Protein AF-0000000078251531 (afdb_homodimer)

Foldseek 3Di:
DVVVVVVVVVVVVVVVVVVVVVVVVVVVVVVVVVVVVVVVVVVVVVVVVVVVVVVVVVVVVVVVVVVVVVVVVVVVVVVVVVVCVVVPPDPDDDDLVPDDDPVVNVVVVVVVLVVQCVVVVHNDDLPSVVVVQVVCCVVVVDNQADDLVRVLLVCLVVVPDPVRLVVVQVVCVVVSHDRRYDDVVSSVVVLCVLDPPQQKDKDWDWDQPVPRDTDIKIKMFTQQLQVVVQVLVQLLVVQVFFADDPLQHQAWEKEWAWDDDDFKIWIWIFTLRGPCRQALLRTHTGMMMGDDDDPVVCCVRSVNSVVNVVVQQWHWYQDPNDIDTGGYDYPPPCPVCVVVPVVVVVVVVVVVVVVVVVVVVVVVVVVVCVVLVPPDPLNVQLQVLLVVLPFHCVPPPSHTDPVSLLSCLDLVNLCRSLVSDDDDLLSVLVSQLSVLVNVLVVLQDSDAADPVSLVSLLVSLVSNVVSCCVNPVPDDQDPVNCCSNPPVSVVCVNSRHDNSNPNSNVVVVSVVLVVLCVVCVPPPDPSVSSVSSSSSSSSSNSSSSND/DVVVVVVVVVVVVVVVVVVVVVVVVVVVVVVVVVVVVVVVVVVVVVVVVVVVVVVVVVVVVVVVVVVVVVLVVVVVVVVVVVVPPVPPDPPPDPDLVPDPDPSVNVVVVVVVLVVQCVVVVHNDDLPSVVVVQVVCCVVVVDNQADDLVRVLLVCLVVVPDPVRLVVVQVVCVVVSHDRRYDDVVSSVVVLCVLDPPQQKDKDWDWDQPVVRDTDIKIKMFTQQLQVVVLVLVQLLVVQVFFADDPLQHQAWEKEWAWDDDDFKIWIWIFTLRGPCRLALLRTHTGMMMGDDDDPVVCCVRSVNSVVNVVVQQWHWYQDPNDIDTHGYDYPPPCPVCVVVVVVVVVVVVVVVVVVVVCVVVVVVVVVVCVVVVPPDPLNVQLQVLLVVQPFHCVPPPSHTDPVSLLSCLDLVNLCRSLVSDDDDLLSVLVSQLSVLVNVLVVLQDSDAADPVSLVSLLVSLVSNVVSCCVNPVPDDQDPVNCCSNPPVSVVCVNSRHDNSNPNSNVVVVSVVLVVLCVVCVPPPDPSVSSVSSSSSSSSSNSSSSND

Structure (mmCIF, N/CA/C/O backbone):
data_AF-0000000078251531-model_v1
#
loop_
_entity.id
_entity.type
_entity.pdbx_description
1 polymer 'Uncharacterized protein'
#
loop_
_atom_site.group_PDB
_atom_site.id
_atom_site.type_symbol
_atom_site.label_atom_id
_atom_site.label_alt_id
_atom_site.label_comp_id
_atom_site.label_asym_id
_atom_site.label_entity_id
_atom_site.label_seq_id
_atom_site.pdbx_PDB_ins_code
_atom_site.Cartn_x
_atom_site.Cartn_y
_atom_site.Cartn_z
_atom_site.occupancy
_atom_site.B_iso_or_equiv
_atom_site.auth_seq_id
_atom_site.auth_comp_id
_atom_site.auth_asym_id
_atom_site.auth_atom_id
_atom_site.pdbx_PDB_model_num
ATOM 1 N N . MET A 1 1 ? -24.094 -38.75 69.125 1 28.8 1 MET A N 1
ATOM 2 C CA . MET A 1 1 ? -24.047 -37.406 68.562 1 28.8 1 MET A CA 1
ATOM 3 C C . MET A 1 1 ? -22.672 -36.781 68.812 1 28.8 1 MET A C 1
ATOM 5 O O . MET A 1 1 ? -22.188 -36.031 67.938 1 28.8 1 MET A O 1
ATOM 9 N N . GLU A 1 2 ? -22.031 -37.062 69.938 1 39.56 2 GLU A N 1
ATOM 10 C CA . GLU A 1 2 ? -20.75 -36.469 70.312 1 39.56 2 GLU A CA 1
ATOM 11 C C . GLU A 1 2 ? -19.594 -37.031 69.5 1 39.56 2 GLU A C 1
ATOM 13 O O . GLU A 1 2 ? -18.656 -36.281 69.188 1 39.56 2 GLU A O 1
ATOM 18 N N . TYR A 1 3 ? -19.453 -38.312 69.312 1 45.59 3 TYR A N 1
ATOM 19 C CA . TYR A 1 3 ? -18.359 -38.938 68.562 1 45.59 3 TYR A CA 1
ATOM 20 C C . TYR A 1 3 ? -18.172 -38.281 67.188 1 45.59 3 TYR A C 1
ATOM 22 O O . TYR A 1 3 ? -17.031 -38.094 66.75 1 45.59 3 TYR A O 1
ATOM 30 N N . SER A 1 4 ? -19.266 -37.844 66.688 1 54.22 4 SER A N 1
ATOM 31 C CA . SER A 1 4 ? -19.219 -37.312 65.312 1 54.22 4 SER A CA 1
ATOM 32 C C . SER A 1 4 ? -18.594 -35.906 65.25 1 54.22 4 SER A C 1
ATOM 34 O O . SER A 1 4 ? -17.875 -35.562 64.312 1 54.22 4 SER A O 1
ATOM 36 N N . ILE A 1 5 ? -18.484 -35.281 66.438 1 55.03 5 ILE A N 1
ATOM 37 C CA . ILE A 1 5 ? -17.938 -33.906 66.5 1 55.03 5 ILE A CA 1
ATOM 38 C C . ILE A 1 5 ? -16.422 -33.969 66.688 1 55.03 5 ILE A C 1
ATOM 40 O O . ILE A 1 5 ? -15.695 -33.219 66.062 1 55.03 5 ILE A O 1
ATOM 44 N N . GLY A 1 6 ? -15.914 -34.875 67.438 1 54.91 6 GLY A N 1
ATOM 45 C CA . GLY A 1 6 ? -14.492 -35.062 67.688 1 54.91 6 GLY A CA 1
ATOM 46 C C . GLY A 1 6 ? -13.703 -35.344 66.438 1 54.91 6 GLY A C 1
ATOM 47 O O . GLY A 1 6 ? -12.633 -34.75 66.25 1 54.91 6 GLY A O 1
ATOM 48 N N . GLU A 1 7 ? -14.203 -36.281 65.688 1 58.12 7 GLU A N 1
ATOM 49 C CA . GLU A 1 7 ? -13.562 -36.656 64.438 1 58.12 7 GLU A CA 1
ATOM 50 C C . GLU A 1 7 ? -13.484 -35.438 63.5 1 58.12 7 GLU A C 1
ATOM 52 O O . GLU A 1 7 ? -12.477 -35.25 62.812 1 58.12 7 GLU A O 1
ATOM 57 N N . THR A 1 8 ? -14.492 -34.625 63.656 1 60.41 8 THR A N 1
ATOM 58 C CA . THR A 1 8 ? -14.539 -33.438 62.812 1 60.41 8 THR A CA 1
ATOM 59 C C . THR A 1 8 ? -13.492 -32.438 63.219 1 60.41 8 THR A C 1
ATOM 61 O O . THR A 1 8 ? -12.812 -31.844 62.375 1 60.41 8 THR A O 1
ATOM 64 N N . ILE A 1 9 ? -13.305 -32.312 64.5 1 58.38 9 ILE A N 1
ATOM 65 C CA . ILE A 1 9 ? -12.32 -31.391 65 1 58.38 9 ILE A CA 1
ATOM 66 C C . ILE A 1 9 ? -10.914 -31.859 64.688 1 58.38 9 ILE A C 1
ATOM 68 O O . ILE A 1 9 ? -10.07 -31.078 64.25 1 58.38 9 ILE A O 1
ATOM 72 N N . GLN A 1 10 ? -10.734 -33.094 64.938 1 62.72 10 GLN A N 1
ATOM 73 C CA . GLN A 1 10 ? -9.422 -33.656 64.625 1 62.72 10 GLN A CA 1
ATOM 74 C C . GLN A 1 10 ? -9.078 -33.5 63.156 1 62.72 10 GLN A C 1
ATOM 76 O O . GLN A 1 10 ? -7.945 -33.188 62.781 1 62.72 10 GLN A O 1
ATOM 81 N N . ASN A 1 11 ? -10.062 -33.75 62.375 1 62.78 11 ASN A N 1
ATOM 82 C CA . ASN A 1 11 ? -9.859 -33.594 60.938 1 62.78 11 ASN A CA 1
ATOM 83 C C . ASN A 1 11 ? -9.516 -32.156 60.594 1 62.78 11 ASN A C 1
ATOM 85 O O . ASN A 1 11 ? -8.648 -31.922 59.75 1 62.78 11 ASN A O 1
ATOM 89 N N . LEU A 1 12 ? -10.086 -31.266 61.312 1 61.44 12 LEU A N 1
ATOM 90 C CA . LEU A 1 12 ? -9.82 -29.844 61.062 1 61.44 12 LEU A CA 1
ATOM 91 C C . LEU A 1 12 ? -8.422 -29.469 61.531 1 61.44 12 LEU A C 1
ATOM 93 O O . LEU A 1 12 ? -7.73 -28.688 60.875 1 61.44 12 LEU A O 1
ATOM 97 N N . ILE A 1 13 ? -8.023 -30.016 62.594 1 63.69 13 ILE A N 1
ATOM 98 C CA . ILE A 1 13 ? -6.676 -29.797 63.094 1 63.69 13 ILE A CA 1
ATOM 99 C C . ILE A 1 13 ? -5.648 -30.359 62.125 1 63.69 13 ILE A C 1
ATOM 101 O O . ILE A 1 13 ? -4.656 -29.688 61.812 1 63.69 13 ILE A O 1
ATOM 105 N N . ASN A 1 14 ? -5.918 -31.562 61.75 1 60.59 14 ASN A N 1
ATOM 106 C CA . ASN A 1 14 ? -5.023 -32.188 60.781 1 60.59 14 ASN A CA 1
ATOM 107 C C . ASN A 1 14 ? -4.918 -31.375 59.531 1 60.59 14 ASN A C 1
ATOM 109 O O . ASN A 1 14 ? -3.828 -31.219 58.969 1 60.59 14 ASN A O 1
ATOM 113 N N . GLU A 1 15 ? -6.07 -30.844 59.156 1 64.06 15 GLU A N 1
ATOM 114 C CA . GLU A 1 15 ? -6.082 -30.016 57.969 1 64.06 15 GLU A CA 1
ATOM 115 C C . GLU A 1 15 ? -5.316 -28.719 58.188 1 64.06 15 GLU A C 1
ATOM 117 O O . GLU A 1 15 ? -4.59 -28.266 57.281 1 64.06 15 GLU A O 1
ATOM 122 N N . ARG A 1 16 ? -5.398 -28.234 59.312 1 59.09 16 ARG A N 1
ATOM 123 C CA . ARG A 1 16 ? -4.652 -27.031 59.688 1 59.09 16 ARG A CA 1
ATOM 124 C C . ARG A 1 16 ? -3.152 -27.297 59.719 1 59.09 16 ARG A C 1
ATOM 126 O O . ARG A 1 16 ? -2.373 -26.531 59.156 1 59.09 16 ARG A O 1
ATOM 133 N N . ASP A 1 17 ? -2.865 -28.266 60.344 1 62.5 17 ASP A N 1
ATOM 134 C CA . ASP A 1 17 ? -1.444 -28.578 60.469 1 62.5 17 ASP A CA 1
ATOM 135 C C . ASP A 1 17 ? -0.826 -28.891 59.125 1 62.5 17 ASP A C 1
ATOM 137 O O . ASP A 1 17 ? 0.305 -28.5 58.844 1 62.5 17 ASP A O 1
ATOM 141 N N . GLU A 1 18 ? -1.577 -29.547 58.375 1 64.06 18 GLU A N 1
ATOM 142 C CA . GLU A 1 18 ? -1.133 -29.812 57 1 64.06 18 GLU A CA 1
ATOM 143 C C . GLU A 1 18 ? -0.988 -28.516 56.188 1 64.06 18 GLU A C 1
ATOM 145 O O . GLU A 1 18 ? -0.031 -28.359 55.438 1 64.06 18 GLU A O 1
ATOM 150 N N . ALA A 1 19 ? -1.85 -27.641 56.5 1 60.5 19 ALA A N 1
ATOM 151 C CA . ALA A 1 19 ? -1.78 -26.359 55.812 1 60.5 19 ALA A CA 1
ATOM 152 C C . ALA A 1 19 ? -0.553 -25.562 56.281 1 60.5 19 ALA A C 1
ATOM 154 O O . ALA A 1 19 ? 0.132 -24.953 55.438 1 60.5 19 ALA A O 1
ATOM 155 N N . ILE A 1 20 ? -0.218 -25.688 57.406 1 61.62 20 ILE A N 1
ATOM 156 C CA . ILE A 1 20 ? 0.941 -24.984 57.969 1 61.62 20 ILE A CA 1
ATOM 157 C C . ILE A 1 20 ? 2.223 -25.609 57.406 1 61.62 20 ILE A C 1
ATOM 159 O O . ILE A 1 20 ? 3.156 -24.891 57.031 1 61.62 20 ILE A O 1
ATOM 163 N N . ARG A 1 21 ? 2.203 -26.906 57.469 1 59.44 21 ARG A N 1
ATOM 164 C CA . ARG A 1 21 ? 3.361 -27.609 56.938 1 59.44 21 ARG A CA 1
ATOM 165 C C . ARG A 1 21 ? 3.586 -27.234 55.469 1 59.44 21 ARG A C 1
ATOM 167 O O . ARG A 1 21 ? 4.715 -26.953 55.062 1 59.44 21 ARG A O 1
ATOM 174 N N . ARG A 1 22 ? 2.469 -27.25 54.812 1 59.19 22 ARG A N 1
ATOM 175 C CA . ARG A 1 22 ? 2.578 -26.891 53.406 1 59.19 22 ARG A CA 1
ATOM 176 C C . ARG A 1 22 ? 3.057 -25.453 53.219 1 59.19 22 ARG A C 1
ATOM 178 O O . ARG A 1 22 ? 3.848 -25.172 52.312 1 59.19 22 ARG A O 1
ATOM 185 N N . LEU A 1 23 ? 2.715 -24.641 54.062 1 57.59 23 LEU A N 1
ATOM 186 C CA . LEU A 1 23 ? 3.148 -23.25 54.031 1 57.59 23 LEU A CA 1
ATOM 187 C C . LEU A 1 23 ? 4.641 -23.141 54.312 1 57.59 23 LEU A C 1
ATOM 189 O O . LEU A 1 23 ? 5.348 -22.359 53.688 1 57.59 23 LEU A O 1
ATOM 193 N N . SER A 1 24 ? 5.09 -23.812 55.219 1 62.66 24 SER A N 1
ATOM 194 C CA . SER A 1 24 ? 6.504 -23.797 55.562 1 62.66 24 SER A CA 1
ATOM 195 C C . SER A 1 24 ? 7.367 -24.312 54.438 1 62.66 24 SER A C 1
ATOM 197 O O . SER A 1 24 ? 8.414 -23.734 54.125 1 62.66 24 SER A O 1
ATOM 199 N N . GLU A 1 25 ? 6.891 -25.438 53.969 1 57.81 25 GLU A N 1
ATOM 200 C CA . GLU A 1 25 ? 7.613 -26 52.844 1 57.81 25 GLU A CA 1
ATOM 201 C C . GLU A 1 25 ? 7.633 -25.031 51.656 1 57.81 25 GLU A C 1
ATOM 203 O O . GLU A 1 25 ? 8.664 -24.859 51 1 57.81 25 GLU A O 1
ATOM 208 N N . ALA A 1 26 ? 6.484 -24.438 51.5 1 61.72 26 ALA A N 1
ATOM 209 C CA . ALA A 1 26 ? 6.398 -23.484 50.406 1 61.72 26 ALA A CA 1
ATOM 210 C C . ALA A 1 26 ? 7.344 -22.312 50.656 1 61.72 26 ALA A C 1
ATOM 212 O O . ALA A 1 26 ? 7.98 -21.828 49.719 1 61.72 26 ALA A O 1
ATOM 213 N N . ARG A 1 27 ? 7.578 -21.938 51.812 1 56.91 27 ARG A N 1
ATOM 214 C CA . ARG A 1 27 ? 8.477 -20.844 52.156 1 56.91 27 ARG A CA 1
ATOM 215 C C . ARG A 1 27 ? 9.93 -21.203 51.875 1 56.91 27 ARG A C 1
ATOM 217 O O . ARG A 1 27 ? 10.688 -20.391 51.344 1 56.91 27 ARG A O 1
ATOM 224 N N . ILE A 1 28 ? 10.164 -22.391 52.25 1 58.97 28 ILE A N 1
ATOM 225 C CA . ILE A 1 28 ? 11.531 -22.844 52.031 1 58.97 28 ILE A CA 1
ATOM 226 C C . ILE A 1 28 ? 11.836 -22.906 50.531 1 58.97 28 ILE A C 1
ATOM 228 O O . ILE A 1 28 ? 12.898 -22.453 50.094 1 58.97 28 ILE A O 1
ATOM 232 N N . ILE A 1 29 ? 10.875 -23.5 49.906 1 57.53 29 ILE A N 1
ATOM 233 C CA . ILE A 1 29 ? 11.039 -23.609 48.469 1 57.53 29 ILE A CA 1
ATOM 234 C C . ILE A 1 29 ? 11.172 -22.219 47.844 1 57.53 29 ILE A C 1
ATOM 236 O O . ILE A 1 29 ? 12.023 -22 46.969 1 57.53 29 ILE A O 1
ATOM 240 N N . PHE A 1 30 ? 10.539 -21.375 48.438 1 55.97 30 PHE A N 1
ATOM 241 C CA . PHE A 1 30 ? 10.555 -20 47.938 1 55.97 30 PHE A CA 1
ATOM 242 C C . PHE A 1 30 ? 11.898 -19.344 48.219 1 55.97 30 PHE A C 1
ATOM 244 O O . PHE A 1 30 ? 12.477 -18.688 47.375 1 55.97 30 PHE A O 1
ATOM 251 N N . GLN A 1 31 ? 12.297 -19.469 49.281 1 58.16 31 GLN A N 1
ATOM 252 C CA . GLN A 1 31 ? 13.562 -18.859 49.688 1 58.16 31 GLN A CA 1
ATOM 253 C C . GLN A 1 31 ? 14.711 -19.391 48.844 1 58.16 31 GLN A C 1
ATOM 255 O O . GLN A 1 31 ? 15.586 -18.641 48.406 1 58.16 31 GLN A O 1
ATOM 260 N N . ASN A 1 32 ? 14.68 -20.656 48.688 1 57.12 32 ASN A N 1
ATOM 261 C CA . ASN A 1 32 ? 15.711 -21.266 47.875 1 57.12 32 ASN A CA 1
ATOM 262 C C . ASN A 1 32 ? 15.656 -20.766 46.438 1 57.12 32 ASN A C 1
ATOM 264 O O . ASN A 1 32 ? 16.688 -20.484 45.844 1 57.12 32 ASN A O 1
ATOM 268 N N . ASN A 1 33 ? 14.383 -20.703 46.031 1 57.81 33 ASN A N 1
ATOM 269 C CA . ASN A 1 33 ? 14.227 -20.219 44.656 1 57.81 33 ASN A CA 1
ATOM 270 C C . ASN A 1 33 ? 14.648 -18.766 44.5 1 57.81 33 ASN A C 1
ATOM 272 O O . ASN A 1 33 ? 15.266 -18.391 43.5 1 57.81 33 ASN A O 1
ATOM 276 N N . MET A 1 34 ? 14.484 -18.016 45.469 1 58.69 34 MET A N 1
ATOM 277 C CA . MET A 1 34 ? 14.898 -16.609 45.5 1 58.69 34 MET A CA 1
ATOM 278 C C . MET A 1 34 ? 16.422 -16.5 45.5 1 58.69 34 MET A C 1
ATOM 280 O O . MET A 1 34 ? 16.984 -15.672 44.781 1 58.69 34 MET A O 1
ATOM 284 N N . ARG A 1 35 ? 16.953 -17.297 46.312 1 60.19 35 ARG A N 1
ATOM 285 C CA . ARG A 1 35 ? 18.422 -17.297 46.375 1 60.19 35 ARG A CA 1
ATOM 286 C C . ARG A 1 35 ? 19.031 -17.656 45.031 1 60.19 35 ARG A C 1
ATOM 288 O O . ARG A 1 35 ? 20.031 -17.062 44.625 1 60.19 35 ARG A O 1
ATOM 295 N N . LEU A 1 36 ? 18.453 -18.641 44.5 1 61 36 LEU A N 1
ATOM 296 C CA . LEU A 1 36 ? 18.938 -19.078 43.188 1 61 36 LEU A CA 1
ATOM 297 C C . LEU A 1 36 ? 18.781 -17.953 42.188 1 61 36 LEU A C 1
ATOM 299 O O . LEU A 1 36 ? 19.703 -17.703 41.406 1 61 36 LEU A O 1
ATOM 303 N N . LYS A 1 37 ? 17.672 -17.297 42.281 1 62.97 37 LYS A N 1
ATOM 304 C CA . LYS A 1 37 ? 17.438 -16.25 41.312 1 62.97 37 LYS A CA 1
ATOM 305 C C . LYS A 1 37 ? 18.297 -15.023 41.594 1 62.97 37 LYS A C 1
ATOM 307 O O . LYS A 1 37 ? 18.781 -14.375 40.656 1 62.97 37 LYS A O 1
ATOM 312 N N . CYS A 1 38 ? 18.547 -14.789 42.75 1 64 38 CYS A N 1
ATOM 313 C CA . CYS A 1 38 ? 19.469 -13.727 43.094 1 64 38 CYS A CA 1
ATOM 314 C C . CYS A 1 38 ? 20.891 -14.055 42.656 1 64 38 CYS A C 1
ATOM 316 O O . CYS A 1 38 ? 21.609 -13.18 42.156 1 64 38 CYS A O 1
ATOM 318 N N . GLY A 1 39 ? 21.172 -15.273 42.906 1 65.94 39 GLY A N 1
ATOM 319 C CA . GLY A 1 39 ? 22.453 -15.727 42.406 1 65.94 39 GLY A CA 1
ATOM 320 C C . GLY A 1 39 ? 22.609 -15.555 40.906 1 65.94 39 GLY A C 1
ATOM 321 O O . GLY A 1 39 ? 23.656 -15.109 40.406 1 65.94 39 GLY A O 1
ATOM 322 N N . GLU A 1 40 ? 21.656 -15.93 40.25 1 66.12 40 GLU A N 1
ATOM 323 C CA . GLU A 1 40 ? 21.656 -15.75 38.812 1 66.12 40 GLU A CA 1
ATOM 324 C C . GLU A 1 40 ? 21.781 -14.281 38.438 1 66.12 40 GLU A C 1
ATOM 326 O O . GLU A 1 40 ? 22.5 -13.938 37.5 1 66.12 40 GLU A O 1
ATOM 331 N N . ARG A 1 41 ? 21.172 -13.508 39.156 1 61.25 41 ARG A N 1
ATOM 332 C CA . ARG A 1 41 ? 21.25 -12.07 38.938 1 61.25 41 ARG A CA 1
ATOM 333 C C . ARG A 1 41 ? 22.672 -11.562 39.156 1 61.25 41 ARG A C 1
ATOM 335 O O . ARG A 1 41 ? 23.188 -10.789 38.344 1 61.25 41 ARG A O 1
ATOM 342 N N . ASP A 1 42 ? 23.203 -11.914 40.156 1 67.31 42 ASP A N 1
ATOM 343 C CA . ASP A 1 42 ? 24.547 -11.461 40.5 1 67.31 42 ASP A CA 1
ATOM 344 C C . ASP A 1 42 ? 25.562 -11.922 39.438 1 67.31 42 ASP A C 1
ATOM 346 O O . ASP A 1 42 ? 26.469 -11.172 39.062 1 67.31 42 ASP A O 1
ATOM 350 N N . GLU A 1 43 ? 25.359 -13.125 39.094 1 68.69 43 GLU A N 1
ATOM 351 C CA . GLU A 1 43 ? 26.203 -13.617 38.031 1 68.69 43 GLU A CA 1
ATOM 352 C C . GLU A 1 43 ? 26.016 -12.781 36.75 1 68.69 43 GLU A C 1
ATOM 354 O O . GLU A 1 43 ? 27 -12.445 36.062 1 68.69 43 GLU A O 1
ATOM 359 N N . MET A 1 44 ? 24.938 -12.344 36.531 1 68.94 44 MET A N 1
ATOM 360 C CA . MET A 1 44 ? 24.672 -11.555 35.312 1 68.94 44 MET A CA 1
ATOM 361 C C . MET A 1 44 ? 25.219 -10.141 35.469 1 68.94 44 MET A C 1
ATOM 363 O O . MET A 1 44 ? 25.719 -9.555 34.5 1 68.94 44 MET A O 1
ATOM 367 N N . GLU A 1 45 ? 25.141 -9.711 36.594 1 67.5 45 GLU A N 1
ATOM 368 C CA . GLU A 1 45 ? 25.719 -8.398 36.844 1 67.5 45 GLU A CA 1
ATOM 369 C C . GLU A 1 45 ? 27.219 -8.406 36.656 1 67.5 45 GLU A C 1
ATOM 371 O O . GLU A 1 45 ? 27.781 -7.48 36.062 1 67.5 45 GLU A O 1
ATOM 376 N N . LYS A 1 46 ? 27.781 -9.414 37.125 1 72.94 46 LYS A N 1
ATOM 377 C CA . LYS A 1 46 ? 29.219 -9.555 36.906 1 72.94 46 LYS A CA 1
ATOM 378 C C . LYS A 1 46 ? 29.531 -9.609 35.406 1 72.94 46 LYS A C 1
ATOM 380 O O . LYS A 1 46 ? 30.469 -8.953 34.938 1 72.94 46 LYS A O 1
ATOM 385 N N . LYS A 1 47 ? 28.797 -10.336 34.812 1 70 47 LYS A N 1
ATOM 386 C CA . LYS A 1 47 ? 29 -10.438 33.375 1 70 47 LYS A CA 1
ATOM 387 C C . LYS A 1 47 ? 28.797 -9.086 32.719 1 70 47 LYS A C 1
ATOM 389 O O . LYS A 1 47 ? 29.531 -8.719 31.797 1 70 47 LYS A O 1
ATOM 394 N N . TYR A 1 48 ? 27.922 -8.383 33.125 1 65.56 48 TYR A N 1
ATOM 395 C CA . TYR A 1 48 ? 27.656 -7.051 32.594 1 65.56 48 TYR A CA 1
ATOM 396 C C . TYR A 1 48 ? 28.828 -6.113 32.875 1 65.56 48 TYR A C 1
ATOM 398 O O . TYR A 1 48 ? 29.266 -5.387 31.969 1 65.56 48 TYR A O 1
ATOM 406 N N . LEU A 1 49 ? 29.234 -6.168 33.969 1 71.94 49 LEU A N 1
ATOM 407 C CA . LEU A 1 49 ? 30.328 -5.27 34.344 1 71.94 49 LEU A CA 1
ATOM 408 C C . LEU A 1 49 ? 31.578 -5.566 33.5 1 71.94 49 LEU A C 1
ATOM 410 O O . LEU A 1 49 ? 32.25 -4.645 33.062 1 71.94 49 LEU A O 1
ATOM 414 N N . VAL A 1 50 ? 31.797 -6.809 33.344 1 71.31 50 VAL A N 1
ATOM 415 C CA . VAL A 1 50 ? 32.906 -7.211 32.469 1 71.31 50 VAL A CA 1
ATOM 416 C C . VAL A 1 50 ? 32.656 -6.703 31.047 1 71.31 50 VAL A C 1
ATOM 418 O O . VAL A 1 50 ? 33.594 -6.199 30.406 1 71.31 50 VAL A O 1
ATOM 421 N N . SER A 1 51 ? 31.516 -6.75 30.672 1 67.62 51 SER A N 1
ATOM 422 C CA . SER A 1 51 ? 31.188 -6.289 29.328 1 67.62 51 SER A CA 1
ATOM 423 C C . SER A 1 51 ? 31.375 -4.781 29.203 1 67.62 51 SER A C 1
ATOM 425 O O . SER A 1 51 ? 31.859 -4.293 28.172 1 67.62 51 SER A O 1
ATOM 427 N N . GLN A 1 52 ? 31.094 -4.168 30.219 1 68.44 52 GLN A N 1
ATOM 428 C CA . GLN A 1 52 ? 31.281 -2.719 30.203 1 68.44 52 GLN A CA 1
ATOM 429 C C . GLN A 1 52 ? 32.75 -2.348 30.125 1 68.44 52 GLN A C 1
ATOM 431 O O . GLN A 1 52 ? 33.125 -1.396 29.422 1 68.44 52 GLN A O 1
ATOM 436 N N . GLU A 1 53 ? 33.469 -3.092 30.766 1 72.19 53 GLU A N 1
ATOM 437 C CA . GLU A 1 53 ? 34.906 -2.855 30.688 1 72.19 53 GLU A CA 1
ATOM 438 C C . GLU A 1 53 ? 35.438 -3.131 29.281 1 72.19 53 GLU A C 1
ATOM 440 O O . GLU A 1 53 ? 36.281 -2.395 28.766 1 72.19 53 GLU A O 1
ATOM 445 N N . GLU A 1 54 ? 34.969 -4.098 28.734 1 69.69 54 GLU A N 1
ATOM 446 C CA . GLU A 1 54 ? 35.344 -4.41 27.359 1 69.69 54 GLU A CA 1
ATOM 447 C C . GLU A 1 54 ? 34.875 -3.316 26.406 1 69.69 54 GLU A C 1
ATOM 449 O O . GLU A 1 54 ? 35.625 -2.949 25.469 1 69.69 54 GLU A O 1
ATOM 454 N N . ILE A 1 55 ? 33.844 -2.795 26.641 1 67.19 55 ILE A N 1
ATOM 455 C CA . ILE A 1 55 ? 33.344 -1.695 25.828 1 67.19 55 ILE A CA 1
ATOM 456 C C . ILE A 1 55 ? 34.25 -0.479 25.984 1 67.19 55 ILE A C 1
ATOM 458 O O . ILE A 1 55 ? 34.625 0.176 25 1 67.19 55 ILE A O 1
ATOM 462 N N . LYS A 1 56 ? 34.562 -0.227 27.109 1 69.25 56 LYS A N 1
ATOM 463 C CA . LYS A 1 56 ? 35.469 0.901 27.359 1 69.25 56 LYS A CA 1
ATOM 464 C C . LYS A 1 56 ? 36.781 0.725 26.641 1 69.25 56 LYS A C 1
ATOM 466 O O . LYS A 1 56 ? 37.312 1.669 26.031 1 69.25 56 LYS A O 1
ATOM 471 N N . LYS A 1 57 ? 37.25 -0.422 26.672 1 73.75 57 LYS A N 1
ATOM 472 C CA . LYS A 1 57 ? 38.5 -0.725 25.953 1 73.75 57 LYS A CA 1
ATOM 473 C C . LYS A 1 57 ? 38.312 -0.603 24.438 1 73.75 57 LYS A C 1
ATOM 475 O O . LYS A 1 57 ? 39.156 -0.063 23.75 1 73.75 57 LYS A O 1
ATOM 480 N N . SER A 1 58 ? 37.219 -1.078 24.094 1 67.31 58 SER A N 1
ATOM 481 C CA . SER A 1 58 ? 36.938 -0.996 22.656 1 67.31 58 SER A CA 1
ATOM 482 C C . SER A 1 58 ? 36.781 0.453 22.219 1 67.31 58 SER A C 1
ATOM 484 O O . SER A 1 58 ? 37.281 0.844 21.156 1 67.31 58 SER A O 1
ATOM 486 N N . ASN A 1 59 ? 36.188 1.146 23.031 1 67.44 59 ASN A N 1
ATOM 487 C CA . ASN A 1 59 ? 36.031 2.562 22.719 1 67.44 59 ASN A CA 1
ATOM 488 C C . ASN A 1 59 ? 37.375 3.291 22.672 1 67.44 59 ASN A C 1
ATOM 490 O O . ASN A 1 59 ? 37.594 4.152 21.828 1 67.44 59 ASN A O 1
ATOM 494 N N . GLN A 1 60 ? 38.156 2.975 23.516 1 71.56 60 GLN A N 1
ATOM 495 C CA . GLN A 1 60 ? 39.5 3.566 23.5 1 71.56 60 GLN A CA 1
ATOM 496 C C . GLN A 1 60 ? 40.25 3.178 22.219 1 71.56 60 GLN A C 1
ATOM 498 O O . GLN A 1 60 ? 40.875 4.02 21.594 1 71.56 60 GLN A O 1
ATOM 503 N N . LYS A 1 61 ? 40.156 1.974 21.875 1 67.94 61 LYS A N 1
ATOM 504 C CA . LYS A 1 61 ? 40.75 1.521 20.625 1 67.94 61 LYS A CA 1
ATOM 505 C C . LYS A 1 61 ? 40.125 2.238 19.438 1 67.94 61 LYS A C 1
ATOM 507 O O . LYS A 1 61 ? 40.844 2.613 18.5 1 67.94 61 LYS A O 1
ATOM 512 N N . ILE A 1 62 ? 39 2.475 19.562 1 66.75 62 ILE A N 1
ATOM 513 C CA . ILE A 1 62 ? 38.312 3.215 18.5 1 66.75 62 ILE A CA 1
ATOM 514 C C . ILE A 1 62 ? 38.844 4.645 18.453 1 66.75 62 ILE A C 1
ATOM 516 O O . ILE A 1 62 ? 39.156 5.16 17.375 1 66.75 62 ILE A O 1
ATOM 520 N N . ASN A 1 63 ? 38.938 5.152 19.531 1 67.06 63 ASN A N 1
ATOM 521 C CA . ASN A 1 63 ? 39.469 6.512 19.609 1 67.06 63 ASN A CA 1
ATOM 522 C C . ASN A 1 63 ? 40.875 6.59 19.078 1 67.06 63 ASN A C 1
ATOM 524 O O . ASN A 1 63 ? 41.219 7.523 18.344 1 67.06 63 ASN A O 1
ATOM 528 N N . ASP A 1 64 ? 41.688 5.645 19.328 1 71.62 64 ASP A N 1
ATOM 529 C CA . ASP A 1 64 ? 43.062 5.605 18.859 1 71.62 64 ASP A CA 1
ATOM 530 C C . ASP A 1 64 ? 43.094 5.383 17.344 1 71.62 64 ASP A C 1
ATOM 532 O O . ASP A 1 64 ? 43.906 6.023 16.641 1 71.62 64 ASP A O 1
ATOM 536 N N . LEU A 1 65 ? 42.281 4.582 16.922 1 65.81 65 LEU A N 1
ATOM 537 C CA . LEU A 1 65 ? 42.25 4.328 15.484 1 65.81 65 LEU A CA 1
ATOM 538 C C . LEU A 1 65 ? 41.719 5.543 14.727 1 65.81 65 LEU A C 1
ATOM 540 O O . LEU A 1 65 ? 42.219 5.871 13.648 1 65.81 65 LEU A O 1
ATOM 544 N N . GLN A 1 66 ? 40.969 6.227 15.336 1 64.88 66 GLN A N 1
ATOM 545 C CA . GLN A 1 66 ? 40.469 7.461 14.742 1 64.88 66 GLN A CA 1
ATOM 546 C C . GLN A 1 66 ? 41.562 8.523 14.68 1 64.88 66 GLN A C 1
ATOM 548 O O . GLN A 1 66 ? 41.656 9.25 13.688 1 64.88 66 GLN A O 1
ATOM 553 N N . LYS A 1 67 ? 42.25 8.617 15.617 1 64.56 67 LYS A N 1
ATOM 554 C CA . LYS A 1 67 ? 43.375 9.547 15.617 1 64.56 67 LYS A CA 1
ATOM 555 C C . LYS A 1 67 ? 44.406 9.172 14.547 1 64.56 67 LYS A C 1
ATOM 557 O O . LYS A 1 67 ? 44.938 10.047 13.852 1 64.56 67 LYS A O 1
ATOM 562 N N . LEU A 1 68 ? 44.688 7.922 14.5 1 63.22 68 LEU A N 1
ATOM 563 C CA . LEU A 1 68 ? 45.625 7.441 13.469 1 63.22 68 LEU A CA 1
ATOM 564 C C . LEU A 1 68 ? 45.031 7.672 12.078 1 63.22 68 LEU A C 1
ATOM 566 O O . LEU A 1 68 ? 45.75 8.062 11.156 1 63.22 68 LEU A O 1
ATOM 570 N N . ALA A 1 69 ? 43.812 7.578 11.953 1 59.72 69 ALA A N 1
ATOM 571 C CA . ALA A 1 69 ? 43.125 7.832 10.68 1 59.72 69 ALA A CA 1
ATOM 572 C C . ALA A 1 69 ? 43.188 9.312 10.312 1 59.72 69 ALA A C 1
ATOM 574 O O . ALA A 1 69 ? 43.406 9.664 9.148 1 59.72 69 ALA A O 1
ATOM 575 N N . LYS A 1 70 ? 43.188 10.109 11.188 1 61.34 70 LYS A N 1
ATOM 576 C CA . LYS A 1 70 ? 43.344 11.539 10.961 1 61.34 70 LYS A CA 1
ATOM 577 C C . LYS A 1 70 ? 44.75 11.867 10.508 1 61.34 70 LYS A C 1
ATOM 579 O O . LYS A 1 70 ? 44.969 12.703 9.625 1 61.34 70 LYS A O 1
ATOM 584 N N . LEU A 1 71 ? 45.719 11.234 11.086 1 62.53 71 LEU A N 1
ATOM 585 C CA . LEU A 1 71 ? 47.094 11.453 10.711 1 62.53 71 LEU A CA 1
ATOM 586 C C . LEU A 1 71 ? 47.375 10.906 9.312 1 62.53 71 LEU A C 1
ATOM 588 O O . LEU A 1 71 ? 48.094 11.539 8.523 1 62.53 71 LEU A O 1
ATOM 592 N N . ASP A 1 72 ? 46.844 9.828 9.016 1 56.25 72 ASP A N 1
ATOM 593 C CA . ASP A 1 72 ? 47 9.266 7.676 1 56.25 72 ASP A CA 1
ATOM 594 C C . ASP A 1 72 ? 46.281 10.125 6.637 1 56.25 72 ASP A C 1
ATOM 596 O O . ASP A 1 72 ? 46.812 10.352 5.543 1 56.25 72 ASP A O 1
ATOM 600 N N . LYS A 1 73 ? 45.312 10.781 6.969 1 57.38 73 LYS A N 1
ATOM 601 C CA . LYS A 1 73 ? 44.625 11.727 6.09 1 57.38 73 LYS A CA 1
ATOM 602 C C . LYS A 1 73 ? 45.469 12.977 5.875 1 57.38 73 LYS A C 1
ATOM 604 O O . LYS A 1 73 ? 45.562 13.492 4.754 1 57.38 73 LYS A O 1
ATOM 609 N N . LYS A 1 74 ? 46.062 13.43 6.824 1 61.06 74 LYS A N 1
ATOM 610 C CA . LYS A 1 74 ? 46.969 14.57 6.668 1 61.06 74 LYS A CA 1
ATOM 611 C C . LYS A 1 74 ? 48.156 14.219 5.77 1 61.06 74 LYS A C 1
ATOM 613 O O . LYS A 1 74 ? 48.562 15.039 4.949 1 61.06 74 LYS A O 1
ATOM 618 N N . GLU A 1 75 ? 48.594 12.977 5.914 1 60.81 75 GLU A N 1
ATOM 619 C CA . GLU A 1 75 ? 49.688 12.531 5.07 1 60.81 75 GLU A CA 1
ATOM 620 C C . GLU A 1 75 ? 49.219 12.258 3.643 1 60.81 75 GLU A C 1
ATOM 622 O O . GLU A 1 75 ? 49.906 12.594 2.68 1 60.81 75 GLU A O 1
ATOM 627 N N . ILE A 1 76 ? 48.094 11.797 3.459 1 55.03 76 ILE A N 1
ATOM 628 C CA . ILE A 1 76 ? 47.531 11.625 2.129 1 55.03 76 ILE A CA 1
ATOM 629 C C . ILE A 1 76 ? 47.219 13 1.523 1 55.03 76 ILE A C 1
ATOM 631 O O . ILE A 1 76 ? 47.531 13.25 0.357 1 55.03 76 ILE A O 1
ATOM 635 N N . GLU A 1 77 ? 46.75 13.984 2.223 1 58 77 GLU A N 1
ATOM 636 C CA . GLU A 1 77 ? 46.594 15.375 1.812 1 58 77 GLU A CA 1
ATOM 637 C C . GLU A 1 77 ? 47.938 15.984 1.396 1 58 77 GLU A C 1
ATOM 639 O O . GLU A 1 77 ? 48.031 16.688 0.384 1 58 77 GLU A O 1
ATOM 644 N N . ARG A 1 78 ? 48.969 15.656 2.096 1 58.5 78 ARG A N 1
ATOM 645 C CA . ARG A 1 78 ? 50.281 16.156 1.755 1 58.5 78 ARG A CA 1
ATOM 646 C C . ARG A 1 78 ? 50.812 15.492 0.483 1 58.5 78 ARG A C 1
ATOM 648 O O . ARG A 1 78 ? 51.344 16.172 -0.402 1 58.5 78 ARG A O 1
ATOM 655 N N . LEU A 1 79 ? 50.531 14.242 0.347 1 54.41 79 LEU A N 1
ATOM 656 C CA . LEU A 1 79 ? 51 13.555 -0.853 1 54.41 79 LEU A CA 1
ATOM 657 C C . LEU A 1 79 ? 50.125 13.906 -2.051 1 54.41 79 LEU A C 1
ATOM 659 O O . LEU A 1 79 ? 50.625 14.078 -3.164 1 54.41 79 LEU A O 1
ATOM 663 N N . GLN A 1 80 ? 48.875 14.141 -1.866 1 50.53 80 GLN A N 1
ATOM 664 C CA . GLN A 1 80 ? 47.969 14.594 -2.916 1 50.53 80 GLN A CA 1
ATOM 665 C C . GLN A 1 80 ? 48.219 16.047 -3.273 1 50.53 80 GLN A C 1
ATOM 667 O O . GLN A 1 80 ? 48.219 16.422 -4.449 1 50.53 80 GLN A O 1
ATOM 672 N N . LYS A 1 81 ? 48.469 16.953 -2.461 1 50.97 81 LYS A N 1
ATOM 673 C CA . LYS A 1 81 ? 48.906 18.328 -2.73 1 50.97 81 LYS A CA 1
ATOM 674 C C . LYS A 1 81 ? 50.219 18.344 -3.527 1 50.97 81 LYS A C 1
ATOM 676 O O . LYS A 1 81 ? 50.375 19.141 -4.453 1 50.97 81 LYS A O 1
ATOM 681 N N . ASP A 1 82 ? 51.031 17.406 -3.281 1 49.69 82 ASP A N 1
ATOM 682 C CA . ASP A 1 82 ? 52.281 17.266 -4.043 1 49.69 82 ASP A CA 1
ATOM 683 C C . ASP A 1 82 ? 52 16.672 -5.426 1 49.69 82 ASP A C 1
ATOM 685 O O . ASP A 1 82 ? 52.594 17.094 -6.418 1 49.69 82 ASP A O 1
ATOM 689 N N . ARG A 1 83 ? 51.094 15.727 -5.562 1 42.75 83 ARG A N 1
ATOM 690 C CA . ARG A 1 83 ? 50.656 15.188 -6.848 1 42.75 83 ARG A CA 1
ATOM 691 C C . ARG A 1 83 ? 49.781 16.203 -7.602 1 42.75 83 ARG A C 1
ATOM 693 O O . ARG A 1 83 ? 49.969 16.406 -8.805 1 42.75 83 ARG A O 1
ATOM 700 N N . ASP A 1 84 ? 48.719 16.812 -7.148 1 42.16 84 ASP A N 1
ATOM 701 C CA . ASP A 1 84 ? 47.906 17.875 -7.754 1 42.16 84 ASP A CA 1
ATOM 702 C C . ASP A 1 84 ? 48.781 19.094 -8.078 1 42.16 84 ASP A C 1
ATOM 704 O O . ASP A 1 84 ? 48.562 19.734 -9.109 1 42.16 84 ASP A O 1
ATOM 708 N N . GLU A 1 85 ? 49.688 19.609 -7.48 1 42.22 85 GLU A N 1
ATOM 709 C CA . GLU A 1 85 ? 50.5 20.719 -7.945 1 42.22 85 GLU A CA 1
ATOM 710 C C . GLU A 1 85 ? 51.188 20.391 -9.273 1 42.22 85 GLU A C 1
ATOM 712 O O . GLU A 1 85 ? 51.281 21.266 -10.148 1 42.22 85 GLU A O 1
ATOM 717 N N . LYS A 1 86 ? 51.688 19.172 -9.633 1 41.41 86 LYS A N 1
ATOM 718 C CA . LYS A 1 86 ? 52.219 18.812 -10.945 1 41.41 86 LYS A CA 1
ATOM 719 C C . LYS A 1 86 ? 51.094 18.484 -11.93 1 41.41 86 LYS A C 1
ATOM 721 O O . LYS A 1 86 ? 51.219 18.797 -13.125 1 41.41 86 LYS A O 1
ATOM 726 N N . ARG A 1 87 ? 50.094 17.719 -11.797 1 39.97 87 ARG A N 1
ATOM 727 C CA . ARG A 1 87 ? 48.938 17.5 -12.656 1 39.97 87 ARG A CA 1
ATOM 728 C C . ARG A 1 87 ? 48 18.703 -12.641 1 39.97 87 ARG A C 1
ATOM 730 O O . ARG A 1 87 ? 47 18.734 -13.398 1 39.97 87 ARG A O 1
ATOM 737 N N . ASN A 1 88 ? 47.688 19.625 -11.836 1 36.06 88 ASN A N 1
ATOM 738 C CA . ASN A 1 88 ? 46.938 20.812 -11.414 1 36.06 88 ASN A CA 1
ATOM 739 C C . ASN A 1 88 ? 47.062 21.953 -12.414 1 36.06 88 ASN A C 1
ATOM 741 O O . ASN A 1 88 ? 46.375 22.969 -12.297 1 36.06 88 ASN A O 1
ATOM 745 N N . ASN A 1 89 ? 48.156 22.484 -12.953 1 33.19 89 ASN A N 1
ATOM 746 C CA . ASN A 1 89 ? 48 23.844 -13.5 1 33.19 89 ASN A CA 1
ATOM 747 C C . ASN A 1 89 ? 47.5 23.812 -14.945 1 33.19 89 ASN A C 1
ATOM 749 O O . ASN A 1 89 ? 48.219 24.281 -15.844 1 33.19 89 ASN A O 1
ATOM 753 N N . PRO A 1 90 ? 46.719 22.688 -15.336 1 38.47 90 PRO A N 1
ATOM 754 C CA . PRO A 1 90 ? 46.156 22.984 -16.656 1 38.47 90 PRO A CA 1
ATOM 755 C C . PRO A 1 90 ? 45.281 24.234 -16.672 1 38.47 90 PRO A C 1
ATOM 757 O O . PRO A 1 90 ? 44.844 24.672 -15.609 1 38.47 90 PRO A O 1
ATOM 760 N N . SER A 1 91 ? 44.875 24.953 -17.656 1 39.5 91 SER A N 1
ATOM 761 C CA . SER A 1 91 ? 44.031 26.125 -17.688 1 39.5 91 SER A CA 1
ATOM 762 C C . SER A 1 91 ? 42.719 25.891 -16.938 1 39.5 91 SER A C 1
ATOM 764 O O . SER A 1 91 ? 42.094 24.859 -17.094 1 39.5 91 SER A O 1
ATOM 766 N N . PRO A 1 92 ? 42.312 26.328 -15.664 1 50.19 92 PRO A N 1
ATOM 767 C CA . PRO A 1 92 ? 41.219 26.203 -14.711 1 50.19 92 PRO A CA 1
ATOM 768 C C . PRO A 1 92 ? 39.844 26.078 -15.391 1 50.19 92 PRO A C 1
ATOM 770 O O . PRO A 1 92 ? 39.469 26.922 -16.203 1 50.19 92 PRO A O 1
ATOM 773 N N . LEU A 1 93 ? 39.312 24.844 -15.695 1 65.31 93 LEU A N 1
ATOM 774 C CA . LEU A 1 93 ? 38 24.75 -16.344 1 65.31 93 LEU A CA 1
ATOM 775 C C . LEU A 1 93 ? 36.938 25.438 -15.516 1 65.31 93 LEU A C 1
ATOM 777 O O . LEU A 1 93 ? 37.031 25.5 -14.289 1 65.31 93 LEU A O 1
ATOM 781 N N . LYS A 1 94 ? 36.156 26.141 -16.078 1 77.25 94 LYS A N 1
ATOM 782 C CA . LYS A 1 94 ? 34.969 26.75 -15.477 1 77.25 94 LYS A CA 1
ATOM 783 C C . LYS A 1 94 ? 34.094 25.688 -14.812 1 77.25 94 LYS A C 1
ATOM 785 O O . LYS A 1 94 ? 33.938 24.578 -15.328 1 77.25 94 LYS A O 1
ATOM 790 N N . ASP A 1 95 ? 33.656 26.016 -13.516 1 87.94 95 ASP A N 1
ATOM 791 C CA . ASP A 1 95 ? 32.781 25.125 -12.773 1 87.94 95 ASP A CA 1
ATOM 792 C C . ASP A 1 95 ? 31.625 24.641 -13.656 1 87.94 95 ASP A C 1
ATOM 794 O O . ASP A 1 95 ? 31.062 25.422 -14.414 1 87.94 95 ASP A O 1
ATOM 798 N N . TYR A 1 96 ? 31.406 23.359 -13.578 1 91.5 96 TYR A N 1
ATOM 799 C CA . TYR A 1 96 ? 30.375 22.75 -14.414 1 91.5 96 TYR A CA 1
ATOM 800 C C . TYR A 1 96 ? 29.016 23.406 -14.188 1 91.5 96 TYR A C 1
ATOM 802 O O . TYR A 1 96 ? 28.266 23.641 -15.141 1 91.5 96 TYR A O 1
ATOM 810 N N . ASP A 1 97 ? 28.625 23.703 -12.914 1 89.25 97 ASP A N 1
ATOM 811 C CA . ASP A 1 97 ? 27.297 24.172 -12.547 1 89.25 97 ASP A CA 1
ATOM 812 C C . ASP A 1 97 ? 27.047 25.562 -13.102 1 89.25 97 ASP A C 1
ATOM 814 O O . ASP A 1 97 ? 25.891 26 -13.18 1 89.25 97 ASP A O 1
ATOM 818 N N . VAL A 1 98 ? 28.141 26.219 -13.523 1 87.81 98 VAL A N 1
ATOM 819 C CA . VAL A 1 98 ? 28.016 27.578 -14.031 1 87.81 98 VAL A CA 1
ATOM 820 C C . VAL A 1 98 ? 27.891 27.547 -15.555 1 87.81 98 VAL A C 1
ATOM 822 O O . VAL A 1 98 ? 27.484 28.531 -16.172 1 87.81 98 VAL A O 1
ATOM 825 N N . LEU A 1 99 ? 28.234 26.422 -16.125 1 88.31 99 LEU A N 1
ATOM 826 C CA . LEU A 1 99 ? 28.188 26.297 -17.578 1 88.31 99 LEU A CA 1
ATOM 827 C C . LEU A 1 99 ? 26.75 26.484 -18.094 1 88.31 99 LEU A C 1
ATOM 829 O O . LEU A 1 99 ? 25.797 26.047 -17.453 1 88.31 99 LEU A O 1
ATOM 833 N N . ARG A 1 100 ? 26.594 27.203 -19.172 1 85.44 100 ARG A N 1
ATOM 834 C CA . ARG A 1 100 ? 25.281 27.469 -19.734 1 85.44 100 ARG A CA 1
ATOM 835 C C . ARG A 1 100 ? 25.141 26.859 -21.125 1 85.44 100 ARG A C 1
ATOM 837 O O . ARG A 1 100 ? 24.031 26.672 -21.641 1 85.44 100 ARG A O 1
ATOM 844 N N . ASN A 1 101 ? 26.359 26.547 -21.75 1 85.12 101 ASN A N 1
ATOM 845 C CA . ASN A 1 101 ? 26.344 25.953 -23.078 1 85.12 101 ASN A CA 1
ATOM 846 C C . ASN A 1 101 ? 26.172 24.438 -23.016 1 85.12 101 ASN A C 1
ATOM 848 O O . ASN A 1 101 ? 27.031 23.719 -22.516 1 85.12 101 ASN A O 1
ATOM 852 N N . ALA A 1 102 ? 25.078 23.922 -23.625 1 87.94 102 ALA A N 1
ATOM 853 C CA . ALA A 1 102 ? 24.703 22.5 -23.562 1 87.94 102 ALA A CA 1
ATOM 854 C C . ALA A 1 102 ? 25.766 21.625 -24.234 1 87.94 102 ALA A C 1
ATOM 856 O O . ALA A 1 102 ? 26.031 20.516 -23.781 1 87.94 102 ALA A O 1
ATOM 857 N N . LYS A 1 103 ? 26.312 22.109 -25.328 1 86.31 103 LYS A N 1
ATOM 858 C CA . LYS A 1 103 ? 27.312 21.328 -26.047 1 86.31 103 LYS A CA 1
ATOM 859 C C . LYS A 1 103 ? 28.547 21.094 -25.203 1 86.31 103 LYS A C 1
ATOM 861 O O . LYS A 1 103 ? 29.078 19.984 -25.156 1 86.31 103 LYS A O 1
ATOM 866 N N . VAL A 1 104 ? 28.969 22.141 -24.547 1 88.5 104 VAL A N 1
ATOM 867 C CA . VAL A 1 104 ? 30.156 22.047 -23.688 1 88.5 104 VAL A CA 1
ATOM 868 C C . VAL A 1 104 ? 29.875 21.094 -22.531 1 88.5 104 VAL A C 1
ATOM 870 O O . VAL A 1 104 ? 30.734 20.312 -22.125 1 88.5 104 VAL A O 1
ATOM 873 N N . MET A 1 105 ? 28.672 21.188 -21.984 1 91.25 105 MET A N 1
ATOM 874 C CA . MET A 1 105 ? 28.297 20.297 -20.891 1 91.25 105 MET A CA 1
ATOM 875 C C . MET A 1 105 ? 28.328 18.844 -21.328 1 91.25 105 MET A C 1
ATOM 877 O O . MET A 1 105 ? 28.859 17.984 -20.609 1 91.25 105 MET A O 1
ATOM 881 N N . THR A 1 106 ? 27.812 18.578 -22.516 1 91.31 106 THR A N 1
ATOM 882 C CA . THR A 1 106 ? 27.781 17.219 -23.031 1 91.31 106 THR A CA 1
ATOM 883 C C . THR A 1 106 ? 29.188 16.688 -23.266 1 91.31 106 THR A C 1
ATOM 885 O O . THR A 1 106 ? 29.484 15.523 -22.984 1 91.31 106 THR A O 1
ATOM 888 N N . GLU A 1 107 ? 29.969 17.516 -23.781 1 89.94 107 GLU A N 1
ATOM 889 C CA . GLU A 1 107 ? 31.359 17.125 -24.047 1 89.94 107 GLU A CA 1
ATOM 890 C C . GLU A 1 107 ? 32.062 16.766 -22.75 1 89.94 107 GLU A C 1
ATOM 892 O O . GLU A 1 107 ? 32.844 15.812 -22.703 1 89.94 107 GLU A O 1
ATOM 897 N N . ARG A 1 108 ? 31.812 17.562 -21.75 1 91.75 108 ARG A N 1
ATOM 898 C CA . ARG A 1 108 ? 32.438 17.312 -20.453 1 91.75 108 ARG A CA 1
ATOM 899 C C . ARG A 1 108 ? 31.953 15.984 -19.875 1 91.75 108 ARG A C 1
ATOM 901 O O . ARG A 1 108 ? 32.719 15.234 -19.297 1 91.75 108 ARG A O 1
ATOM 908 N N . VAL A 1 109 ? 30.656 15.789 -19.953 1 93.81 109 VAL A N 1
ATOM 909 C CA . VAL A 1 109 ? 30.094 14.539 -19.453 1 93.81 109 VAL A CA 1
ATOM 910 C C . VAL A 1 109 ? 30.688 13.359 -20.219 1 93.81 109 VAL A C 1
ATOM 912 O O . VAL A 1 109 ? 31.062 12.352 -19.609 1 93.81 109 VAL A O 1
ATOM 915 N N . ASP A 1 110 ? 30.844 13.477 -21.516 1 92.38 110 ASP A N 1
ATOM 916 C CA . ASP A 1 110 ? 31.406 12.406 -22.328 1 92.38 110 ASP A CA 1
ATOM 917 C C . ASP A 1 110 ? 32.875 12.141 -21.953 1 92.38 110 ASP A C 1
ATOM 919 O O . ASP A 1 110 ? 33.312 10.992 -21.969 1 92.38 110 ASP A O 1
ATOM 923 N N . LYS A 1 111 ? 33.531 13.203 -21.672 1 90.88 111 LYS A N 1
ATOM 924 C CA . LYS A 1 111 ? 34.906 13.047 -21.188 1 90.88 111 LYS A CA 1
ATOM 925 C C . LYS A 1 111 ? 34.938 12.266 -19.875 1 90.88 111 LYS A C 1
ATOM 927 O O . LYS A 1 111 ? 35.844 11.445 -19.672 1 90.88 111 LYS A O 1
ATOM 932 N N . GLY A 1 112 ? 34 12.625 -19.031 1 91 112 GLY A N 1
ATOM 933 C CA . GLY A 1 112 ? 33.875 11.883 -17.781 1 91 112 GLY A CA 1
ATOM 934 C C . GLY A 1 112 ? 33.656 10.398 -17.984 1 91 112 GLY A C 1
ATOM 935 O O . GLY A 1 112 ? 34.312 9.57 -17.359 1 91 112 GLY A O 1
ATOM 936 N N . ILE A 1 113 ? 32.75 10.047 -18.875 1 91.94 113 ILE A N 1
ATOM 937 C CA . ILE A 1 113 ? 32.406 8.664 -19.156 1 91.94 113 ILE A CA 1
ATOM 938 C C . ILE A 1 113 ? 33.594 7.941 -19.766 1 91.94 113 ILE A C 1
ATOM 940 O O . ILE A 1 113 ? 33.906 6.801 -19.406 1 91.94 113 ILE A O 1
ATOM 944 N N . THR A 1 114 ? 34.312 8.656 -20.688 1 88.94 114 THR A N 1
ATOM 945 C CA . THR A 1 114 ? 35.5 8.086 -21.312 1 88.94 114 THR A CA 1
ATOM 946 C C . THR A 1 114 ? 36.562 7.789 -20.266 1 88.94 114 THR A C 1
ATOM 948 O O . THR A 1 114 ? 37.219 6.738 -20.297 1 88.94 114 THR A O 1
ATOM 951 N N . ALA A 1 115 ? 36.75 8.742 -19.375 1 89.31 115 ALA A N 1
ATOM 952 C CA . ALA A 1 115 ? 37.688 8.555 -18.297 1 89.31 115 ALA A CA 1
ATOM 953 C C . ALA A 1 115 ? 37.312 7.344 -17.438 1 89.31 115 ALA A C 1
ATOM 955 O O . ALA A 1 115 ? 38.188 6.535 -17.094 1 89.31 115 ALA A O 1
ATOM 956 N N . MET A 1 116 ? 36.062 7.215 -17.125 1 91.12 116 MET A N 1
ATOM 957 C CA . MET A 1 116 ? 35.594 6.109 -16.297 1 91.12 116 MET A CA 1
ATOM 958 C C . MET A 1 116 ? 35.781 4.777 -17.016 1 91.12 116 MET A C 1
ATOM 960 O O . MET A 1 116 ? 36.188 3.785 -16.406 1 91.12 116 MET A O 1
ATOM 964 N N . ARG A 1 117 ? 35.469 4.758 -18.266 1 89.38 117 ARG A N 1
ATOM 965 C CA . ARG A 1 117 ? 35.656 3.543 -19.062 1 89.38 117 ARG A CA 1
ATOM 966 C C . ARG A 1 117 ? 37.094 3.1 -19.062 1 89.38 117 ARG A C 1
ATOM 968 O O . ARG A 1 117 ? 37.406 1.908 -18.953 1 89.38 117 ARG A O 1
ATOM 975 N N . SER A 1 118 ? 38 4.078 -19.2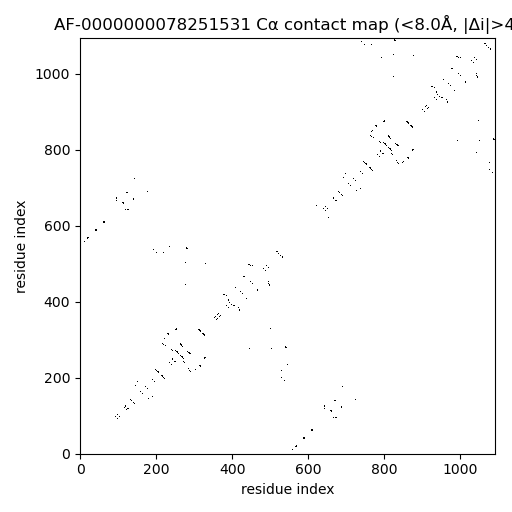34 1 86.56 118 SER A N 1
ATOM 976 C CA . SER A 1 118 ? 39.406 3.799 -19.25 1 86.56 118 SER A CA 1
ATOM 977 C C . SER A 1 118 ? 39.875 3.236 -17.906 1 86.56 118 SER A C 1
ATOM 979 O O . SER A 1 118 ? 40.719 2.324 -17.859 1 86.56 118 SER A O 1
ATOM 981 N N . ILE A 1 119 ? 39.312 3.785 -16.891 1 90.19 119 ILE A N 1
ATOM 982 C CA . ILE A 1 119 ? 39.719 3.381 -15.539 1 90.19 119 ILE A CA 1
ATOM 983 C C . ILE A 1 119 ? 39.156 1.996 -15.234 1 90.19 119 ILE A C 1
ATOM 985 O O . ILE A 1 119 ? 39.812 1.181 -14.578 1 90.19 119 ILE A O 1
ATOM 989 N N . ALA A 1 120 ? 37.938 1.71 -15.672 1 91.06 120 ALA A N 1
ATOM 990 C CA . ALA A 1 120 ? 37.312 0.404 -15.484 1 91.06 120 ALA A CA 1
ATOM 991 C C . ALA A 1 120 ? 38.031 -0.674 -16.281 1 91.06 120 ALA A C 1
ATOM 993 O O . ALA A 1 120 ? 38.031 -1.849 -15.906 1 91.06 120 ALA A O 1
ATOM 994 N N . GLY A 1 121 ? 38.656 -0.302 -17.391 1 85.75 121 GLY A N 1
ATOM 995 C CA . GLY A 1 121 ? 39.375 -1.231 -18.266 1 85.75 121 GLY A CA 1
ATOM 996 C C . GLY A 1 121 ? 38.438 -2.014 -19.188 1 85.75 121 GLY A C 1
ATOM 997 O O . GLY A 1 121 ? 38.844 -3.031 -19.75 1 85.75 121 GLY A O 1
ATOM 998 N N . GLN A 1 122 ? 37.188 -1.664 -19.156 1 83.81 122 GLN A N 1
ATOM 999 C CA . GLN A 1 122 ? 36.156 -2.299 -19.984 1 83.81 122 GLN A CA 1
ATOM 1000 C C . GLN A 1 122 ? 35.031 -1.327 -20.297 1 83.81 122 GLN A C 1
ATOM 1002 O O . GLN A 1 122 ? 34.812 -0.366 -19.562 1 83.81 122 GLN A O 1
ATOM 1007 N N . THR A 1 123 ? 34.406 -1.559 -21.391 1 77.62 123 THR A N 1
ATOM 1008 C CA . THR A 1 123 ? 33.344 -0.671 -21.844 1 77.62 123 THR A CA 1
ATOM 1009 C C . THR A 1 123 ? 32.094 -0.858 -20.984 1 77.62 123 THR A C 1
ATOM 1011 O O . THR A 1 123 ? 31.422 0.117 -20.609 1 77.62 123 THR A O 1
ATOM 1014 N N . HIS A 1 124 ? 31.766 -2.098 -20.781 1 82.12 124 HIS A N 1
ATOM 1015 C CA . HIS A 1 124 ? 30.594 -2.424 -19.969 1 82.12 124 HIS A CA 1
ATOM 1016 C C . HIS A 1 124 ? 30.984 -3.164 -18.703 1 82.12 124 HIS A C 1
ATOM 1018 O O . HIS A 1 124 ? 31.672 -4.184 -18.766 1 82.12 124 HIS A O 1
ATOM 1024 N N . SER A 1 125 ? 30.828 -2.408 -17.656 1 85.31 125 SER A N 1
ATOM 1025 C CA . SER A 1 125 ? 31.109 -3.051 -16.375 1 85.31 125 SER A CA 1
ATOM 1026 C C . SER A 1 125 ? 29.828 -3.273 -15.578 1 85.31 125 SER A C 1
ATOM 1028 O O . SER A 1 125 ? 28.953 -2.404 -15.539 1 85.31 125 SER A O 1
ATOM 1030 N N . LYS A 1 126 ? 29.672 -4.438 -14.984 1 79.75 126 LYS A N 1
ATOM 1031 C CA . LYS A 1 126 ? 28.516 -4.797 -14.164 1 79.75 126 LYS A CA 1
ATOM 1032 C C . LYS A 1 126 ? 28.594 -4.129 -12.797 1 79.75 126 LYS A C 1
ATOM 1034 O O . LYS A 1 126 ? 27.562 -3.824 -12.195 1 79.75 126 LYS A O 1
ATOM 1039 N N . PHE A 1 127 ? 29.844 -3.748 -12.422 1 87.06 127 PHE A N 1
ATOM 1040 C CA . PHE A 1 127 ? 29.969 -3.369 -11.023 1 87.06 127 PHE A CA 1
ATOM 1041 C C . PHE A 1 127 ? 30.562 -1.974 -10.891 1 87.06 127 PHE A C 1
ATOM 1043 O O . PHE A 1 127 ? 30.312 -1.276 -9.906 1 87.06 127 PHE A O 1
ATOM 1050 N N . PHE A 1 128 ? 31.391 -1.58 -11.836 1 91.88 128 PHE A N 1
ATOM 1051 C CA . PHE A 1 128 ? 32.219 -0.4 -11.656 1 91.88 128 PHE A CA 1
ATOM 1052 C C . PHE A 1 128 ? 31.375 0.838 -11.406 1 91.88 128 PHE A C 1
ATOM 1054 O O . PHE A 1 128 ? 31.594 1.563 -10.438 1 91.88 128 PHE A O 1
ATOM 1061 N N . TYR A 1 129 ? 30.375 1.028 -12.242 1 90.94 129 TYR A N 1
ATOM 1062 C CA . TYR A 1 129 ? 29.578 2.24 -12.156 1 90.94 129 TYR A CA 1
ATOM 1063 C C . TYR A 1 129 ? 28.75 2.26 -10.867 1 90.94 129 TYR A C 1
ATOM 1065 O O . TYR A 1 129 ? 28.594 3.312 -10.242 1 90.94 129 TYR A O 1
ATOM 1073 N N . ARG A 1 130 ? 28.281 1.161 -10.477 1 89.12 130 ARG A N 1
ATOM 1074 C CA . ARG A 1 130 ? 27.547 1.058 -9.219 1 89.12 130 ARG A CA 1
ATOM 1075 C C . ARG A 1 130 ? 28.438 1.414 -8.039 1 89.12 130 ARG A C 1
ATOM 1077 O O . ARG A 1 130 ? 28.016 2.117 -7.117 1 89.12 130 ARG A O 1
ATOM 1084 N N . HIS A 1 131 ? 29.625 0.929 -8.094 1 91.44 131 HIS A N 1
ATOM 1085 C CA . HIS A 1 131 ? 30.562 1.203 -7.008 1 91.44 131 HIS A CA 1
ATOM 1086 C C . HIS A 1 131 ? 30.938 2.682 -6.965 1 91.44 131 HIS A C 1
ATOM 1088 O O . HIS A 1 131 ? 31.141 3.242 -5.883 1 91.44 131 HIS A O 1
ATOM 1094 N N . VAL A 1 132 ? 31.016 3.189 -8.125 1 92.75 132 VAL A N 1
ATOM 1095 C CA . VAL A 1 132 ? 31.281 4.621 -8.195 1 92.75 132 VAL A CA 1
ATOM 1096 C C . VAL A 1 132 ? 30.141 5.391 -7.535 1 92.75 132 VAL A C 1
ATOM 1098 O O . VAL A 1 132 ? 30.375 6.285 -6.719 1 92.75 132 VAL A O 1
ATOM 1101 N N . CYS A 1 133 ? 28.906 5.035 -7.824 1 91.5 133 CYS A N 1
ATOM 1102 C CA . CYS A 1 133 ? 27.734 5.699 -7.246 1 91.5 133 CYS A CA 1
ATOM 1103 C C . CYS A 1 133 ? 27.703 5.527 -5.734 1 91.5 133 CYS A C 1
ATOM 1105 O O . CYS A 1 133 ? 27.422 6.477 -5.004 1 91.5 133 CYS A O 1
ATOM 1107 N N . GLU A 1 134 ? 28 4.391 -5.328 1 91 134 GLU A N 1
ATOM 1108 C CA . GLU A 1 134 ? 28.031 4.125 -3.893 1 91 134 GLU A CA 1
ATOM 1109 C C . GLU A 1 134 ? 29.062 4.992 -3.189 1 91 134 GLU A C 1
ATOM 1111 O O . GLU A 1 134 ? 28.812 5.512 -2.1 1 91 134 GLU A O 1
ATOM 1116 N N . ARG A 1 135 ? 30.172 5.086 -3.82 1 91.75 135 ARG A N 1
ATOM 1117 C CA . ARG A 1 135 ? 31.266 5.875 -3.246 1 91.75 135 ARG A CA 1
ATOM 1118 C C . ARG A 1 135 ? 30.906 7.359 -3.24 1 91.75 135 ARG A C 1
ATOM 1120 O O . ARG A 1 135 ? 31.25 8.078 -2.293 1 91.75 135 ARG A O 1
ATOM 1127 N N . LEU A 1 136 ? 30.328 7.801 -4.285 1 91.69 136 LEU A N 1
ATOM 1128 C CA . LEU A 1 136 ? 29.859 9.18 -4.348 1 91.69 136 LEU A CA 1
ATOM 1129 C C . LEU A 1 136 ? 28.859 9.469 -3.227 1 91.69 136 LEU A C 1
ATOM 1131 O O . LEU A 1 136 ? 28.906 10.539 -2.615 1 91.69 136 LEU A O 1
ATOM 1135 N N . ASP A 1 137 ? 27.969 8.555 -2.971 1 91.81 137 ASP A N 1
ATOM 1136 C CA . ASP A 1 137 ? 26.969 8.68 -1.911 1 91.81 137 ASP A CA 1
ATOM 1137 C C . ASP A 1 137 ? 27.625 8.727 -0.536 1 91.81 137 ASP A C 1
ATOM 1139 O O . ASP A 1 137 ? 27.312 9.586 0.285 1 91.81 137 ASP A O 1
ATOM 1143 N N . ASN A 1 138 ? 28.578 7.848 -0.379 1 88.69 138 ASN A N 1
ATOM 1144 C CA . ASN A 1 138 ? 29.281 7.746 0.897 1 88.69 138 ASN A CA 1
ATOM 1145 C C . ASN A 1 138 ? 30.062 9.016 1.208 1 88.69 138 ASN A C 1
ATOM 1147 O O . ASN A 1 138 ? 30.172 9.414 2.369 1 88.69 138 ASN A O 1
ATOM 1151 N N . GLN A 1 139 ? 30.578 9.578 0.13 1 88.31 139 GLN A N 1
ATOM 1152 C CA . GLN A 1 139 ? 31.359 10.797 0.294 1 88.31 139 GLN A CA 1
ATOM 1153 C C . GLN A 1 139 ? 30.469 12.031 0.289 1 88.31 139 GLN A C 1
ATOM 1155 O O . GLN A 1 139 ? 30.953 13.164 0.302 1 88.31 139 GLN A O 1
ATOM 1160 N N . GLN A 1 140 ? 29.109 11.82 0.123 1 86.75 140 GLN A N 1
ATOM 1161 C CA . GLN A 1 140 ? 28.094 12.875 0.175 1 86.75 140 GLN A CA 1
ATOM 1162 C C . GLN A 1 140 ? 28.266 13.859 -0.977 1 86.75 140 GLN A C 1
ATOM 1164 O O . GLN A 1 140 ? 28.047 15.062 -0.81 1 86.75 140 GLN A O 1
ATOM 1169 N N . LEU A 1 141 ? 28.859 13.375 -2.059 1 86.69 141 LEU A N 1
ATOM 1170 C CA . LEU A 1 141 ? 29.016 14.203 -3.248 1 86.69 141 LEU A CA 1
ATOM 1171 C C . LEU A 1 141 ? 27.734 14.211 -4.078 1 86.69 141 LEU A C 1
ATOM 1173 O O . LEU A 1 141 ? 27.391 15.227 -4.684 1 86.69 141 LEU A O 1
ATOM 1177 N N . GLN A 1 142 ? 27.125 13.062 -4.102 1 88.44 142 GLN A N 1
ATOM 1178 C CA . GLN A 1 142 ? 25.828 12.867 -4.746 1 88.44 142 GLN A CA 1
ATOM 1179 C C . GLN A 1 142 ? 25.016 11.805 -4.027 1 88.44 142 GLN A C 1
ATOM 1181 O O . GLN A 1 142 ? 25.5 10.703 -3.771 1 88.44 142 GLN A O 1
ATOM 1186 N N . LYS A 1 143 ? 23.828 12.219 -3.744 1 90.94 143 LYS A N 1
ATOM 1187 C CA . LYS A 1 143 ? 22.984 11.297 -2.996 1 90.94 143 LYS A CA 1
ATOM 1188 C C . LYS A 1 143 ? 22.344 10.266 -3.92 1 90.94 143 LYS A C 1
ATOM 1190 O O . LYS A 1 143 ? 21.75 10.625 -4.938 1 90.94 143 LYS A O 1
ATOM 1195 N N . PHE A 1 144 ? 22.531 8.961 -3.527 1 92.56 144 PHE A N 1
ATOM 1196 C CA . PHE A 1 144 ? 21.953 7.887 -4.328 1 92.56 144 PHE A CA 1
ATOM 1197 C C . PHE A 1 144 ? 21.094 6.973 -3.463 1 92.56 144 PHE A C 1
ATOM 1199 O O . PHE A 1 144 ? 20.297 6.188 -3.98 1 92.56 144 PHE A O 1
ATOM 1206 N N . LYS A 1 145 ? 21.25 7.086 -2.213 1 92.94 145 LYS A N 1
ATOM 1207 C CA . LYS A 1 145 ? 20.531 6.191 -1.31 1 92.94 145 LYS A CA 1
ATOM 1208 C C . LYS A 1 145 ? 19.828 6.977 -0.199 1 92.94 145 LYS A C 1
ATOM 1210 O O . LYS A 1 145 ? 20.391 7.934 0.336 1 92.94 145 LYS A O 1
ATOM 1215 N N . PHE A 1 146 ? 18.672 6.555 0.062 1 93.88 146 PHE A N 1
ATOM 1216 C CA . PHE A 1 146 ? 17.984 7.078 1.242 1 93.88 146 PHE A CA 1
ATOM 1217 C C . PHE A 1 146 ? 18.609 6.52 2.516 1 93.88 146 PHE A C 1
ATOM 1219 O O . PHE A 1 146 ? 19.016 5.355 2.555 1 93.88 146 PHE A O 1
ATOM 1226 N N . THR A 1 147 ? 18.688 7.379 3.469 1 91.31 147 THR A N 1
ATOM 1227 C CA . THR A 1 147 ? 19.062 6.867 4.785 1 91.31 147 THR A CA 1
ATOM 1228 C C . THR A 1 147 ? 17.953 5.996 5.359 1 91.31 147 THR A C 1
ATOM 1230 O O . THR A 1 147 ? 16.828 5.973 4.832 1 91.31 147 THR A O 1
ATOM 1233 N N . ALA A 1 148 ? 18.266 5.238 6.375 1 91.88 148 ALA A N 1
ATOM 1234 C CA . ALA A 1 148 ? 17.25 4.414 7.023 1 91.88 148 ALA A CA 1
ATOM 1235 C C . ALA A 1 148 ? 16.094 5.266 7.535 1 91.88 148 ALA A C 1
ATOM 1237 O O . ALA A 1 148 ? 14.93 4.891 7.398 1 91.88 148 ALA A O 1
ATOM 1238 N N . TYR A 1 149 ? 16.422 6.371 8.086 1 90.94 149 TYR A N 1
ATOM 1239 C CA . TYR A 1 149 ? 15.406 7.254 8.641 1 90.94 149 TYR A CA 1
ATOM 1240 C C . TYR A 1 149 ? 14.555 7.871 7.543 1 90.94 149 TYR A C 1
ATOM 1242 O O . TYR A 1 149 ? 13.336 7.957 7.668 1 90.94 149 TYR A O 1
ATOM 1250 N N . GLU A 1 150 ? 15.273 8.32 6.52 1 90.75 150 GLU A N 1
ATOM 1251 C CA . GLU A 1 150 ? 14.531 8.859 5.383 1 90.75 150 GLU A CA 1
ATOM 1252 C C . GLU A 1 150 ? 13.586 7.816 4.797 1 90.75 150 GLU A C 1
ATOM 1254 O O . GLU A 1 150 ? 12.453 8.133 4.426 1 90.75 150 GLU A O 1
ATOM 1259 N N . SER A 1 151 ? 14.039 6.621 4.699 1 93.25 151 SER A N 1
ATOM 1260 C CA . SER A 1 151 ? 13.227 5.539 4.16 1 93.25 151 SER A CA 1
ATOM 1261 C C . SER A 1 151 ? 12.039 5.234 5.074 1 93.25 151 SER A C 1
ATOM 1263 O O . SER A 1 151 ? 10.953 4.891 4.602 1 93.25 151 SER A O 1
ATOM 1265 N N . PHE A 1 152 ? 12.273 5.301 6.316 1 91 152 PHE A N 1
ATOM 1266 C CA . PHE A 1 152 ? 11.188 5.16 7.281 1 91 152 PHE A CA 1
ATOM 1267 C C . PHE A 1 152 ? 10.109 6.211 7.035 1 91 152 PHE A C 1
ATOM 1269 O O . PHE A 1 152 ? 8.922 5.883 6.977 1 91 152 PHE A O 1
ATOM 1276 N N . GLN A 1 153 ? 10.578 7.43 6.898 1 89.31 153 GLN A N 1
ATOM 1277 C CA . GLN A 1 153 ? 9.641 8.516 6.641 1 89.31 153 GLN A CA 1
ATOM 1278 C C . GLN A 1 153 ? 8.867 8.281 5.348 1 89.31 153 GLN A C 1
ATOM 1280 O O . GLN A 1 153 ? 7.641 8.438 5.312 1 89.31 153 GLN A O 1
ATOM 1285 N N . LEU A 1 154 ? 9.602 7.922 4.332 1 91.88 154 LEU A N 1
ATOM 1286 C CA . LEU A 1 154 ? 9 7.656 3.027 1 91.88 154 LEU A CA 1
ATOM 1287 C C . LEU A 1 154 ? 7.969 6.539 3.121 1 91.88 154 LEU A C 1
ATOM 1289 O O . LEU A 1 154 ? 6.855 6.668 2.602 1 91.88 154 LEU A O 1
ATOM 1293 N N . TYR A 1 155 ? 8.32 5.484 3.779 1 91 155 TYR A N 1
ATOM 1294 C CA . TYR A 1 155 ? 7.492 4.293 3.938 1 91 155 TYR A CA 1
ATOM 1295 C C . TYR A 1 155 ? 6.137 4.648 4.535 1 91 155 TYR A C 1
ATOM 1297 O O . TYR A 1 155 ? 5.102 4.191 4.051 1 91 155 TYR A O 1
ATOM 1305 N N . HIS A 1 156 ? 6.133 5.449 5.469 1 86 156 HIS A N 1
ATOM 1306 C CA . HIS A 1 156 ? 4.902 5.746 6.191 1 86 156 HIS A CA 1
ATOM 1307 C C . HIS A 1 156 ? 4.188 6.949 5.59 1 86 156 HIS A C 1
ATOM 1309 O O . HIS A 1 156 ? 2.957 7.035 5.633 1 86 156 HIS A O 1
ATOM 1315 N N . ASP A 1 157 ? 4.926 7.91 5.039 1 85.12 157 ASP A N 1
ATOM 1316 C CA . ASP A 1 157 ? 4.324 9.039 4.34 1 85.12 157 ASP A CA 1
ATOM 1317 C C . ASP A 1 157 ? 3.463 8.57 3.17 1 85.12 157 ASP A C 1
ATOM 1319 O O . ASP A 1 157 ? 2.357 9.078 2.963 1 85.12 157 ASP A O 1
ATOM 1323 N N . LEU A 1 158 ? 4.031 7.582 2.52 1 87.88 158 LEU A N 1
ATOM 1324 C CA . LEU A 1 158 ? 3.352 7.121 1.313 1 87.88 158 LEU A CA 1
ATOM 1325 C C . LEU A 1 158 ? 2.484 5.902 1.611 1 87.88 158 LEU A C 1
ATOM 1327 O O . LEU A 1 158 ? 1.859 5.344 0.707 1 87.88 158 LEU A O 1
ATOM 1331 N N . ASN A 1 159 ? 2.473 5.488 2.832 1 84.12 159 ASN A N 1
ATOM 1332 C CA . ASN A 1 159 ? 1.66 4.359 3.273 1 84.12 159 ASN A CA 1
ATOM 1333 C C . ASN A 1 159 ? 1.969 3.1 2.473 1 84.12 159 ASN A C 1
ATOM 1335 O O . ASN A 1 159 ? 1.057 2.439 1.972 1 84.12 159 ASN A O 1
ATOM 1339 N N . PHE A 1 160 ? 3.236 2.762 2.312 1 88.62 160 PHE A N 1
ATOM 1340 C CA . PHE A 1 160 ? 3.666 1.548 1.629 1 88.62 160 PHE A CA 1
ATOM 1341 C C . PHE A 1 160 ? 3.449 0.324 2.51 1 88.62 160 PHE A C 1
ATOM 1343 O O . PHE A 1 160 ? 3.596 0.397 3.732 1 88.62 160 PHE A O 1
ATOM 1350 N N . THR A 1 161 ? 3.057 -0.713 1.836 1 84.56 161 THR A N 1
ATOM 1351 C CA . THR A 1 161 ? 3.084 -1.99 2.541 1 84.56 161 THR A CA 1
ATOM 1352 C C . THR A 1 161 ? 4.473 -2.615 2.473 1 84.56 161 THR A C 1
ATOM 1354 O O . THR A 1 161 ? 5.309 -2.201 1.664 1 84.56 161 THR A O 1
ATOM 1357 N N . ARG A 1 162 ? 4.715 -3.557 3.332 1 84.19 162 ARG A N 1
ATOM 1358 C CA . ARG A 1 162 ? 5.992 -4.266 3.312 1 84.19 162 ARG A CA 1
ATOM 1359 C C . ARG A 1 162 ? 6.199 -4.98 1.982 1 84.19 162 ARG A C 1
ATOM 1361 O O . ARG A 1 162 ? 7.32 -5.027 1.465 1 84.19 162 ARG A O 1
ATOM 1368 N N . SER A 1 163 ? 5.125 -5.504 1.453 1 85 163 SER A N 1
ATOM 1369 C CA . SER A 1 163 ? 5.195 -6.203 0.174 1 85 163 SER A CA 1
ATOM 1370 C C . SER A 1 163 ? 5.531 -5.242 -0.962 1 85 163 SER A C 1
ATOM 1372 O O . SER A 1 163 ? 6.305 -5.582 -1.861 1 85 163 SER A O 1
ATOM 1374 N N . GLN A 1 164 ? 5 -4.094 -0.893 1 89.12 164 GLN A N 1
ATOM 1375 C CA . GLN A 1 164 ? 5.273 -3.096 -1.922 1 89.12 164 GLN A CA 1
ATOM 1376 C C . GLN A 1 164 ? 6.734 -2.646 -1.876 1 89.12 164 GLN A C 1
ATOM 1378 O O . GLN A 1 164 ? 7.395 -2.559 -2.914 1 89.12 164 GLN A O 1
ATOM 1383 N N . MET A 1 165 ? 7.223 -2.414 -0.677 1 92.38 165 MET A N 1
ATOM 1384 C CA . MET A 1 165 ? 8.609 -1.985 -0.534 1 92.38 165 MET A CA 1
ATOM 1385 C C . MET A 1 165 ? 9.57 -3.1 -0.937 1 92.38 165 MET A C 1
ATOM 1387 O O . MET A 1 165 ? 10.578 -2.848 -1.605 1 92.38 165 MET A O 1
ATOM 1391 N N . GLY A 1 166 ? 9.258 -4.262 -0.445 1 92.69 166 GLY A N 1
ATOM 1392 C CA . GLY A 1 166 ? 10.062 -5.398 -0.861 1 92.69 166 GLY A CA 1
ATOM 1393 C C . GLY A 1 166 ? 10.047 -5.625 -2.361 1 92.69 166 GLY A C 1
ATOM 1394 O O . GLY A 1 166 ? 11.086 -5.926 -2.959 1 92.69 166 GLY A O 1
ATOM 1395 N N . GLY A 1 167 ? 8.852 -5.523 -2.936 1 92.12 167 GLY A N 1
ATOM 1396 C CA . GLY A 1 167 ? 8.727 -5.645 -4.379 1 92.12 167 GLY A CA 1
ATOM 1397 C C . GLY A 1 167 ? 9.508 -4.586 -5.137 1 92.12 167 GLY A C 1
ATOM 1398 O O . GLY A 1 167 ? 10.141 -4.883 -6.152 1 92.12 167 GLY A O 1
ATOM 1399 N N . LEU A 1 168 ? 9.461 -3.365 -4.621 1 94.44 168 LEU A N 1
ATOM 1400 C CA . LEU A 1 168 ? 10.195 -2.271 -5.25 1 94.44 168 LEU A CA 1
ATOM 1401 C C . LEU A 1 168 ? 11.688 -2.549 -5.25 1 94.44 168 LEU A C 1
ATOM 1403 O O . LEU A 1 168 ? 12.359 -2.369 -6.27 1 94.44 168 LEU A O 1
ATOM 1407 N N . LYS A 1 169 ? 12.219 -3.002 -4.176 1 94.44 169 LYS A N 1
ATOM 1408 C CA . LYS A 1 169 ? 13.633 -3.357 -4.074 1 94.44 169 LYS A CA 1
ATOM 1409 C C . LYS A 1 169 ? 13.984 -4.477 -5.047 1 94.44 169 LYS A C 1
ATOM 1411 O O . LYS A 1 169 ? 15.031 -4.43 -5.703 1 94.44 169 LYS A O 1
ATOM 1416 N N . LYS A 1 170 ? 13.141 -5.438 -5.125 1 93.56 170 LYS A N 1
ATOM 1417 C CA . LYS A 1 170 ? 13.359 -6.547 -6.043 1 93.56 170 LYS A CA 1
ATOM 1418 C C . LYS A 1 170 ? 13.398 -6.066 -7.492 1 93.56 170 LYS A C 1
ATOM 1420 O O . LYS A 1 170 ? 14.195 -6.551 -8.289 1 93.56 170 LYS A O 1
ATOM 1425 N N . TRP A 1 171 ? 12.477 -5.16 -7.801 1 93.75 171 TRP A N 1
ATOM 1426 C CA . TRP A 1 171 ? 12.445 -4.625 -9.156 1 93.75 171 TRP A CA 1
ATOM 1427 C C . TRP A 1 171 ? 13.766 -3.943 -9.5 1 93.75 171 TRP A C 1
ATOM 1429 O O . TRP A 1 171 ? 14.297 -4.129 -10.602 1 93.75 171 TRP A O 1
ATOM 1439 N N . PHE A 1 172 ? 14.336 -3.191 -8.562 1 93.12 172 PHE A N 1
ATOM 1440 C CA . PHE A 1 172 ? 15.625 -2.553 -8.797 1 93.12 172 PHE A CA 1
ATOM 1441 C C . PHE A 1 172 ? 16.719 -3.596 -9.023 1 93.12 172 PHE A C 1
ATOM 1443 O O . PHE A 1 172 ? 17.5 -3.48 -9.961 1 93.12 172 PHE A O 1
ATOM 1450 N N . SER A 1 173 ? 16.625 -4.637 -8.242 1 89.44 173 SER A N 1
ATOM 1451 C CA . SER A 1 173 ? 17.641 -5.688 -8.328 1 89.44 173 SER A CA 1
ATOM 1452 C C . SER A 1 173 ? 17.5 -6.48 -9.625 1 89.44 173 SER A C 1
ATOM 1454 O O . SER A 1 173 ? 18.5 -6.754 -10.297 1 89.44 173 SER A O 1
ATOM 1456 N N . THR A 1 174 ? 16.281 -6.82 -9.945 1 88.44 174 THR A N 1
ATOM 1457 C CA . THR A 1 174 ? 16.016 -7.629 -11.125 1 88.44 174 THR A CA 1
ATOM 1458 C C . THR A 1 174 ? 16.406 -6.875 -12.398 1 88.44 174 THR A C 1
ATOM 1460 O O . THR A 1 174 ? 16.812 -7.484 -13.391 1 88.44 174 THR A O 1
ATOM 1463 N N . HIS A 1 175 ? 16.422 -5.594 -12.375 1 89.19 175 HIS A N 1
ATOM 1464 C CA . HIS A 1 175 ? 16.734 -4.801 -13.555 1 89.19 175 HIS A CA 1
ATOM 1465 C C . HIS A 1 175 ? 18.156 -4.242 -13.477 1 89.19 175 HIS A C 1
ATOM 1467 O O . HIS A 1 175 ? 18.484 -3.279 -14.172 1 89.19 175 HIS A O 1
ATOM 1473 N N . ASN A 1 176 ? 18.969 -4.73 -12.508 1 85.5 176 ASN A N 1
ATOM 1474 C CA . ASN A 1 176 ? 20.375 -4.383 -12.336 1 85.5 176 ASN A CA 1
ATOM 1475 C C . ASN A 1 176 ? 20.547 -2.895 -12.047 1 85.5 176 ASN A C 1
ATOM 1477 O O . ASN A 1 176 ? 21.469 -2.258 -12.57 1 85.5 176 ASN A O 1
ATOM 1481 N N . MET A 1 177 ? 19.672 -2.312 -11.406 1 90.38 177 MET A N 1
ATOM 1482 C CA . MET A 1 177 ? 19.734 -0.92 -10.977 1 90.38 177 MET A CA 1
ATOM 1483 C C . MET A 1 177 ? 20.156 -0.826 -9.508 1 90.38 177 MET A C 1
ATOM 1485 O O . MET A 1 177 ? 19.984 -1.782 -8.75 1 90.38 177 MET A O 1
ATOM 1489 N N . MET A 1 178 ? 20.656 0.243 -9.234 1 89.19 178 MET A N 1
ATOM 1490 C CA . MET A 1 178 ? 21.047 0.464 -7.84 1 89.19 178 MET A CA 1
ATOM 1491 C C . MET A 1 178 ? 19.812 0.648 -6.961 1 89.19 178 MET A C 1
ATOM 1493 O O . MET A 1 178 ? 18.938 1.468 -7.27 1 89.19 178 MET A O 1
ATOM 1497 N N . ASP A 1 179 ? 19.75 -0.138 -5.918 1 91.56 179 ASP A N 1
ATOM 1498 C CA . ASP A 1 179 ? 18.672 -0.036 -4.934 1 91.56 179 ASP A CA 1
ATOM 1499 C C . ASP A 1 179 ? 18.859 1.18 -4.031 1 91.56 179 ASP A C 1
ATOM 1501 O O . ASP A 1 179 ? 19.797 1.222 -3.232 1 91.56 179 ASP A O 1
ATOM 1505 N N . PRO A 1 180 ? 18.016 2.199 -4.141 1 94.31 180 PRO A N 1
ATOM 1506 C CA . PRO A 1 180 ? 18.203 3.416 -3.346 1 94.31 180 PRO A CA 1
ATOM 1507 C C . PRO A 1 180 ? 17.703 3.26 -1.909 1 94.31 180 PRO A C 1
ATOM 1509 O O . PRO A 1 180 ? 17.828 4.188 -1.106 1 94.31 180 PRO A O 1
ATOM 1512 N N . PHE A 1 181 ? 17.172 2.123 -1.568 1 94.38 181 PHE A N 1
ATOM 1513 C CA . PHE A 1 181 ? 16.547 1.951 -0.26 1 94.38 181 PHE A CA 1
ATOM 1514 C C . PHE A 1 181 ? 17.422 1.082 0.641 1 94.38 181 PHE A C 1
ATOM 1516 O O . PHE A 1 181 ? 18.047 0.13 0.175 1 94.38 181 PHE A O 1
ATOM 1523 N N . PRO A 1 182 ? 17.438 1.434 1.928 1 92.94 182 PRO A N 1
ATOM 1524 C CA . PRO A 1 182 ? 18.141 0.576 2.877 1 92.94 182 PRO A CA 1
ATOM 1525 C C . PRO A 1 182 ? 17.422 -0.743 3.141 1 92.94 182 PRO A C 1
ATOM 1527 O O . PRO A 1 182 ? 16.344 -0.973 2.604 1 92.94 182 PRO A O 1
ATOM 1530 N N . SER A 1 183 ? 18.047 -1.603 3.867 1 91.75 183 SER A N 1
ATOM 1531 C CA . SER A 1 183 ? 17.438 -2.873 4.23 1 91.75 183 SER A CA 1
ATOM 1532 C C . SER A 1 183 ? 16.172 -2.656 5.043 1 91.75 183 SER A C 1
ATOM 1534 O O . SER A 1 183 ? 16.078 -1.719 5.84 1 91.75 183 SER A O 1
ATOM 1536 N N . LEU A 1 184 ? 15.211 -3.514 4.898 1 91.38 184 LEU A N 1
ATOM 1537 C CA . LEU A 1 184 ? 13.938 -3.416 5.613 1 91.38 184 LEU A CA 1
ATOM 1538 C C . LEU A 1 184 ? 14.148 -3.596 7.113 1 91.38 184 LEU A C 1
ATOM 1540 O O . LEU A 1 184 ? 13.383 -3.059 7.918 1 91.38 184 LEU A O 1
ATOM 1544 N N . HIS A 1 185 ? 15.172 -4.27 7.453 1 91.75 185 HIS A N 1
ATOM 1545 C CA . HIS A 1 185 ? 15.477 -4.488 8.859 1 91.75 185 HIS A CA 1
ATOM 1546 C C . HIS A 1 185 ? 15.812 -3.178 9.562 1 91.75 185 HIS A C 1
ATOM 1548 O O . HIS A 1 185 ? 15.391 -2.953 10.703 1 91.75 185 HIS A O 1
ATOM 1554 N N . LYS A 1 186 ? 16.484 -2.35 8.906 1 91.5 186 LYS A N 1
ATOM 1555 C CA . LYS A 1 186 ? 16.859 -1.06 9.484 1 91.5 186 LYS A CA 1
ATOM 1556 C C . LYS A 1 186 ? 15.633 -0.18 9.695 1 91.5 186 LYS A C 1
ATOM 1558 O O . LYS A 1 186 ? 15.555 0.556 10.68 1 91.5 186 LYS A O 1
ATOM 1563 N N . ILE A 1 187 ? 14.734 -0.274 8.812 1 91.12 187 ILE A N 1
ATOM 1564 C CA . ILE A 1 187 ? 13.492 0.486 8.945 1 91.12 187 ILE A CA 1
ATOM 1565 C C . ILE A 1 187 ? 12.695 -0.03 10.141 1 91.12 187 ILE A C 1
ATOM 1567 O O . ILE A 1 187 ? 12.148 0.758 10.914 1 91.12 187 ILE A O 1
ATOM 1571 N N . ARG A 1 188 ? 12.719 -1.321 10.352 1 91.25 188 ARG A N 1
ATOM 1572 C CA . ARG A 1 188 ? 12 -1.933 11.461 1 91.25 188 ARG A CA 1
ATOM 1573 C C . ARG A 1 188 ? 12.602 -1.515 12.797 1 91.25 188 ARG A C 1
ATOM 1575 O O . ARG A 1 188 ? 11.883 -1.352 13.789 1 91.25 188 ARG A O 1
ATOM 1582 N N . GLU A 1 189 ? 13.852 -1.373 12.734 1 91.12 189 GLU A N 1
ATOM 1583 C CA . GLU A 1 189 ? 14.531 -0.92 13.945 1 91.12 189 GLU A CA 1
ATOM 1584 C C . GLU A 1 189 ? 14.078 0.483 14.344 1 91.12 189 GLU A C 1
ATOM 1586 O O . GLU A 1 189 ? 13.812 0.751 15.516 1 91.12 189 GLU A O 1
ATOM 1591 N N . ILE A 1 190 ? 13.953 1.321 13.406 1 91.62 190 ILE A N 1
ATOM 1592 C CA . ILE A 1 190 ? 13.5 2.684 13.664 1 91.62 190 ILE A CA 1
ATOM 1593 C C . ILE A 1 190 ? 12.039 2.664 14.117 1 91.62 190 ILE A C 1
ATOM 1595 O O . ILE A 1 190 ? 11.656 3.393 15.039 1 91.62 190 ILE A O 1
ATOM 1599 N N . GLU A 1 191 ? 11.234 1.826 13.469 1 91.44 191 GLU A N 1
ATOM 1600 C CA . GLU A 1 191 ? 9.836 1.673 13.859 1 91.44 191 GLU A CA 1
ATOM 1601 C C . GLU A 1 191 ? 9.719 1.245 15.32 1 91.44 191 GLU A C 1
ATOM 1603 O O . GLU A 1 191 ? 8.859 1.744 16.047 1 91.44 191 GLU A O 1
ATOM 1608 N N . GLY A 1 192 ? 10.586 0.373 15.695 1 90.38 192 GLY A N 1
ATOM 1609 C CA . GLY A 1 192 ? 10.594 -0.085 17.078 1 90.38 192 GLY A CA 1
ATOM 1610 C C . GLY A 1 192 ? 10.961 1.005 18.062 1 90.38 192 GLY A C 1
ATOM 1611 O O . GLY A 1 192 ? 10.43 1.049 19.172 1 90.38 192 GLY A O 1
ATOM 1612 N N . ALA A 1 193 ? 11.781 1.887 17.625 1 86.88 193 ALA A N 1
ATOM 1613 C CA . ALA A 1 193 ? 12.234 2.977 18.5 1 86.88 193 ALA A CA 1
ATOM 1614 C C . ALA A 1 193 ? 11.172 4.07 18.594 1 86.88 193 ALA A C 1
ATOM 1616 O O . ALA A 1 193 ? 10.984 4.668 19.656 1 86.88 193 ALA A O 1
ATOM 1617 N N . VAL A 1 194 ? 10.523 4.355 17.516 1 87.25 194 VAL A N 1
ATOM 1618 C CA . VAL A 1 194 ? 9.547 5.438 17.453 1 87.25 194 VAL A CA 1
ATOM 1619 C C . VAL A 1 194 ? 8.273 5.031 18.188 1 87.25 194 VAL A C 1
ATOM 1621 O O . VAL A 1 194 ? 7.629 5.863 18.844 1 87.25 194 VAL A O 1
ATOM 1624 N N . ALA A 1 195 ? 7.867 3.785 18 1 89 195 ALA A N 1
ATOM 1625 C CA . ALA A 1 195 ? 6.664 3.285 18.672 1 89 195 ALA A CA 1
ATOM 1626 C C . ALA A 1 195 ? 6.941 1.964 19.375 1 89 195 ALA A C 1
ATOM 1628 O O . ALA A 1 195 ? 6.5 0.904 18.922 1 89 195 ALA A O 1
ATOM 1629 N N . SER A 1 196 ? 7.566 2.094 20.484 1 86.88 196 SER A N 1
ATOM 1630 C CA . SER A 1 196 ? 7.859 0.917 21.297 1 86.88 196 SER A CA 1
ATOM 1631 C C . SER A 1 196 ? 6.598 0.382 21.969 1 86.88 196 SER A C 1
ATOM 1633 O O . SER A 1 196 ? 5.625 1.117 22.141 1 86.88 196 SER A O 1
ATOM 1635 N N . LYS A 1 197 ? 6.609 -0.851 22.344 1 84.12 197 LYS A N 1
ATOM 1636 C CA . LYS A 1 197 ? 5.457 -1.511 22.938 1 84.12 197 LYS A CA 1
ATOM 1637 C C . LYS A 1 197 ? 5.098 -0.878 24.281 1 84.12 197 LYS A C 1
ATOM 1639 O O . LYS A 1 197 ? 3.943 -0.934 24.719 1 84.12 197 LYS A O 1
ATOM 1644 N N . GLU A 1 198 ? 6.055 -0.248 24.828 1 87.31 198 GLU A N 1
ATOM 1645 C CA . GLU A 1 198 ? 5.84 0.348 26.141 1 87.31 198 GLU A CA 1
ATOM 1646 C C . GLU A 1 198 ? 5.152 1.704 26.031 1 87.31 198 GLU A C 1
ATOM 1648 O O . GLU A 1 198 ? 4.594 2.209 27.016 1 87.31 198 GLU A O 1
ATOM 1653 N N . MET A 1 199 ? 5.062 2.244 24.906 1 91.5 199 MET A N 1
ATOM 1654 C CA . MET A 1 199 ? 4.57 3.605 24.703 1 91.5 199 MET A CA 1
ATOM 1655 C C . MET A 1 199 ? 3.047 3.641 24.719 1 91.5 199 MET A C 1
ATOM 1657 O O . MET A 1 199 ? 2.447 4.699 24.922 1 91.5 199 MET A O 1
ATOM 1661 N N . TYR A 1 200 ? 2.445 2.562 24.453 1 93.5 200 TYR A N 1
ATOM 1662 C CA . TYR A 1 200 ? 0.99 2.529 24.375 1 93.5 200 TYR A CA 1
ATOM 1663 C C . TYR A 1 200 ? 0.445 1.206 24.906 1 93.5 200 TYR A C 1
ATOM 1665 O O . TYR A 1 200 ? 1.185 0.227 25.016 1 93.5 200 TYR A O 1
ATOM 1673 N N . THR A 1 201 ? -0.783 1.188 25.266 1 94.5 201 THR A N 1
ATOM 1674 C CA . THR A 1 201 ? -1.506 0.007 25.734 1 94.5 201 THR A CA 1
ATOM 1675 C C . THR A 1 201 ? -2.758 -0.223 24.891 1 94.5 201 THR A C 1
ATOM 1677 O O . THR A 1 201 ? -3.457 0.729 24.531 1 94.5 201 THR A O 1
ATOM 1680 N N . VAL A 1 202 ? -2.967 -1.423 24.484 1 94.19 202 VAL A N 1
ATOM 1681 C CA . VAL A 1 202 ? -4.184 -1.817 23.781 1 94.19 202 VAL A CA 1
ATOM 1682 C C . VAL A 1 202 ? -4.938 -2.859 24.609 1 94.19 202 VAL A C 1
ATOM 1684 O O . VAL A 1 202 ? -4.371 -3.883 25 1 94.19 202 VAL A O 1
ATOM 1687 N N . THR A 1 203 ? -6.141 -2.586 24.875 1 92.94 203 THR A N 1
ATOM 1688 C CA . THR A 1 203 ? -6.949 -3.479 25.688 1 92.94 203 THR A CA 1
ATOM 1689 C C . THR A 1 203 ? -8.305 -3.73 25.047 1 92.94 203 THR A C 1
ATOM 1691 O O . THR A 1 203 ? -8.711 -3.004 24.125 1 92.94 203 THR A O 1
ATOM 1694 N N . GLN A 1 204 ? -8.914 -4.832 25.391 1 92.19 204 GLN A N 1
ATOM 1695 C CA . GLN A 1 204 ? -10.258 -5.195 24.938 1 92.19 204 GLN A CA 1
ATOM 1696 C C . GLN A 1 204 ? -11.156 -5.551 26.125 1 92.19 204 GLN A C 1
ATOM 1698 O O . GLN A 1 204 ? -10.742 -6.273 27.031 1 92.19 204 GLN A O 1
ATOM 1703 N N . LYS A 1 205 ? -12.328 -4.918 26.172 1 89.5 205 LYS A N 1
ATOM 1704 C CA . LYS A 1 205 ? -13.273 -5.18 27.25 1 89.5 205 LYS A CA 1
ATOM 1705 C C . LYS A 1 205 ? -14.688 -5.363 26.703 1 89.5 205 LYS A C 1
ATOM 1707 O O . LYS A 1 205 ? -15.031 -4.816 25.656 1 89.5 205 LYS A O 1
ATOM 1712 N N . GLN A 1 206 ? -15.469 -6.195 27.391 1 89.88 206 GLN A N 1
ATOM 1713 C CA . GLN A 1 206 ? -16.891 -6.34 27.078 1 89.88 206 GLN A CA 1
ATOM 1714 C C . GLN A 1 206 ? -17.734 -5.332 27.844 1 89.88 206 GLN A C 1
ATOM 1716 O O . GLN A 1 206 ? -17.578 -5.184 29.062 1 89.88 206 GLN A O 1
ATOM 1721 N N . VAL A 1 207 ? -18.453 -4.555 27.078 1 86.06 207 VAL A N 1
ATOM 1722 C CA . VAL A 1 207 ? -19.297 -3.545 27.703 1 86.06 207 VAL A CA 1
ATOM 1723 C C . VAL A 1 207 ? -20.75 -3.758 27.281 1 86.06 207 VAL A C 1
ATOM 1725 O O . VAL A 1 207 ? -21.016 -4.328 26.219 1 86.06 207 VAL A O 1
ATOM 1728 N N . PRO A 1 208 ? -21.703 -3.42 28.062 1 82 208 PRO A N 1
ATOM 1729 C CA . PRO A 1 208 ? -23.125 -3.531 27.703 1 82 208 PRO A CA 1
ATOM 1730 C C . PRO A 1 208 ? -23.5 -2.656 26.516 1 82 208 PRO A C 1
ATOM 1732 O O . PRO A 1 208 ? -22.984 -1.539 26.375 1 82 208 PRO A O 1
ATOM 1735 N N . ASP A 1 209 ? -24.234 -3.092 25.422 1 76.94 209 ASP A N 1
ATOM 1736 C CA . ASP A 1 209 ? -24.547 -2.359 24.203 1 76.94 209 ASP A CA 1
ATOM 1737 C C . ASP A 1 209 ? -25.844 -1.557 24.359 1 76.94 209 ASP A C 1
ATOM 1739 O O . ASP A 1 209 ? -26.234 -0.824 23.453 1 76.94 209 ASP A O 1
ATOM 1743 N N . GLY A 1 210 ? -26.359 -1.29 25.453 1 66.31 210 GLY A N 1
ATOM 1744 C CA . GLY A 1 210 ? -27.594 -0.556 25.688 1 66.31 210 GLY A CA 1
ATOM 1745 C C . GLY A 1 210 ? -28.844 -1.389 25.438 1 66.31 210 GLY A C 1
ATOM 1746 O O . GLY A 1 210 ? -29.906 -1.093 25.984 1 66.31 210 GLY A O 1
ATOM 1747 N N . ASN A 1 211 ? -28.797 -2.354 24.469 1 70.38 211 ASN A N 1
ATOM 1748 C CA . ASN A 1 211 ? -29.969 -3.17 24.141 1 70.38 211 ASN A CA 1
ATOM 1749 C C . ASN A 1 211 ? -29.938 -4.508 24.875 1 70.38 211 ASN A C 1
ATOM 1751 O O . ASN A 1 211 ? -30.547 -5.48 24.422 1 70.38 211 ASN A O 1
ATOM 1755 N N . GLY A 1 212 ? -29.25 -4.551 25.969 1 71.94 212 GLY A N 1
ATOM 1756 C CA . GLY A 1 212 ? -29.219 -5.777 26.75 1 71.94 212 GLY A CA 1
ATOM 1757 C C . GLY A 1 212 ? -28.109 -6.727 26.328 1 71.94 212 GLY A C 1
ATOM 1758 O O . GLY A 1 212 ? -27.875 -7.746 26.984 1 71.94 212 GLY A O 1
ATOM 1759 N N . GLY A 1 213 ? -27.453 -6.434 25.219 1 79.38 213 GLY A N 1
ATOM 1760 C CA . GLY A 1 213 ? -26.359 -7.285 24.781 1 79.38 213 GLY A CA 1
ATOM 1761 C C . GLY A 1 213 ? -24.984 -6.762 25.188 1 79.38 213 GLY A C 1
ATOM 1762 O O . GLY A 1 213 ? -24.891 -5.887 26.047 1 79.38 213 GLY A O 1
ATOM 1763 N N . LYS A 1 214 ? -23.922 -7.617 24.891 1 83.75 214 LYS A N 1
ATOM 1764 C CA . LYS A 1 214 ? -22.547 -7.211 25.172 1 83.75 214 LYS A CA 1
ATOM 1765 C C . LYS A 1 214 ? -21.797 -6.879 23.891 1 83.75 214 LYS A C 1
ATOM 1767 O O . LYS A 1 214 ? -21.984 -7.535 22.859 1 83.75 214 LYS A O 1
ATOM 1772 N N . LYS A 1 215 ? -21.156 -5.676 23.969 1 85.5 215 LYS A N 1
ATOM 1773 C CA . LYS A 1 215 ? -20.281 -5.305 22.844 1 85.5 215 LYS A CA 1
ATOM 1774 C C . LYS A 1 215 ? -18.828 -5.277 23.281 1 85.5 215 LYS A C 1
ATOM 1776 O O . LYS A 1 215 ? -18.516 -4.996 24.438 1 85.5 215 LYS A O 1
ATOM 1781 N N . THR A 1 216 ? -17.953 -5.703 22.359 1 89.19 216 THR A N 1
ATOM 1782 C CA . THR A 1 216 ? -16.531 -5.684 22.609 1 89.19 216 THR A CA 1
ATOM 1783 C C . THR A 1 216 ? -15.922 -4.332 22.234 1 89.19 216 THR A C 1
ATOM 1785 O O . THR A 1 216 ? -16.094 -3.875 21.094 1 89.19 216 THR A O 1
ATOM 1788 N N . VAL A 1 217 ? -15.359 -3.672 23.266 1 92.25 217 VAL A N 1
ATOM 1789 C CA . VAL A 1 217 ? -14.711 -2.389 23.016 1 92.25 217 VAL A CA 1
ATOM 1790 C C . VAL A 1 217 ? -13.195 -2.555 23.078 1 92.25 217 VAL A C 1
ATOM 1792 O O . VAL A 1 217 ? -12.656 -3.047 24.078 1 92.25 217 VAL A O 1
ATOM 1795 N N . THR A 1 218 ? -12.57 -2.248 22 1 93.94 218 THR A N 1
ATOM 1796 C CA . THR A 1 218 ? -11.117 -2.238 21.938 1 93.94 218 THR A CA 1
ATOM 1797 C C . THR A 1 218 ? -10.578 -0.819 22.078 1 93.94 218 THR A C 1
ATOM 1799 O O . THR A 1 218 ? -11.031 0.099 21.406 1 93.94 218 THR A O 1
ATOM 1802 N N . THR A 1 219 ? -9.625 -0.646 23.047 1 94.38 219 THR A N 1
ATOM 1803 C CA . THR A 1 219 ? -9.086 0.672 23.359 1 94.38 219 THR A CA 1
ATOM 1804 C C . THR A 1 219 ? -7.566 0.678 23.234 1 94.38 219 THR A C 1
ATOM 1806 O O . THR A 1 219 ? -6.898 -0.276 23.641 1 94.38 219 THR A O 1
ATOM 1809 N N . ALA A 1 220 ? -7.078 1.623 22.547 1 95.56 220 ALA A N 1
ATOM 1810 C CA . ALA A 1 220 ? -5.645 1.901 22.516 1 95.56 220 ALA A CA 1
ATOM 1811 C C . ALA A 1 220 ? -5.348 3.312 23.031 1 95.56 220 ALA A C 1
ATOM 1813 O O . ALA A 1 220 ? -6.066 4.258 22.688 1 95.56 220 ALA A O 1
ATOM 1814 N N . PHE A 1 221 ? -4.422 3.512 23.875 1 94.75 221 PHE A N 1
ATOM 1815 C CA . PHE A 1 221 ? -4.094 4.852 24.359 1 94.75 221 PHE A CA 1
ATOM 1816 C C . PHE A 1 221 ? -2.621 4.945 24.734 1 94.75 221 PHE A C 1
ATOM 1818 O O . PHE A 1 221 ? -1.965 3.93 24.953 1 94.75 221 PHE A O 1
ATOM 1825 N N . LEU A 1 222 ? -2.086 6.086 24.797 1 94.5 222 LEU A N 1
ATOM 1826 C CA . LEU A 1 222 ? -0.708 6.371 25.172 1 94.5 222 LEU A CA 1
ATOM 1827 C C . LEU A 1 222 ? -0.497 6.133 26.672 1 94.5 222 LEU A C 1
ATOM 1829 O O . LEU A 1 222 ? -1.342 6.504 27.484 1 94.5 222 LEU A O 1
ATOM 1833 N N . ASN A 1 223 ? 0.652 5.586 27 1 93.25 223 ASN A N 1
ATOM 1834 C CA . ASN A 1 223 ? 0.93 5.258 28.391 1 93.25 223 ASN A CA 1
ATOM 1835 C C . ASN A 1 223 ? 1.521 6.445 29.141 1 93.25 223 ASN A C 1
ATOM 1837 O O . ASN A 1 223 ? 1.191 6.68 30.312 1 93.25 223 ASN A O 1
ATOM 1841 N N . ASN A 1 224 ? 2.445 7.121 28.5 1 92.31 224 ASN A N 1
ATOM 1842 C CA . ASN A 1 224 ? 3.139 8.25 29.125 1 92.31 224 ASN A CA 1
ATOM 1843 C C . ASN A 1 224 ? 2.998 9.516 28.297 1 92.31 224 ASN A C 1
ATOM 1845 O O . ASN A 1 224 ? 3.887 9.852 27.516 1 92.31 224 ASN A O 1
ATOM 1849 N N . VAL A 1 225 ? 1.992 10.289 28.609 1 91.69 225 VAL A N 1
ATOM 1850 C CA . VAL A 1 225 ? 1.645 11.469 27.828 1 91.69 225 VAL A CA 1
ATOM 1851 C C . VAL A 1 225 ? 2.713 12.547 28.016 1 91.69 225 VAL A C 1
ATOM 1853 O O . VAL A 1 225 ? 3.117 13.203 27.062 1 91.69 225 VAL A O 1
ATOM 1856 N N . GLN A 1 226 ? 3.195 12.68 29.203 1 90.06 226 GLN A N 1
ATOM 1857 C CA . GLN A 1 226 ? 4.215 13.672 29.516 1 90.06 226 GLN A CA 1
ATOM 1858 C C . GLN A 1 226 ? 5.473 13.453 28.688 1 90.06 226 GLN A C 1
ATOM 1860 O O . GLN A 1 226 ? 5.961 14.383 28.031 1 90.06 226 GLN A O 1
ATOM 1865 N N . GLN A 1 227 ? 5.906 12.25 28.766 1 89.12 227 GLN A N 1
ATOM 1866 C CA . GLN A 1 227 ? 7.133 11.938 28.047 1 89.12 227 GLN A CA 1
ATOM 1867 C C . GLN A 1 227 ? 6.938 12.117 26.531 1 89.12 227 GLN A C 1
ATOM 1869 O O . GLN A 1 227 ? 7.824 12.625 25.844 1 89.12 227 GLN A O 1
ATOM 1874 N N . PHE A 1 228 ? 5.859 11.672 26.078 1 90.69 228 PHE A N 1
ATOM 1875 C CA . PHE A 1 228 ? 5.594 11.797 24.656 1 90.69 228 PHE A CA 1
ATOM 1876 C C . PHE A 1 228 ? 5.566 13.266 24.234 1 90.69 228 PHE A C 1
ATOM 1878 O O . PHE A 1 228 ? 6.121 13.633 23.203 1 90.69 228 PHE A O 1
ATOM 1885 N N . MET A 1 229 ? 4.965 14.07 25.016 1 89.25 229 MET A N 1
ATOM 1886 C CA . MET A 1 229 ? 4.875 15.492 24.734 1 89.25 229 MET A CA 1
ATOM 1887 C C . MET A 1 229 ? 6.254 16.156 24.781 1 89.25 229 MET A C 1
ATOM 1889 O O . MET A 1 229 ? 6.574 17 23.953 1 89.25 229 MET A O 1
ATOM 1893 N N . ASN A 1 230 ? 7.027 15.758 25.75 1 89.06 230 ASN A N 1
ATOM 1894 C CA . ASN A 1 230 ? 8.398 16.25 25.812 1 89.06 230 ASN A CA 1
ATOM 1895 C C . ASN A 1 230 ? 9.164 15.969 24.531 1 89.06 230 ASN A C 1
ATOM 1897 O O . ASN A 1 230 ? 9.789 16.859 23.953 1 89.06 230 ASN A O 1
ATOM 1901 N N . ASP A 1 231 ? 9.008 14.711 24.141 1 86.12 231 ASP A N 1
ATOM 1902 C CA . ASP A 1 231 ? 9.727 14.273 22.953 1 86.12 231 ASP A CA 1
ATOM 1903 C C . ASP A 1 231 ? 9.227 15 21.703 1 86.12 231 ASP A C 1
ATOM 1905 O O . ASP A 1 231 ? 10.023 15.383 20.844 1 86.12 231 ASP A O 1
ATOM 1909 N N . ARG A 1 232 ? 7.949 15.148 21.641 1 87.88 232 ARG A N 1
ATOM 1910 C CA . ARG A 1 232 ? 7.344 15.773 20.469 1 87.88 232 ARG A CA 1
ATOM 1911 C C . ARG A 1 232 ? 7.738 17.234 20.359 1 87.88 232 ARG A C 1
ATOM 1913 O O . ARG A 1 232 ? 8.094 17.719 19.281 1 87.88 232 ARG A O 1
ATOM 1920 N N . VAL A 1 233 ? 7.652 17.891 21.422 1 85.94 233 VAL A N 1
ATOM 1921 C CA . VAL A 1 233 ? 7.992 19.312 21.422 1 85.94 233 VAL A CA 1
ATOM 1922 C C . VAL A 1 233 ? 9.484 19.484 21.141 1 85.94 233 VAL A C 1
ATOM 1924 O O . VAL A 1 233 ? 9.883 20.391 20.406 1 85.94 233 VAL A O 1
ATOM 1927 N N . GLN A 1 234 ? 10.289 18.625 21.688 1 86.44 234 GLN A N 1
ATOM 1928 C CA . GLN A 1 234 ? 11.719 18.641 21.391 1 86.44 234 GLN A CA 1
ATOM 1929 C C . GLN A 1 234 ? 11.969 18.484 19.891 1 86.44 234 GLN A C 1
ATOM 1931 O O . GLN A 1 234 ? 12.797 19.188 19.328 1 86.44 234 GLN A O 1
ATOM 1936 N N . GLN A 1 235 ? 11.258 17.531 19.375 1 84.19 235 GLN A N 1
ATOM 1937 C CA . GLN A 1 235 ? 11.391 17.281 17.953 1 84.19 235 GLN A CA 1
ATOM 1938 C C . GLN A 1 235 ? 11.016 18.516 17.141 1 84.19 235 GLN A C 1
ATOM 1940 O O . GLN A 1 235 ? 11.68 18.828 16.156 1 84.19 235 GLN A O 1
ATOM 1945 N N . LEU A 1 236 ? 9.961 19.141 17.484 1 83.56 236 LEU A N 1
ATOM 1946 C CA . LEU A 1 236 ? 9.5 20.344 16.781 1 83.56 236 LEU A CA 1
ATOM 1947 C C . LEU A 1 236 ? 10.523 21.469 16.906 1 83.56 236 LEU A C 1
ATOM 1949 O O . LEU A 1 236 ? 10.734 22.219 15.945 1 83.56 236 LEU A O 1
ATOM 1953 N N . ILE A 1 237 ? 11.156 21.547 18.031 1 82.56 237 ILE A N 1
ATOM 1954 C CA . ILE A 1 237 ? 12.188 22.562 18.25 1 82.56 237 ILE A CA 1
ATOM 1955 C C . ILE A 1 237 ? 13.414 22.25 17.391 1 82.56 237 ILE A C 1
ATOM 1957 O O . ILE A 1 237 ? 13.945 23.125 16.703 1 82.56 237 ILE A O 1
ATOM 1961 N N . ASP A 1 238 ? 13.766 20.984 17.438 1 81.12 238 ASP A N 1
ATOM 1962 C CA . ASP A 1 238 ? 14.945 20.562 16.703 1 81.12 238 ASP A CA 1
ATOM 1963 C C . ASP A 1 238 ? 14.773 20.812 15.203 1 81.12 238 ASP A C 1
ATOM 1965 O O . ASP A 1 238 ? 15.742 21.109 14.508 1 81.12 238 ASP A O 1
ATOM 1969 N N . CYS A 1 239 ? 13.602 20.703 14.758 1 80.06 239 CYS A N 1
ATOM 1970 C CA . CYS A 1 239 ? 13.336 20.859 13.328 1 80.06 239 CYS A CA 1
ATOM 1971 C C . CYS A 1 239 ? 12.883 22.281 13.008 1 80.06 239 CYS A C 1
ATOM 1973 O O . CYS A 1 239 ? 12.453 22.562 11.891 1 80.06 239 CYS A O 1
ATOM 1975 N N . GLU A 1 240 ? 12.82 23.156 13.992 1 79.31 240 GLU A N 1
ATOM 1976 C CA . GLU A 1 240 ? 12.469 24.562 13.844 1 79.31 240 GLU A CA 1
ATOM 1977 C C . GLU A 1 240 ? 11.031 24.719 13.359 1 79.31 240 GLU A C 1
ATOM 1979 O O . GLU A 1 240 ? 10.758 25.531 12.469 1 79.31 240 GLU A O 1
ATOM 1984 N N . LYS A 1 241 ? 10.195 23.922 13.898 1 80.44 241 LYS A N 1
ATOM 1985 C CA . LYS A 1 241 ? 8.797 23.969 13.492 1 80.44 241 LYS A CA 1
ATOM 1986 C C . LYS A 1 241 ? 7.922 24.578 14.578 1 80.44 241 LYS A C 1
ATOM 1988 O O . LYS A 1 241 ? 6.746 24.875 14.352 1 80.44 241 LYS A O 1
ATOM 1993 N N . LEU A 1 242 ? 8.539 24.75 15.703 1 80.94 242 LEU A N 1
ATOM 1994 C CA . LEU A 1 242 ? 7.789 25.344 16.812 1 80.94 242 LEU A CA 1
ATOM 1995 C C . LEU A 1 242 ? 7.824 26.859 16.734 1 80.94 242 LEU A C 1
ATOM 1997 O O . LEU A 1 242 ? 8.898 27.453 16.594 1 80.94 242 LEU A O 1
ATOM 2001 N N . GLY A 1 243 ? 6.664 27.422 16.562 1 75 243 GLY A N 1
ATOM 2002 C CA . GLY A 1 243 ? 6.574 28.875 16.531 1 75 243 GLY A CA 1
ATOM 2003 C C . GLY A 1 243 ? 5.719 29.438 17.656 1 75 243 GLY A C 1
ATOM 2004 O O . GLY A 1 243 ? 4.59 28.984 17.859 1 75 243 GLY A O 1
ATOM 2005 N N . LEU A 1 244 ? 6.328 30.25 18.484 1 69.31 244 LEU A N 1
ATOM 2006 C CA . LEU A 1 244 ? 5.59 30.953 19.531 1 69.31 244 LEU A CA 1
ATOM 2007 C C . LEU A 1 244 ? 5.137 32.312 19.047 1 69.31 244 LEU A C 1
ATOM 2009 O O . LEU A 1 244 ? 5.891 33.031 18.375 1 69.31 244 LEU A O 1
ATOM 2013 N N . ASP A 1 245 ? 3.84 32.5 18.922 1 65.94 245 ASP A N 1
ATOM 2014 C CA . ASP A 1 245 ? 3.303 33.781 18.469 1 65.94 245 ASP A CA 1
ATOM 2015 C C . ASP A 1 245 ? 2.535 34.469 19.578 1 65.94 245 ASP A C 1
ATOM 2017 O O . ASP A 1 245 ? 2.619 34.094 20.75 1 65.94 245 ASP A O 1
ATOM 2021 N N . GLY A 1 246 ? 1.993 35.625 19.234 1 62.84 246 GLY A N 1
ATOM 2022 C CA . GLY A 1 246 ? 1.261 36.438 20.203 1 62.84 246 GLY A CA 1
ATOM 2023 C C . GLY A 1 246 ? 0.082 35.688 20.812 1 62.84 246 GLY A C 1
ATOM 2024 O O . GLY A 1 246 ? -0.318 36 21.938 1 62.84 246 GLY A O 1
ATOM 2025 N N . CYS A 1 247 ? -0.411 34.781 20.094 1 66.5 247 CYS A N 1
ATOM 2026 C CA . CYS A 1 247 ? -1.545 34 20.609 1 66.5 247 CYS A CA 1
ATOM 2027 C C . CYS A 1 247 ? -1.103 33.031 21.688 1 66.5 247 CYS A C 1
ATOM 2029 O O . CYS A 1 247 ? -1.783 32.875 22.703 1 66.5 247 CYS A O 1
ATOM 2031 N N . THR A 1 248 ? 0.056 32.469 21.453 1 65.56 248 THR A N 1
ATOM 2032 C CA . THR A 1 248 ? 0.507 31.391 22.344 1 65.56 248 THR A CA 1
ATOM 2033 C C . THR A 1 248 ? 1.456 31.938 23.406 1 65.56 248 THR A C 1
ATOM 2035 O O . THR A 1 248 ? 1.671 31.312 24.453 1 65.56 248 THR A O 1
ATOM 2038 N N . LYS A 1 249 ? 1.799 33.25 23.156 1 64.62 249 LYS A N 1
ATOM 2039 C CA . LYS A 1 249 ? 2.713 33.906 24.062 1 64.62 249 LYS A CA 1
ATOM 2040 C C . LYS A 1 249 ? 3.92 33.031 24.391 1 64.62 249 LYS A C 1
ATOM 2042 O O . LYS A 1 249 ? 4.578 32.531 23.484 1 64.62 249 LYS A O 1
ATOM 2047 N N . ASP A 1 250 ? 4.051 32.75 25.688 1 67.94 250 ASP A N 1
ATOM 2048 C CA . ASP A 1 250 ? 5.266 32.062 26.125 1 67.94 250 ASP A CA 1
ATOM 2049 C C . ASP A 1 250 ? 4.992 30.578 26.391 1 67.94 250 ASP A C 1
ATOM 2051 O O . ASP A 1 250 ? 5.859 29.875 26.906 1 67.94 250 ASP A O 1
ATOM 2055 N N . GLY A 1 251 ? 3.869 30.141 25.922 1 78.75 251 GLY A N 1
ATOM 2056 C CA . GLY A 1 251 ? 3.578 28.75 26.266 1 78.75 251 GLY A CA 1
ATOM 2057 C C . GLY A 1 251 ? 3.127 27.922 25.078 1 78.75 251 GLY A C 1
ATOM 2058 O O . GLY A 1 251 ? 2.939 28.453 23.984 1 78.75 251 GLY A O 1
ATOM 2059 N N . ILE A 1 252 ? 3.117 26.578 25.328 1 83.25 252 ILE A N 1
ATOM 2060 C CA . ILE A 1 252 ? 2.607 25.641 24.344 1 83.25 252 ILE A CA 1
ATOM 2061 C C . ILE A 1 252 ? 1.09 25.531 24.484 1 83.25 252 ILE A C 1
ATOM 2063 O O . ILE A 1 252 ? 0.572 25.297 25.578 1 83.25 252 ILE A O 1
ATOM 2067 N N . TRP A 1 253 ? 0.458 25.766 23.391 1 82.94 253 TRP A N 1
ATOM 2068 C CA . TRP A 1 253 ? -0.995 25.625 23.375 1 82.94 253 TRP A CA 1
ATOM 2069 C C . TRP A 1 253 ? -1.41 24.25 22.859 1 82.94 253 TRP A C 1
ATOM 2071 O O . TRP A 1 253 ? -0.984 23.828 21.781 1 82.94 253 TRP A O 1
ATOM 2081 N N . LEU A 1 254 ? -2.188 23.609 23.688 1 82.44 254 LEU A N 1
ATOM 2082 C CA . LEU A 1 254 ? -2.686 22.297 23.312 1 82.44 254 LEU A CA 1
ATOM 2083 C C . LEU A 1 254 ? -4.203 22.312 23.141 1 82.44 254 LEU A C 1
ATOM 2085 O O . LEU A 1 254 ? -4.906 22.969 23.906 1 82.44 254 LEU A O 1
ATOM 2089 N N . ALA A 1 255 ? -4.629 21.734 22.094 1 80.06 255 ALA A N 1
ATOM 2090 C CA . ALA A 1 255 ? -6.055 21.5 21.906 1 80.06 255 ALA A CA 1
ATOM 2091 C C . ALA A 1 255 ? -6.371 20.016 21.922 1 80.06 255 ALA A C 1
ATOM 2093 O O . ALA A 1 255 ? -5.66 19.219 21.297 1 80.06 255 ALA A O 1
ATOM 2094 N N . ILE A 1 256 ? -7.301 19.656 22.75 1 81.25 256 ILE A N 1
ATOM 2095 C CA . ILE A 1 256 ? -7.77 18.281 22.766 1 81.25 256 ILE A CA 1
ATOM 2096 C C . ILE A 1 256 ? -8.922 18.125 21.766 1 81.25 256 ILE A C 1
ATOM 2098 O O . ILE A 1 256 ? -9.93 18.812 21.859 1 81.25 256 ILE A O 1
ATOM 2102 N N . LEU A 1 257 ? -8.703 17.25 20.859 1 82.94 257 LEU A N 1
ATOM 2103 C CA . LEU A 1 257 ? -9.695 17.047 19.797 1 82.94 257 LEU A CA 1
ATOM 2104 C C . LEU A 1 257 ? -10.172 15.594 19.781 1 82.94 257 LEU A C 1
ATOM 2106 O O . LEU A 1 257 ? -9.383 14.672 20 1 82.94 257 LEU A O 1
ATOM 2110 N N . GLY A 1 258 ? -11.461 15.414 19.656 1 81.81 258 GLY A N 1
ATOM 2111 C CA . GLY A 1 258 ? -12.062 14.094 19.547 1 81.81 258 GLY A CA 1
ATOM 2112 C C . GLY A 1 258 ? -13.102 14.008 18.438 1 81.81 258 GLY A C 1
ATOM 2113 O O . GLY A 1 258 ? -13.859 14.961 18.219 1 81.81 258 GLY A O 1
ATOM 2114 N N . ASP A 1 259 ? -13 12.969 17.719 1 81.56 259 ASP A N 1
ATOM 2115 C CA . ASP A 1 259 ? -13.992 12.797 16.656 1 81.56 259 ASP A CA 1
ATOM 2116 C C . ASP A 1 259 ? -14.281 11.32 16.422 1 81.56 259 ASP A C 1
ATOM 2118 O O . ASP A 1 259 ? -13.367 10.492 16.438 1 81.56 259 ASP A O 1
ATOM 2122 N N . LYS A 1 260 ? -15.555 11.102 16.328 1 81.81 260 LYS A N 1
ATOM 2123 C CA . LYS A 1 260 ? -15.969 9.734 16.031 1 81.81 260 LYS A CA 1
ATOM 2124 C C . LYS A 1 260 ? -16.156 9.539 14.523 1 81.81 260 LYS A C 1
ATOM 2126 O O . LYS A 1 260 ? -16.875 10.312 13.883 1 81.81 260 LYS A O 1
ATOM 2131 N N . GLY A 1 261 ? -15.367 8.742 14.016 1 72.81 261 GLY A N 1
ATOM 2132 C CA . GLY A 1 261 ? -15.547 8.344 12.625 1 72.81 261 GLY A CA 1
ATOM 2133 C C . GLY A 1 261 ? -15.984 6.898 12.477 1 72.81 261 GLY A C 1
ATOM 2134 O O . GLY A 1 261 ? -15.242 5.977 12.82 1 72.81 261 GLY A O 1
ATOM 2135 N N . ALA A 1 262 ? -17.172 6.621 11.898 1 68.56 262 ALA A N 1
ATOM 2136 C CA . ALA A 1 262 ? -17.781 5.305 11.711 1 68.56 262 ALA A CA 1
ATOM 2137 C C . ALA A 1 262 ? -17.906 4.566 13.047 1 68.56 262 ALA A C 1
ATOM 2139 O O . ALA A 1 262 ? -18.75 4.898 13.867 1 68.56 262 ALA A O 1
ATOM 2140 N N . ASP A 1 263 ? -16.875 3.744 13.336 1 76.31 263 ASP A N 1
ATOM 2141 C CA . ASP A 1 263 ? -17.078 2.916 14.523 1 76.31 263 ASP A CA 1
ATOM 2142 C C . ASP A 1 263 ? -16.062 3.275 15.609 1 76.31 263 ASP A C 1
ATOM 2144 O O . ASP A 1 263 ? -16.156 2.779 16.734 1 76.31 263 ASP A O 1
ATOM 2148 N N . GLU A 1 264 ? -15.195 4.23 15.312 1 87.06 264 GLU A N 1
ATOM 2149 C CA . GLU A 1 264 ? -14.125 4.473 16.266 1 87.06 264 GLU A CA 1
ATOM 2150 C C . GLU A 1 264 ? -14.023 5.953 16.625 1 87.06 264 GLU A C 1
ATOM 2152 O O . GLU A 1 264 ? -14.211 6.816 15.766 1 87.06 264 GLU A O 1
ATOM 2157 N N . ILE A 1 265 ? -13.805 6.246 17.875 1 88.88 265 ILE A N 1
ATOM 2158 C CA . ILE A 1 265 ? -13.5 7.59 18.344 1 88.88 265 ILE A CA 1
ATOM 2159 C C . ILE A 1 265 ? -11.984 7.77 18.453 1 88.88 265 ILE A C 1
ATOM 2161 O O . ILE A 1 265 ? -11.289 6.895 18.984 1 88.88 265 ILE A O 1
ATOM 2165 N N . LYS A 1 266 ? -11.516 8.797 17.906 1 89.38 266 LYS A N 1
ATOM 2166 C CA . LYS A 1 266 ? -10.117 9.188 18.016 1 89.38 266 LYS A CA 1
ATOM 2167 C C . LYS A 1 266 ? -9.961 10.453 18.859 1 89.38 266 LYS A C 1
ATOM 2169 O O . LYS A 1 266 ? -10.664 11.445 18.625 1 89.38 266 LYS A O 1
ATOM 2174 N N . VAL A 1 267 ? -9.203 10.367 19.812 1 89.5 267 VAL A N 1
ATOM 2175 C CA . VAL A 1 267 ? -8.867 11.531 20.625 1 89.5 267 VAL A CA 1
ATOM 2176 C C . VAL A 1 267 ? -7.402 11.898 20.422 1 89.5 267 VAL A C 1
ATOM 2178 O O . VAL A 1 267 ? -6.52 11.047 20.562 1 89.5 267 VAL A O 1
ATOM 2181 N N . CYS A 1 268 ? -7.195 13.102 20 1 89.88 268 CYS A N 1
ATOM 2182 C CA . CYS A 1 268 ? -5.84 13.555 19.703 1 89.88 268 CYS A CA 1
ATOM 2183 C C . CYS A 1 268 ? -5.543 14.883 20.391 1 89.88 268 CYS A C 1
ATOM 2185 O O . CYS A 1 268 ? -6.453 15.555 20.859 1 89.88 268 CYS A O 1
ATOM 2187 N N . ILE A 1 269 ? -4.281 15.109 20.516 1 87.44 269 ILE A N 1
ATOM 2188 C CA . ILE A 1 269 ? -3.777 16.391 20.969 1 87.44 269 ILE A CA 1
ATOM 2189 C C . ILE A 1 269 ? -3.166 17.156 19.797 1 87.44 269 ILE A C 1
ATOM 2191 O O . ILE A 1 269 ? -2.461 16.562 18.969 1 87.44 269 ILE A O 1
ATOM 2195 N N . ALA A 1 270 ? -3.568 18.375 19.688 1 84.75 270 ALA A N 1
ATOM 2196 C CA . ALA A 1 270 ? -2.963 19.219 18.656 1 84.75 270 ALA A CA 1
ATOM 2197 C C . ALA A 1 270 ? -2.078 20.297 19.281 1 84.75 270 ALA A C 1
ATOM 2199 O O . ALA A 1 270 ? -2.512 21.016 20.188 1 84.75 270 ALA A O 1
ATOM 2200 N N . VAL A 1 271 ? -0.875 20.297 18.828 1 81.06 271 VAL A N 1
ATOM 2201 C CA . VAL A 1 271 ? -0 21.406 19.203 1 81.06 271 VAL A CA 1
ATOM 2202 C C . VAL A 1 271 ? -0.239 22.594 18.266 1 81.06 271 VAL A C 1
ATOM 2204 O O . VAL A 1 271 ? -0.088 22.469 17.047 1 81.06 271 VAL A O 1
ATOM 2207 N N . ARG A 1 272 ? -0.509 23.656 18.812 1 79 272 ARG A N 1
ATOM 2208 C CA . ARG A 1 272 ? -0.968 24.766 17.984 1 79 272 ARG A CA 1
ATOM 2209 C C . ARG A 1 272 ? 0.176 25.719 17.656 1 79 272 ARG A C 1
ATOM 2211 O O . ARG A 1 272 ? 0.074 26.531 16.734 1 79 272 ARG A O 1
ATOM 2218 N N . ASN A 1 273 ? 1.317 25.578 18.375 1 79.94 273 ASN A N 1
ATOM 2219 C CA . ASN A 1 273 ? 2.484 26.422 18.172 1 79.94 273 ASN A CA 1
ATOM 2220 C C . ASN A 1 273 ? 3.266 26.016 16.922 1 79.94 273 ASN A C 1
ATOM 2222 O O . ASN A 1 273 ? 4.492 25.906 16.969 1 79.94 273 ASN A O 1
ATOM 2226 N N . VAL A 1 274 ? 2.578 25.688 15.859 1 80.88 274 VAL A N 1
ATOM 2227 C CA . VAL A 1 274 ? 3.262 25.25 14.648 1 80.88 274 VAL A CA 1
ATOM 2228 C C . VAL A 1 274 ? 2.738 26.031 13.445 1 80.88 274 VAL A C 1
ATOM 2230 O O . VAL A 1 274 ? 1.715 26.719 13.539 1 80.88 274 VAL A O 1
ATOM 2233 N N . THR A 1 275 ? 3.451 25.984 12.312 1 72.62 275 THR A N 1
ATOM 2234 C CA . THR A 1 275 ? 3.119 26.766 11.133 1 72.62 275 THR A CA 1
ATOM 2235 C C . THR A 1 275 ? 1.781 26.328 10.547 1 72.62 275 THR A C 1
ATOM 2237 O O . THR A 1 275 ? 0.986 27.156 10.102 1 72.62 275 THR A O 1
ATOM 2240 N N . SER A 1 276 ? 1.448 25.047 10.562 1 76.31 276 SER A N 1
ATOM 2241 C CA . SER A 1 276 ? 0.179 24.516 10.07 1 76.31 276 SER A CA 1
ATOM 2242 C C . SER A 1 276 ? -0.576 23.766 11.156 1 76.31 276 SER A C 1
ATOM 2244 O O . SER A 1 276 ? -0.758 22.562 11.07 1 76.31 276 SER A O 1
ATOM 2246 N N . PRO A 1 277 ? -1.123 24.562 11.961 1 75.5 277 PRO A N 1
ATOM 2247 C CA . PRO A 1 277 ? -1.688 23.938 13.156 1 75.5 277 PRO A CA 1
ATOM 2248 C C . PRO A 1 277 ? -2.887 23.047 12.852 1 75.5 277 PRO A C 1
ATOM 2250 O O . PRO A 1 277 ? -3.197 22.141 13.625 1 75.5 277 PRO A O 1
ATOM 2253 N N . ASN A 1 278 ? -3.539 23.266 11.719 1 76.12 278 ASN A N 1
ATOM 2254 C CA . ASN A 1 278 ? -4.742 22.5 11.422 1 76.12 278 ASN A CA 1
ATOM 2255 C C . ASN A 1 278 ? -4.434 21.297 10.531 1 76.12 278 ASN A C 1
ATOM 2257 O O . ASN A 1 278 ? -5.348 20.641 10.023 1 76.12 278 ASN A O 1
ATOM 2261 N N . SER A 1 279 ? -3.24 21.047 10.43 1 78.44 279 SER A N 1
ATOM 2262 C CA . SER A 1 279 ? -2.842 19.859 9.68 1 78.44 279 SER A CA 1
ATOM 2263 C C . SER A 1 279 ? -2.943 18.609 10.531 1 78.44 279 SER A C 1
ATOM 2265 O O . SER A 1 279 ? -2.621 18.625 11.727 1 78.44 279 SER A O 1
ATOM 2267 N N . SER A 1 280 ? -3.395 17.594 9.867 1 78.12 280 SER A N 1
ATOM 2268 C CA . SER A 1 280 ? -3.461 16.328 10.578 1 78.12 280 SER A CA 1
ATOM 2269 C C . SER A 1 280 ? -2.066 15.82 10.938 1 78.12 280 SER A C 1
ATOM 2271 O O . SER A 1 280 ? -1.923 14.945 11.789 1 78.12 280 SER A O 1
ATOM 2273 N N . HIS A 1 281 ? -1.143 16.453 10.43 1 75.19 281 HIS A N 1
ATOM 2274 C CA . HIS A 1 281 ? 0.236 16.031 10.648 1 75.19 281 HIS A CA 1
ATOM 2275 C C . HIS A 1 281 ? 0.732 16.469 12.023 1 75.19 281 HIS A C 1
ATOM 2277 O O . HIS A 1 281 ? 1.749 15.961 12.508 1 75.19 281 HIS A O 1
ATOM 2283 N N . ASN A 1 282 ? 0.024 17.344 12.641 1 78.44 282 ASN A N 1
ATOM 2284 C CA . ASN A 1 282 ? 0.454 17.844 13.945 1 78.44 282 ASN A CA 1
ATOM 2285 C C . ASN A 1 282 ? -0.383 17.25 15.078 1 78.44 282 ASN A C 1
ATOM 2287 O O . ASN A 1 282 ? -0.355 17.75 16.203 1 78.44 282 ASN A O 1
ATOM 2291 N N . LEU A 1 283 ? -1.038 16.281 14.711 1 86.12 283 LEU A N 1
ATOM 2292 C CA . LEU A 1 283 ? -1.867 15.617 15.719 1 86.12 283 LEU A CA 1
ATOM 2293 C C . LEU A 1 283 ? -1.087 14.523 16.438 1 86.12 283 LEU A C 1
ATOM 2295 O O . LEU A 1 283 ? -0.299 13.805 15.805 1 86.12 283 LEU A O 1
ATOM 2299 N N . ILE A 1 284 ? -1.287 14.492 17.688 1 87.81 284 ILE A N 1
ATOM 2300 C CA . ILE A 1 284 ? -0.756 13.43 18.531 1 87.81 284 ILE A CA 1
ATOM 2301 C C . ILE A 1 284 ? -1.893 12.516 19 1 87.81 284 ILE A C 1
ATOM 2303 O O . ILE A 1 284 ? -2.801 12.961 19.703 1 87.81 284 ILE A O 1
ATOM 2307 N N . PRO A 1 285 ? -1.803 11.297 18.562 1 91.12 285 PRO A N 1
ATOM 2308 C CA . PRO A 1 285 ? -2.883 10.414 19.016 1 91.12 285 PRO A CA 1
ATOM 2309 C C . PRO A 1 285 ? -2.805 10.086 20.5 1 91.12 285 PRO A C 1
ATOM 2311 O O . PRO A 1 285 ? -1.809 9.523 20.969 1 91.12 285 PRO A O 1
ATOM 2314 N N . LEU A 1 286 ? -3.826 10.469 21.219 1 92.56 286 LEU A N 1
ATOM 2315 C CA . LEU A 1 286 ? -3.93 10.156 22.641 1 92.56 286 LEU A CA 1
ATOM 2316 C C . LEU A 1 286 ? -4.523 8.773 22.859 1 92.56 286 LEU A C 1
ATOM 2318 O O . LEU A 1 286 ? -4.086 8.031 23.734 1 92.56 286 LEU A O 1
ATOM 2322 N N . GLY A 1 287 ? -5.539 8.531 22.062 1 93.56 287 GLY A N 1
ATOM 2323 C CA . GLY A 1 287 ? -6.168 7.227 22.156 1 93.56 287 GLY A CA 1
ATOM 2324 C C . GLY A 1 287 ? -7.289 7.031 21.156 1 93.56 287 GLY A C 1
ATOM 2325 O O . GLY A 1 287 ? -7.746 7.992 20.531 1 93.56 287 GLY A O 1
ATOM 2326 N N . VAL A 1 288 ? -7.648 5.746 20.953 1 93.56 288 VAL A N 1
ATOM 2327 C CA . VAL A 1 288 ? -8.75 5.363 20.078 1 93.56 288 VAL A CA 1
ATOM 2328 C C . VAL A 1 288 ? -9.57 4.258 20.734 1 93.56 288 VAL A C 1
ATOM 2330 O O . VAL A 1 288 ? -9.031 3.414 21.453 1 93.56 288 VAL A O 1
ATOM 2333 N N . PHE A 1 289 ? -10.852 4.316 20.562 1 92.12 289 PHE A N 1
ATOM 2334 C CA . PHE A 1 289 ? -11.711 3.238 21.016 1 92.12 289 PHE A CA 1
ATOM 2335 C C . PHE A 1 289 ? -12.984 3.158 20.172 1 92.12 289 PHE A C 1
ATOM 2337 O O . PHE A 1 289 ? -13.32 4.105 19.469 1 92.12 289 PHE A O 1
ATOM 2344 N N . ASN A 1 290 ? -13.672 1.965 20.172 1 90 290 ASN A N 1
ATOM 2345 C CA . ASN A 1 290 ? -14.852 1.759 19.328 1 90 290 ASN A CA 1
ATOM 2346 C C . ASN A 1 290 ? -16.125 1.73 20.172 1 90 290 ASN A C 1
ATOM 2348 O O . ASN A 1 290 ? -16.828 0.72 20.203 1 90 290 ASN A O 1
ATOM 2352 N N . ASP A 1 291 ? -16.484 2.846 20.781 1 87.62 291 ASP A N 1
ATOM 2353 C CA . ASP A 1 291 ? -17.688 3.045 21.562 1 87.62 291 ASP A CA 1
ATOM 2354 C C . ASP A 1 291 ? -18.297 4.422 21.297 1 87.62 291 ASP A C 1
ATOM 2356 O O . ASP A 1 291 ? -17.891 5.117 20.359 1 87.62 291 ASP A O 1
ATOM 2360 N N . ASP A 1 292 ? -19.297 4.758 22.062 1 81.62 292 ASP A N 1
ATOM 2361 C CA . ASP A 1 292 ? -19.984 6.031 21.875 1 81.62 292 ASP A CA 1
ATOM 2362 C C . ASP A 1 292 ? -19.078 7.207 22.25 1 81.62 292 ASP A C 1
ATOM 2364 O O . ASP A 1 292 ? -18.141 7.047 23.047 1 81.62 292 ASP A O 1
ATOM 2368 N N . GLU A 1 293 ? -19.406 8.359 21.688 1 78.06 293 GLU A N 1
ATOM 2369 C CA . GLU A 1 293 ? -18.547 9.531 21.828 1 78.06 293 GLU A CA 1
ATOM 2370 C C . GLU A 1 293 ? -18.984 10.391 23.016 1 78.06 293 GLU A C 1
ATOM 2372 O O . GLU A 1 293 ? -18.969 11.625 22.938 1 78.06 293 GLU A O 1
ATOM 2377 N N . SER A 1 294 ? -19.188 9.938 24.125 1 78.88 294 SER A N 1
ATOM 2378 C CA . SER A 1 294 ? -19.531 10.758 25.281 1 78.88 294 SER A CA 1
ATOM 2379 C C . SER A 1 294 ? -18.328 10.992 26.172 1 78.88 294 SER A C 1
ATOM 2381 O O . SER A 1 294 ? -17.359 10.219 26.141 1 78.88 294 SER A O 1
ATOM 2383 N N . ALA A 1 295 ? -18.391 12.141 26.875 1 79.12 295 ALA A N 1
ATOM 2384 C CA . ALA A 1 295 ? -17.328 12.445 27.812 1 79.12 295 ALA A CA 1
ATOM 2385 C C . ALA A 1 295 ? -17.125 11.32 28.812 1 79.12 295 ALA A C 1
ATOM 2387 O O . ALA A 1 295 ? -16 11.023 29.219 1 79.12 295 ALA A O 1
ATOM 2388 N N . GLU A 1 296 ? -18.219 10.758 29.156 1 81.31 296 GLU A N 1
ATOM 2389 C CA . GLU A 1 296 ? -18.172 9.648 30.109 1 81.31 296 GLU A CA 1
ATOM 2390 C C . GLU A 1 296 ? -17.422 8.453 29.531 1 81.31 296 GLU A C 1
ATOM 2392 O O . GLU A 1 296 ? -16.609 7.836 30.219 1 81.31 296 GLU A O 1
ATOM 2397 N N . LYS A 1 297 ? -17.656 8.195 28.312 1 86.94 297 LYS A N 1
ATOM 2398 C CA . LYS A 1 297 ? -17.016 7.051 27.688 1 86.94 297 LYS A CA 1
ATOM 2399 C C . LYS A 1 297 ? -15.531 7.316 27.422 1 86.94 297 LYS A C 1
ATOM 2401 O O . LYS A 1 297 ? -14.703 6.402 27.5 1 86.94 297 LYS A O 1
ATOM 2406 N N . VAL A 1 298 ? -15.234 8.539 27.125 1 88.62 298 VAL A N 1
ATOM 2407 C CA . VAL A 1 298 ? -13.828 8.898 26.953 1 88.62 298 VAL A CA 1
ATOM 2408 C C . VAL A 1 298 ? -13.07 8.664 28.25 1 88.62 298 VAL A C 1
ATOM 2410 O O . VAL A 1 298 ? -11.977 8.094 28.25 1 88.62 298 VAL A O 1
ATOM 2413 N N . MET A 1 299 ? -13.727 9.086 29.312 1 88.38 299 MET A N 1
ATOM 2414 C CA . MET A 1 299 ? -13.07 8.906 30.609 1 88.38 299 MET A CA 1
ATOM 2415 C C . MET A 1 299 ? -12.992 7.434 30.984 1 88.38 299 MET A C 1
ATOM 2417 O O . MET A 1 299 ? -12.016 6.992 31.578 1 88.38 299 MET A O 1
ATOM 2421 N N . GLU A 1 300 ? -13.93 6.758 30.594 1 88.88 300 GLU A N 1
ATOM 2422 C CA . GLU A 1 300 ? -13.969 5.332 30.891 1 88.88 300 GLU A CA 1
ATOM 2423 C C . GLU A 1 300 ? -12.867 4.578 30.141 1 88.88 300 GLU A C 1
ATOM 2425 O O . GLU A 1 300 ? -12.195 3.721 30.719 1 88.88 300 GLU A O 1
ATOM 2430 N N . HIS A 1 301 ? -12.695 4.926 28.938 1 90.94 301 HIS A N 1
ATOM 2431 C CA . HIS A 1 301 ? -11.82 4.125 28.094 1 90.94 301 HIS A CA 1
ATOM 2432 C C . HIS A 1 301 ? -10.414 4.711 28.031 1 90.94 301 HIS A C 1
ATOM 2434 O O . HIS A 1 301 ? -9.438 3.979 27.891 1 90.94 301 HIS A O 1
ATOM 2440 N N . LEU A 1 302 ? -10.32 6.023 28.094 1 92.25 302 LEU A N 1
ATOM 2441 C CA . LEU A 1 302 ? -9.031 6.691 27.969 1 92.25 302 LEU A CA 1
ATOM 2442 C C . LEU A 1 302 ? -8.641 7.379 29.281 1 92.25 302 LEU A C 1
ATOM 2444 O O . LEU A 1 302 ? -7.805 8.281 29.281 1 92.25 302 LEU A O 1
ATOM 2448 N N . GLY A 1 303 ? -9.195 6.996 30.328 1 87.69 303 GLY A N 1
ATOM 2449 C CA . GLY A 1 303 ? -9.031 7.613 31.641 1 87.69 303 GLY A CA 1
ATOM 2450 C C . GLY A 1 303 ? -7.578 7.879 31.984 1 87.69 303 GLY A C 1
ATOM 2451 O O . GLY A 1 303 ? -7.195 9.023 32.25 1 87.69 303 GLY A O 1
ATOM 2452 N N . PRO A 1 304 ? -6.762 6.859 31.891 1 88.88 304 PRO A N 1
ATOM 2453 C CA . PRO A 1 304 ? -5.359 7.043 32.281 1 88.88 304 PRO A CA 1
ATOM 2454 C C . PRO A 1 304 ? -4.656 8.117 31.453 1 88.88 304 PRO A C 1
ATOM 2456 O O . PRO A 1 304 ? -3.893 8.922 32 1 88.88 304 PRO A O 1
ATOM 2459 N N . ALA A 1 305 ? -4.91 8.172 30.234 1 90.12 305 ALA A N 1
ATOM 2460 C CA . ALA A 1 305 ? -4.258 9.141 29.359 1 90.12 305 ALA A CA 1
ATOM 2461 C C . ALA A 1 305 ? -4.828 10.539 29.578 1 90.12 305 ALA A C 1
ATOM 2463 O O . ALA A 1 305 ? -4.086 11.523 29.594 1 90.12 305 ALA A O 1
ATOM 2464 N N . VAL A 1 306 ? -6.113 10.609 29.781 1 88.25 306 VAL A N 1
ATOM 2465 C CA . VAL A 1 306 ? -6.785 11.891 29.953 1 88.25 306 VAL A CA 1
ATOM 2466 C C . VAL A 1 306 ? -6.367 12.5 31.297 1 88.25 306 VAL A C 1
ATOM 2468 O O . VAL A 1 306 ? -6.164 13.711 31.391 1 88.25 306 VAL A O 1
ATOM 2471 N N . GLU A 1 307 ? -6.258 11.719 32.281 1 87.25 307 GLU A N 1
ATOM 2472 C CA . GLU A 1 307 ? -5.812 12.203 33.562 1 87.25 307 GLU A CA 1
ATOM 2473 C C . GLU A 1 307 ? -4.406 12.789 33.5 1 87.25 307 GLU A C 1
ATOM 2475 O O . GLU A 1 307 ? -4.129 13.836 34.094 1 87.25 307 GLU A O 1
ATOM 2480 N N . GLN A 1 308 ? -3.584 12.156 32.812 1 90.31 308 GLN A N 1
ATOM 2481 C CA . GLN A 1 308 ? -2.227 12.656 32.594 1 90.31 308 GLN A CA 1
ATOM 2482 C C . GLN A 1 308 ? -2.232 13.977 31.844 1 90.31 308 GLN A C 1
ATOM 2484 O O . GLN A 1 308 ? -1.458 14.883 32.156 1 90.31 308 GLN A O 1
ATOM 2489 N N . LEU A 1 309 ? -3.049 14.023 30.906 1 88.31 309 LEU A N 1
ATOM 2490 C CA . LEU A 1 309 ? -3.148 15.234 30.109 1 88.31 309 LEU A CA 1
ATOM 2491 C C . LEU A 1 309 ? -3.602 16.406 30.953 1 88.31 309 LEU A C 1
ATOM 2493 O O . LEU A 1 309 ? -3.088 17.531 30.812 1 88.31 309 LEU A O 1
ATOM 2497 N N . ASN A 1 310 ? -4.516 16.109 31.797 1 84.56 310 ASN A N 1
ATOM 2498 C CA . ASN A 1 310 ? -5.035 17.156 32.688 1 84.56 310 ASN A CA 1
ATOM 2499 C C . ASN A 1 310 ? -3.975 17.641 33.656 1 84.56 310 ASN A C 1
ATOM 2501 O O . ASN A 1 310 ? -4.027 18.781 34.125 1 84.56 310 ASN A O 1
ATOM 2505 N N . GLN A 1 311 ? -3.021 16.875 33.875 1 85.06 311 GLN A N 1
ATOM 2506 C CA . GLN A 1 311 ? -1.97 17.219 34.844 1 85.06 311 GLN A CA 1
ATOM 2507 C C . GLN A 1 311 ? -0.775 17.859 34.125 1 85.06 311 GLN A C 1
ATOM 2509 O O . GLN A 1 311 ? 0.161 18.312 34.781 1 85.06 311 GLN A O 1
ATOM 2514 N N . LEU A 1 312 ? -0.898 17.891 32.875 1 88.38 312 LEU A N 1
ATOM 2515 C CA . LEU A 1 312 ? 0.219 18.422 32.094 1 88.38 312 LEU A CA 1
ATOM 2516 C C . LEU A 1 312 ? 0.278 19.953 32.219 1 88.38 312 LEU A C 1
ATOM 2518 O O . LEU A 1 312 ? -0.586 20.656 31.688 1 88.38 312 LEU A O 1
ATOM 2522 N N . ILE A 1 313 ? 1.272 20.531 32.875 1 86.19 313 ILE A N 1
ATOM 2523 C CA . ILE A 1 313 ? 1.347 21.969 33.094 1 86.19 313 ILE A CA 1
ATOM 2524 C C . ILE A 1 313 ? 2.553 22.547 32.375 1 86.19 313 ILE A C 1
ATOM 2526 O O . ILE A 1 313 ? 2.619 23.766 32.125 1 86.19 313 ILE A O 1
ATOM 2530 N N . ASP A 1 314 ? 3.465 21.688 32.094 1 87.88 314 ASP A N 1
ATOM 2531 C CA . ASP A 1 314 ? 4.652 22.125 31.359 1 87.88 314 ASP A CA 1
ATOM 2532 C C . ASP A 1 314 ? 5.277 20.969 30.578 1 87.88 314 ASP A C 1
ATOM 2534 O O . ASP A 1 314 ? 4.887 19.812 30.75 1 87.88 314 ASP A O 1
ATOM 2538 N N . VAL A 1 315 ? 6.035 21.281 29.641 1 88 315 VAL A N 1
ATOM 2539 C CA . VAL A 1 315 ? 6.855 20.328 28.906 1 88 315 VAL A CA 1
ATOM 2540 C C . VAL A 1 315 ? 8.336 20.656 29.094 1 88 315 VAL A C 1
ATOM 2542 O O . VAL A 1 315 ? 8.711 21.828 29.172 1 88 315 VAL A O 1
ATOM 2545 N N . GLU A 1 316 ? 9.133 19.641 29.234 1 88.94 316 GLU A N 1
ATOM 2546 C CA . GLU A 1 316 ? 10.57 19.797 29.438 1 88.94 316 GLU A CA 1
ATOM 2547 C C . GLU A 1 316 ? 11.336 19.516 28.141 1 88.94 316 GLU A C 1
ATOM 2549 O O . GLU A 1 316 ? 11.195 18.438 27.562 1 88.94 316 GLU A O 1
ATOM 2554 N N . VAL A 1 317 ? 12.016 20.484 27.688 1 86.19 317 VAL A N 1
ATOM 2555 C CA . VAL A 1 317 ? 12.789 20.328 26.469 1 86.19 317 VAL A CA 1
ATOM 2556 C C . VAL A 1 317 ? 14.234 20.766 26.703 1 86.19 317 VAL A C 1
ATOM 2558 O O . VAL A 1 317 ? 14.523 21.438 27.688 1 86.19 317 VAL A O 1
ATOM 2561 N N . ASP A 1 318 ? 15.086 20.25 25.844 1 83.56 318 ASP A N 1
ATOM 2562 C CA . ASP A 1 318 ? 16.484 20.641 25.859 1 83.56 318 ASP A CA 1
ATOM 2563 C C . ASP A 1 318 ? 16.781 21.703 24.812 1 83.56 318 ASP A C 1
ATOM 2565 O O . ASP A 1 318 ? 16.656 21.453 23.609 1 83.56 318 ASP A O 1
ATOM 2569 N N . ILE A 1 319 ? 17 22.891 25.266 1 74.56 319 ILE A N 1
ATOM 2570 C CA . ILE A 1 319 ? 17.406 23.969 24.359 1 74.56 319 ILE A CA 1
ATOM 2571 C C . ILE A 1 319 ? 18.844 24.391 24.656 1 74.56 319 ILE A C 1
ATOM 2573 O O . ILE A 1 319 ? 19.141 24.828 25.766 1 74.56 319 ILE A O 1
ATOM 2577 N N . CYS A 1 320 ? 19.688 24.328 23.703 1 71.25 320 CYS A N 1
ATOM 2578 C CA . CYS A 1 320 ? 21.078 24.703 23.844 1 71.25 320 CYS A CA 1
ATOM 2579 C C . CYS A 1 320 ? 21.703 24.078 25.094 1 71.25 320 CYS A C 1
ATOM 2581 O O . CYS A 1 320 ? 22.312 24.781 25.906 1 71.25 320 CYS A O 1
ATOM 2583 N N . ASN A 1 321 ? 21.438 22.781 25.375 1 72.44 321 ASN A N 1
ATOM 2584 C CA . ASN A 1 321 ? 22.016 21.969 26.453 1 72.44 321 ASN A CA 1
ATOM 2585 C C . ASN A 1 321 ? 21.5 22.391 27.812 1 72.44 321 ASN A C 1
ATOM 2587 O O . ASN A 1 321 ? 22.203 22.234 28.828 1 72.44 321 ASN A O 1
ATOM 2591 N N . GLU A 1 322 ? 20.469 23.172 27.766 1 74.12 322 GLU A N 1
ATOM 2592 C CA . GLU A 1 322 ? 19.812 23.531 29 1 74.12 322 GLU A CA 1
ATOM 2593 C C . GLU A 1 322 ? 18.375 23.016 29.031 1 74.12 322 GLU A C 1
ATOM 2595 O O . GLU A 1 322 ? 17.641 23.125 28.047 1 74.12 322 GLU A O 1
ATOM 2600 N N . ARG A 1 323 ? 18.219 22.5 30.141 1 84.06 323 ARG A N 1
ATOM 2601 C CA . ARG A 1 323 ? 16.859 22 30.328 1 84.06 323 ARG A CA 1
ATOM 2602 C C . ARG A 1 323 ? 15.906 23.125 30.688 1 84.06 323 ARG A C 1
ATOM 2604 O O . ARG A 1 323 ? 16.094 23.797 31.719 1 84.06 323 ARG A O 1
ATOM 2611 N N . VAL A 1 324 ? 14.875 23.297 29.781 1 81.44 324 VAL A N 1
ATOM 2612 C CA . VAL A 1 324 ? 13.922 24.391 29.969 1 81.44 324 VAL A CA 1
ATOM 2613 C C . VAL A 1 324 ? 12.508 23.828 30.062 1 81.44 324 VAL A C 1
ATOM 2615 O O . VAL A 1 324 ? 12.18 22.844 29.406 1 81.44 324 VAL A O 1
ATOM 2618 N N . LYS A 1 325 ? 11.781 24.5 30.953 1 85.69 325 LYS A N 1
ATOM 2619 C CA . LYS A 1 325 ? 10.367 24.156 31.062 1 85.69 325 LYS A CA 1
ATOM 2620 C C . LYS A 1 325 ? 9.492 25.172 30.344 1 85.69 325 LYS A C 1
ATOM 2622 O O . LYS A 1 325 ? 9.641 26.375 30.531 1 85.69 325 LYS A O 1
ATOM 2627 N N . ILE A 1 326 ? 8.695 24.641 29.453 1 81.94 326 ILE A N 1
ATOM 2628 C CA . ILE A 1 326 ? 7.758 25.5 28.734 1 81.94 326 ILE A CA 1
ATOM 2629 C C . ILE A 1 326 ? 6.336 25.25 29.219 1 81.94 326 ILE A C 1
ATOM 2631 O O . ILE A 1 326 ? 5.863 24.109 29.219 1 81.94 326 ILE A O 1
ATOM 2635 N N . PRO A 1 327 ? 5.703 26.25 29.625 1 81.69 327 PRO A N 1
ATOM 2636 C CA . PRO A 1 327 ? 4.344 26.062 30.141 1 81.69 327 PRO A CA 1
ATOM 2637 C C . PRO A 1 327 ? 3.369 25.594 29.062 1 81.69 327 PRO A C 1
ATOM 2639 O O . PRO A 1 327 ? 3.51 25.984 27.891 1 81.69 327 PRO A O 1
ATOM 2642 N N . VAL A 1 328 ? 2.424 24.75 29.516 1 82.44 328 VAL A N 1
ATOM 2643 C CA . VAL A 1 328 ? 1.376 24.266 28.625 1 82.44 328 VAL A CA 1
ATOM 2644 C C . VAL A 1 328 ? 0.032 24.875 29.016 1 82.44 328 VAL A C 1
ATOM 2646 O O . VAL A 1 328 ? -0.296 24.953 30.203 1 82.44 328 VAL A O 1
ATOM 2649 N N . ARG A 1 329 ? -0.664 25.406 28.016 1 75.88 329 ARG A N 1
ATOM 2650 C CA . ARG A 1 329 ? -2.006 25.953 28.234 1 75.88 329 ARG A CA 1
ATOM 2651 C C . ARG A 1 329 ? -3.043 25.156 27.453 1 75.88 329 ARG A C 1
ATOM 2653 O O . ARG A 1 329 ? -2.883 24.922 26.25 1 75.88 329 ARG A O 1
ATOM 2660 N N . HIS A 1 330 ? -3.98 24.562 28.203 1 66.44 330 HIS A N 1
ATOM 2661 C CA . HIS A 1 330 ? -5.051 23.797 27.562 1 66.44 330 HIS A CA 1
ATOM 2662 C C . HIS A 1 330 ? -6.156 24.719 27.062 1 66.44 330 HIS A C 1
ATOM 2664 O O . HIS A 1 330 ? -6.57 25.641 27.766 1 66.44 330 HIS A O 1
ATOM 2670 N N . CYS A 1 331 ? -6.324 24.766 25.891 1 54.81 331 CYS A N 1
ATOM 2671 C CA . CYS A 1 331 ? -7.426 25.578 25.375 1 54.81 331 CYS A CA 1
ATOM 2672 C C . CYS A 1 331 ? -8.773 24.953 25.703 1 54.81 331 CYS A C 1
ATOM 2674 O O . CYS A 1 331 ? -9.258 24.094 24.969 1 54.81 331 CYS A O 1
ATOM 2676 N N . ASN A 1 332 ? -8.992 24.609 27 1 46.91 332 ASN A N 1
ATOM 2677 C CA . ASN A 1 332 ? -10.273 24.031 27.391 1 46.91 332 ASN A CA 1
ATOM 2678 C C . ASN A 1 332 ? -11.414 25.031 27.188 1 46.91 332 ASN A C 1
ATOM 2680 O O . ASN A 1 332 ? -11.414 26.109 27.766 1 46.91 332 ASN A O 1
ATOM 2684 N N . ALA A 1 333 ? -12.023 24.844 26.172 1 40.31 333 ALA A N 1
ATOM 2685 C CA . ALA A 1 333 ? -13.242 25.641 26.047 1 40.31 333 ALA A CA 1
ATOM 2686 C C . ALA A 1 333 ? -14.133 25.484 27.281 1 40.31 333 ALA A C 1
ATOM 2688 O O . ALA A 1 333 ? -15.094 26.234 27.453 1 40.31 333 ALA A O 1
ATOM 2689 N N . SER A 1 334 ? -13.953 24.359 28.047 1 36.03 334 SER A N 1
ATOM 2690 C CA . SER A 1 334 ? -14.969 24.047 29.062 1 36.03 334 SER A CA 1
ATOM 2691 C C . SER A 1 334 ? -14.891 25.016 30.234 1 36.03 334 SER A C 1
ATOM 2693 O O . SER A 1 334 ? -15.828 25.109 31.031 1 36.03 334 SER A O 1
ATOM 2695 N N . LYS A 1 335 ? -13.805 25.391 30.688 1 34.47 335 LYS A N 1
ATOM 2696 C CA . LYS A 1 335 ? -13.867 26.062 31.984 1 34.47 335 LYS A CA 1
ATOM 2697 C C . LYS A 1 335 ? -14.875 27.203 31.953 1 34.47 335 LYS A C 1
ATOM 2699 O O . LYS A 1 335 ? -15.562 27.469 32.938 1 34.47 335 LYS A O 1
ATOM 2704 N N . ARG A 1 336 ? -14.711 28.156 31.031 1 33.66 336 ARG A N 1
ATOM 2705 C CA . ARG A 1 336 ? -15.664 29.25 31.156 1 33.66 336 ARG A CA 1
ATOM 2706 C C . ARG A 1 336 ? -17.078 28.781 30.844 1 33.66 336 ARG A C 1
ATOM 2708 O O . ARG A 1 336 ? -18.031 29.562 30.906 1 33.66 336 ARG A O 1
ATOM 2715 N N . LEU A 1 337 ? -17.094 27.516 30.453 1 33.12 337 LEU A N 1
ATOM 2716 C CA . LEU A 1 337 ? -18.438 26.969 30.328 1 33.12 337 LEU A CA 1
ATOM 2717 C C . LEU A 1 337 ? -19.016 26.594 31.688 1 33.12 337 LEU A C 1
ATOM 2719 O O . LEU A 1 337 ? -20.156 26.141 31.781 1 33.12 337 LEU A O 1
ATOM 2723 N N . GLU A 1 338 ? -18.328 26.422 32.75 1 31.73 338 GLU A N 1
ATOM 2724 C CA . GLU A 1 338 ? -18.953 26.266 34.031 1 31.73 338 GLU A CA 1
ATOM 2725 C C . GLU A 1 338 ? -20 27.344 34.312 1 31.73 338 GLU A C 1
ATOM 2727 O O . GLU A 1 338 ? -21.031 27.078 34.906 1 31.73 338 GLU A O 1
ATOM 2732 N N . SER A 1 339 ? -19.641 28.625 34.156 1 30.78 339 SER A N 1
ATOM 2733 C CA . SER A 1 339 ? -20.734 29.578 34.344 1 30.78 339 SER A CA 1
ATOM 2734 C C . SER A 1 339 ? -21.891 29.297 33.406 1 30.78 339 SER A C 1
ATOM 2736 O O . SER A 1 339 ? -23.031 29.688 33.688 1 30.78 339 SER A O 1
ATOM 2738 N N . SER A 1 340 ? -21.625 28.75 32.25 1 29.7 340 SER A N 1
ATOM 2739 C CA . SER A 1 340 ? -22.688 28.391 31.312 1 29.7 340 SER A CA 1
ATOM 2740 C C . SER A 1 340 ? -23.203 26.984 31.594 1 29.7 340 SER A C 1
ATOM 2742 O O . SER A 1 340 ? -23.969 26.438 30.797 1 29.7 340 SER A O 1
ATOM 2744 N N . LYS A 1 341 ? -22.859 26.156 32.469 1 32.16 341 LYS A N 1
ATOM 2745 C CA . LYS A 1 341 ? -23.469 24.938 33 1 32.16 341 LYS A CA 1
ATOM 2746 C C . LYS A 1 341 ? -24.953 25.141 33.281 1 32.16 341 LYS A C 1
ATOM 2748 O O . LYS A 1 341 ? -25.766 24.234 33.062 1 32.16 341 LYS A O 1
ATOM 2753 N N . LYS A 1 342 ? -25.266 26.219 33.969 1 31.38 342 LYS A N 1
ATOM 2754 C CA . LYS A 1 342 ? -26.672 26.547 34.219 1 31.38 342 LYS A CA 1
ATOM 2755 C C . LYS A 1 342 ? -27.453 26.578 32.906 1 31.38 342 LYS A C 1
ATOM 2757 O O . LYS A 1 342 ? -28.609 26.125 32.844 1 31.38 342 LYS A O 1
ATOM 2762 N N . LEU A 1 343 ? -26.828 27.172 31.875 1 30.19 343 LEU A N 1
ATOM 2763 C CA . LEU A 1 343 ? -27.547 27.266 30.609 1 30.19 343 LEU A CA 1
ATOM 2764 C C . LEU A 1 343 ? -27.531 25.938 29.875 1 30.19 343 LEU A C 1
ATOM 2766 O O . LEU A 1 343 ? -28.516 25.547 29.25 1 30.19 343 LEU A O 1
ATOM 2770 N N . PHE A 1 344 ? -26.609 25.062 30.062 1 31.97 344 PHE A N 1
ATOM 2771 C CA . PHE A 1 344 ? -26.562 23.75 29.438 1 31.97 344 PHE A CA 1
ATOM 2772 C C . PHE A 1 344 ? -27.609 22.828 30.062 1 31.97 344 PHE A C 1
ATOM 2774 O O . PHE A 1 344 ? -28.219 22.016 29.359 1 31.97 344 PHE A O 1
ATOM 2781 N N . GLU A 1 345 ? -27.797 22.75 31.328 1 36.78 345 GLU A N 1
ATOM 2782 C CA . GLU A 1 345 ? -28.891 22.016 31.953 1 36.78 345 GLU A CA 1
ATOM 2783 C C . GLU A 1 345 ? -30.25 22.453 31.391 1 36.78 345 GLU A C 1
ATOM 2785 O O . GLU A 1 345 ? -31.125 21.625 31.172 1 36.78 345 GLU A O 1
ATOM 2790 N N . SER A 1 346 ? -30.453 23.797 31.188 1 36 346 SER A N 1
ATOM 2791 C CA . SER A 1 346 ? -31.656 24.25 30.516 1 36 346 SER A CA 1
ATOM 2792 C C . SER A 1 346 ? -31.688 23.797 29.062 1 36 346 SER A C 1
ATOM 2794 O O . SER A 1 346 ? -32.75 23.516 28.5 1 36 346 SER A O 1
ATOM 2796 N N . LEU A 1 347 ? -30.5 23.672 28.422 1 34.59 347 LEU A N 1
ATOM 2797 C CA . LEU A 1 347 ? -30.422 23.25 27.016 1 34.59 347 LEU A CA 1
ATOM 2798 C C . LEU A 1 347 ? -30.531 21.734 26.891 1 34.59 347 LEU A C 1
ATOM 2800 O O . LEU A 1 347 ? -31.047 21.234 25.891 1 34.59 347 LEU A O 1
ATOM 2804 N N . GLN A 1 348 ? -30.141 20.969 27.766 1 38.72 348 GLN A N 1
ATOM 2805 C CA . GLN A 1 348 ? -30.391 19.531 27.719 1 38.72 348 GLN A CA 1
ATOM 2806 C C . GLN A 1 348 ? -31.875 19.219 27.781 1 38.72 348 GLN A C 1
ATOM 2808 O O . GLN A 1 348 ? -32.344 18.328 27.094 1 38.72 348 GLN A O 1
ATOM 2813 N N . SER A 1 349 ? -32.594 19.891 28.703 1 40.34 349 SER A N 1
ATOM 2814 C CA . SER A 1 349 ? -34.062 19.766 28.672 1 40.34 349 SER A CA 1
ATOM 2815 C C . SER A 1 349 ? -34.625 20.203 27.328 1 40.34 349 SER A C 1
ATOM 2817 O O . SER A 1 349 ? -35.562 19.578 26.812 1 40.34 349 SER A O 1
ATOM 2819 N N . GLU A 1 350 ? -34.062 21.344 26.719 1 38.62 350 GLU A N 1
ATOM 2820 C CA . GLU A 1 350 ? -34.469 21.812 25.391 1 38.62 350 GLU A CA 1
ATOM 2821 C C . GLU A 1 350 ? -33.875 20.953 24.297 1 38.62 350 GLU A C 1
ATOM 2823 O O . GLU A 1 350 ? -34.5 20.688 23.266 1 38.62 350 GLU A O 1
ATOM 2828 N N . ARG A 1 351 ? -32.781 20.344 24.469 1 38.56 351 ARG A N 1
ATOM 2829 C CA . ARG A 1 351 ? -32.188 19.359 23.547 1 38.56 351 ARG A CA 1
ATOM 2830 C C . ARG A 1 351 ? -33.125 18.156 23.391 1 38.56 351 ARG A C 1
ATOM 2832 O O . ARG A 1 351 ? -33.344 17.672 22.281 1 38.56 351 ARG A O 1
ATOM 2839 N N . ILE A 1 352 ? -33.594 17.609 24.453 1 43.16 352 ILE A N 1
ATOM 2840 C CA . ILE A 1 352 ? -34.562 16.531 24.344 1 43.16 352 ILE A CA 1
ATOM 2841 C C . ILE A 1 352 ? -35.781 17.031 23.594 1 43.16 352 ILE A C 1
ATOM 2843 O O . ILE A 1 352 ? -36.344 16.312 22.75 1 43.16 352 ILE A O 1
ATOM 2847 N N . LYS A 1 353 ? -36.281 18.281 23.828 1 42.16 353 LYS A N 1
ATOM 2848 C CA . LYS A 1 353 ? -37.375 18.859 23.047 1 42.16 353 LYS A CA 1
ATOM 2849 C C . LYS A 1 353 ? -36.938 19.141 21.609 1 42.16 353 LYS A C 1
ATOM 2851 O O . LYS A 1 353 ? -37.688 18.922 20.672 1 42.16 353 LYS A O 1
ATOM 2856 N N . LEU A 1 354 ? -35.688 19.531 21.406 1 39.59 354 LEU A N 1
ATOM 2857 C CA . LEU A 1 354 ? -35.125 19.891 20.094 1 39.59 354 LEU A CA 1
ATOM 2858 C C . LEU A 1 354 ? -34.719 18.641 19.312 1 39.59 354 LEU A C 1
ATOM 2860 O O . LEU A 1 354 ? -34.906 18.578 18.094 1 39.59 354 LEU A O 1
ATOM 2864 N N . VAL A 1 355 ? -34.25 17.641 19.844 1 44.16 355 VAL A N 1
ATOM 2865 C CA . VAL A 1 355 ? -34.094 16.359 19.156 1 44.16 355 VAL A CA 1
ATOM 2866 C C . VAL A 1 355 ? -35.438 15.867 18.641 1 44.16 355 VAL A C 1
ATOM 2868 O O . VAL A 1 355 ? -35.531 15.391 17.516 1 44.16 355 VAL A O 1
ATOM 2871 N N . LYS A 1 356 ? -36.438 15.977 19.453 1 44.53 356 LYS A N 1
ATOM 2872 C CA . LYS A 1 356 ? -37.781 15.68 18.953 1 44.53 356 LYS A CA 1
ATOM 2873 C C . LYS A 1 356 ? -38.156 16.641 17.828 1 44.53 356 LYS A C 1
ATOM 2875 O O . LYS A 1 356 ? -38.75 16.234 16.828 1 44.53 356 LYS A O 1
ATOM 2880 N N . LYS A 1 357 ? -37.875 17.984 17.984 1 43.22 357 LYS A N 1
ATOM 2881 C CA . LYS A 1 357 ? -38.156 18.953 16.938 1 43.22 357 LYS A CA 1
ATOM 2882 C C . LYS A 1 357 ? -37.188 18.812 15.773 1 43.22 357 LYS A C 1
ATOM 2884 O O . LYS A 1 357 ? -37.562 18.953 14.609 1 43.22 357 LYS A O 1
ATOM 2889 N N . ARG A 1 358 ? -35.938 18.531 15.977 1 40.41 358 ARG A N 1
ATOM 2890 C CA . ARG A 1 358 ? -34.969 18.219 14.922 1 40.41 358 ARG A CA 1
ATOM 2891 C C . ARG A 1 358 ? -35.406 16.969 14.141 1 40.41 358 ARG A C 1
ATOM 2893 O O . ARG A 1 358 ? -35.375 16.953 12.914 1 40.41 358 ARG A O 1
ATOM 2900 N N . ASP A 1 359 ? -35.781 15.961 14.828 1 46.41 359 ASP A N 1
ATOM 2901 C CA . ASP A 1 359 ? -36.344 14.828 14.102 1 46.41 359 ASP A CA 1
ATOM 2902 C C . ASP A 1 359 ? -37.625 15.242 13.367 1 46.41 359 ASP A C 1
ATOM 2904 O O . ASP A 1 359 ? -37.844 14.805 12.234 1 46.41 359 ASP A O 1
ATOM 2908 N N . ASP A 1 360 ? -38.406 16.172 13.984 1 46.28 360 ASP A N 1
ATOM 2909 C CA . ASP A 1 360 ? -39.531 16.766 13.273 1 46.28 360 ASP A CA 1
ATOM 2910 C C . ASP A 1 360 ? -39.062 17.688 12.148 1 46.28 360 ASP A C 1
ATOM 2912 O O . ASP A 1 360 ? -39.594 17.656 11.039 1 46.28 360 ASP A O 1
ATOM 2916 N N . ILE A 1 361 ? -38.062 18.547 12.367 1 43.75 361 ILE A N 1
ATOM 2917 C CA . ILE A 1 361 ? -37.5 19.391 11.32 1 43.75 361 ILE A CA 1
ATOM 2918 C C . ILE A 1 361 ? -36.75 18.531 10.32 1 43.75 361 ILE A C 1
ATOM 2920 O O . ILE A 1 361 ? -36.844 18.734 9.109 1 43.75 361 ILE A O 1
ATOM 2924 N N . LYS A 1 362 ? -36 17.641 10.758 1 44.62 362 LYS A N 1
ATOM 2925 C CA . LYS A 1 362 ? -35.406 16.672 9.836 1 44.62 362 LYS A CA 1
ATOM 2926 C C . LYS A 1 362 ? -36.5 15.93 9.055 1 44.62 362 LYS A C 1
ATOM 2928 O O . LYS A 1 362 ? -36.375 15.742 7.844 1 44.62 362 LYS A O 1
ATOM 2933 N N . GLN A 1 363 ? -37.5 15.555 9.711 1 49.09 363 GLN A N 1
ATOM 2934 C CA . GLN A 1 363 ? -38.625 14.992 8.984 1 49.09 363 GLN A CA 1
ATOM 2935 C C . GLN A 1 363 ? -39.281 16.047 8.094 1 49.09 363 GLN A C 1
ATOM 2937 O O . GLN A 1 363 ? -39.625 15.766 6.945 1 49.09 363 GLN A O 1
ATOM 2942 N N . LYS A 1 364 ? -39.5 17.281 8.609 1 46.09 364 LYS A N 1
ATOM 2943 C CA . LYS A 1 364 ? -40.031 18.344 7.754 1 46.09 364 LYS A CA 1
ATOM 2944 C C . LYS A 1 364 ? -39 18.766 6.711 1 46.09 364 LYS A C 1
ATOM 2946 O O . LYS A 1 364 ? -39.344 19.031 5.559 1 46.09 364 LYS A O 1
ATOM 2951 N N . TYR A 1 365 ? -37.75 18.859 7.082 1 41.78 365 TYR A N 1
ATOM 2952 C CA . TYR A 1 365 ? -36.688 19.078 6.117 1 41.78 365 TYR A CA 1
ATOM 2953 C C . TYR A 1 365 ? -36.562 17.906 5.156 1 41.78 365 TYR A C 1
ATOM 2955 O O . TYR A 1 365 ? -36.438 18.094 3.941 1 41.78 365 TYR A O 1
ATOM 2963 N N . GLU A 1 366 ? -36.531 16.766 5.625 1 46.75 366 GLU A N 1
ATOM 2964 C CA . GLU A 1 366 ? -36.594 15.617 4.73 1 46.75 366 GLU A CA 1
ATOM 2965 C C . GLU A 1 366 ? -37.875 15.602 3.926 1 46.75 366 GLU A C 1
ATOM 2967 O O . GLU A 1 366 ? -37.875 15.32 2.727 1 46.75 366 GLU A O 1
ATOM 2972 N N . LYS A 1 367 ? -38.969 15.961 4.578 1 46.44 367 LYS A N 1
ATOM 2973 C CA . LYS A 1 367 ? -40.219 16.172 3.816 1 46.44 367 LYS A CA 1
ATOM 2974 C C . LYS A 1 367 ? -40.062 17.359 2.879 1 46.44 367 LYS A C 1
ATOM 2976 O O . LYS A 1 367 ? -40.531 17.312 1.734 1 46.44 367 LYS A O 1
ATOM 2981 N N . ARG A 1 368 ? -39.5 18.469 3.373 1 43.19 368 ARG A N 1
ATOM 2982 C CA . ARG A 1 368 ? -39.219 19.578 2.467 1 43.19 368 ARG A CA 1
ATOM 2983 C C . ARG A 1 368 ? -38.094 19.25 1.506 1 43.19 368 ARG A C 1
ATOM 2985 O O . ARG A 1 368 ? -38.156 19.609 0.327 1 43.19 368 ARG A O 1
ATOM 2992 N N . LEU A 1 369 ? -37.062 18.641 1.986 1 44.53 369 LEU A N 1
ATOM 2993 C CA . LEU A 1 369 ? -36.062 18.094 1.059 1 44.53 369 LEU A CA 1
ATOM 2994 C C . LEU A 1 369 ? -36.719 17.078 0.117 1 44.53 369 LEU A C 1
ATOM 2996 O O . LEU A 1 369 ? -36.375 17.031 -1.065 1 44.53 369 LEU A O 1
ATOM 3000 N N . GLU A 1 370 ? -37.406 16.172 0.649 1 44.16 370 GLU A N 1
ATOM 3001 C CA . GLU A 1 370 ? -38.219 15.375 -0.24 1 44.16 370 GLU A CA 1
ATOM 3002 C C . GLU A 1 370 ? -39.094 16.266 -1.146 1 44.16 370 GLU A C 1
ATOM 3004 O O . GLU A 1 370 ? -39.281 15.953 -2.32 1 44.16 370 GLU A O 1
ATOM 3009 N N . ILE A 1 371 ? -39.719 17.234 -0.558 1 39.97 371 ILE A N 1
ATOM 3010 C CA . ILE A 1 371 ? -40.375 18.234 -1.395 1 39.97 371 ILE A CA 1
ATOM 3011 C C . ILE A 1 371 ? -39.344 18.938 -2.268 1 39.97 371 ILE A C 1
ATOM 3013 O O . ILE A 1 371 ? -39.594 19.203 -3.445 1 39.97 371 ILE A O 1
ATOM 3017 N N . TRP A 1 372 ? -38.25 19.375 -1.646 1 38.22 372 TRP A N 1
ATOM 3018 C CA . TRP A 1 372 ? -37.156 19.969 -2.4 1 38.22 372 TRP A CA 1
ATOM 3019 C C . TRP A 1 372 ? -36.344 18.891 -3.113 1 38.22 372 TRP A C 1
ATOM 3021 O O . TRP A 1 372 ? -35.531 19.188 -3.971 1 38.22 372 TRP A O 1
ATOM 3031 N N . SER A 1 373 ? -36.125 17.828 -2.572 1 43.22 373 SER A N 1
ATOM 3032 C CA . SER A 1 373 ? -35.531 16.75 -3.373 1 43.22 373 SER A CA 1
ATOM 3033 C C . SER A 1 373 ? -36.344 16.531 -4.648 1 43.22 373 SER A C 1
ATOM 3035 O O . SER A 1 373 ? -36.031 15.641 -5.441 1 43.22 373 SER A O 1
ATOM 3037 N N . GLY A 1 374 ? -37.594 16.781 -4.566 1 42.59 374 GLY A N 1
ATOM 3038 C CA . GLY A 1 374 ? -38.344 16.703 -5.82 1 42.59 374 GLY A CA 1
ATOM 3039 C C . GLY A 1 374 ? -37.688 17.484 -6.949 1 42.59 374 GLY A C 1
ATOM 3040 O O . GLY A 1 374 ? -36.875 18.375 -6.703 1 42.59 374 GLY A O 1
ATOM 3041 N N . ASN A 1 375 ? -37.531 16.844 -8.055 1 50.34 375 ASN A N 1
ATOM 3042 C CA . ASN A 1 375 ? -37.156 17.219 -9.414 1 50.34 375 ASN A CA 1
ATOM 3043 C C . ASN A 1 375 ? -37.812 18.531 -9.836 1 50.34 375 ASN A C 1
ATOM 3045 O O . ASN A 1 375 ? -38.25 18.672 -10.984 1 50.34 375 ASN A O 1
ATOM 3049 N N . GLY A 1 376 ? -38.188 19.312 -8.844 1 61.06 376 GLY A N 1
ATOM 3050 C CA . GLY A 1 376 ? -38.812 20.516 -9.359 1 61.06 376 GLY A CA 1
ATOM 3051 C C . GLY A 1 376 ? -37.844 21.453 -10.047 1 61.06 376 GLY A C 1
ATOM 3052 O O . GLY A 1 376 ? -36.625 21.203 -10.031 1 61.06 376 GLY A O 1
ATOM 3053 N N . GLU A 1 377 ? -38.375 22.391 -10.789 1 70.81 377 GLU A N 1
ATOM 3054 C CA . GLU A 1 377 ? -37.625 23.328 -11.625 1 70.81 377 GLU A CA 1
ATOM 3055 C C . GLU A 1 377 ? -36.688 24.188 -10.781 1 70.81 377 GLU A C 1
ATOM 3057 O O . GLU A 1 377 ? -35.531 24.438 -11.172 1 70.81 377 GLU A O 1
ATOM 3062 N N . THR A 1 378 ? -37.062 24.516 -9.453 1 78.62 378 THR A N 1
ATOM 3063 C CA . THR A 1 378 ? -36.25 25.375 -8.594 1 78.62 378 THR A CA 1
ATOM 3064 C C . THR A 1 378 ? -35 24.625 -8.133 1 78.62 378 THR A C 1
ATOM 3066 O O . THR A 1 378 ? -33.906 25.172 -8.117 1 78.62 378 THR A O 1
ATOM 3069 N N . ARG A 1 379 ? -35.125 23.391 -7.77 1 78.5 379 ARG A N 1
ATOM 3070 C CA . ARG A 1 379 ? -34 22.578 -7.328 1 78.5 379 ARG A CA 1
ATOM 3071 C C . ARG A 1 379 ? -32.969 22.391 -8.453 1 78.5 379 ARG A C 1
ATOM 3073 O O . ARG A 1 379 ? -31.766 22.469 -8.227 1 78.5 379 ARG A O 1
ATOM 3080 N N . LYS A 1 380 ? -33.5 22.156 -9.602 1 77.62 380 LYS A N 1
ATOM 3081 C CA . LYS A 1 380 ? -32.625 22 -10.758 1 77.62 380 LYS A CA 1
ATOM 3082 C C . LYS A 1 380 ? -31.812 23.281 -11.008 1 77.62 380 LYS A C 1
ATOM 3084 O O . LYS A 1 380 ? -30.625 23.219 -11.344 1 77.62 380 LYS A O 1
ATOM 3089 N N . GLN A 1 381 ? -32.531 24.406 -10.805 1 83.81 381 GLN A N 1
ATOM 3090 C CA . GLN A 1 381 ? -31.844 25.672 -10.984 1 83.81 381 GLN A CA 1
ATOM 3091 C C . GLN A 1 381 ? -30.766 25.891 -9.914 1 83.81 381 GLN A C 1
ATOM 3093 O O . GLN A 1 381 ? -29.672 26.359 -10.211 1 83.81 381 GLN A O 1
ATOM 3098 N N . LEU A 1 382 ? -31.094 25.5 -8.711 1 86.44 382 LEU A N 1
ATOM 3099 C CA . LEU A 1 382 ? -30.141 25.641 -7.617 1 86.44 382 LEU A CA 1
ATOM 3100 C C . LEU A 1 382 ? -28.922 24.75 -7.832 1 86.44 382 LEU A C 1
ATOM 3102 O O . LEU A 1 382 ? -27.797 25.203 -7.66 1 86.44 382 LEU A O 1
ATOM 3106 N N . GLU A 1 383 ? -29.156 23.594 -8.234 1 83.56 383 GLU A N 1
ATOM 3107 C CA . GLU A 1 383 ? -28.062 22.656 -8.461 1 83.56 383 GLU A CA 1
ATOM 3108 C C . GLU A 1 383 ? -27.156 23.125 -9.594 1 83.56 383 GLU A C 1
ATOM 3110 O O . GLU A 1 383 ? -25.938 22.953 -9.531 1 83.56 383 GLU A O 1
ATOM 3115 N N . SER A 1 384 ? -27.812 23.672 -10.562 1 85.06 384 SER A N 1
ATOM 3116 C CA . SER A 1 384 ? -27.031 24.219 -11.664 1 85.06 384 SER A CA 1
ATOM 3117 C C . SER A 1 384 ? -26.141 25.375 -11.203 1 85.06 384 SER A C 1
ATOM 3119 O O . SER A 1 384 ? -24.984 25.469 -11.609 1 85.06 384 SER A O 1
ATOM 3121 N N . ILE A 1 385 ? -26.672 26.219 -10.312 1 89.19 385 ILE A N 1
ATOM 3122 C CA . ILE A 1 385 ? -25.922 27.359 -9.805 1 89.19 385 ILE A CA 1
ATOM 3123 C C . ILE A 1 385 ? -24.797 26.859 -8.898 1 89.19 385 ILE A C 1
ATOM 3125 O O . ILE A 1 385 ? -23.656 27.328 -9.008 1 89.19 385 ILE A O 1
ATOM 3129 N N . TRP A 1 386 ? -25.094 25.906 -8.016 1 88.88 386 TRP A N 1
ATOM 3130 C CA . TRP A 1 386 ? -24.078 25.375 -7.117 1 88.88 386 TRP A CA 1
ATOM 3131 C C . TRP A 1 386 ? -22.906 24.781 -7.906 1 88.88 386 TRP A C 1
ATOM 3133 O O . TRP A 1 386 ? -21.75 25.031 -7.602 1 88.88 386 TRP A O 1
ATOM 3143 N N . LYS A 1 387 ? -23.234 24.062 -8.922 1 87.75 387 LYS A N 1
ATOM 3144 C CA . LYS A 1 387 ? -22.234 23.422 -9.758 1 87.75 387 LYS A CA 1
ATOM 3145 C C . LYS A 1 387 ? -21.359 24.469 -10.461 1 87.75 387 LYS A C 1
ATOM 3147 O O . LYS A 1 387 ? -20.156 24.266 -10.633 1 87.75 387 LYS A O 1
ATOM 3152 N N . SER A 1 388 ? -22 25.5 -10.852 1 90.81 388 SER A N 1
ATOM 3153 C CA . SER A 1 388 ? -21.25 26.547 -11.539 1 90.81 388 SER A CA 1
ATOM 3154 C C . SER A 1 388 ? -20.203 27.188 -10.617 1 90.81 388 SER A C 1
ATOM 3156 O O . SER A 1 388 ? -19.203 27.719 -11.086 1 90.81 388 SER A O 1
ATOM 3158 N N . PHE A 1 389 ? -20.453 27.094 -9.312 1 92.44 389 PHE A N 1
ATOM 3159 C CA . PHE A 1 389 ? -19.516 27.656 -8.352 1 92.44 389 PHE A CA 1
ATOM 3160 C C . PHE A 1 389 ? -18.625 26.578 -7.773 1 92.44 389 PHE A C 1
ATOM 3162 O O . PHE A 1 389 ? -17.891 26.812 -6.809 1 92.44 389 PHE A O 1
ATOM 3169 N N . GLY A 1 390 ? -18.734 25.406 -8.289 1 86.75 390 GLY A N 1
ATOM 3170 C CA . GLY A 1 390 ? -17.844 24.312 -7.93 1 86.75 390 GLY A CA 1
ATOM 3171 C C . GLY A 1 390 ? -18.344 23.484 -6.766 1 86.75 390 GLY A C 1
ATOM 3172 O O . GLY A 1 390 ? -17.562 22.781 -6.121 1 86.75 390 GLY A O 1
ATOM 3173 N N . ALA A 1 391 ? -19.562 23.578 -6.301 1 85.38 391 ALA A N 1
ATOM 3174 C CA . ALA A 1 391 ? -20.141 22.781 -5.234 1 85.38 391 ALA A CA 1
ATOM 3175 C C . ALA A 1 391 ? -21.062 21.703 -5.801 1 85.38 391 ALA A C 1
ATOM 3177 O O . ALA A 1 391 ? -21.969 21.984 -6.582 1 85.38 391 ALA A O 1
ATOM 3178 N N . ASP A 1 392 ? -20.656 20.438 -5.547 1 75.38 392 ASP A N 1
ATOM 3179 C CA . ASP A 1 392 ? -21.406 19.312 -6.047 1 75.38 392 ASP A CA 1
ATOM 3180 C C . ASP A 1 392 ? -22.016 18.5 -4.902 1 75.38 392 ASP A C 1
ATOM 3182 O O . ASP A 1 392 ? -21.297 17.906 -4.105 1 75.38 392 ASP A O 1
ATOM 3186 N N . ILE A 1 393 ? -23.281 18.562 -4.812 1 68.19 393 ILE A N 1
ATOM 3187 C CA . ILE A 1 393 ? -23.984 17.891 -3.719 1 68.19 393 ILE A CA 1
ATOM 3188 C C . ILE A 1 393 ? -23.781 16.375 -3.822 1 68.19 393 ILE A C 1
ATOM 3190 O O . ILE A 1 393 ? -23.922 15.664 -2.828 1 68.19 393 ILE A O 1
ATOM 3194 N N . SER A 1 394 ? -23.5 15.914 -5.055 1 59.12 394 SER A N 1
ATOM 3195 C CA . SER A 1 394 ? -23.344 14.469 -5.238 1 59.12 394 SER A CA 1
ATOM 3196 C C . SER A 1 394 ? -22.016 13.977 -4.688 1 59.12 394 SER A C 1
ATOM 3198 O O . SER A 1 394 ? -21.781 12.773 -4.598 1 59.12 394 SER A O 1
ATOM 3200 N N . ALA A 1 395 ? -21.094 14.922 -4.277 1 51.16 395 ALA A N 1
ATOM 3201 C CA . ALA A 1 395 ? -19.75 14.547 -3.879 1 51.16 395 ALA A CA 1
ATOM 3202 C C . ALA A 1 395 ? -19.75 13.773 -2.562 1 51.16 395 ALA A C 1
ATOM 3204 O O . ALA A 1 395 ? -18.906 12.898 -2.348 1 51.16 395 ALA A O 1
ATOM 3205 N N . PHE A 1 396 ? -20.625 14.102 -1.604 1 46.94 396 PHE A N 1
ATOM 3206 C CA . PHE A 1 396 ? -20.625 13.477 -0.284 1 46.94 396 PHE A CA 1
ATOM 3207 C C . PHE A 1 396 ? -22.047 13.109 0.125 1 46.94 396 PHE A C 1
ATOM 3209 O O . PHE A 1 396 ? -22.75 13.906 0.766 1 46.94 396 PHE A O 1
ATOM 3216 N N . LYS A 1 397 ? -22.438 12.023 0.232 1 49.53 397 LYS A N 1
ATOM 3217 C CA . LYS A 1 397 ? -23.719 11.477 0.678 1 49.53 397 LYS A CA 1
ATOM 3218 C C . LYS A 1 397 ? -24.859 12.453 0.412 1 49.53 397 LYS A C 1
ATOM 3220 O O . LYS A 1 397 ? -25.672 12.711 1.293 1 49.53 397 LYS A O 1
ATOM 3225 N N . GLN A 1 398 ? -24.781 13.094 -0.684 1 54.5 398 GLN A N 1
ATOM 3226 C CA . GLN A 1 398 ? -25.812 14.047 -1.084 1 54.5 398 GLN A CA 1
ATOM 3227 C C . GLN A 1 398 ? -25.766 15.297 -0.211 1 54.5 398 GLN A C 1
ATOM 3229 O O . GLN A 1 398 ? -26.812 15.812 0.188 1 54.5 398 GLN A O 1
ATOM 3234 N N . ASP A 1 399 ? -24.578 15.453 0.491 1 65.06 399 ASP A N 1
ATOM 3235 C CA . ASP A 1 399 ? -24.359 16.672 1.26 1 65.06 399 ASP A CA 1
ATOM 3236 C C . ASP A 1 399 ? -23.109 17.406 0.79 1 65.06 399 ASP A C 1
ATOM 3238 O O . ASP A 1 399 ? -22.344 16.875 -0.025 1 65.06 399 ASP A O 1
ATOM 3242 N N . PHE A 1 400 ? -23.031 18.781 1.183 1 76.44 400 PHE A N 1
ATOM 3243 C CA . PHE A 1 400 ? -21.875 19.609 0.834 1 76.44 400 PHE A CA 1
ATOM 3244 C C . PHE A 1 400 ? -20.719 19.375 1.797 1 76.44 400 PHE A C 1
ATOM 3246 O O . PHE A 1 400 ? -20.938 19.141 2.988 1 76.44 400 PHE A O 1
ATOM 3253 N N . CYS A 1 401 ? -19.547 19.266 1.227 1 75.25 401 CYS A N 1
ATOM 3254 C CA . CYS A 1 401 ? -18.359 19.219 2.078 1 75.25 401 CYS A CA 1
ATOM 3255 C C . CYS A 1 401 ? -17.984 20.625 2.561 1 75.25 401 CYS A C 1
ATOM 3257 O O . CYS A 1 401 ? -18.562 21.609 2.129 1 75.25 401 CYS A O 1
ATOM 3259 N N . GLY A 1 402 ? -17.047 20.688 3.479 1 75.12 402 GLY A N 1
ATOM 3260 C CA . GLY A 1 402 ? -16.594 21.969 4.008 1 75.12 402 GLY A CA 1
ATOM 3261 C C . GLY A 1 402 ? -16.109 22.922 2.932 1 75.12 402 GLY A C 1
ATOM 3262 O O . GLY A 1 402 ? -16.438 24.109 2.961 1 75.12 402 GLY A O 1
ATOM 3263 N N . ASN A 1 403 ? -15.477 22.422 1.969 1 79.12 403 ASN A N 1
ATOM 3264 C CA . ASN A 1 403 ? -14.977 23.25 0.881 1 79.12 403 ASN A CA 1
ATOM 3265 C C . ASN A 1 403 ? -16.125 23.797 0.026 1 79.12 403 ASN A C 1
ATOM 3267 O O . ASN A 1 403 ? -16.047 24.922 -0.469 1 79.12 403 ASN A O 1
ATOM 3271 N N . HIS A 1 404 ? -17.125 22.984 -0.164 1 84.69 404 HIS A N 1
ATOM 3272 C CA . HIS A 1 404 ? -18.297 23.422 -0.921 1 84.69 404 HIS A CA 1
ATOM 3273 C C . HIS A 1 404 ? -19 24.578 -0.225 1 84.69 404 HIS A C 1
ATOM 3275 O O . HIS A 1 404 ? -19.391 25.562 -0.87 1 84.69 404 HIS A O 1
ATOM 3281 N N . VAL A 1 405 ? -19 24.375 1.058 1 86.12 405 VAL A N 1
ATOM 3282 C CA . VAL A 1 405 ? -19.688 25.391 1.836 1 86.12 405 VAL A CA 1
ATOM 3283 C C . VAL A 1 405 ? -18.938 26.719 1.728 1 86.12 405 VAL A C 1
ATOM 3285 O O . VAL A 1 405 ? -19.562 27.781 1.604 1 86.12 405 VAL A O 1
ATOM 3288 N N . GLN A 1 406 ? -17.703 26.656 1.729 1 88.12 406 GLN A N 1
ATOM 3289 C CA . GLN A 1 406 ? -16.906 27.875 1.598 1 88.12 406 GLN A CA 1
ATOM 3290 C C . GLN A 1 406 ? -17.156 28.562 0.264 1 88.12 406 GLN A C 1
ATOM 3292 O O . GLN A 1 406 ? -17.281 29.781 0.209 1 88.12 406 GLN A O 1
ATOM 3297 N N . LYS A 1 407 ? -17.344 27.812 -0.737 1 91.44 407 LYS A N 1
ATOM 3298 C CA . LYS A 1 407 ? -17.594 28.359 -2.066 1 91.44 407 LYS A CA 1
ATOM 3299 C C . LYS A 1 407 ? -19 28.938 -2.158 1 91.44 407 LYS A C 1
ATOM 3301 O O . LYS A 1 407 ? -19.219 29.984 -2.791 1 91.44 407 LYS A O 1
ATOM 3306 N N . LEU A 1 408 ? -19.828 28.297 -1.465 1 92.31 408 LEU A N 1
ATOM 3307 C CA . LEU A 1 408 ? -21.234 28.688 -1.538 1 92.31 408 LEU A CA 1
ATOM 3308 C C . LEU A 1 408 ? -21.484 29.922 -0.676 1 92.31 408 LEU A C 1
ATOM 3310 O O . LEU A 1 408 ? -22.516 30.594 -0.832 1 92.31 408 LEU A O 1
ATOM 3314 N N . LEU A 1 409 ? -20.516 30.203 0.162 1 94 409 LEU A N 1
ATOM 3315 C CA . LEU A 1 409 ? -20.672 31.375 1.032 1 94 409 LEU A CA 1
ATOM 3316 C C . LEU A 1 409 ? -19.969 32.594 0.438 1 94 409 LEU A C 1
ATOM 3318 O O . LEU A 1 409 ? -19.953 33.656 1.06 1 94 409 LEU A O 1
ATOM 3322 N N . ASP A 1 410 ? -19.547 32.375 -0.745 1 94 410 ASP A N 1
ATOM 3323 C CA . ASP A 1 410 ? -19.078 33.531 -1.487 1 94 410 ASP A CA 1
ATOM 3324 C C . ASP A 1 410 ? -20.234 34.469 -1.879 1 94 410 ASP A C 1
ATOM 3326 O O . ASP A 1 410 ? -21.297 34 -2.26 1 94 410 ASP A O 1
ATOM 3330 N N . GLU A 1 411 ? -19.938 35.781 -1.818 1 94 411 GLU A N 1
ATOM 3331 C CA . GLU A 1 411 ? -21 36.75 -2.033 1 94 411 GLU A CA 1
ATOM 3332 C C . GLU A 1 411 ? -21.656 36.594 -3.4 1 94 411 GLU A C 1
ATOM 3334 O O . GLU A 1 411 ? -22.875 36.656 -3.523 1 94 411 GLU A O 1
ATOM 3339 N N . ASP A 1 412 ? -20.812 36.281 -4.398 1 94.25 412 ASP A N 1
ATOM 3340 C CA . ASP A 1 412 ? -21.344 36.094 -5.75 1 94.25 412 ASP A CA 1
ATOM 3341 C C . ASP A 1 412 ? -22.234 34.875 -5.828 1 94.25 412 ASP A C 1
ATOM 3343 O O . ASP A 1 412 ? -23.266 34.875 -6.504 1 94.25 412 ASP A O 1
ATOM 3347 N N . ALA A 1 413 ? -21.828 33.875 -5.164 1 95 413 ALA A N 1
ATOM 3348 C CA . ALA A 1 413 ? -22.609 32.656 -5.16 1 95 413 ALA A CA 1
ATOM 3349 C C . ALA A 1 413 ? -23.953 32.844 -4.441 1 95 413 ALA A C 1
ATOM 3351 O O . ALA A 1 413 ? -25 32.406 -4.922 1 95 413 ALA A O 1
ATOM 3352 N N . ILE A 1 414 ? -23.875 33.531 -3.305 1 94.31 414 ILE A N 1
ATOM 3353 C CA . ILE A 1 414 ? -25.062 33.781 -2.5 1 94.31 414 ILE A CA 1
ATOM 3354 C C . ILE A 1 414 ? -26.078 34.594 -3.316 1 94.31 414 ILE A C 1
ATOM 3356 O O . ILE A 1 414 ? -27.266 34.25 -3.357 1 94.31 414 ILE A O 1
ATOM 3360 N N . LYS A 1 415 ? -25.641 35.562 -4.02 1 93.38 415 LYS A N 1
ATOM 3361 C CA . LYS A 1 415 ? -26.516 36.406 -4.828 1 93.38 415 LYS A CA 1
ATOM 3362 C C . LYS A 1 415 ? -27.141 35.625 -5.973 1 93.38 415 LYS A C 1
ATOM 3364 O O . LYS A 1 415 ? -28.312 35.781 -6.293 1 93.38 415 LYS A O 1
ATOM 3369 N N . ALA A 1 416 ? -26.344 34.719 -6.492 1 92.81 416 ALA A N 1
ATOM 3370 C CA . ALA A 1 416 ? -26.812 33.938 -7.621 1 92.81 416 ALA A CA 1
ATOM 3371 C C . ALA A 1 416 ? -27.938 33 -7.207 1 92.81 416 ALA A C 1
ATOM 3373 O O . ALA A 1 416 ? -28.984 32.938 -7.863 1 92.81 416 ALA A O 1
ATOM 3374 N N . TYR A 1 417 ? -27.734 32.312 -6.098 1 89.88 417 TYR A N 1
ATOM 3375 C CA . TYR A 1 417 ? -28.781 31.344 -5.797 1 89.88 417 TYR A CA 1
ATOM 3376 C C . TYR A 1 417 ? -29.938 31.984 -5.043 1 89.88 417 TYR A C 1
ATOM 3378 O O . TYR A 1 417 ? -31.062 31.5 -5.078 1 89.88 417 TYR A O 1
ATOM 3386 N N . CYS A 1 418 ? -29.75 33.156 -4.422 1 90.88 418 CYS A N 1
ATOM 3387 C CA . CYS A 1 418 ? -30.859 33.844 -3.789 1 90.88 418 CYS A CA 1
ATOM 3388 C C . CYS A 1 418 ? -31.734 34.562 -4.828 1 90.88 418 CYS A C 1
ATOM 3390 O O . CYS A 1 418 ? -32.906 34.781 -4.598 1 90.88 418 CYS A O 1
ATOM 3392 N N . SER A 1 419 ? -31.156 34.812 -5.984 1 89.06 419 SER A N 1
ATOM 3393 C CA . SER A 1 419 ? -31.859 35.531 -7.035 1 89.06 419 SER A CA 1
ATOM 3394 C C . SER A 1 419 ? -32.969 34.688 -7.645 1 89.06 419 SER A C 1
ATOM 3396 O O . SER A 1 419 ? -33.875 35.188 -8.273 1 89.06 419 SER A O 1
ATOM 3398 N N . ILE A 1 420 ? -32.875 33.375 -7.402 1 86.5 420 ILE A N 1
ATOM 3399 C CA . ILE A 1 420 ? -33.906 32.5 -7.984 1 86.5 420 ILE A CA 1
ATOM 3400 C C . ILE A 1 420 ? -35.219 32.656 -7.234 1 86.5 420 ILE A C 1
ATOM 3402 O O . ILE A 1 420 ? -36.281 32.281 -7.75 1 86.5 420 ILE A O 1
ATOM 3406 N N . PHE A 1 421 ? -35.156 33.219 -6.07 1 86.12 421 PHE A N 1
ATOM 3407 C CA . PHE A 1 421 ? -36.344 33.344 -5.242 1 86.12 421 PHE A CA 1
ATOM 3408 C C . PHE A 1 421 ? -36.938 34.75 -5.41 1 86.12 421 PHE A C 1
ATOM 3410 O O . PHE A 1 421 ? -36.25 35.688 -5.75 1 86.12 421 PHE A O 1
ATOM 3417 N N . ALA A 1 422 ? -38.25 34.781 -5.266 1 84.56 422 ALA A N 1
ATOM 3418 C CA . ALA A 1 422 ? -38.938 36.062 -5.328 1 84.56 422 ALA A CA 1
ATOM 3419 C C . ALA A 1 422 ? -38.438 37 -4.234 1 84.56 422 ALA A C 1
ATOM 3421 O O . ALA A 1 422 ? -38.156 36.594 -3.111 1 84.56 422 ALA A O 1
ATOM 3422 N N . HIS A 1 423 ? -38.312 38.281 -4.602 1 86.31 423 HIS A N 1
ATOM 3423 C CA . HIS A 1 423 ? -37.812 39.312 -3.676 1 86.31 423 HIS A CA 1
ATOM 3424 C C . HIS A 1 423 ? -38.75 39.5 -2.508 1 86.31 423 HIS A C 1
ATOM 3426 O O . HIS A 1 423 ? -39.938 39.812 -2.713 1 86.31 423 HIS A O 1
ATOM 3432 N N . SER A 1 424 ? -38.375 39.125 -1.357 1 88.75 424 SER A N 1
ATOM 3433 C CA . SER A 1 424 ? -39.094 39.312 -0.103 1 88.75 424 SER A CA 1
ATOM 3434 C C . SER A 1 424 ? -38.125 39.75 1.014 1 88.75 424 SER A C 1
ATOM 3436 O O . SER A 1 424 ? -36.938 39.531 0.928 1 88.75 424 SER A O 1
ATOM 3438 N N . PRO A 1 425 ? -38.688 40.438 1.962 1 89.69 425 PRO A N 1
ATOM 3439 C CA . PRO A 1 425 ? -37.844 40.812 3.09 1 89.69 425 PRO A CA 1
ATOM 3440 C C . PRO A 1 425 ? -37.125 39.625 3.725 1 89.69 425 PRO A C 1
ATOM 3442 O O . PRO A 1 425 ? -35.969 39.75 4.152 1 89.69 425 PRO A O 1
ATOM 3445 N N . GLU A 1 426 ? -37.781 38.594 3.713 1 87.56 426 GLU A N 1
ATOM 3446 C CA . GLU A 1 426 ? -37.188 37.406 4.297 1 87.56 426 GLU A CA 1
ATOM 3447 C C . GLU A 1 426 ? -35.969 36.938 3.51 1 87.56 426 GLU A C 1
ATOM 3449 O O . GLU A 1 426 ? -34.938 36.625 4.098 1 87.56 426 GLU A O 1
ATOM 3454 N N . ILE A 1 427 ? -36.094 37 2.193 1 90.31 427 ILE A N 1
ATOM 3455 C CA . ILE A 1 427 ? -35 36.562 1.332 1 90.31 427 ILE A CA 1
ATOM 3456 C C . ILE A 1 427 ? -33.844 37.531 1.427 1 90.31 427 ILE A C 1
ATOM 3458 O O . ILE A 1 427 ? -32.656 37.125 1.388 1 90.31 427 ILE A O 1
ATOM 3462 N N . ILE A 1 428 ? -34.125 38.781 1.626 1 92.5 428 ILE A N 1
ATOM 3463 C CA . ILE A 1 428 ? -33.094 39.781 1.756 1 92.5 428 ILE A CA 1
ATOM 3464 C C . ILE A 1 428 ? -32.281 39.531 3.029 1 92.5 428 ILE A C 1
ATOM 3466 O O . ILE A 1 428 ? -31.047 39.594 3.012 1 92.5 428 ILE A O 1
ATOM 3470 N N . HIS A 1 429 ? -33.031 39.219 4.082 1 92.69 429 HIS A N 1
ATOM 3471 C CA . HIS A 1 429 ? -32.344 39 5.348 1 92.69 429 HIS A CA 1
ATOM 3472 C C . HIS A 1 429 ? -31.562 37.688 5.32 1 92.69 429 HIS A C 1
ATOM 3474 O O . HIS A 1 429 ? -30.5 37.594 5.926 1 92.69 429 HIS A O 1
ATOM 3480 N N . ILE A 1 430 ? -32.062 36.75 4.602 1 93.12 430 ILE A N 1
ATOM 3481 C CA . ILE A 1 430 ? -31.328 35.5 4.445 1 93.12 430 ILE A CA 1
ATOM 3482 C C . ILE A 1 430 ? -30.047 35.719 3.643 1 93.12 430 ILE A C 1
ATOM 3484 O O . ILE A 1 430 ? -29 35.188 3.992 1 93.12 430 ILE A O 1
ATOM 3488 N N . GLU A 1 431 ? -30.188 36.438 2.598 1 94.62 431 GLU A N 1
ATOM 3489 C CA . GLU A 1 431 ? -29.047 36.781 1.765 1 94.62 431 GLU A CA 1
ATOM 3490 C C . GLU A 1 431 ? -27.953 37.469 2.58 1 94.62 431 GLU A C 1
ATOM 3492 O O . GLU A 1 431 ? -26.797 37.094 2.525 1 94.62 431 GLU A O 1
ATOM 3497 N N . GLN A 1 432 ? -28.406 38.438 3.342 1 95.19 432 GLN A N 1
ATOM 3498 C CA . GLN A 1 432 ? -27.453 39.188 4.152 1 95.19 432 GLN A CA 1
ATOM 3499 C C . GLN A 1 432 ? -26.859 38.344 5.25 1 95.19 432 GLN A C 1
ATOM 3501 O O . GLN A 1 432 ? -25.672 38.438 5.555 1 95.19 432 GLN A O 1
ATOM 3506 N N . PHE A 1 433 ? -27.641 37.5 5.816 1 95 433 PHE A N 1
ATOM 3507 C CA . PHE A 1 433 ? -27.156 36.531 6.816 1 95 433 PHE A CA 1
ATOM 3508 C C . PHE A 1 433 ? -26.031 35.688 6.246 1 95 433 PHE A C 1
ATOM 3510 O O . PHE A 1 433 ? -24.969 35.531 6.859 1 95 433 PHE A O 1
ATOM 3517 N N . LEU A 1 434 ? -26.25 35.188 5.078 1 95.81 434 LEU A N 1
ATOM 3518 C CA . LEU A 1 434 ? -25.297 34.312 4.441 1 95.81 434 LEU A CA 1
ATOM 3519 C C . LEU A 1 434 ? -24.031 35.062 4.043 1 95.81 434 LEU A C 1
ATOM 3521 O O . LEU A 1 434 ? -22.922 34.531 4.156 1 95.81 434 LEU A O 1
ATOM 3525 N N . ILE A 1 435 ? -24.156 36.25 3.586 1 96.38 435 ILE A N 1
ATOM 3526 C CA . ILE A 1 435 ? -23.016 37.062 3.207 1 96.38 435 ILE A CA 1
ATOM 3527 C C . ILE A 1 435 ? -22.141 37.312 4.43 1 96.38 435 ILE A C 1
ATOM 3529 O O . ILE A 1 435 ? -20.906 37.188 4.355 1 96.38 435 ILE A O 1
ATOM 3533 N N . HIS A 1 436 ? -22.797 37.594 5.543 1 95.69 436 HIS A N 1
ATOM 3534 C CA . HIS A 1 436 ? -22.047 37.875 6.754 1 95.69 436 HIS A CA 1
ATOM 3535 C C . HIS A 1 436 ? -21.438 36.594 7.32 1 95.69 436 HIS A C 1
ATOM 3537 O O . HIS A 1 436 ? -20.344 36.625 7.906 1 95.69 436 HIS A O 1
ATOM 3543 N N . LEU A 1 437 ? -22.109 35.531 7.109 1 95.38 437 LEU A N 1
ATOM 3544 C CA . LEU A 1 437 ? -21.516 34.25 7.484 1 95.38 437 LEU A CA 1
ATOM 3545 C C . LEU A 1 437 ? -20.25 33.969 6.672 1 95.38 437 LEU A C 1
ATOM 3547 O O . LEU A 1 437 ? -19.266 33.438 7.199 1 95.38 437 LEU A O 1
ATOM 3551 N N . GLY A 1 438 ? -20.328 34.25 5.422 1 95.19 438 GLY A N 1
ATOM 3552 C CA . GLY A 1 438 ? -19.156 34.125 4.57 1 95.19 438 GLY A CA 1
ATOM 3553 C C . GLY A 1 438 ? -18 35 5.016 1 95.19 438 GLY A C 1
ATOM 3554 O O . GLY A 1 438 ? -16.844 34.594 5 1 95.19 438 GLY A O 1
ATOM 3555 N N . LYS A 1 439 ? -18.297 36.25 5.391 1 94.75 439 LYS A N 1
ATOM 3556 C CA . LYS A 1 439 ? -17.297 37.156 5.895 1 94.75 439 LYS A CA 1
ATOM 3557 C C . LYS A 1 439 ? -16.656 36.625 7.176 1 94.75 439 LYS A C 1
ATOM 3559 O O . LYS A 1 439 ? -15.438 36.719 7.359 1 94.75 439 LYS A O 1
ATOM 3564 N N . PHE A 1 440 ? -17.531 36.094 8.008 1 94.56 440 PHE A N 1
ATOM 3565 C CA . PHE A 1 440 ? -17.047 35.5 9.25 1 94.56 440 PHE A CA 1
ATOM 3566 C C . PHE A 1 440 ? -16.109 34.344 8.969 1 94.56 440 PHE A C 1
ATOM 3568 O O . PHE A 1 440 ? -15.039 34.25 9.578 1 94.56 440 PHE A O 1
ATOM 3575 N N . GLN A 1 441 ? -16.469 33.531 8.078 1 92.38 441 GLN A N 1
ATOM 3576 C CA . GLN A 1 441 ? -15.664 32.375 7.723 1 92.38 441 GLN A CA 1
ATOM 3577 C C . GLN A 1 441 ? -14.281 32.781 7.227 1 92.38 441 GLN A C 1
ATOM 3579 O O . GLN A 1 441 ? -13.289 32.125 7.516 1 92.38 441 GLN A O 1
ATOM 3584 N N . LYS A 1 442 ? -14.227 33.844 6.5 1 91.25 442 LYS A N 1
ATOM 3585 C CA . LYS A 1 442 ? -12.961 34.312 5.957 1 91.25 442 LYS A CA 1
ATOM 3586 C C . LYS A 1 442 ? -12.039 34.812 7.07 1 91.25 442 LYS A C 1
ATOM 3588 O O . LYS A 1 442 ? -10.82 34.875 6.902 1 91.25 442 LYS A O 1
ATOM 3593 N N . LEU A 1 443 ? -12.672 35.156 8.188 1 91.94 443 LEU A N 1
ATOM 3594 C CA . LEU A 1 443 ? -11.898 35.656 9.328 1 91.94 443 LEU A CA 1
ATOM 3595 C C . LEU A 1 443 ? -11.406 34.5 10.188 1 91.94 443 LEU A C 1
ATOM 3597 O O . LEU A 1 443 ? -10.602 34.688 11.102 1 91.94 443 LEU A O 1
ATOM 3601 N N . CYS A 1 444 ? -11.859 33.312 9.891 1 89.12 444 CYS A N 1
ATOM 3602 C CA . CYS A 1 444 ? -11.422 32.125 10.625 1 89.12 444 CYS A CA 1
ATOM 3603 C C . CYS A 1 444 ? -10.133 31.578 10.039 1 89.12 444 CYS A C 1
ATOM 3605 O O . CYS A 1 444 ? -10.133 30.516 9.422 1 89.12 444 CYS A O 1
ATOM 3607 N N . VAL A 1 445 ? -9.023 32.25 10.328 1 85.81 445 VAL A N 1
ATOM 3608 C CA . VAL A 1 445 ? -7.703 31.891 9.828 1 85.81 445 VAL A CA 1
ATOM 3609 C C . VAL A 1 445 ? -6.848 31.344 10.977 1 85.81 445 VAL A C 1
ATOM 3611 O O . VAL A 1 445 ? -6.945 31.828 12.109 1 85.81 445 VAL A O 1
ATOM 3614 N N . ALA A 1 446 ? -6.016 30.406 10.672 1 81.44 446 ALA A N 1
ATOM 3615 C CA . ALA A 1 446 ? -5.219 29.734 11.695 1 81.44 446 ALA A CA 1
ATOM 3616 C C . ALA A 1 446 ? -3.965 30.531 12.031 1 81.44 446 ALA A C 1
ATOM 3618 O O . ALA A 1 446 ? -2.846 30.031 11.914 1 81.44 446 ALA A O 1
ATOM 3619 N N . ARG A 1 447 ? -4.145 31.656 12.375 1 82.44 447 ARG A N 1
ATOM 3620 C CA . ARG A 1 447 ? -3.1 32.562 12.805 1 82.44 447 ARG A CA 1
ATOM 3621 C C . ARG A 1 447 ? -3.652 33.625 13.773 1 82.44 447 ARG A C 1
ATOM 3623 O O . ARG A 1 447 ? -4.852 33.625 14.055 1 82.44 447 ARG A O 1
ATOM 3630 N N . GLU A 1 448 ? -2.742 34.438 14.273 1 84.62 448 GLU A N 1
ATOM 3631 C CA . GLU A 1 448 ? -3.156 35.531 15.148 1 84.62 448 GLU A CA 1
ATOM 3632 C C . GLU A 1 448 ? -3.92 36.594 14.375 1 84.62 448 GLU A C 1
ATOM 3634 O O . GLU A 1 448 ? -3.48 37.031 13.305 1 84.62 448 GLU A O 1
ATOM 3639 N N . LEU A 1 449 ? -5.055 37 14.93 1 90.31 449 LEU A N 1
ATOM 3640 C CA . LEU A 1 449 ? -5.879 38.031 14.305 1 90.31 449 LEU A CA 1
ATOM 3641 C C . LEU A 1 449 ? -5.414 39.406 14.719 1 90.31 449 LEU A C 1
ATOM 3643 O O . LEU A 1 449 ? -5.012 39.625 15.867 1 90.31 449 LEU A O 1
ATOM 3647 N N . THR A 1 450 ? -5.449 40.312 13.781 1 91.56 450 THR A N 1
ATOM 3648 C CA . THR A 1 450 ? -5.16 41.719 14.078 1 91.56 450 THR A CA 1
ATOM 3649 C C . THR A 1 450 ? -6.336 42.344 14.805 1 91.56 450 THR A C 1
ATOM 3651 O O . THR A 1 450 ? -7.449 41.812 14.789 1 91.56 450 THR A O 1
ATOM 3654 N N . ASP A 1 451 ? -6.035 43.438 15.438 1 91.12 451 ASP A N 1
ATOM 3655 C CA . ASP A 1 451 ? -7.094 44.188 16.125 1 91.12 451 ASP A CA 1
ATOM 3656 C C . ASP A 1 451 ? -8.211 44.562 15.148 1 91.12 451 ASP A C 1
ATOM 3658 O O . ASP A 1 451 ? -9.391 44.531 15.516 1 91.12 451 ASP A O 1
ATOM 3662 N N . PHE A 1 452 ? -7.789 44.844 14.008 1 94.25 452 PHE A N 1
ATOM 3663 C CA . PHE A 1 452 ? -8.766 45.188 12.984 1 94.25 452 PHE A CA 1
ATOM 3664 C C . PHE A 1 452 ? -9.656 44 12.648 1 94.25 452 PHE A C 1
ATOM 3666 O O . PHE A 1 452 ? -10.867 44.156 12.523 1 94.25 452 PHE A O 1
ATOM 3673 N N . GLU A 1 453 ? -9.078 42.875 12.539 1 95.5 453 GLU A N 1
ATOM 3674 C CA . GLU A 1 453 ? -9.828 41.688 12.195 1 95.5 453 GLU A CA 1
ATOM 3675 C C . GLU A 1 453 ? -10.781 41.281 13.32 1 95.5 453 GLU A C 1
ATOM 3677 O O . GLU A 1 453 ? -11.898 40.844 13.07 1 95.5 453 GLU A O 1
ATOM 3682 N N . ILE A 1 454 ? -10.367 41.5 14.508 1 94.81 454 ILE A N 1
ATOM 3683 C CA . ILE A 1 454 ? -11.195 41.188 15.664 1 94.81 454 ILE A CA 1
ATOM 3684 C C . ILE A 1 454 ? -12.406 42.094 15.711 1 94.81 454 ILE A C 1
ATOM 3686 O O . ILE A 1 454 ? -13.531 41.656 15.961 1 94.81 454 ILE A O 1
ATOM 3690 N N . SER A 1 455 ? -12.141 43.344 15.445 1 94.94 455 SER A N 1
ATOM 3691 C CA . SER A 1 455 ? -13.234 44.312 15.406 1 94.94 455 SER A CA 1
ATOM 3692 C C . SER A 1 455 ? -14.219 44 14.289 1 94.94 455 SER A C 1
ATOM 3694 O O . SER A 1 455 ? -15.43 44.094 14.477 1 94.94 455 SER A O 1
ATOM 3696 N N . THR A 1 456 ? -13.648 43.656 13.227 1 95.94 456 THR A N 1
ATOM 3697 C CA . THR A 1 456 ? -14.477 43.281 12.094 1 95.94 456 THR A CA 1
ATOM 3698 C C . THR A 1 456 ? -15.312 42.031 12.406 1 95.94 456 THR A C 1
ATOM 3700 O O . THR A 1 456 ? -16.484 41.938 12.008 1 95.94 456 THR A O 1
ATOM 3703 N N . MET A 1 457 ? -14.75 41.125 13.086 1 96 457 MET A N 1
ATOM 3704 C CA . MET A 1 457 ? -15.461 39.906 13.477 1 96 457 MET A CA 1
ATOM 3705 C C . MET A 1 457 ? -16.641 40.219 14.391 1 96 457 MET A C 1
ATOM 3707 O O . MET A 1 457 ? -17.734 39.656 14.227 1 96 457 MET A O 1
ATOM 3711 N N . LYS A 1 458 ? -16.391 41.125 15.266 1 94.88 458 LYS A N 1
ATOM 3712 C CA . LYS A 1 458 ? -17.453 41.531 16.172 1 94.88 458 LYS A CA 1
ATOM 3713 C C . LYS A 1 458 ? -18.625 42.156 15.406 1 94.88 458 LYS A C 1
ATOM 3715 O O . LYS A 1 458 ? -19.781 41.781 15.641 1 94.88 458 LYS A O 1
ATOM 3720 N N . LEU A 1 459 ? -18.297 43 14.516 1 96.12 459 LEU A N 1
ATOM 3721 C CA . LEU A 1 459 ? -19.328 43.656 13.711 1 96.12 459 LEU A CA 1
ATOM 3722 C C . LEU A 1 459 ? -20.078 42.625 12.859 1 96.12 459 LEU A C 1
ATOM 3724 O O . LEU A 1 459 ? -21.297 42.719 12.727 1 96.12 459 LEU A O 1
ATOM 3728 N N . THR A 1 460 ? -19.328 41.75 12.344 1 96.88 460 THR A N 1
ATOM 3729 C CA . THR A 1 460 ? -19.922 40.75 11.492 1 96.88 460 THR A CA 1
ATOM 3730 C C . THR A 1 460 ? -20.875 39.844 12.281 1 96.88 460 THR A C 1
ATOM 3732 O O . THR A 1 460 ? -21.969 39.531 11.805 1 96.88 460 THR A O 1
ATOM 3735 N N . ILE A 1 461 ? -20.5 39.438 13.453 1 95.75 461 ILE A N 1
ATOM 3736 C CA . ILE A 1 461 ? -21.344 38.594 14.297 1 95.75 461 ILE A CA 1
ATOM 3737 C C . ILE A 1 461 ? -22.609 39.375 14.68 1 95.75 461 ILE A C 1
ATOM 3739 O O . ILE A 1 461 ? -23.703 38.781 14.711 1 95.75 461 ILE A O 1
ATOM 3743 N N . ASP A 1 462 ? -22.5 40.656 14.922 1 94.12 462 ASP A N 1
ATOM 3744 C CA . ASP A 1 462 ? -23.656 41.469 15.211 1 94.12 462 ASP A CA 1
ATOM 3745 C C . ASP A 1 462 ? -24.625 41.5 14.023 1 94.12 462 ASP A C 1
ATOM 3747 O O . ASP A 1 462 ? -25.844 41.438 14.211 1 94.12 462 ASP A O 1
ATOM 3751 N N . ASP A 1 463 ? -24.031 41.594 12.898 1 95.5 463 ASP A N 1
ATOM 3752 C CA . ASP A 1 463 ? -24.859 41.594 11.688 1 95.5 463 ASP A CA 1
ATOM 3753 C C . ASP A 1 463 ? -25.547 40.25 11.5 1 95.5 463 ASP A C 1
ATOM 3755 O O . ASP A 1 463 ? -26.719 40.188 11.094 1 95.5 463 ASP A O 1
ATOM 3759 N N . ILE A 1 464 ? -24.828 39.188 11.75 1 94.69 464 ILE A N 1
ATOM 3760 C CA . ILE A 1 464 ? -25.406 37.844 11.664 1 94.69 464 ILE A CA 1
ATOM 3761 C C . ILE A 1 464 ? -26.594 37.75 12.609 1 94.69 464 ILE A C 1
ATOM 3763 O O . ILE A 1 464 ? -27.672 37.281 12.219 1 94.69 464 ILE A O 1
ATOM 3767 N N . TRP A 1 465 ? -26.344 38.281 13.781 1 91.38 465 TRP A N 1
ATOM 3768 C CA . TRP A 1 465 ? -27.391 38.25 14.789 1 91.38 465 TRP A CA 1
ATOM 3769 C C . TRP A 1 465 ? -28.609 39.062 14.305 1 91.38 465 TRP A C 1
ATOM 3771 O O . TRP A 1 465 ? -29.75 38.594 14.445 1 91.38 465 TRP A O 1
ATOM 3781 N N . PHE A 1 466 ? -28.422 40.156 13.758 1 91.94 466 PHE A N 1
ATOM 3782 C CA . PHE A 1 466 ? -29.469 41.062 13.312 1 91.94 466 PHE A CA 1
ATOM 3783 C C . PHE A 1 466 ? -30.328 40.406 12.227 1 91.94 466 PHE A C 1
ATOM 3785 O O . PHE A 1 466 ? -31.547 40.375 12.336 1 91.94 466 PHE A O 1
ATOM 3792 N N . HIS A 1 467 ? -29.703 39.875 11.336 1 93.44 467 HIS A N 1
ATOM 3793 C CA . HIS A 1 467 ? -30.438 39.312 10.203 1 93.44 467 HIS A CA 1
ATOM 3794 C C . HIS A 1 467 ? -31.109 38 10.578 1 93.44 467 HIS A C 1
ATOM 3796 O O . HIS A 1 467 ? -32.219 37.719 10.109 1 93.44 467 HIS A O 1
ATOM 3802 N N . LEU A 1 468 ? -30.422 37.219 11.375 1 91.5 468 LEU A N 1
ATOM 3803 C CA . LEU A 1 468 ? -31.016 35.969 11.836 1 91.5 468 LEU A CA 1
ATOM 3804 C C . LEU A 1 468 ? -32.312 36.219 12.57 1 91.5 468 LEU A C 1
ATOM 3806 O O . LEU A 1 468 ? -33.312 35.5 12.367 1 91.5 468 LEU A O 1
ATOM 3810 N N . ARG A 1 469 ? -32.375 37.25 13.359 1 86.81 469 ARG A N 1
ATOM 3811 C CA . ARG A 1 469 ? -33.562 37.594 14.133 1 86.81 469 ARG A CA 1
ATOM 3812 C C . ARG A 1 469 ? -34.688 38.062 13.227 1 86.81 469 ARG A C 1
ATOM 3814 O O . ARG A 1 469 ? -35.875 37.875 13.547 1 86.81 469 ARG A O 1
ATOM 3821 N N . LYS A 1 470 ? -34.344 38.562 12.102 1 88.69 470 LYS A N 1
ATOM 3822 C CA . LYS A 1 470 ? -35.344 39.125 11.203 1 88.69 470 LYS A CA 1
ATOM 3823 C C . LYS A 1 470 ? -36.062 38.031 10.406 1 88.69 470 LYS A C 1
ATOM 3825 O O . LYS A 1 470 ? -37.281 38.094 10.172 1 88.69 470 LYS A O 1
ATOM 3830 N N . PHE A 1 471 ? -35.312 37.031 9.984 1 85.81 471 PHE A N 1
ATOM 3831 C CA . PHE A 1 471 ? -35.969 36.031 9.156 1 85.81 471 PHE A CA 1
ATOM 3832 C C . PHE A 1 471 ? -36.281 34.781 9.969 1 85.81 471 PHE A C 1
ATOM 3834 O O . PHE A 1 471 ? -37.125 33.969 9.562 1 85.81 471 PHE A O 1
ATOM 3841 N N . ALA A 1 472 ? -35.562 34.5 11.031 1 81.56 472 ALA A N 1
ATOM 3842 C CA . ALA A 1 472 ? -35.781 33.281 11.812 1 81.56 472 ALA A CA 1
ATOM 3843 C C . ALA A 1 472 ? -35.906 33.594 13.305 1 81.56 472 ALA A C 1
ATOM 3845 O O . ALA A 1 472 ? -35.188 33 14.125 1 81.56 472 ALA A O 1
ATOM 3846 N N . SER A 1 473 ? -36.781 34.469 13.586 1 74.62 473 SER A N 1
ATOM 3847 C CA . SER A 1 473 ? -36.969 34.938 14.961 1 74.62 473 SER A CA 1
ATOM 3848 C C . SER A 1 473 ? -37.375 33.781 15.875 1 74.62 473 SER A C 1
ATOM 3850 O O . SER A 1 473 ? -37.094 33.812 17.078 1 74.62 473 SER A O 1
ATOM 3852 N N . HIS A 1 474 ? -37.875 32.75 15.219 1 70.62 474 HIS A N 1
ATOM 3853 C CA . HIS A 1 474 ? -38.406 31.641 16.016 1 70.62 474 HIS A CA 1
ATOM 3854 C C . HIS A 1 474 ? -37.438 30.469 16.062 1 70.62 474 HIS A C 1
ATOM 3856 O O . HIS A 1 474 ? -37.688 29.469 16.75 1 70.62 474 HIS A O 1
ATOM 3862 N N . LEU A 1 475 ? -36.344 30.625 15.391 1 67.88 475 LEU A N 1
ATOM 3863 C CA . LEU A 1 475 ? -35.406 29.5 15.273 1 67.88 475 LEU A CA 1
ATOM 3864 C C . LEU A 1 475 ? -34.688 29.266 16.594 1 67.88 475 LEU A C 1
ATOM 3866 O O . LEU A 1 475 ? -34.219 30.219 17.234 1 67.88 475 LEU A O 1
ATOM 3870 N N . ASN A 1 476 ? -34.719 28.078 17.016 1 65.81 476 ASN A N 1
ATOM 3871 C CA . ASN A 1 476 ? -33.875 27.672 18.141 1 65.81 476 ASN A CA 1
ATOM 3872 C C . ASN A 1 476 ? -32.375 27.641 17.75 1 65.81 476 ASN A C 1
ATOM 3874 O O . ASN A 1 476 ? -32.031 26.969 16.766 1 65.81 476 ASN A O 1
ATOM 3878 N N . VAL A 1 477 ? -31.656 28.453 18.438 1 69.69 477 VAL A N 1
ATOM 3879 C CA . VAL A 1 477 ? -30.234 28.547 18.156 1 69.69 477 VAL A CA 1
ATOM 3880 C C . VAL A 1 477 ? -29.531 27.266 18.594 1 69.69 477 VAL A C 1
ATOM 3882 O O . VAL A 1 477 ? -29.625 26.875 19.766 1 69.69 477 VAL A O 1
ATOM 3885 N N . THR A 1 478 ? -28.938 26.594 17.688 1 73.31 478 THR A N 1
ATOM 3886 C CA . THR A 1 478 ? -28.172 25.391 18 1 73.31 478 THR A CA 1
ATOM 3887 C C . THR A 1 478 ? -26.938 25.734 18.828 1 73.31 478 THR A C 1
ATOM 3889 O O . THR A 1 478 ? -26.484 26.891 18.844 1 73.31 478 THR A O 1
ATOM 3892 N N . PRO A 1 479 ? -26.422 24.781 19.531 1 68.94 479 PRO A N 1
ATOM 3893 C CA . PRO A 1 479 ? -25.25 25.031 20.359 1 68.94 479 PRO A CA 1
ATOM 3894 C C . PRO A 1 479 ? -24.094 25.641 19.562 1 68.94 479 PRO A C 1
ATOM 3896 O O . PRO A 1 479 ? -23.438 26.578 20.031 1 68.94 479 PRO A O 1
ATOM 3899 N N . LYS A 1 480 ? -23.906 25.188 18.391 1 76.06 480 LYS A N 1
ATOM 3900 C CA . LYS A 1 480 ? -22.812 25.703 17.594 1 76.06 480 LYS A CA 1
ATOM 3901 C C . LYS A 1 480 ? -23.078 27.156 17.172 1 76.06 480 LYS A C 1
ATOM 3903 O O . LYS A 1 480 ? -22.172 27.969 17.141 1 76.06 480 LYS A O 1
ATOM 3908 N N . LEU A 1 481 ? -24.312 27.359 16.906 1 82.12 481 LEU A N 1
ATOM 3909 C CA . LEU A 1 481 ? -24.688 28.719 16.547 1 82.12 481 LEU A CA 1
ATOM 3910 C C . LEU A 1 481 ? -24.609 29.641 17.75 1 82.12 481 LEU A C 1
ATOM 3912 O O . LEU A 1 481 ? -24.234 30.812 17.625 1 82.12 481 LEU A O 1
ATOM 3916 N N . HIS A 1 482 ? -24.969 29.125 18.844 1 80.25 482 HIS A N 1
ATOM 3917 C CA . HIS A 1 482 ? -24.875 29.891 20.078 1 80.25 482 HIS A CA 1
ATOM 3918 C C . HIS A 1 482 ? -23.438 30.281 20.375 1 80.25 482 HIS A C 1
ATOM 3920 O O . HIS A 1 482 ? -23.156 31.422 20.734 1 80.25 482 HIS A O 1
ATOM 3926 N N . VAL A 1 483 ? -22.594 29.344 20.219 1 82.5 483 VAL A N 1
ATOM 3927 C CA . VAL A 1 483 ? -21.172 29.609 20.438 1 82.5 483 VAL A CA 1
ATOM 3928 C C . VAL A 1 483 ? -20.703 30.703 19.484 1 82.5 483 VAL A C 1
ATOM 3930 O O . VAL A 1 483 ? -20 31.625 19.906 1 82.5 483 VAL A O 1
ATOM 3933 N N . LEU A 1 484 ? -21.109 30.594 18.297 1 86.81 484 LEU A N 1
ATOM 3934 C CA . LEU A 1 484 ? -20.719 31.562 17.297 1 86.81 484 LEU A CA 1
ATOM 3935 C C . LEU A 1 484 ? -21.203 32.969 17.672 1 86.81 484 LEU A C 1
ATOM 3937 O O . LEU A 1 484 ? -20.438 33.938 17.625 1 86.81 484 LEU A O 1
ATOM 3941 N N . LEU A 1 485 ? -22.438 33.031 18.172 1 87.5 485 LEU A N 1
ATOM 3942 C CA . LEU A 1 485 ? -23.109 34.312 18.344 1 87.5 485 LEU A CA 1
ATOM 3943 C C . LEU A 1 485 ? -22.75 34.938 19.688 1 87.5 485 LEU A C 1
ATOM 3945 O O . LEU A 1 485 ? -22.594 36.156 19.781 1 87.5 485 LEU A O 1
ATOM 3949 N N . GLU A 1 486 ? -22.5 34.062 20.672 1 84.94 486 GLU A N 1
ATOM 3950 C CA . GLU A 1 486 ? -22.438 34.625 22.016 1 84.94 486 GLU A CA 1
ATOM 3951 C C . GLU A 1 486 ? -21.016 34.5 22.578 1 84.94 486 GLU A C 1
ATOM 3953 O O . GLU A 1 486 ? -20.625 35.312 23.453 1 84.94 486 GLU A O 1
ATOM 3958 N N . HIS A 1 487 ? -20.281 33.625 22.094 1 85.62 487 HIS A N 1
ATOM 3959 C CA . HIS A 1 487 ? -19.047 33.344 22.812 1 85.62 487 HIS A CA 1
ATOM 3960 C C . HIS A 1 487 ? -17.812 33.594 21.953 1 85.62 487 HIS A C 1
ATOM 3962 O O . HIS A 1 487 ? -16.703 33.75 22.469 1 85.62 487 HIS A O 1
ATOM 3968 N N . THR A 1 488 ? -17.953 33.625 20.734 1 89.06 488 THR A N 1
ATOM 3969 C CA . THR A 1 488 ? -16.828 33.719 19.812 1 89.06 488 THR A CA 1
ATOM 3970 C C . THR A 1 488 ? -16.047 35 20.031 1 89.06 488 THR A C 1
ATOM 3972 O O . THR A 1 488 ? -14.812 34.969 20.094 1 89.06 488 THR A O 1
ATOM 3975 N N . VAL A 1 489 ? -16.734 36.094 20.203 1 88.88 489 VAL A N 1
ATOM 3976 C CA . VAL A 1 489 ? -16.047 37.375 20.312 1 88.88 489 VAL A CA 1
ATOM 3977 C C . VAL A 1 489 ? -15.203 37.406 21.578 1 88.88 489 VAL A C 1
ATOM 3979 O O . VAL A 1 489 ? -14.055 37.844 21.562 1 88.88 489 VAL A O 1
ATOM 3982 N N . GLN A 1 490 ? -15.789 36.969 22.672 1 85.62 490 GLN A N 1
ATOM 3983 C CA . GLN A 1 490 ? -15.055 36.938 23.922 1 85.62 490 GLN A CA 1
ATOM 3984 C C . GLN A 1 490 ? -13.812 36.062 23.812 1 85.62 490 GLN A C 1
ATOM 3986 O O . GLN A 1 490 ? -12.742 36.406 24.297 1 85.62 490 GLN A O 1
ATOM 3991 N N . PHE A 1 491 ? -13.961 35.031 23.172 1 86.12 491 PHE A N 1
ATOM 3992 C CA . PHE A 1 491 ? -12.859 34.094 23 1 86.12 491 PHE A CA 1
ATOM 3993 C C . PHE A 1 491 ? -11.758 34.688 22.156 1 86.12 491 PHE A C 1
ATOM 3995 O O . PHE A 1 491 ? -10.578 34.594 22.5 1 86.12 491 PHE A O 1
ATOM 4002 N N . VAL A 1 492 ? -12.141 35.312 21.125 1 89.06 492 VAL A N 1
ATOM 4003 C CA . VAL A 1 492 ? -11.18 35.875 20.172 1 89.06 492 VAL A CA 1
ATOM 4004 C C . VAL A 1 492 ? -10.477 37.062 20.781 1 89.06 492 VAL A C 1
ATOM 4006 O O . VAL A 1 492 ? -9.289 37.312 20.531 1 89.06 492 VAL A O 1
ATOM 4009 N N . GLU A 1 493 ? -11.188 37.781 21.562 1 87.44 493 GLU A N 1
ATOM 4010 C CA . GLU A 1 493 ? -10.57 38.906 22.234 1 87.44 493 GLU A CA 1
ATOM 4011 C C . GLU A 1 493 ? -9.492 38.469 23.219 1 87.44 493 GLU A C 1
ATOM 4013 O O . GLU A 1 493 ? -8.461 39.125 23.359 1 87.44 493 GLU A O 1
ATOM 4018 N N . LEU A 1 494 ? -9.758 37.312 23.766 1 81.75 494 LEU A N 1
ATOM 4019 C CA . LEU A 1 494 ? -8.828 36.781 24.766 1 81.75 494 LEU A CA 1
ATOM 4020 C C . LEU A 1 494 ? -7.656 36.062 24.094 1 81.75 494 LEU A C 1
ATOM 4022 O O . LEU A 1 494 ? -6.516 36.188 24.547 1 81.75 494 LEU A O 1
ATOM 4026 N N . HIS A 1 495 ? -7.922 35.406 23.047 1 80.81 495 HIS A N 1
ATOM 4027 C CA . HIS A 1 495 ? -6.91 34.5 22.531 1 80.81 495 HIS A CA 1
ATOM 4028 C C . HIS A 1 495 ? -6.402 34.938 21.172 1 80.81 495 HIS A C 1
ATOM 4030 O O . HIS A 1 495 ? -5.41 34.406 20.672 1 80.81 495 HIS A O 1
ATOM 4036 N N . ARG A 1 496 ? -7.137 35.812 20.547 1 85 496 ARG A N 1
ATOM 4037 C CA . ARG A 1 496 ? -6.758 36.438 19.281 1 85 496 ARG A CA 1
ATOM 4038 C C . ARG A 1 496 ? -6.797 35.438 18.141 1 85 496 ARG A C 1
ATOM 4040 O O . ARG A 1 496 ? -6.059 35.594 17.156 1 85 496 ARG A O 1
ATOM 4047 N N . THR A 1 497 ? -7.449 34.375 18.359 1 85.06 497 THR A N 1
ATOM 4048 C CA . THR A 1 497 ? -7.648 33.406 17.297 1 85.06 497 THR A CA 1
ATOM 4049 C C . THR A 1 497 ? -8.898 32.562 17.547 1 85.06 497 THR A C 1
ATOM 4051 O O . THR A 1 497 ? -9.359 32.469 18.688 1 85.06 497 THR A O 1
ATOM 4054 N N . LEU A 1 498 ? -9.484 32.094 16.516 1 83.06 498 LEU A N 1
ATOM 4055 C CA . LEU A 1 498 ? -10.57 31.109 16.609 1 83.06 498 LEU A CA 1
ATOM 4056 C C . LEU A 1 498 ? -10.195 29.797 15.922 1 83.06 498 LEU A C 1
ATOM 4058 O O . LEU A 1 498 ? -10.469 28.719 16.438 1 83.06 498 LEU A O 1
ATOM 4062 N N . ALA A 1 499 ? -9.523 29.891 14.844 1 79.94 499 ALA A N 1
ATOM 4063 C CA . ALA A 1 499 ? -9.312 28.766 13.922 1 79.94 499 ALA A CA 1
ATOM 4064 C C . ALA A 1 499 ? -8.18 27.875 14.406 1 79.94 499 ALA A C 1
ATOM 4066 O O . ALA A 1 499 ? -8.062 26.719 13.969 1 79.94 499 ALA A O 1
ATOM 4067 N N . LEU A 1 500 ? -7.348 28.359 15.289 1 76.19 500 LEU A N 1
ATOM 4068 C CA . LEU A 1 500 ? -6.293 27.516 15.828 1 76.19 500 LEU A CA 1
ATOM 4069 C C . LEU A 1 500 ? -6.879 26.359 16.625 1 76.19 500 LEU A C 1
ATOM 4071 O O . LEU A 1 500 ? -6.227 25.328 16.797 1 76.19 500 LEU A O 1
ATOM 4075 N N . THR A 1 501 ? -8.117 26.531 17.016 1 70.81 501 THR A N 1
ATOM 4076 C CA . THR A 1 501 ? -8.773 25.516 17.828 1 70.81 501 THR A CA 1
ATOM 4077 C C . THR A 1 501 ? -9.766 24.719 16.969 1 70.81 501 THR A C 1
ATOM 4079 O O . THR A 1 501 ? -10.602 23.984 17.516 1 70.81 501 THR A O 1
ATOM 4082 N N . SER A 1 502 ? -9.602 24.906 15.711 1 76.56 502 SER A N 1
ATOM 4083 C CA . SER A 1 502 ? -10.586 24.297 14.82 1 76.56 502 SER A CA 1
ATOM 4084 C C . SER A 1 502 ? -10.43 22.781 14.789 1 76.56 502 SER A C 1
ATOM 4086 O O . SER A 1 502 ? -9.352 22.25 15.078 1 76.56 502 SER A O 1
ATOM 4088 N N . GLU A 1 503 ? -11.531 22.109 14.469 1 76.12 503 GLU A N 1
ATOM 4089 C CA . GLU A 1 503 ? -11.578 20.641 14.398 1 76.12 503 GLU A CA 1
ATOM 4090 C C . GLU A 1 503 ? -11.109 20.141 13.047 1 76.12 503 GLU A C 1
ATOM 4092 O O . GLU A 1 503 ? -11.211 18.938 12.75 1 76.12 503 GLU A O 1
ATOM 4097 N N . GLN A 1 504 ? -10.508 20.953 12.281 1 76.75 504 GLN A N 1
ATOM 4098 C CA . GLN A 1 504 ? -10.148 20.594 10.914 1 76.75 504 GLN A CA 1
ATOM 4099 C C . GLN A 1 504 ? -9.117 19.453 10.906 1 76.75 504 GLN A C 1
ATOM 4101 O O . GLN A 1 504 ? -9.195 18.547 10.078 1 76.75 504 GLN A O 1
ATOM 4106 N N . SER A 1 505 ? -8.211 19.531 11.836 1 80.94 505 SER A N 1
ATOM 4107 C CA . SER A 1 505 ? -7.152 18.531 11.852 1 80.94 505 SER A CA 1
ATOM 4108 C C . SER A 1 505 ? -7.703 17.156 12.195 1 80.94 505 SER A C 1
ATOM 4110 O O . SER A 1 505 ? -7.305 16.156 11.586 1 80.94 505 SER A O 1
ATOM 4112 N N . ILE A 1 506 ? -8.594 17.141 13.078 1 84.12 506 ILE A N 1
ATOM 4113 C CA . ILE A 1 506 ? -9.102 15.844 13.531 1 84.12 506 ILE A CA 1
ATOM 4114 C C . ILE A 1 506 ? -10.031 15.25 12.477 1 84.12 506 ILE A C 1
ATOM 4116 O O . ILE A 1 506 ? -10.117 14.031 12.328 1 84.12 506 ILE A O 1
ATOM 4120 N N . GLU A 1 507 ? -10.719 16.094 11.742 1 80.25 507 GLU A N 1
ATOM 4121 C CA . GLU A 1 507 ? -11.547 15.602 10.641 1 80.25 507 GLU A CA 1
ATOM 4122 C C . GLU A 1 507 ? -10.688 14.93 9.57 1 80.25 507 GLU A C 1
ATOM 4124 O O . GLU A 1 507 ? -11.102 13.93 8.977 1 80.25 507 GLU A O 1
ATOM 4129 N N . SER A 1 508 ? -9.562 15.445 9.422 1 80.94 508 SER A N 1
ATOM 4130 C CA . SER A 1 508 ? -8.656 14.922 8.406 1 80.94 508 SER A CA 1
ATOM 4131 C C . SER A 1 508 ? -8.078 13.57 8.828 1 80.94 508 SER A C 1
ATOM 4133 O O . SER A 1 508 ? -7.652 12.781 7.98 1 80.94 508 SER A O 1
ATOM 4135 N N . ILE A 1 509 ? -8.039 13.375 10.078 1 85.88 509 ILE A N 1
ATOM 4136 C CA . ILE A 1 509 ? -7.453 12.133 10.57 1 85.88 509 ILE A CA 1
ATOM 4137 C C . ILE A 1 509 ? -8.336 10.953 10.18 1 85.88 509 ILE A C 1
ATOM 4139 O O . ILE A 1 509 ? -7.867 9.82 10.086 1 85.88 509 ILE A O 1
ATOM 4143 N N . HIS A 1 510 ? -9.578 11.234 9.953 1 82.88 510 HIS A N 1
ATOM 4144 C CA . HIS A 1 510 ? -10.492 10.18 9.523 1 82.88 510 HIS A CA 1
ATOM 4145 C C . HIS A 1 510 ? -9.984 9.492 8.258 1 82.88 510 HIS A C 1
ATOM 4147 O O . HIS A 1 510 ? -10.016 8.266 8.156 1 82.88 510 HIS A O 1
ATOM 4153 N N . ALA A 1 511 ? -9.539 10.367 7.41 1 80.88 511 ALA A N 1
ATOM 4154 C CA . ALA A 1 511 ? -9.039 9.812 6.152 1 80.88 511 ALA A CA 1
ATOM 4155 C C . ALA A 1 511 ? -7.828 8.922 6.383 1 80.88 511 ALA A C 1
ATOM 4157 O O . ALA A 1 511 ? -7.691 7.871 5.746 1 80.88 511 ALA A O 1
ATOM 4158 N N . ILE A 1 512 ? -6.988 9.266 7.266 1 85.75 512 ILE A N 1
ATOM 4159 C CA . ILE A 1 512 ? -5.781 8.508 7.57 1 85.75 512 ILE A CA 1
ATOM 4160 C C . ILE A 1 512 ? -6.16 7.18 8.227 1 85.75 512 ILE A C 1
ATOM 4162 O O . ILE A 1 512 ? -5.664 6.121 7.836 1 85.75 512 ILE A O 1
ATOM 4166 N N . VAL A 1 513 ? -7.051 7.266 9.141 1 87.69 513 VAL A N 1
ATOM 4167 C CA . VAL A 1 513 ? -7.457 6.07 9.875 1 87.69 513 VAL A CA 1
ATOM 4168 C C . VAL A 1 513 ? -8.18 5.109 8.93 1 87.69 513 VAL A C 1
ATOM 4170 O O . VAL A 1 513 ? -7.973 3.895 8.992 1 87.69 513 VAL A O 1
ATOM 4173 N N . ASN A 1 514 ? -8.953 5.66 8.094 1 83.44 514 ASN A N 1
ATOM 4174 C CA . ASN A 1 514 ? -9.648 4.828 7.121 1 83.44 514 ASN A CA 1
ATOM 4175 C C . ASN A 1 514 ? -8.672 4.098 6.207 1 83.44 514 ASN A C 1
ATOM 4177 O O . ASN A 1 514 ? -8.875 2.924 5.883 1 83.44 514 ASN A O 1
ATOM 4181 N N . ARG A 1 515 ? -7.719 4.773 5.812 1 82.62 515 ARG A N 1
ATOM 4182 C CA . ARG A 1 515 ? -6.691 4.152 4.984 1 82.62 515 ARG A CA 1
ATOM 4183 C C . ARG A 1 515 ? -5.977 3.037 5.746 1 82.62 515 ARG A C 1
ATOM 4185 O O . ARG A 1 515 ? -5.66 1.992 5.172 1 82.62 515 ARG A O 1
ATOM 4192 N N . LEU A 1 516 ? -5.703 3.32 6.961 1 87.12 516 LEU A N 1
ATOM 4193 C CA . LEU A 1 516 ? -5.02 2.33 7.785 1 87.12 516 LEU A CA 1
ATOM 4194 C C . LEU A 1 516 ? -5.91 1.122 8.039 1 87.12 516 LEU A C 1
ATOM 4196 O O . LEU A 1 516 ? -5.434 -0.015 8.062 1 87.12 516 LEU A O 1
ATOM 4200 N N . LYS A 1 517 ? -7.16 1.382 8.188 1 85.25 517 LYS A N 1
ATOM 4201 C CA . LYS A 1 517 ? -8.109 0.287 8.375 1 85.25 517 LYS A CA 1
ATOM 4202 C C . LYS A 1 517 ? -8.148 -0.626 7.152 1 85.25 517 LYS A C 1
ATOM 4204 O O . LYS A 1 517 ? -8.242 -1.848 7.289 1 85.25 517 LYS A O 1
ATOM 4209 N N . MET A 1 518 ? -8.039 0.039 6.094 1 80.12 518 MET A N 1
ATOM 4210 C CA . MET A 1 518 ? -8.023 -0.736 4.859 1 80.12 518 MET A CA 1
ATOM 4211 C C . MET A 1 518 ? -6.727 -1.535 4.738 1 80.12 518 MET A C 1
ATOM 4213 O O . MET A 1 518 ? -6.742 -2.686 4.297 1 80.12 518 MET A O 1
ATOM 4217 N N . ARG A 1 519 ? -5.746 -0.955 5.098 1 80.94 519 ARG A N 1
ATOM 4218 C CA . ARG A 1 519 ? -4.438 -1.594 5.027 1 80.94 519 ARG A CA 1
ATOM 4219 C C . ARG A 1 519 ? -4.391 -2.846 5.898 1 80.94 519 ARG A C 1
ATOM 4221 O O . ARG A 1 519 ? -3.801 -3.855 5.508 1 80.94 519 ARG A O 1
ATOM 4228 N N . TYR A 1 520 ? -5.027 -2.721 6.996 1 86.25 520 TYR A N 1
ATOM 4229 C CA . TYR A 1 520 ? -4.906 -3.814 7.953 1 86.25 520 TYR A CA 1
ATOM 4230 C C . TYR A 1 520 ? -6.195 -4.633 8.016 1 86.25 520 TYR A C 1
ATOM 4232 O O . TYR A 1 520 ? -6.465 -5.301 9.008 1 86.25 520 TYR A O 1
ATOM 4240 N N . ARG A 1 521 ? -6.93 -4.562 7.012 1 78.94 521 ARG A N 1
ATOM 4241 C CA . ARG A 1 521 ? -8.242 -5.191 6.98 1 78.94 521 ARG A CA 1
ATOM 4242 C C . ARG A 1 521 ? -8.125 -6.711 7.074 1 78.94 521 ARG A C 1
ATOM 4244 O O . ARG A 1 521 ? -9.039 -7.379 7.57 1 78.94 521 ARG A O 1
ATOM 4251 N N . THR A 1 522 ? -7.008 -7.223 6.562 1 71.25 522 THR A N 1
ATOM 4252 C CA . THR A 1 522 ? -6.844 -8.672 6.508 1 71.25 522 THR A CA 1
ATOM 4253 C C . THR A 1 522 ? -6.527 -9.234 7.887 1 71.25 522 THR A C 1
ATOM 4255 O O . THR A 1 522 ? -6.621 -10.445 8.109 1 71.25 522 THR A O 1
ATOM 4258 N N . GLU A 1 523 ? -6.184 -8.258 8.773 1 79.69 523 GLU A N 1
ATOM 4259 C CA . GLU A 1 523 ? -5.957 -8.688 10.148 1 79.69 523 GLU A CA 1
ATOM 4260 C C . GLU A 1 523 ? -7.277 -9 10.859 1 79.69 523 GLU A C 1
ATOM 4262 O O . GLU A 1 523 ? -8.078 -8.094 11.109 1 79.69 523 GLU A O 1
ATOM 4267 N N . ARG A 1 524 ? -7.488 -10.242 11.18 1 72.94 524 ARG A N 1
ATOM 4268 C CA . ARG A 1 524 ? -8.766 -10.695 11.719 1 72.94 524 ARG A CA 1
ATOM 4269 C C . ARG A 1 524 ? -8.891 -10.344 13.195 1 72.94 524 ARG A C 1
ATOM 4271 O O . ARG A 1 524 ? -9.992 -10.07 13.688 1 72.94 524 ARG A O 1
ATOM 4278 N N . ASP A 1 525 ? -7.672 -10.438 13.812 1 81.56 525 ASP A N 1
ATOM 4279 C CA . ASP A 1 525 ? -7.66 -10.102 15.234 1 81.56 525 ASP A CA 1
ATOM 4280 C C . ASP A 1 525 ? -7.805 -8.594 15.438 1 81.56 525 ASP A C 1
ATOM 4282 O O . ASP A 1 525 ? -6.938 -7.82 15.023 1 81.56 525 ASP A O 1
ATOM 4286 N N . GLU A 1 526 ? -8.914 -8.258 16.078 1 85.69 526 GLU A N 1
ATOM 4287 C CA . GLU A 1 526 ? -9.219 -6.848 16.266 1 85.69 526 GLU A CA 1
ATOM 4288 C C . GLU A 1 526 ? -8.164 -6.164 17.125 1 85.69 526 GLU A C 1
ATOM 4290 O O . GLU A 1 526 ? -7.801 -5.012 16.875 1 85.69 526 GLU A O 1
ATOM 4295 N N . LEU A 1 527 ? -7.797 -6.891 18.172 1 90.31 527 LEU A N 1
ATOM 4296 C CA . LEU A 1 527 ? -6.773 -6.332 19.047 1 90.31 527 LEU A CA 1
ATOM 4297 C C . LEU A 1 527 ? -5.504 -6.016 18.266 1 90.31 527 LEU A C 1
ATOM 4299 O O . LEU A 1 527 ? -4.914 -4.945 18.438 1 90.31 527 LEU A O 1
ATOM 4303 N N . ARG A 1 528 ? -5.133 -6.906 17.453 1 90.12 528 ARG A N 1
ATOM 4304 C CA . ARG A 1 528 ? -3.932 -6.695 16.641 1 90.12 528 ARG A CA 1
ATOM 4305 C C . ARG A 1 528 ? -4.156 -5.598 15.609 1 90.12 528 ARG A C 1
ATOM 4307 O O . ARG A 1 528 ? -3.254 -4.801 15.336 1 90.12 528 ARG A O 1
ATOM 4314 N N . ARG A 1 529 ? -5.316 -5.559 15.109 1 91.19 529 ARG A N 1
ATOM 4315 C CA . ARG A 1 529 ? -5.645 -4.547 14.109 1 91.19 529 ARG A CA 1
ATOM 4316 C C . ARG A 1 529 ? -5.543 -3.143 14.688 1 91.19 529 ARG A C 1
ATOM 4318 O O . ARG A 1 529 ? -4.941 -2.254 14.086 1 91.19 529 ARG A O 1
ATOM 4325 N N . VAL A 1 530 ? -6.109 -2.967 15.844 1 92.19 530 VAL A N 1
ATOM 4326 C CA . VAL A 1 530 ? -6.09 -1.66 16.5 1 92.19 530 VAL A CA 1
ATOM 4327 C C . VAL A 1 530 ? -4.66 -1.301 16.891 1 92.19 530 VAL A C 1
ATOM 4329 O O . VAL A 1 530 ? -4.27 -0.132 16.844 1 92.19 530 VAL A O 1
ATOM 4332 N N . THR A 1 531 ? -3.914 -2.309 17.234 1 93.06 531 THR A N 1
ATOM 4333 C CA . THR A 1 531 ? -2.512 -2.088 17.578 1 93.06 531 THR A CA 1
ATOM 4334 C C . THR A 1 531 ? -1.751 -1.533 16.375 1 93.06 531 THR A C 1
ATOM 4336 O O . THR A 1 531 ? -1.005 -0.561 16.5 1 93.06 531 THR A O 1
ATOM 4339 N N . PHE A 1 532 ? -2.004 -2.121 15.273 1 92.12 532 PHE A N 1
ATOM 4340 C CA . PHE A 1 532 ? -1.309 -1.689 14.07 1 92.12 532 PHE A CA 1
ATOM 4341 C C . PHE A 1 532 ? -1.729 -0.278 13.68 1 92.12 532 PHE A C 1
ATOM 4343 O O . PHE A 1 532 ? -0.895 0.536 13.273 1 92.12 532 PHE A O 1
ATOM 4350 N N . ILE A 1 533 ? -2.953 -0.023 13.805 1 91.94 533 ILE A N 1
ATOM 4351 C CA . ILE A 1 533 ? -3.48 1.284 13.43 1 91.94 533 ILE A CA 1
ATOM 4352 C C . ILE A 1 533 ? -2.891 2.359 14.344 1 91.94 533 ILE A C 1
ATOM 4354 O O . ILE A 1 533 ? -2.375 3.371 13.867 1 91.94 533 ILE A O 1
ATOM 4358 N N . PHE A 1 534 ? -2.906 2.113 15.602 1 93.75 534 PHE A N 1
ATOM 4359 C CA . PHE A 1 534 ? -2.408 3.098 16.562 1 93.75 534 PHE A CA 1
ATOM 4360 C C . PHE A 1 534 ? -0.908 3.305 16.391 1 93.75 534 PHE A C 1
ATOM 4362 O O . PHE A 1 534 ? -0.424 4.438 16.438 1 93.75 534 PHE A O 1
ATOM 4369 N N . ARG A 1 535 ? -0.251 2.221 16.172 1 92.56 535 ARG A N 1
ATOM 4370 C CA . ARG A 1 535 ? 1.183 2.309 15.93 1 92.56 535 ARG A CA 1
ATOM 4371 C C . ARG A 1 535 ? 1.471 3.145 14.68 1 92.56 535 ARG A C 1
ATOM 4373 O O . ARG A 1 535 ? 2.393 3.963 14.68 1 92.56 535 ARG A O 1
ATOM 4380 N N . SER A 1 536 ? 0.753 2.891 13.719 1 91 536 SER A N 1
ATOM 4381 C CA . SER A 1 536 ? 0.931 3.637 12.477 1 91 536 SER A CA 1
ATOM 4382 C C . SER A 1 536 ? 0.656 5.121 12.68 1 91 536 SER A C 1
ATOM 4384 O O . SER A 1 536 ? 1.293 5.969 12.055 1 91 536 SER A O 1
ATOM 4386 N N . LEU A 1 537 ? -0.288 5.414 13.5 1 90.56 537 LEU A N 1
ATOM 4387 C CA . LEU A 1 537 ? -0.567 6.812 13.812 1 90.56 537 LEU A CA 1
ATOM 4388 C C . LEU A 1 537 ? 0.626 7.469 14.5 1 90.56 537 LEU A C 1
ATOM 4390 O O . LEU A 1 537 ? 0.947 8.625 14.227 1 90.56 537 LEU A O 1
ATOM 4394 N N . LEU A 1 538 ? 1.242 6.742 15.32 1 90.44 538 LEU A N 1
ATOM 4395 C CA . LEU A 1 538 ? 2.441 7.246 15.984 1 90.44 538 LEU A CA 1
ATOM 4396 C C . LEU A 1 538 ? 3.564 7.465 14.977 1 90.44 538 LEU A C 1
ATOM 4398 O O . LEU A 1 538 ? 4.312 8.445 15.078 1 90.44 538 LEU A O 1
ATOM 4402 N N . PHE A 1 539 ? 3.635 6.559 14.062 1 90 539 PHE A N 1
ATOM 4403 C CA . PHE A 1 539 ? 4.613 6.738 13 1 90 539 PHE A CA 1
ATOM 4404 C C . PHE A 1 539 ? 4.348 8.031 12.234 1 90 539 PHE A C 1
ATOM 4406 O O . PHE A 1 539 ? 5.27 8.805 11.977 1 90 539 PHE A O 1
ATOM 4413 N N . ASN A 1 540 ? 3.145 8.234 11.883 1 86.12 540 ASN A N 1
ATOM 4414 C CA . ASN A 1 540 ? 2.762 9.422 11.125 1 86.12 540 ASN A CA 1
ATOM 4415 C C . ASN A 1 540 ? 3.08 10.703 11.883 1 86.12 540 ASN A C 1
ATOM 4417 O O . ASN A 1 540 ? 3.527 11.688 11.297 1 86.12 540 ASN A O 1
ATOM 4421 N N . THR A 1 541 ? 2.799 10.648 13.133 1 85 541 THR A N 1
ATOM 4422 C CA . THR A 1 541 ? 3.086 11.805 13.977 1 85 541 THR A CA 1
ATOM 4423 C C . THR A 1 541 ? 4.582 12.109 13.984 1 85 541 THR A C 1
ATOM 4425 O O . THR A 1 541 ? 4.984 13.266 13.891 1 85 541 THR A O 1
ATOM 4428 N N . HIS A 1 542 ? 5.324 11.109 14.086 1 84.44 542 HIS A N 1
ATOM 4429 C CA . HIS A 1 542 ? 6.773 11.273 14.102 1 84.44 542 HIS A CA 1
ATOM 4430 C C . HIS A 1 542 ? 7.281 11.828 12.773 1 84.44 542 HIS A C 1
ATOM 4432 O O . HIS A 1 542 ? 8.109 12.75 12.75 1 84.44 542 HIS A O 1
ATOM 4438 N N . VAL A 1 543 ? 6.809 11.281 11.789 1 80.62 543 VAL A N 1
ATOM 4439 C CA . VAL A 1 543 ? 7.246 11.664 10.445 1 80.62 543 VAL A CA 1
ATOM 4440 C C . VAL A 1 543 ? 6.859 13.117 10.172 1 80.62 543 VAL A C 1
ATOM 4442 O O . VAL A 1 543 ? 7.66 13.891 9.648 1 80.62 543 VAL A O 1
ATOM 4445 N N . ASN A 1 544 ? 5.727 13.469 10.508 1 73.88 544 ASN A N 1
ATOM 4446 C CA . ASN A 1 544 ? 5.223 14.812 10.227 1 73.88 544 ASN A CA 1
ATOM 4447 C C . ASN A 1 544 ? 5.91 15.859 11.102 1 73.88 544 ASN A C 1
ATOM 4449 O O . ASN A 1 544 ? 5.957 17.031 10.742 1 73.88 544 ASN A O 1
ATOM 4453 N N . GLY A 1 545 ? 6.367 15.453 12.234 1 66.62 545 GLY A N 1
ATOM 4454 C CA . GLY A 1 545 ? 7.102 16.359 13.102 1 66.62 545 GLY A CA 1
ATOM 4455 C C . GLY A 1 545 ? 8.516 16.625 12.625 1 66.62 545 GLY A C 1
ATOM 4456 O O . GLY A 1 545 ? 9.125 17.625 13 1 66.62 545 GLY A O 1
ATOM 4457 N N . THR A 1 546 ? 8.961 15.742 11.727 1 63.41 546 THR A N 1
ATOM 4458 C CA . THR A 1 546 ? 10.367 15.859 11.344 1 63.41 546 THR A CA 1
ATOM 4459 C C . THR A 1 546 ? 10.492 16.391 9.922 1 63.41 546 THR A C 1
ATOM 4461 O O . THR A 1 546 ? 11.578 16.812 9.508 1 63.41 546 THR A O 1
ATOM 4464 N N . CYS A 1 547 ? 9.484 16.219 9.094 1 59.28 547 CYS A N 1
ATOM 4465 C CA . CYS A 1 547 ? 9.57 16.672 7.715 1 59.28 547 CYS A CA 1
ATOM 4466 C C . CYS A 1 547 ? 9.016 18.078 7.57 1 59.28 547 CYS A C 1
ATOM 4468 O O . CYS A 1 547 ? 8.07 18.453 8.266 1 59.28 547 CYS A O 1
ATOM 4470 N N . MET B 1 1 ? -22.578 -27.625 77.062 1 28.5 1 MET B N 1
ATOM 4471 C CA . MET B 1 1 ? -21.391 -28.266 76.438 1 28.5 1 MET B CA 1
ATOM 4472 C C . MET B 1 1 ? -21.438 -28.188 74.938 1 28.5 1 MET B C 1
ATOM 4474 O O . MET B 1 1 ? -20.391 -28.078 74.312 1 28.5 1 MET B O 1
ATOM 4478 N N . GLU B 1 2 ? -22.594 -28.406 74.375 1 41.41 2 GLU B N 1
ATOM 4479 C CA . GLU B 1 2 ? -22.75 -28.453 72.938 1 41.41 2 GLU B CA 1
ATOM 4480 C C . GLU B 1 2 ? -22.469 -27.094 72.312 1 41.41 2 GLU B C 1
ATOM 4482 O O . GLU B 1 2 ? -21.922 -27.016 71.188 1 41.41 2 GLU B O 1
ATOM 4487 N N . TYR B 1 3 ? -22.688 -25.984 73.062 1 46.59 3 TYR B N 1
ATOM 4488 C CA . TYR B 1 3 ? -22.438 -24.641 72.562 1 46.59 3 TYR B CA 1
ATOM 4489 C C . TYR B 1 3 ? -20.938 -24.406 72.375 1 46.59 3 TYR B C 1
ATOM 4491 O O . TYR B 1 3 ? -20.516 -23.766 71.375 1 46.59 3 TYR B O 1
ATOM 4499 N N . SER B 1 4 ? -20.094 -25.016 73.375 1 53.81 4 SER B N 1
ATOM 4500 C CA . SER B 1 4 ? -18.656 -24.766 73.375 1 53.81 4 SER B CA 1
ATOM 4501 C C . SER B 1 4 ? -17.938 -25.453 72.25 1 53.81 4 SER B C 1
ATOM 4503 O O . SER B 1 4 ? -17.016 -24.906 71.688 1 53.81 4 SER B O 1
ATOM 4505 N N . ILE B 1 5 ? -18.297 -26.578 71.875 1 51.16 5 ILE B N 1
ATOM 4506 C CA . ILE B 1 5 ? -17.656 -27.344 70.812 1 51.16 5 ILE B CA 1
ATOM 4507 C C . ILE B 1 5 ? -17.859 -26.641 69.5 1 51.16 5 ILE B C 1
ATOM 4509 O O . ILE B 1 5 ? -16.938 -26.562 68.688 1 51.16 5 ILE B O 1
ATOM 4513 N N . GLY B 1 6 ? -19 -26.078 69.438 1 55.44 6 GLY B N 1
ATOM 4514 C CA . GLY B 1 6 ? -19.297 -25.344 68.25 1 55.44 6 GLY B CA 1
ATOM 4515 C C . GLY B 1 6 ? -18.359 -24.156 68 1 55.44 6 GLY B C 1
ATOM 4516 O O . GLY B 1 6 ? -17.875 -23.938 66.875 1 55.44 6 GLY B O 1
ATOM 4517 N N . GLU B 1 7 ? -18.047 -23.531 69.125 1 58.56 7 GLU B N 1
ATOM 4518 C CA . GLU B 1 7 ? -17.156 -22.359 69.062 1 58.56 7 GLU B CA 1
ATOM 4519 C C . GLU B 1 7 ? -15.727 -22.781 68.75 1 58.56 7 GLU B C 1
ATOM 4521 O O . GLU B 1 7 ? -15.031 -22.125 68 1 58.56 7 GLU B O 1
ATOM 4526 N N . THR B 1 8 ? -15.383 -23.859 69.312 1 57.69 8 THR B N 1
ATOM 4527 C CA . THR B 1 8 ? -14.031 -24.359 69.125 1 57.69 8 THR B CA 1
ATOM 4528 C C . THR B 1 8 ? -13.844 -24.781 67.625 1 57.69 8 THR B C 1
ATOM 4530 O O . THR B 1 8 ? -12.812 -24.484 67.062 1 57.69 8 THR B O 1
ATOM 4533 N N . ILE B 1 9 ? -14.836 -25.5 67.25 1 55.03 9 ILE B N 1
ATOM 4534 C CA . ILE B 1 9 ? -14.805 -25.922 65.875 1 55.03 9 ILE B CA 1
ATOM 4535 C C . ILE B 1 9 ? -14.758 -24.688 64.938 1 55.03 9 ILE B C 1
ATOM 4537 O O . ILE B 1 9 ? -13.977 -24.656 64 1 55.03 9 ILE B O 1
ATOM 4541 N N . GLN B 1 10 ? -15.523 -23.797 65.375 1 65.75 10 GLN B N 1
ATOM 4542 C CA . GLN B 1 10 ? -15.562 -22.578 64.562 1 65.75 10 GLN B CA 1
ATOM 4543 C C . GLN B 1 10 ? -14.227 -21.844 64.625 1 65.75 10 GLN B C 1
ATOM 4545 O O . GLN B 1 10 ? -13.758 -21.328 63.625 1 65.75 10 GLN B O 1
ATOM 4550 N N . ASN B 1 11 ? -13.633 -21.844 65.75 1 64.19 11 ASN B N 1
ATOM 4551 C CA . ASN B 1 11 ? -12.336 -21.203 65.875 1 64.19 11 ASN B CA 1
ATOM 4552 C C . ASN B 1 11 ? -11.266 -21.938 65.062 1 64.19 11 ASN B C 1
ATOM 4554 O O . ASN B 1 11 ? -10.43 -21.297 64.438 1 64.19 11 ASN B O 1
ATOM 4558 N N . LEU B 1 12 ? -11.336 -23.203 65.125 1 56.69 12 LEU B N 1
ATOM 4559 C CA . LEU B 1 12 ? -10.391 -24 64.375 1 56.69 12 LEU B CA 1
ATOM 4560 C C . LEU B 1 12 ? -10.586 -23.781 62.875 1 56.69 12 LEU B C 1
ATOM 4562 O O . LEU B 1 12 ? -9.609 -23.703 62.125 1 56.69 12 LEU B O 1
ATOM 4566 N N . ILE B 1 13 ? -11.914 -23.766 62.562 1 62.47 13 ILE B N 1
ATOM 4567 C CA . ILE B 1 13 ? -12.234 -23.469 61.188 1 62.47 13 ILE B CA 1
ATOM 4568 C C . ILE B 1 13 ? -11.688 -22.078 60.812 1 62.47 13 ILE B C 1
ATOM 4570 O O . ILE B 1 13 ? -11.086 -21.906 59.75 1 62.47 13 ILE B O 1
ATOM 4574 N N . ASN B 1 14 ? -11.797 -21.203 61.75 1 63.66 14 ASN B N 1
ATOM 4575 C CA . ASN B 1 14 ? -11.305 -19.859 61.5 1 63.66 14 ASN B CA 1
ATOM 4576 C C . ASN B 1 14 ? -9.781 -19.828 61.406 1 63.66 14 ASN B C 1
ATOM 4578 O O . ASN B 1 14 ? -9.227 -19.125 60.562 1 63.66 14 ASN B O 1
ATOM 4582 N N . GLU B 1 15 ? -9.211 -20.578 62.219 1 62.94 15 GLU B N 1
ATOM 4583 C CA . GLU B 1 15 ? -7.754 -20.641 62.188 1 62.94 15 GLU B CA 1
ATOM 4584 C C . GLU B 1 15 ? -7.258 -21.297 60.906 1 62.94 15 GLU B C 1
ATOM 4586 O O . GLU B 1 15 ? -6.27 -20.859 60.312 1 62.94 15 GLU B O 1
ATOM 4591 N N . ARG B 1 16 ? -7.934 -22.406 60.75 1 52.97 16 ARG B N 1
ATOM 4592 C CA . ARG B 1 16 ? -7.641 -23.062 59.469 1 52.97 16 ARG B CA 1
ATOM 4593 C C . ARG B 1 16 ? -7.793 -22.078 58.312 1 52.97 16 ARG B C 1
ATOM 4595 O O . ARG B 1 16 ? -6.918 -22 57.438 1 52.97 16 ARG B O 1
ATOM 4602 N N . ASP B 1 17 ? -8.93 -21.5 58.344 1 63.97 17 ASP B N 1
ATOM 4603 C CA . ASP B 1 17 ? -9.219 -20.594 57.25 1 63.97 17 ASP B CA 1
ATOM 4604 C C . ASP B 1 17 ? -8.219 -19.438 57.219 1 63.97 17 ASP B C 1
ATOM 4606 O O . ASP B 1 17 ? -7.793 -19 56.156 1 63.97 17 ASP B O 1
ATOM 4610 N N . GLU B 1 18 ? -7.73 -19.078 58.281 1 66.5 18 GLU B N 1
ATOM 4611 C CA . GLU B 1 18 ? -6.715 -18.031 58.375 1 66.5 18 GLU B CA 1
ATOM 4612 C C . GLU B 1 18 ? -5.359 -18.547 57.906 1 66.5 18 GLU B C 1
ATOM 4614 O O . GLU B 1 18 ? -4.645 -17.828 57.188 1 66.5 18 GLU B O 1
ATOM 4619 N N . ALA B 1 19 ? -5.145 -19.703 58.312 1 57.81 19 ALA B N 1
ATOM 4620 C CA . ALA B 1 19 ? -3.889 -20.297 57.875 1 57.81 19 ALA B CA 1
ATOM 4621 C C . ALA B 1 19 ? -3.877 -20.453 56.344 1 57.81 19 ALA B C 1
ATOM 4623 O O . ALA B 1 19 ? -2.871 -20.156 55.688 1 57.81 19 ALA B O 1
ATOM 4624 N N . ILE B 1 20 ? -4.992 -20.938 55.969 1 56.19 20 ILE B N 1
ATOM 4625 C CA . ILE B 1 20 ? -5.125 -21.078 54.531 1 56.19 20 ILE B CA 1
ATOM 4626 C C . ILE B 1 20 ? -5.012 -19.719 53.844 1 56.19 20 ILE B C 1
ATOM 4628 O O . ILE B 1 20 ? -4.352 -19.578 52.812 1 56.19 20 ILE B O 1
ATOM 4632 N N . ARG B 1 21 ? -5.555 -18.797 54.5 1 62.22 21 ARG B N 1
ATOM 4633 C CA . ARG B 1 21 ? -5.492 -17.438 53.969 1 62.22 21 ARG B CA 1
ATOM 4634 C C . ARG B 1 21 ? -4.059 -16.906 53.938 1 62.22 21 ARG B C 1
ATOM 4636 O O . ARG B 1 21 ? -3.604 -16.344 52.969 1 62.22 21 ARG B O 1
ATOM 4643 N N . ARG B 1 22 ? -3.469 -17.156 54.969 1 59.81 22 ARG B N 1
ATOM 4644 C CA . ARG B 1 22 ? -2.086 -16.703 55.094 1 59.81 22 ARG B CA 1
ATOM 4645 C C . ARG B 1 22 ? -1.198 -17.422 54.062 1 59.81 22 ARG B C 1
ATOM 4647 O O . ARG B 1 22 ? -0.304 -16.828 53.469 1 59.81 22 ARG B O 1
ATOM 4654 N N . LEU B 1 23 ? -1.482 -18.641 54.031 1 50 23 LEU B N 1
ATOM 4655 C CA . LEU B 1 23 ? -0.751 -19.406 53.031 1 50 23 LEU B CA 1
ATOM 4656 C C . LEU B 1 23 ? -0.988 -18.859 51.625 1 50 23 LEU B C 1
ATOM 4658 O O . LEU B 1 23 ? -0.054 -18.75 50.812 1 50 23 LEU B O 1
ATOM 4662 N N . SER B 1 24 ? -2.26 -18.641 51.438 1 60.47 24 SER B N 1
ATOM 4663 C CA . SER B 1 24 ? -2.607 -18.078 50.125 1 60.47 24 SER B CA 1
ATOM 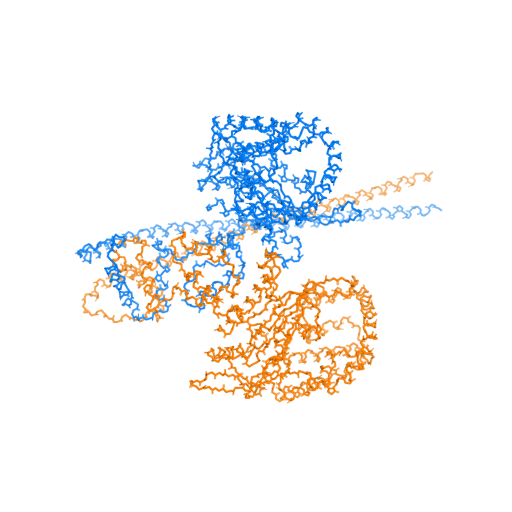4664 C C . SER B 1 24 ? -1.927 -16.734 49.906 1 60.47 24 SER B C 1
ATOM 4666 O O . SER B 1 24 ? -1.422 -16.469 48.812 1 60.47 24 SER B O 1
ATOM 4668 N N . GLU B 1 25 ? -1.852 -15.992 50.938 1 61.47 25 GLU B N 1
ATOM 4669 C CA . GLU B 1 25 ? -1.211 -14.688 50.875 1 61.47 25 GLU B CA 1
ATOM 4670 C C . GLU B 1 25 ? 0.297 -14.82 50.688 1 61.47 25 GLU B C 1
ATOM 4672 O O . GLU B 1 25 ? 0.893 -14.102 49.875 1 61.47 25 GLU B O 1
ATOM 4677 N N . ALA B 1 26 ? 0.764 -15.688 51.406 1 58.81 26 ALA B N 1
ATOM 4678 C CA . ALA B 1 26 ? 2.201 -15.914 51.312 1 58.81 26 ALA B CA 1
ATOM 4679 C C . ALA B 1 26 ? 2.572 -16.391 49.906 1 58.81 26 ALA B C 1
ATOM 4681 O O . ALA B 1 26 ? 3.582 -15.961 49.344 1 58.81 26 ALA B O 1
ATOM 4682 N N . ARG B 1 27 ? 1.78 -17.328 49.531 1 52.31 27 ARG B N 1
ATOM 4683 C CA . ARG B 1 27 ? 1.982 -17.797 48.156 1 52.31 27 ARG B CA 1
ATOM 4684 C C . ARG B 1 27 ? 1.968 -16.625 47.188 1 52.31 27 ARG B C 1
ATOM 4686 O O . ARG B 1 27 ? 2.791 -16.578 46.25 1 52.31 27 ARG B O 1
ATOM 4693 N N . ILE B 1 28 ? 1.07 -15.781 47.5 1 59.69 28 ILE B N 1
ATOM 4694 C CA . ILE B 1 28 ? 0.929 -14.633 46.594 1 59.69 28 ILE B CA 1
ATOM 4695 C C . ILE B 1 28 ? 2.164 -13.742 46.688 1 59.69 28 ILE B C 1
ATOM 4697 O O . ILE B 1 28 ? 2.705 -13.297 45.688 1 59.69 28 ILE B O 1
ATOM 4701 N N . ILE B 1 29 ? 2.572 -13.555 47.812 1 57.69 29 ILE B N 1
ATOM 4702 C CA . ILE B 1 29 ? 3.73 -12.695 48.062 1 57.69 29 ILE B CA 1
ATOM 4703 C C . ILE B 1 29 ? 4.977 -13.328 47.438 1 57.69 29 ILE B C 1
ATOM 4705 O O . ILE B 1 29 ? 5.773 -12.641 46.812 1 57.69 29 ILE B O 1
ATOM 4709 N N . PHE B 1 30 ? 4.988 -14.555 47.688 1 52.59 30 PHE B N 1
ATOM 4710 C CA . PHE B 1 30 ? 6.113 -15.289 47.125 1 52.59 30 PHE B CA 1
ATOM 4711 C C . PHE B 1 30 ? 6.125 -15.195 45.594 1 52.59 30 PHE B C 1
ATOM 4713 O O . PHE B 1 30 ? 7.172 -14.953 45 1 52.59 30 PHE B O 1
ATOM 4720 N N . GLN B 1 31 ? 5.012 -15.531 45.156 1 56.09 31 GLN B N 1
ATOM 4721 C CA . GLN B 1 31 ? 4.914 -15.484 43.719 1 56.09 31 GLN B CA 1
ATOM 4722 C C . GLN B 1 31 ? 5.266 -14.102 43.188 1 56.09 31 GLN B C 1
ATOM 4724 O O . GLN B 1 31 ? 5.961 -13.977 42.156 1 56.09 31 GLN B O 1
ATOM 4729 N N . ASN B 1 32 ? 4.988 -13.141 43.906 1 59 32 ASN B N 1
ATOM 4730 C CA . ASN B 1 32 ? 5.285 -11.766 43.531 1 59 32 ASN B CA 1
ATOM 4731 C C . ASN B 1 32 ? 6.777 -11.469 43.625 1 59 32 ASN B C 1
ATOM 4733 O O . ASN B 1 32 ? 7.348 -10.828 42.719 1 59 32 ASN B O 1
ATOM 4737 N N . ASN B 1 33 ? 7.305 -11.961 44.656 1 57.25 33 ASN B N 1
ATOM 4738 C CA . ASN B 1 33 ? 8.734 -11.711 44.844 1 57.25 33 ASN B CA 1
ATOM 4739 C C . ASN B 1 33 ? 9.578 -12.461 43.844 1 57.25 33 ASN B C 1
ATOM 4741 O O . ASN B 1 33 ? 10.562 -11.93 43.312 1 57.25 33 ASN B O 1
ATOM 4745 N N . MET B 1 34 ? 9.211 -13.648 43.656 1 54.59 34 MET B N 1
ATOM 4746 C CA . MET B 1 34 ? 9.883 -14.422 42.625 1 54.59 34 MET B CA 1
ATOM 4747 C C . MET B 1 34 ? 9.773 -13.719 41.281 1 54.59 34 MET B C 1
ATOM 4749 O O . MET B 1 34 ? 10.742 -13.656 40.5 1 54.59 34 MET B O 1
ATOM 4753 N N . ARG B 1 35 ? 8.609 -13.281 41.094 1 59.75 35 ARG B N 1
ATOM 4754 C CA . ARG B 1 35 ? 8.391 -12.562 39.844 1 59.75 35 ARG B CA 1
ATOM 4755 C C . ARG B 1 35 ? 9.289 -11.328 39.781 1 59.75 35 ARG B C 1
ATOM 4757 O O . ARG B 1 35 ? 9.836 -11.031 38.719 1 59.75 35 ARG B O 1
ATOM 4764 N N . LEU B 1 36 ? 9.547 -10.758 40.844 1 62.12 36 LEU B N 1
ATOM 4765 C CA . LEU B 1 36 ? 10.359 -9.555 40.875 1 62.12 36 LEU B CA 1
ATOM 4766 C C . LEU B 1 36 ? 11.828 -9.875 40.625 1 62.12 36 LEU B C 1
ATOM 4768 O O . LEU B 1 36 ? 12.5 -9.188 39.875 1 62.12 36 LEU B O 1
ATOM 4772 N N . LYS B 1 37 ? 12.195 -10.906 41.281 1 61.53 37 LYS B N 1
ATOM 4773 C CA . LYS B 1 37 ? 13.602 -11.258 41.156 1 61.53 37 LYS B CA 1
ATOM 4774 C C . LYS B 1 37 ? 13.898 -11.805 39.75 1 61.53 37 LYS B C 1
ATOM 4776 O O . LYS B 1 37 ? 14.961 -11.539 39.188 1 61.53 37 LYS B O 1
ATOM 4781 N N . CYS B 1 38 ? 12.953 -12.57 39.344 1 60.84 38 CYS B N 1
ATOM 4782 C CA . CYS B 1 38 ? 13.078 -13 37.969 1 60.84 38 CYS B CA 1
ATOM 4783 C C . CYS B 1 38 ? 13.094 -11.805 37.031 1 60.84 38 CYS B C 1
ATOM 4785 O O . CYS B 1 38 ? 13.867 -11.781 36.062 1 60.84 38 CYS B O 1
ATOM 4787 N N . GLY B 1 39 ? 12.352 -10.898 37.406 1 65.44 39 GLY B N 1
ATOM 4788 C CA . GLY B 1 39 ? 12.359 -9.664 36.625 1 65.44 39 GLY B CA 1
ATOM 4789 C C . GLY B 1 39 ? 13.703 -8.953 36.656 1 65.44 39 GLY B C 1
ATOM 4790 O O . GLY B 1 39 ? 14.172 -8.477 35.625 1 65.44 39 GLY B O 1
ATOM 4791 N N . GLU B 1 40 ? 14.25 -8.883 37.719 1 66.19 40 GLU B N 1
ATOM 4792 C CA . GLU B 1 40 ? 15.562 -8.25 37.875 1 66.19 40 GLU B CA 1
ATOM 4793 C C . GLU B 1 40 ? 16.625 -9 37.062 1 66.19 40 GLU B C 1
ATOM 4795 O O . GLU B 1 40 ? 17.484 -8.383 36.438 1 66.19 40 GLU B O 1
ATOM 4800 N N . ARG B 1 41 ? 16.578 -10.281 37.344 1 60.38 41 ARG B N 1
ATOM 4801 C CA . ARG B 1 41 ? 17.469 -11.117 36.562 1 60.38 41 ARG B CA 1
ATOM 4802 C C . ARG B 1 41 ? 17.281 -10.852 35.062 1 60.38 41 ARG B C 1
ATOM 4804 O O . ARG B 1 41 ? 18.25 -10.703 34.312 1 60.38 41 ARG B O 1
ATOM 4811 N N . ASP B 1 42 ? 16.141 -10.883 34.719 1 65.31 42 ASP B N 1
ATOM 4812 C CA . ASP B 1 42 ? 15.859 -10.68 33.312 1 65.31 42 ASP B CA 1
ATOM 4813 C C . ASP B 1 42 ? 16.328 -9.305 32.844 1 65.31 42 ASP B C 1
ATOM 4815 O O . ASP B 1 42 ? 16.844 -9.156 31.734 1 65.31 42 ASP B O 1
ATOM 4819 N N . GLU B 1 43 ? 16.203 -8.43 33.719 1 68.88 43 GLU B N 1
ATOM 4820 C CA . GLU B 1 43 ? 16.688 -7.09 33.406 1 68.88 43 GLU B CA 1
ATOM 4821 C C . GLU B 1 43 ? 18.203 -7.07 33.25 1 68.88 43 GLU B C 1
ATOM 4823 O O . GLU B 1 43 ? 18.734 -6.434 32.344 1 68.88 43 GLU B O 1
ATOM 4828 N N . MET B 1 44 ? 18.859 -7.711 34.062 1 67.31 44 MET B N 1
ATOM 4829 C CA . MET B 1 44 ? 20.312 -7.746 34 1 67.31 44 MET B CA 1
ATOM 4830 C C . MET B 1 44 ? 20.797 -8.523 32.781 1 67.31 44 MET B C 1
ATOM 4832 O O . MET B 1 44 ? 21.797 -8.172 32.156 1 67.31 44 MET B O 1
ATOM 4836 N N . GLU B 1 45 ? 20.047 -9.547 32.656 1 65.38 45 GLU B N 1
ATOM 4837 C CA . GLU B 1 45 ? 20.359 -10.297 31.422 1 65.38 45 GLU B CA 1
ATOM 4838 C C . GLU B 1 45 ? 20.172 -9.422 30.188 1 65.38 45 GLU B C 1
ATOM 4840 O O . GLU B 1 45 ? 21 -9.453 29.266 1 65.38 45 GLU B O 1
ATOM 4845 N N . LYS B 1 46 ? 19.234 -8.688 30.188 1 70.31 46 LYS B N 1
ATOM 4846 C CA . LYS B 1 46 ? 19.031 -7.762 29.094 1 70.31 46 LYS B CA 1
ATOM 4847 C C . LYS B 1 46 ? 20.188 -6.77 28.969 1 70.31 46 LYS B C 1
ATOM 4849 O O . LYS B 1 46 ? 20.672 -6.508 27.875 1 70.31 46 LYS B O 1
ATOM 4854 N N . LYS B 1 47 ? 20.438 -6.309 30.016 1 69.56 47 LYS B N 1
ATOM 4855 C CA . LYS B 1 47 ? 21.531 -5.355 30.031 1 69.56 47 LYS B CA 1
ATOM 4856 C C . LYS B 1 47 ? 22.828 -6 29.531 1 69.56 47 LYS B C 1
ATOM 4858 O O . LYS B 1 47 ? 23.594 -5.383 28.781 1 69.56 47 LYS B O 1
ATOM 4863 N N . TYR B 1 48 ? 23.016 -7.129 29.984 1 65.88 48 TYR B N 1
ATOM 4864 C CA . TYR B 1 48 ? 24.156 -7.891 29.516 1 65.88 48 TYR B CA 1
ATOM 4865 C C . TYR B 1 48 ? 24.094 -8.109 28.016 1 65.88 48 TYR B C 1
ATOM 4867 O O . TYR B 1 48 ? 25.094 -7.914 27.312 1 65.88 48 TYR B O 1
ATOM 4875 N N . LEU B 1 49 ? 22.984 -8.508 27.703 1 68.31 49 LEU B N 1
ATOM 4876 C CA . LEU B 1 49 ? 22.844 -8.805 26.281 1 68.31 49 LEU B CA 1
ATOM 4877 C C . LEU B 1 49 ? 23.062 -7.551 25.438 1 68.31 49 LEU B C 1
ATOM 4879 O O . LEU B 1 49 ? 23.703 -7.598 24.391 1 68.31 49 LEU B O 1
ATOM 4883 N N . VAL B 1 50 ? 22.625 -6.453 25.906 1 69.81 50 VAL B N 1
ATOM 4884 C CA . VAL B 1 50 ? 22.859 -5.172 25.25 1 69.81 50 VAL B CA 1
ATOM 4885 C C . VAL B 1 50 ? 24.344 -4.859 25.219 1 69.81 50 VAL B C 1
ATOM 4887 O O . VAL B 1 50 ? 24.875 -4.41 24.203 1 69.81 50 VAL B O 1
ATOM 4890 N N . SER B 1 51 ? 24.891 -5.109 26.25 1 68.94 51 SER B N 1
ATOM 4891 C CA . SER B 1 51 ? 26.328 -4.84 26.344 1 68.94 51 SER B CA 1
ATOM 4892 C C . SER B 1 51 ? 27.125 -5.719 25.375 1 68.94 51 SER B C 1
ATOM 4894 O O . SER B 1 51 ? 28.094 -5.266 24.766 1 68.94 51 SER B O 1
ATOM 4896 N N . GLN B 1 52 ? 26.672 -6.875 25.422 1 68 52 GLN B N 1
ATOM 4897 C CA . GLN B 1 52 ? 27.328 -7.777 24.469 1 68 52 GLN B CA 1
ATOM 4898 C C . GLN B 1 52 ? 27.141 -7.301 23.031 1 68 52 GLN B C 1
ATOM 4900 O O . GLN B 1 52 ? 28.062 -7.387 22.219 1 68 52 GLN B O 1
ATOM 4905 N N . GLU B 1 53 ? 26.016 -6.836 22.859 1 68.56 53 GLU B N 1
ATOM 4906 C CA . GLU B 1 53 ? 25.766 -6.293 21.531 1 68.56 53 GLU B CA 1
ATOM 4907 C C . GLU B 1 53 ? 26.641 -5.066 21.266 1 68.56 53 GLU B C 1
ATOM 4909 O O . GLU B 1 53 ? 27.156 -4.898 20.156 1 68.56 53 GLU B O 1
ATOM 4914 N N . GLU B 1 54 ? 26.734 -4.301 22.156 1 69.25 54 GLU B N 1
ATOM 4915 C CA . GLU B 1 54 ? 27.578 -3.121 22.047 1 69.25 54 GLU B CA 1
ATOM 4916 C C . GLU B 1 54 ? 29.031 -3.512 21.797 1 69.25 54 GLU B C 1
ATOM 4918 O O . GLU B 1 54 ? 29.734 -2.883 21 1 69.25 54 GLU B O 1
ATOM 4923 N N . ILE B 1 55 ? 29.406 -4.457 22.453 1 67.44 55 ILE B N 1
ATOM 4924 C CA . ILE B 1 55 ? 30.766 -4.965 22.281 1 67.44 55 ILE B CA 1
ATOM 4925 C C . ILE B 1 55 ? 30.938 -5.496 20.859 1 67.44 55 ILE B C 1
ATOM 4927 O O . ILE B 1 55 ? 31.938 -5.234 20.203 1 67.44 55 ILE B O 1
ATOM 4931 N N . LYS B 1 56 ? 30 -6.215 20.547 1 67.62 56 LYS B N 1
ATOM 4932 C CA . LYS B 1 56 ? 30.031 -6.738 19.188 1 67.62 56 LYS B CA 1
ATOM 4933 C C . LYS B 1 56 ? 30.094 -5.609 18.172 1 67.62 56 LYS B C 1
ATOM 4935 O O . LYS B 1 56 ? 30.859 -5.672 17.219 1 67.62 56 LYS B O 1
ATOM 4940 N N . LYS B 1 57 ? 29.375 -4.629 18.391 1 70.75 57 LYS B N 1
ATOM 4941 C CA . LYS B 1 57 ? 29.375 -3.459 17.516 1 70.75 57 LYS B CA 1
ATOM 4942 C C . LYS B 1 57 ? 30.734 -2.752 17.547 1 70.75 57 LYS B C 1
ATOM 4944 O O . LYS B 1 57 ? 31.266 -2.348 16.516 1 70.75 57 LYS B O 1
ATOM 4949 N N . SER B 1 58 ? 31.078 -2.689 18.719 1 67.38 58 SER B N 1
ATOM 4950 C CA . SER B 1 58 ? 32.375 -2.023 18.891 1 67.38 58 SER B CA 1
ATOM 4951 C C . SER B 1 58 ? 33.469 -2.811 18.219 1 67.38 58 SER B C 1
ATOM 4953 O O . SER B 1 58 ? 34.344 -2.229 17.578 1 67.38 58 SER B O 1
ATOM 4955 N N . ASN B 1 59 ? 33.344 -4.043 18.438 1 67.5 59 ASN B N 1
ATOM 4956 C CA . ASN B 1 59 ? 34.344 -4.898 17.797 1 67.5 59 ASN B CA 1
ATOM 4957 C C . ASN B 1 59 ? 34.219 -4.836 16.281 1 67.5 59 ASN B C 1
ATOM 4959 O O . ASN B 1 59 ? 35.25 -4.828 15.57 1 67.5 59 ASN B O 1
ATOM 4963 N N . GLN B 1 60 ? 33.156 -4.781 15.93 1 68.12 60 GLN B N 1
ATOM 4964 C CA . GLN B 1 60 ? 32.969 -4.641 14.484 1 68.12 60 GLN B CA 1
ATOM 4965 C C . GLN B 1 60 ? 33.5 -3.303 13.992 1 68.12 60 GLN B C 1
ATOM 4967 O O . GLN B 1 60 ? 34.188 -3.242 12.969 1 68.12 60 GLN B O 1
ATOM 4972 N N . LYS B 1 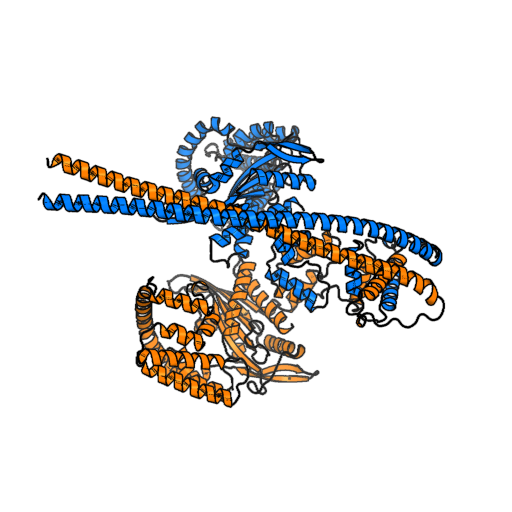61 ? 33.25 -2.314 14.672 1 67.81 61 LYS B N 1
ATOM 4973 C CA . LYS B 1 61 ? 33.781 -0.993 14.359 1 67.81 61 LYS B CA 1
ATOM 4974 C C . LYS B 1 61 ? 35.312 -1.003 14.359 1 67.81 61 LYS B C 1
ATOM 4976 O O . LYS B 1 61 ? 35.938 -0.39 13.492 1 67.81 61 LYS B O 1
ATOM 4981 N N . ILE B 1 62 ? 35.719 -1.687 15.258 1 68.31 62 ILE B N 1
ATOM 4982 C CA . ILE B 1 62 ? 37.188 -1.819 15.359 1 68.31 62 ILE B CA 1
ATOM 4983 C C . ILE B 1 62 ? 37.719 -2.578 14.141 1 68.31 62 ILE B C 1
ATOM 4985 O O . ILE B 1 62 ? 38.719 -2.172 13.539 1 68.31 62 ILE B O 1
ATOM 4989 N N . ASN B 1 63 ? 37.031 -3.594 13.914 1 65.69 63 ASN B N 1
ATOM 4990 C CA . ASN B 1 63 ? 37.406 -4.367 12.742 1 65.69 63 ASN B CA 1
ATOM 4991 C C . ASN B 1 63 ? 37.312 -3.541 11.461 1 65.69 63 ASN B C 1
ATOM 4993 O O . ASN B 1 63 ? 38.188 -3.592 10.609 1 65.69 63 ASN B O 1
ATOM 4997 N N . ASP B 1 64 ? 36.375 -2.717 11.453 1 67.38 64 ASP B N 1
ATOM 4998 C CA . ASP B 1 64 ? 36.188 -1.867 10.281 1 67.38 64 ASP B CA 1
ATOM 4999 C C . ASP B 1 64 ? 37.25 -0.779 10.211 1 67.38 64 ASP B C 1
ATOM 5001 O O . ASP B 1 64 ? 37.812 -0.521 9.141 1 67.38 64 ASP B O 1
ATOM 5005 N N . LEU B 1 65 ? 37.5 -0.261 11.258 1 66.69 65 LEU B N 1
ATOM 5006 C CA . LEU B 1 65 ? 38.5 0.8 11.305 1 66.69 65 LEU B CA 1
ATOM 5007 C C . LEU B 1 65 ? 39.875 0.247 11.008 1 66.69 65 LEU B C 1
ATOM 5009 O O . LEU B 1 65 ? 40.688 0.897 10.336 1 66.69 65 LEU B O 1
ATOM 5013 N N . GLN B 1 66 ? 40.062 -0.886 11.398 1 67.5 66 GLN B N 1
ATOM 5014 C CA . GLN B 1 66 ? 41.344 -1.541 11.117 1 67.5 66 GLN B CA 1
ATOM 5015 C C . GLN B 1 66 ? 41.469 -1.89 9.641 1 67.5 66 GLN B C 1
ATOM 5017 O O . GLN B 1 66 ? 42.531 -1.74 9.047 1 67.5 66 GLN B O 1
ATOM 5022 N N . LYS B 1 67 ? 40.562 -2.285 9.109 1 61.72 67 LYS B N 1
ATOM 5023 C CA . LYS B 1 67 ? 40.531 -2.559 7.676 1 61.72 67 LYS B CA 1
ATOM 5024 C C . LYS B 1 67 ? 40.75 -1.279 6.871 1 61.72 67 LYS B C 1
ATOM 5026 O O . LYS B 1 67 ? 41.5 -1.263 5.902 1 61.72 67 LYS B O 1
ATOM 5031 N N . LEU B 1 68 ? 40.094 -0.296 7.355 1 61.81 68 LEU B N 1
ATOM 5032 C CA . LEU B 1 68 ? 40.281 1.009 6.727 1 61.81 68 LEU B CA 1
ATOM 5033 C C . LEU B 1 68 ? 41.719 1.486 6.859 1 61.81 68 LEU B C 1
ATOM 5035 O O . LEU B 1 68 ? 42.281 2.016 5.902 1 61.81 68 LEU B O 1
ATOM 5039 N N . ALA B 1 69 ? 42.219 1.183 7.98 1 63.34 69 ALA B N 1
ATOM 5040 C CA . ALA B 1 69 ? 43.594 1.594 8.227 1 63.34 69 ALA B CA 1
ATOM 5041 C C . ALA B 1 69 ? 44.562 0.804 7.355 1 63.34 69 ALA B C 1
ATOM 5043 O O . ALA B 1 69 ? 45.562 1.354 6.859 1 63.34 69 ALA B O 1
ATOM 5044 N N . LYS B 1 70 ? 44.344 -0.364 7.117 1 61.75 70 LYS B N 1
ATOM 5045 C CA . LYS B 1 70 ? 45.156 -1.188 6.23 1 61.75 70 LYS B CA 1
ATOM 5046 C C . LYS B 1 70 ? 45.031 -0.737 4.781 1 61.75 70 LYS B C 1
ATOM 5048 O O . LYS B 1 70 ? 46 -0.7 4.047 1 61.75 70 LYS B O 1
ATOM 5053 N N . LEU B 1 71 ? 43.938 -0.329 4.398 1 59.25 71 LEU B N 1
ATOM 5054 C CA . LEU B 1 71 ? 43.719 0.149 3.039 1 59.25 71 LEU B CA 1
ATOM 5055 C C . LEU B 1 71 ? 44.375 1.512 2.828 1 59.25 71 LEU B C 1
ATOM 5057 O O . LEU B 1 71 ? 45 1.759 1.784 1 59.25 71 LEU B O 1
ATOM 5061 N N . ASP B 1 72 ? 44.281 2.297 3.842 1 56.72 72 ASP B N 1
ATOM 5062 C CA . ASP B 1 72 ? 44.969 3.586 3.77 1 56.72 72 ASP B CA 1
ATOM 5063 C C . ASP B 1 72 ? 46.469 3.408 3.652 1 56.72 72 ASP B C 1
ATOM 5065 O O . ASP B 1 72 ? 47.125 4.102 2.873 1 56.72 72 ASP B O 1
ATOM 5069 N N . LYS B 1 73 ? 47 2.35 4.242 1 63.75 73 LYS B N 1
ATOM 5070 C CA . LYS B 1 73 ? 48.438 2.086 4.16 1 63.75 73 LYS B CA 1
ATOM 5071 C C . LYS B 1 73 ? 48.812 1.532 2.791 1 63.75 73 LYS B C 1
ATOM 5073 O O . LYS B 1 73 ? 49.812 1.92 2.221 1 63.75 73 LYS B O 1
ATOM 5078 N N . LYS B 1 74 ? 48.031 0.772 2.217 1 59.12 74 LYS B N 1
ATOM 5079 C CA . LYS B 1 74 ? 48.312 0.235 0.888 1 59.12 74 LYS B CA 1
ATOM 5080 C C . LYS B 1 74 ? 48.188 1.314 -0.181 1 59.12 74 LYS B C 1
ATOM 5082 O O . LYS B 1 74 ? 49 1.371 -1.118 1 59.12 74 LYS B O 1
ATOM 5087 N N . GLU B 1 75 ? 47.25 2.209 0.007 1 55.75 75 GLU B N 1
ATOM 5088 C CA . GLU B 1 75 ? 47.094 3.338 -0.902 1 55.75 75 GLU B CA 1
ATOM 5089 C C . GLU B 1 75 ? 48.25 4.316 -0.801 1 55.75 75 GLU B C 1
ATOM 5091 O O . GLU B 1 75 ? 48.719 4.828 -1.816 1 55.75 75 GLU B O 1
ATOM 5096 N N . ILE B 1 76 ? 48.75 4.523 0.398 1 58.16 76 ILE B N 1
ATOM 5097 C CA . ILE B 1 76 ? 49.938 5.332 0.571 1 58.16 76 ILE B CA 1
ATOM 5098 C C . ILE B 1 76 ? 51.125 4.66 -0.129 1 58.16 76 ILE B C 1
ATOM 5100 O O . ILE B 1 76 ? 51.906 5.316 -0.836 1 58.16 76 ILE B O 1
ATOM 5104 N N . GLU B 1 77 ? 51.125 3.307 -0.15 1 62.19 77 GLU B N 1
ATOM 5105 C CA . GLU B 1 77 ? 52.188 2.555 -0.817 1 62.19 77 GLU B CA 1
ATOM 5106 C C . GLU B 1 77 ? 52 2.592 -2.334 1 62.19 77 GLU B C 1
ATOM 5108 O O . GLU B 1 77 ? 52.969 2.775 -3.066 1 62.19 77 GLU B O 1
ATOM 5113 N N . ARG B 1 78 ? 50.844 2.486 -2.885 1 55.12 78 ARG B N 1
ATOM 5114 C CA . ARG B 1 78 ? 50.562 2.494 -4.32 1 55.12 78 ARG B CA 1
ATOM 5115 C C . ARG B 1 78 ? 50.75 3.889 -4.906 1 55.12 78 ARG B C 1
ATOM 5117 O O . ARG B 1 78 ? 51.406 4.051 -5.953 1 55.12 78 ARG B O 1
ATOM 5124 N N . LEU B 1 79 ? 50.219 4.949 -4.309 1 53.34 79 LEU B N 1
ATOM 5125 C CA . LEU B 1 79 ? 50.438 6.312 -4.785 1 53.34 79 LEU B CA 1
ATOM 5126 C C . LEU B 1 79 ? 51.938 6.648 -4.832 1 53.34 79 LEU B C 1
ATOM 5128 O O . LEU B 1 79 ? 52.375 7.32 -5.762 1 53.34 79 LEU B O 1
ATOM 5132 N N . GLN B 1 80 ? 52.656 5.941 -4.051 1 55.59 80 GLN B N 1
ATOM 5133 C CA . GLN B 1 80 ? 54.094 6.09 -4.086 1 55.59 80 GLN B CA 1
ATOM 5134 C C . GLN B 1 80 ? 54.688 5.312 -5.254 1 55.59 80 GLN B C 1
ATOM 5136 O O . GLN B 1 80 ? 55.594 5.816 -5.953 1 55.59 80 GLN B O 1
ATOM 5141 N N . LYS B 1 81 ? 54.062 4.215 -5.703 1 52.59 81 LYS B N 1
ATOM 5142 C CA . LYS B 1 81 ? 54.562 3.408 -6.816 1 52.59 81 LYS B CA 1
ATOM 5143 C C . LYS B 1 81 ? 54.062 3.957 -8.156 1 52.59 81 LYS B C 1
ATOM 5145 O O . LYS B 1 81 ? 54.812 4.023 -9.125 1 52.59 81 LYS B O 1
ATOM 5150 N N . ASP B 1 82 ? 52.812 4.266 -8.398 1 47.47 82 ASP B N 1
ATOM 5151 C CA . ASP B 1 82 ? 52.281 4.836 -9.633 1 47.47 82 ASP B CA 1
ATOM 5152 C C . ASP B 1 82 ? 52.906 6.195 -9.93 1 47.47 82 ASP B C 1
ATOM 5154 O O . ASP B 1 82 ? 53.156 6.523 -11.094 1 47.47 82 ASP B O 1
ATOM 5158 N N . ARG B 1 83 ? 53.188 7.148 -9.086 1 43.56 83 ARG B N 1
ATOM 5159 C CA . ARG B 1 83 ? 54.031 8.305 -9.391 1 43.56 83 ARG B CA 1
ATOM 5160 C C . ARG B 1 83 ? 55.25 7.891 -10.195 1 43.56 83 ARG B C 1
ATOM 5162 O O . ARG B 1 83 ? 55.594 8.539 -11.18 1 43.56 83 ARG B O 1
ATOM 5169 N N . ASP B 1 84 ? 55.719 6.73 -9.992 1 44.88 84 ASP B N 1
ATOM 5170 C CA . ASP B 1 84 ? 56.938 6.281 -10.695 1 44.88 84 ASP B CA 1
ATOM 5171 C C . ASP B 1 84 ? 56.562 5.613 -12.023 1 44.88 84 ASP B C 1
ATOM 5173 O O . ASP B 1 84 ? 57.219 5.863 -13.039 1 44.88 84 ASP B O 1
ATOM 5177 N N . GLU B 1 85 ? 55.562 4.625 -12.367 1 39.16 85 GLU B N 1
ATOM 5178 C CA . GLU B 1 85 ? 55.375 3.834 -13.578 1 39.16 85 GLU B CA 1
ATOM 5179 C C . GLU B 1 85 ? 54.438 4.547 -14.57 1 39.16 85 GLU B C 1
ATOM 5181 O O . GLU B 1 85 ? 54.469 4.262 -15.766 1 39.16 85 GLU B O 1
ATOM 5186 N N . LYS B 1 86 ? 53.312 5.387 -14.477 1 43.12 86 LYS B N 1
ATOM 5187 C CA . LYS B 1 86 ? 52.469 6.102 -15.445 1 43.12 86 LYS B CA 1
ATOM 5188 C C . LYS B 1 86 ? 53.344 7.039 -16.297 1 43.12 86 LYS B C 1
ATOM 5190 O O . LYS B 1 86 ? 52.844 7.629 -17.266 1 43.12 86 LYS B O 1
ATOM 5195 N N . ARG B 1 87 ? 54.25 7.605 -16.109 1 39.47 87 ARG B N 1
ATOM 5196 C CA . ARG B 1 87 ? 55.031 8.383 -17.078 1 39.47 87 ARG B CA 1
ATOM 5197 C C . ARG B 1 87 ? 55.281 7.574 -18.359 1 39.47 87 ARG B C 1
ATOM 5199 O O . ARG B 1 87 ? 55.156 8.102 -19.453 1 39.47 87 ARG B O 1
ATOM 5206 N N . ASN B 1 88 ? 55.812 6.344 -18.609 1 38.66 88 ASN B N 1
ATOM 5207 C CA . ASN B 1 88 ? 56.344 5.773 -19.844 1 38.66 88 ASN B CA 1
ATOM 5208 C C . ASN B 1 88 ? 55.375 4.789 -20.469 1 38.66 88 ASN B C 1
ATOM 5210 O O . ASN B 1 88 ? 55.406 4.543 -21.672 1 38.66 88 ASN B O 1
ATOM 5214 N N . ASN B 1 89 ? 54.844 3.486 -20.328 1 33.97 89 ASN B N 1
ATOM 5215 C CA . ASN B 1 89 ? 54.062 2.412 -20.969 1 33.97 89 ASN B CA 1
ATOM 5216 C C . ASN B 1 89 ? 52.875 1.999 -20.125 1 33.97 89 ASN B C 1
ATOM 5218 O O . ASN B 1 89 ? 52.969 1.09 -19.297 1 33.97 89 ASN B O 1
ATOM 5222 N N . PRO B 1 90 ? 51.75 2.783 -19.797 1 38.91 90 PRO B N 1
ATOM 5223 C CA . PRO B 1 90 ? 50.75 2.381 -18.797 1 38.91 90 PRO B CA 1
ATOM 5224 C C . PRO B 1 90 ? 50.219 0.971 -19.031 1 38.91 90 PRO B C 1
ATOM 5226 O O . PRO B 1 90 ? 49.875 0.619 -20.172 1 38.91 90 PRO B O 1
ATOM 5229 N N . SER B 1 91 ? 50.469 -0.143 -18.719 1 40.62 91 SER B N 1
ATOM 5230 C CA . SER B 1 91 ? 50.062 -1.539 -18.812 1 40.62 91 SER B CA 1
ATOM 5231 C C . SER B 1 91 ? 48.531 -1.666 -18.766 1 40.62 91 SER B C 1
ATOM 5233 O O . SER B 1 91 ? 47.875 -0.966 -18 1 40.62 91 SER B O 1
ATOM 5235 N N . PRO B 1 92 ? 47.719 -2.219 -19.812 1 51.12 92 PRO B N 1
ATOM 5236 C CA . PRO B 1 92 ? 46.281 -2.383 -19.953 1 51.12 92 PRO B CA 1
ATOM 5237 C C . PRO B 1 92 ? 45.594 -2.855 -18.656 1 51.12 92 PRO B C 1
ATOM 5239 O O . PRO B 1 92 ? 46.062 -3.809 -18.031 1 51.12 92 PRO B O 1
ATOM 5242 N N . LEU B 1 93 ? 44.938 -2.02 -17.906 1 66.62 93 LEU B N 1
ATOM 5243 C CA . LEU B 1 93 ? 44.344 -2.328 -16.609 1 66.62 93 LEU B CA 1
ATOM 5244 C C . LEU B 1 93 ? 43.438 -3.549 -16.719 1 66.62 93 LEU B C 1
ATOM 5246 O O . LEU B 1 93 ? 42.781 -3.762 -17.75 1 66.62 93 LEU B O 1
ATOM 5250 N N . LYS B 1 94 ? 43.594 -4.52 -15.992 1 78.12 94 LYS B N 1
ATOM 5251 C CA . LYS B 1 94 ? 42.688 -5.648 -15.852 1 78.12 94 LYS B CA 1
ATOM 5252 C C . LYS B 1 94 ? 41.219 -5.176 -15.68 1 78.12 94 LYS B C 1
ATOM 5254 O O . LYS B 1 94 ? 40.969 -4.16 -15.023 1 78.12 94 LYS B O 1
ATOM 5259 N N . ASP B 1 95 ? 40.375 -5.898 -16.484 1 88.25 95 ASP B N 1
ATOM 5260 C CA . ASP B 1 95 ? 38.969 -5.57 -16.406 1 88.25 95 ASP B CA 1
ATOM 5261 C C . ASP B 1 95 ? 38.5 -5.492 -14.945 1 88.25 95 ASP B C 1
ATOM 5263 O O . ASP B 1 95 ? 38.906 -6.316 -14.125 1 88.25 95 ASP B O 1
ATOM 5267 N N . TYR B 1 96 ? 37.812 -4.449 -14.641 1 91.62 96 TYR B N 1
ATOM 5268 C CA . TYR B 1 96 ? 37.344 -4.188 -13.281 1 91.62 96 TYR B CA 1
ATOM 5269 C C . TYR B 1 96 ? 36.562 -5.367 -12.727 1 91.62 96 TYR B C 1
ATOM 5271 O O . TYR B 1 96 ? 36.719 -5.738 -11.562 1 91.62 96 TYR B O 1
ATOM 5279 N N . ASP B 1 97 ? 35.656 -6.012 -13.508 1 89.44 97 ASP B N 1
ATOM 5280 C CA . ASP B 1 97 ? 34.719 -7.039 -13.055 1 89.44 97 ASP B CA 1
ATOM 5281 C C . ASP B 1 97 ? 35.469 -8.32 -12.664 1 89.44 97 ASP B C 1
ATOM 5283 O O . ASP B 1 97 ? 34.906 -9.18 -11.977 1 89.44 97 ASP B O 1
ATOM 5287 N N . VAL B 1 98 ? 36.719 -8.414 -13.117 1 88.06 98 VAL B N 1
ATOM 5288 C CA . VAL B 1 98 ? 37.5 -9.617 -12.836 1 88.06 98 VAL B CA 1
ATOM 5289 C C . VAL B 1 98 ? 38.312 -9.406 -11.57 1 88.06 98 VAL B C 1
ATOM 5291 O O . VAL B 1 98 ? 38.812 -10.375 -10.992 1 88.06 98 VAL B O 1
ATOM 5294 N N . LEU B 1 99 ? 38.438 -8.172 -11.141 1 88.75 99 LEU B N 1
ATOM 5295 C CA . LEU B 1 99 ? 39.219 -7.859 -9.953 1 88.75 99 LEU B CA 1
ATOM 5296 C C . LEU B 1 99 ? 38.625 -8.539 -8.719 1 88.75 99 LEU B C 1
ATOM 5298 O O . LEU B 1 99 ? 37.406 -8.617 -8.562 1 88.75 99 LEU B O 1
ATOM 5302 N N . ARG B 1 100 ? 39.438 -9.125 -7.902 1 86.25 100 ARG B N 1
ATOM 5303 C CA . ARG B 1 100 ? 38.969 -9.812 -6.703 1 86.25 100 ARG B CA 1
ATOM 5304 C C . ARG B 1 100 ? 39.469 -9.109 -5.441 1 86.25 100 ARG B C 1
ATOM 5306 O O . ARG B 1 100 ? 38.906 -9.328 -4.355 1 86.25 100 ARG B O 1
ATOM 5313 N N . ASN B 1 101 ? 40.469 -8.242 -5.652 1 85.69 101 ASN B N 1
ATOM 5314 C CA . ASN B 1 101 ? 41.031 -7.523 -4.508 1 85.69 101 ASN B CA 1
ATOM 5315 C C . ASN B 1 101 ? 40.25 -6.242 -4.223 1 85.69 101 ASN B C 1
ATOM 5317 O O . ASN B 1 101 ? 40.25 -5.316 -5.035 1 85.69 101 ASN B O 1
ATOM 5321 N N . ALA B 1 102 ? 39.688 -6.145 -3.023 1 88.25 102 ALA B N 1
ATOM 5322 C CA . ALA B 1 102 ? 38.812 -5.035 -2.641 1 88.25 102 ALA B CA 1
ATOM 5323 C C . ALA B 1 102 ? 39.594 -3.717 -2.625 1 88.25 102 ALA B C 1
ATOM 5325 O O . ALA B 1 102 ? 39.031 -2.67 -2.988 1 88.25 102 ALA B O 1
ATOM 5326 N N . LYS B 1 103 ? 40.781 -3.793 -2.197 1 87.31 103 LYS B N 1
ATOM 5327 C CA . LYS B 1 103 ? 41.562 -2.58 -2.109 1 87.31 103 LYS B CA 1
ATOM 5328 C C . LYS B 1 103 ? 41.812 -1.985 -3.492 1 87.31 103 LYS B C 1
ATOM 5330 O O . LYS B 1 103 ? 41.719 -0.772 -3.682 1 87.31 103 LYS B O 1
ATOM 5335 N N . VAL B 1 104 ? 42.188 -2.836 -4.387 1 89.38 104 VAL B N 1
ATOM 5336 C CA . VAL B 1 104 ? 42.469 -2.402 -5.754 1 89.38 104 VAL B CA 1
ATOM 5337 C C . VAL B 1 104 ? 41.188 -1.823 -6.359 1 89.38 104 VAL B C 1
ATOM 5339 O O . VAL B 1 104 ? 41.219 -0.825 -7.082 1 89.38 104 VAL B O 1
ATOM 5342 N N . MET B 1 105 ? 40.062 -2.465 -6.105 1 91.19 105 MET B N 1
ATOM 5343 C CA . MET B 1 105 ? 38.781 -1.99 -6.613 1 91.19 105 MET B CA 1
ATOM 5344 C C . MET B 1 105 ? 38.469 -0.597 -6.082 1 91.19 105 MET B C 1
ATOM 5346 O O . MET B 1 105 ? 38.062 0.285 -6.84 1 91.19 105 MET B O 1
ATOM 5350 N N . THR B 1 106 ? 38.719 -0.388 -4.809 1 91.94 106 THR B N 1
ATOM 5351 C CA . THR B 1 106 ? 38.438 0.905 -4.191 1 91.94 106 THR B CA 1
ATOM 5352 C C . THR B 1 106 ? 39.344 1.988 -4.785 1 91.94 106 THR B C 1
ATOM 5354 O O . THR B 1 106 ? 38.875 3.113 -5.016 1 91.94 106 THR B O 1
ATOM 5357 N N . GLU B 1 107 ? 40.5 1.621 -4.973 1 90.62 107 GLU B N 1
ATOM 5358 C CA . GLU B 1 107 ? 41.469 2.57 -5.551 1 90.62 107 GLU B CA 1
ATOM 5359 C C . GLU B 1 107 ? 41.031 3 -6.949 1 90.62 107 GLU B C 1
ATOM 5361 O O . GLU B 1 107 ? 41.156 4.172 -7.309 1 90.62 107 GLU B O 1
ATOM 5366 N N . ARG B 1 108 ? 40.594 2.053 -7.688 1 91.94 108 ARG B N 1
ATOM 5367 C CA . ARG B 1 108 ? 40.125 2.354 -9.039 1 91.94 108 ARG B CA 1
ATOM 5368 C C . ARG B 1 108 ? 38.906 3.27 -9.008 1 91.94 108 ARG B C 1
ATOM 5370 O O . ARG B 1 108 ? 38.781 4.188 -9.82 1 91.94 108 ARG B O 1
ATOM 5377 N N . VAL B 1 109 ? 38 2.947 -8.125 1 94.06 109 VAL B N 1
ATOM 5378 C CA . VAL B 1 109 ? 36.781 3.764 -7.984 1 94.06 109 VAL B CA 1
ATOM 5379 C C . VAL B 1 109 ? 37.156 5.184 -7.578 1 94.06 109 VAL B C 1
ATOM 5381 O O . VAL B 1 109 ? 36.656 6.156 -8.125 1 94.06 109 VAL B O 1
ATOM 5384 N N . ASP B 1 110 ? 38.094 5.328 -6.668 1 92.62 110 ASP B N 1
ATOM 5385 C CA . ASP B 1 110 ? 38.531 6.641 -6.215 1 92.62 110 ASP B CA 1
ATOM 5386 C C . ASP B 1 110 ? 39.188 7.422 -7.344 1 92.62 110 ASP B C 1
ATOM 5388 O O . ASP B 1 110 ? 39.031 8.641 -7.441 1 92.62 110 ASP B O 1
ATOM 5392 N N . LYS B 1 111 ? 39.906 6.664 -8.164 1 90.69 111 LYS B N 1
ATOM 5393 C CA . LYS B 1 111 ? 40.5 7.289 -9.344 1 90.69 111 LYS B CA 1
ATOM 5394 C C . LYS B 1 111 ? 39.406 7.824 -10.273 1 90.69 111 LYS B C 1
ATOM 5396 O O . LYS B 1 111 ? 39.562 8.898 -10.867 1 90.69 111 LYS B O 1
ATOM 5401 N N . GLY B 1 112 ? 38.406 7.016 -10.414 1 91.06 112 GLY B N 1
ATOM 5402 C CA . GLY B 1 112 ? 37.281 7.461 -11.219 1 91.06 112 GLY B CA 1
ATOM 5403 C C . GLY B 1 112 ? 36.656 8.734 -10.703 1 91.06 112 GLY B C 1
ATOM 5404 O O . GLY B 1 112 ? 36.375 9.664 -11.469 1 91.06 112 GLY B O 1
ATOM 5405 N N . ILE B 1 113 ? 36.406 8.812 -9.414 1 92.31 113 ILE B N 1
ATOM 5406 C CA . ILE B 1 113 ? 35.781 9.969 -8.781 1 92.31 113 ILE B CA 1
ATOM 5407 C C . ILE B 1 113 ? 36.688 11.195 -8.93 1 92.31 113 ILE B C 1
ATOM 5409 O O . ILE B 1 113 ? 36.219 12.289 -9.219 1 92.31 113 ILE B O 1
ATOM 5413 N N . THR B 1 114 ? 38 10.961 -8.734 1 88.69 114 THR B N 1
ATOM 5414 C CA . THR B 1 114 ? 38.938 12.055 -8.875 1 88.69 114 THR B CA 1
ATOM 5415 C C . THR B 1 114 ? 38.938 12.602 -10.297 1 88.69 114 THR B C 1
ATOM 5417 O O . THR B 1 114 ? 38.969 13.82 -10.5 1 88.69 114 THR B O 1
ATOM 5420 N N . ALA B 1 115 ? 38.938 11.68 -11.234 1 89.25 115 ALA B N 1
ATOM 5421 C CA . ALA B 1 115 ? 38.875 12.094 -12.633 1 89.25 115 ALA B CA 1
ATOM 5422 C C . ALA B 1 115 ? 37.594 12.906 -12.898 1 89.25 115 ALA B C 1
ATOM 5424 O O . ALA B 1 115 ? 37.656 13.938 -13.578 1 89.25 115 ALA B O 1
ATOM 5425 N N . MET B 1 116 ? 36.469 12.461 -12.367 1 91 116 MET B N 1
ATOM 5426 C CA . MET B 1 116 ? 35.219 13.156 -12.57 1 91 116 MET B CA 1
ATOM 5427 C C . MET B 1 116 ? 35.219 14.531 -11.922 1 91 116 MET B C 1
ATOM 5429 O O . MET B 1 116 ? 34.719 15.5 -12.492 1 91 116 MET B O 1
ATOM 5433 N N . ARG B 1 117 ? 35.781 14.609 -10.758 1 89.75 117 ARG B N 1
ATOM 5434 C CA . ARG B 1 117 ? 35.875 15.891 -10.062 1 89.75 117 ARG B CA 1
ATOM 5435 C C . ARG B 1 117 ? 36.688 16.891 -10.875 1 89.75 117 ARG B C 1
ATOM 5437 O O . ARG B 1 117 ? 36.344 18.062 -10.969 1 89.75 117 ARG B O 1
ATOM 5444 N N . SER B 1 118 ? 37.781 16.375 -11.438 1 86.44 118 SER B N 1
ATOM 5445 C CA . SER B 1 118 ? 38.656 17.219 -12.25 1 86.44 118 SER B CA 1
ATOM 5446 C C . SER B 1 118 ? 37.938 17.719 -13.5 1 86.44 118 SER B C 1
ATOM 5448 O O . SER B 1 118 ? 38.094 18.875 -13.898 1 86.44 118 SER B O 1
ATOM 5450 N N . ILE B 1 119 ? 37.188 16.844 -14.016 1 90.31 119 ILE B N 1
ATOM 5451 C CA . ILE B 1 119 ? 36.469 17.172 -15.242 1 90.31 119 ILE B CA 1
ATOM 5452 C C . ILE B 1 119 ? 35.344 18.141 -14.93 1 90.31 119 ILE B C 1
ATOM 5454 O O . ILE B 1 119 ? 35.062 19.047 -15.719 1 90.31 119 ILE B O 1
ATOM 5458 N N . ALA B 1 120 ? 34.656 17.969 -13.781 1 91.06 120 ALA B N 1
ATOM 5459 C CA . ALA B 1 120 ? 33.562 18.859 -13.352 1 91.06 120 ALA B CA 1
ATOM 5460 C C . ALA B 1 120 ? 34.125 20.25 -12.992 1 91.06 120 ALA B C 1
ATOM 5462 O O . ALA B 1 120 ? 33.406 21.25 -13.109 1 91.06 120 ALA B O 1
ATOM 5463 N N . GLY B 1 121 ? 35.375 20.328 -12.562 1 85.25 121 GLY B N 1
ATOM 5464 C CA . GLY B 1 121 ? 36 21.578 -12.156 1 85.25 121 GLY B CA 1
ATOM 5465 C C . GLY B 1 121 ? 35.594 22.016 -10.758 1 85.25 121 GLY B C 1
ATOM 5466 O O . GLY B 1 121 ? 35.812 23.172 -10.383 1 85.25 121 GLY B O 1
ATOM 5467 N N . GLN B 1 122 ? 34.844 21.188 -10.094 1 83.56 122 GLN B N 1
ATOM 5468 C CA . GLN B 1 122 ? 34.375 21.469 -8.734 1 83.56 122 GLN B CA 1
ATOM 5469 C C . GLN B 1 122 ? 34.188 20.172 -7.957 1 83.56 122 GLN B C 1
ATOM 5471 O O . GLN B 1 122 ? 33.969 19.109 -8.547 1 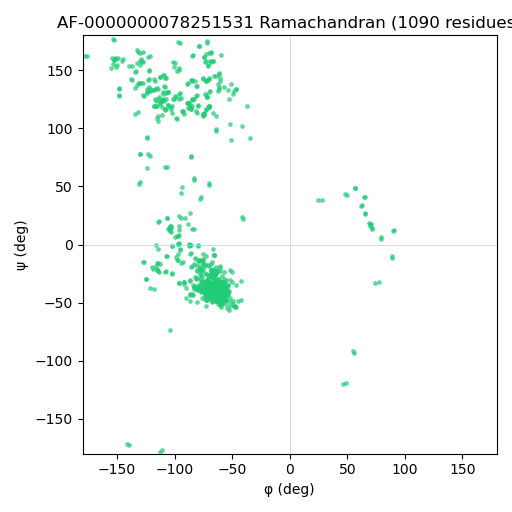83.56 122 GLN B O 1
ATOM 5476 N N . THR B 1 123 ? 34.281 20.266 -6.672 1 77.69 123 THR B N 1
ATOM 5477 C CA . THR B 1 123 ? 34.156 19.078 -5.816 1 77.69 123 THR B CA 1
ATOM 5478 C C . THR B 1 123 ? 32.719 18.656 -5.688 1 77.69 123 THR B C 1
ATOM 5480 O O . THR B 1 123 ? 32.406 17.453 -5.738 1 77.69 123 THR B O 1
ATOM 5483 N N . HIS B 1 124 ? 31.906 19.594 -5.445 1 83.06 124 HIS B N 1
ATOM 5484 C CA . HIS B 1 124 ? 30.469 19.312 -5.305 1 83.06 124 HIS B CA 1
ATOM 5485 C C . HIS B 1 124 ? 29.672 19.969 -6.43 1 83.06 124 HIS B C 1
ATOM 5487 O O . HIS B 1 124 ? 29.75 21.172 -6.633 1 83.06 124 HIS B O 1
ATOM 5493 N N . SER B 1 125 ? 29.266 19.094 -7.273 1 84.88 125 SER B N 1
ATOM 5494 C CA . SER B 1 125 ? 28.422 19.594 -8.352 1 84.88 125 SER B CA 1
ATOM 5495 C C . SER B 1 125 ? 26.969 19.156 -8.172 1 84.88 125 SER B C 1
ATOM 5497 O O . SER B 1 125 ? 26.703 18 -7.805 1 84.88 125 SER B O 1
ATOM 5499 N N . LYS B 1 126 ? 26.031 20.047 -8.359 1 79.81 126 LYS B N 1
ATOM 5500 C CA . LYS B 1 126 ? 24.594 19.766 -8.25 1 79.81 126 LYS B CA 1
ATOM 5501 C C . LYS B 1 126 ? 24.094 19 -9.461 1 79.81 126 LYS B C 1
ATOM 5503 O O . LYS B 1 126 ? 23.141 18.219 -9.359 1 79.81 126 LYS B O 1
ATOM 5508 N N . PHE B 1 127 ? 24.922 19.141 -10.57 1 86.94 127 PHE B N 1
ATOM 5509 C CA . PHE B 1 127 ? 24.312 18.641 -11.805 1 86.94 127 PHE B CA 1
ATOM 5510 C C . PHE B 1 127 ? 25.219 17.609 -12.477 1 86.94 127 PHE B C 1
ATOM 5512 O O . PHE B 1 127 ? 24.734 16.75 -13.211 1 86.94 127 PHE B O 1
ATOM 5519 N N . PHE B 1 128 ? 26.516 17.734 -12.305 1 91.69 128 PHE B N 1
ATOM 5520 C CA . PHE B 1 128 ? 27.469 17 -13.133 1 91.69 128 PHE B CA 1
ATOM 5521 C C . PHE B 1 128 ? 27.234 15.492 -13 1 91.69 128 PHE B C 1
ATOM 5523 O O . PHE B 1 128 ? 27.094 14.789 -14 1 91.69 128 PHE B O 1
ATOM 5530 N N . TYR B 1 129 ? 27.141 15.016 -11.766 1 91.25 129 TYR B N 1
ATOM 5531 C CA . TYR B 1 129 ? 27.031 13.578 -11.539 1 91.25 129 TYR B CA 1
ATOM 5532 C C . TYR B 1 129 ? 25.703 13.039 -12.055 1 91.25 129 TYR B C 1
ATOM 5534 O O . TYR B 1 129 ? 25.641 11.938 -12.609 1 91.25 129 TYR B O 1
ATOM 5542 N N . ARG B 1 130 ? 24.688 13.773 -11.914 1 89.06 130 ARG B N 1
ATOM 5543 C CA . ARG B 1 130 ? 23.391 13.391 -12.438 1 89.06 130 ARG B CA 1
ATOM 5544 C C . ARG B 1 130 ? 23.422 13.258 -13.953 1 89.06 130 ARG B C 1
ATOM 5546 O O . ARG B 1 130 ? 22.859 12.312 -14.516 1 89.06 130 ARG B O 1
ATOM 5553 N N . HIS B 1 131 ? 24.078 14.188 -14.57 1 91.44 131 HIS B N 1
ATOM 5554 C CA . HIS B 1 131 ? 24.172 14.164 -16.031 1 91.44 131 HIS B CA 1
ATOM 5555 C C . HIS B 1 131 ? 25.016 12.992 -16.5 1 91.44 131 HIS B C 1
ATOM 5557 O O . HIS B 1 131 ? 24.719 12.406 -17.562 1 91.44 131 HIS B O 1
ATOM 5563 N N . VAL B 1 132 ? 25.969 12.742 -15.719 1 92.69 132 VAL B N 1
ATOM 5564 C CA . VAL B 1 132 ? 26.797 11.57 -16.031 1 92.69 132 VAL B CA 1
ATOM 5565 C C . VAL B 1 132 ? 25.938 10.312 -15.977 1 92.69 132 VAL B C 1
ATOM 5567 O O . VAL B 1 132 ? 25.969 9.477 -16.891 1 92.69 132 VAL B O 1
ATOM 5570 N N . CYS B 1 133 ? 25.125 10.172 -14.961 1 91.5 133 CYS B N 1
ATOM 5571 C CA . CYS B 1 133 ? 24.266 9.008 -14.805 1 91.5 133 CYS B CA 1
ATOM 5572 C C . CYS B 1 133 ? 23.25 8.922 -15.945 1 91.5 133 CYS B C 1
ATOM 5574 O O . CYS B 1 133 ? 23 7.84 -16.469 1 91.5 133 CYS B O 1
ATOM 5576 N N . GLU B 1 134 ? 22.75 10 -16.281 1 90.81 134 GLU B N 1
ATOM 5577 C CA . GLU B 1 134 ? 21.781 10.039 -17.391 1 90.81 134 GLU B CA 1
ATOM 5578 C C . GLU B 1 134 ? 22.422 9.586 -18.688 1 90.81 134 GLU B C 1
ATOM 5580 O O . GLU B 1 134 ? 21.812 8.859 -19.469 1 90.81 134 GLU B O 1
ATOM 5585 N N . ARG B 1 135 ? 23.594 10.078 -18.906 1 91.56 135 ARG B N 1
ATOM 5586 C CA . ARG B 1 135 ? 24.312 9.727 -20.125 1 91.56 135 ARG B CA 1
ATOM 5587 C C . ARG B 1 135 ? 24.688 8.25 -20.141 1 91.56 135 ARG B C 1
ATOM 5589 O O . ARG B 1 135 ? 24.641 7.598 -21.188 1 91.56 135 ARG B O 1
ATOM 5596 N N . LEU B 1 136 ? 25.094 7.762 -19.016 1 91.69 136 LEU B N 1
ATOM 5597 C CA . LEU B 1 136 ? 25.391 6.34 -18.891 1 91.69 136 LEU B CA 1
ATOM 5598 C C . LEU B 1 136 ? 24.156 5.5 -19.203 1 91.69 136 LEU B C 1
ATOM 5600 O O . LEU B 1 136 ? 24.25 4.469 -19.875 1 91.69 136 LEU B O 1
ATOM 5604 N N . ASP B 1 137 ? 23 5.918 -18.734 1 91.5 137 ASP B N 1
ATOM 5605 C CA . ASP B 1 137 ? 21.734 5.234 -18.984 1 91.5 137 ASP B CA 1
ATOM 5606 C C . ASP B 1 137 ? 21.375 5.266 -20.453 1 91.5 137 ASP B C 1
ATOM 5608 O O . ASP B 1 137 ? 21.016 4.238 -21.031 1 91.5 137 ASP B O 1
ATOM 5612 N N . ASN B 1 138 ? 21.578 6.426 -21.031 1 88.94 138 ASN B N 1
ATOM 5613 C CA . ASN B 1 138 ? 21.234 6.609 -22.438 1 88.94 138 ASN B CA 1
ATOM 5614 C C . ASN B 1 138 ? 22.109 5.746 -23.328 1 88.94 138 ASN B C 1
ATOM 5616 O O . ASN B 1 138 ? 21.656 5.27 -24.375 1 88.94 138 ASN B O 1
ATOM 5620 N N . GLN B 1 139 ? 23.359 5.609 -22.906 1 87.94 139 GLN B N 1
ATOM 5621 C CA . GLN B 1 139 ? 24.297 4.812 -23.688 1 87.94 139 GLN B CA 1
ATOM 5622 C C . GLN B 1 139 ? 24.203 3.332 -23.328 1 87.94 139 GLN B C 1
ATOM 5624 O O . GLN B 1 139 ? 25 2.516 -23.812 1 87.94 139 GLN B O 1
ATOM 5629 N N . GLN B 1 140 ? 23.281 2.977 -22.328 1 86.44 140 GLN B N 1
ATOM 5630 C CA . GLN B 1 140 ? 22.984 1.607 -21.922 1 86.44 140 GLN B CA 1
ATOM 5631 C C . GLN B 1 140 ? 24.203 0.956 -21.281 1 86.44 140 GLN B C 1
ATOM 5633 O O . GLN B 1 140 ? 24.453 -0.239 -21.453 1 86.44 140 GLN B O 1
ATOM 5638 N N . LEU B 1 141 ? 25.047 1.802 -20.703 1 86.38 141 LEU B N 1
ATOM 5639 C CA . LEU B 1 141 ? 26.219 1.295 -20 1 86.38 141 LEU B CA 1
ATOM 5640 C C . LEU B 1 141 ? 25.859 0.887 -18.578 1 86.38 141 LEU B C 1
ATOM 5642 O O . LEU B 1 141 ? 26.406 -0.081 -18.047 1 86.38 141 LEU B O 1
ATOM 5646 N N . GLN B 1 142 ? 24.969 1.672 -18 1 88.5 142 GLN B N 1
ATOM 5647 C CA . GLN B 1 142 ? 24.406 1.409 -16.688 1 88.5 142 GLN B CA 1
ATOM 5648 C C . GLN B 1 142 ? 22.969 1.925 -16.594 1 88.5 142 GLN B C 1
ATOM 5650 O O . GLN B 1 142 ? 22.703 3.08 -16.938 1 88.5 142 GLN B O 1
ATOM 5655 N N . LYS B 1 143 ? 22.156 1.033 -16.188 1 90.81 143 LYS B N 1
ATOM 5656 C CA . LYS B 1 143 ? 20.75 1.409 -16.125 1 90.81 143 LYS B CA 1
ATOM 5657 C C . LYS B 1 143 ? 20.453 2.203 -14.867 1 90.81 143 LYS B C 1
ATOM 5659 O O . LYS B 1 143 ? 20.812 1.785 -13.766 1 90.81 143 LYS B O 1
ATOM 5664 N N . PHE B 1 144 ? 19.781 3.393 -15.078 1 92.56 144 PHE B N 1
ATOM 5665 C CA . PHE B 1 144 ? 19.422 4.23 -13.938 1 92.56 144 PHE B CA 1
ATOM 5666 C C . PHE B 1 144 ? 17.938 4.566 -13.961 1 92.56 144 PHE B C 1
ATOM 5668 O O . PHE B 1 144 ? 17.375 5.016 -12.961 1 92.56 144 PHE B O 1
ATOM 5675 N N . LYS B 1 145 ? 17.344 4.336 -15.062 1 92.69 145 LYS B N 1
ATOM 5676 C CA . LYS B 1 145 ? 15.93 4.703 -15.203 1 92.69 145 LYS B CA 1
ATOM 5677 C C . LYS B 1 145 ? 15.117 3.543 -15.773 1 92.69 145 LYS B C 1
ATOM 5679 O O . LYS B 1 145 ? 15.578 2.836 -16.672 1 92.69 145 LYS B O 1
ATOM 5684 N N . PHE B 1 146 ? 13.984 3.396 -15.211 1 93.75 146 PHE B N 1
ATOM 5685 C CA . PHE B 1 146 ? 13.031 2.465 -15.797 1 93.75 146 PHE B CA 1
ATOM 5686 C C . PHE B 1 146 ? 12.445 3.033 -17.094 1 93.75 146 PHE B C 1
ATOM 5688 O O . PHE B 1 146 ? 12.219 4.242 -17.188 1 93.75 146 PHE B O 1
ATOM 5695 N N . THR B 1 147 ? 12.289 2.17 -18.016 1 91.56 147 THR B N 1
ATOM 5696 C CA . THR B 1 147 ? 11.531 2.582 -19.203 1 91.56 147 THR B CA 1
ATOM 5697 C C . THR B 1 147 ? 10.062 2.803 -18.844 1 91.56 147 THR B C 1
ATOM 5699 O O . THR B 1 147 ? 9.617 2.43 -17.766 1 91.56 147 THR B O 1
ATOM 5702 N N . ALA B 1 148 ? 9.352 3.447 -19.734 1 91.38 148 ALA B N 1
ATOM 5703 C CA . ALA B 1 148 ? 7.926 3.656 -19.516 1 91.38 148 ALA B CA 1
ATOM 5704 C C . ALA B 1 148 ? 7.199 2.328 -19.344 1 91.38 148 ALA B C 1
ATOM 5706 O O . ALA B 1 148 ? 6.332 2.193 -18.484 1 91.38 148 ALA B O 1
ATOM 5707 N N . TYR B 1 149 ? 7.566 1.395 -20.125 1 90.69 149 TYR B N 1
ATOM 5708 C CA . TYR B 1 149 ? 6.91 0.092 -20.094 1 90.69 149 TYR B CA 1
ATOM 5709 C C . TYR B 1 149 ? 7.258 -0.651 -18.797 1 90.69 149 TYR B C 1
ATOM 5711 O O . TYR B 1 149 ? 6.387 -1.254 -18.172 1 90.69 149 TYR B O 1
ATOM 5719 N N . GLU B 1 150 ? 8.531 -0.601 -18.484 1 90.69 150 GLU B N 1
ATOM 5720 C CA . GLU B 1 150 ? 8.938 -1.218 -17.219 1 90.69 150 GLU B CA 1
ATOM 5721 C C . GLU B 1 150 ? 8.211 -0.589 -16.031 1 90.69 150 GLU B C 1
ATOM 5723 O O . GLU B 1 150 ? 7.801 -1.29 -15.109 1 90.69 150 GLU B O 1
ATOM 5728 N N . SER B 1 151 ? 8.094 0.681 -16.047 1 93.19 151 SER B N 1
ATOM 5729 C CA . SER B 1 151 ? 7.406 1.392 -14.984 1 93.19 151 SER B CA 1
ATOM 5730 C C . SER B 1 151 ? 5.926 1.032 -14.938 1 93.19 151 SER B C 1
ATOM 5732 O O . SER B 1 151 ? 5.328 0.961 -13.859 1 93.19 151 SER B O 1
ATOM 5734 N N . PHE B 1 152 ? 5.344 0.883 -16.078 1 90.88 152 PHE B N 1
ATOM 5735 C CA . PHE B 1 152 ? 3.967 0.408 -16.156 1 90.88 152 PHE B CA 1
ATOM 5736 C C . PHE B 1 152 ? 3.818 -0.947 -15.477 1 90.88 152 PHE B C 1
ATOM 5738 O O . PHE B 1 152 ? 2.912 -1.144 -14.664 1 90.88 152 PHE B O 1
ATOM 5745 N N . GLN B 1 153 ? 4.754 -1.818 -15.82 1 89.44 153 GLN B N 1
ATOM 5746 C CA . GLN B 1 153 ? 4.73 -3.146 -15.219 1 89.44 153 GLN B CA 1
ATOM 5747 C C . GLN B 1 153 ? 4.883 -3.066 -13.703 1 89.44 153 GLN B C 1
ATOM 5749 O O . GLN B 1 153 ? 4.141 -3.713 -12.961 1 89.44 153 GLN B O 1
ATOM 5754 N N . LEU B 1 154 ? 5.836 -2.283 -13.297 1 91.88 154 LEU B N 1
ATOM 5755 C CA . LEU B 1 154 ? 6.098 -2.102 -11.875 1 91.88 154 LEU B CA 1
ATOM 5756 C C . LEU B 1 154 ? 4.867 -1.544 -11.164 1 91.88 154 LEU B C 1
ATOM 5758 O O . LEU B 1 154 ? 4.477 -2.047 -10.109 1 91.88 154 LEU B O 1
ATOM 5762 N N . TYR B 1 155 ? 4.273 -0.546 -11.719 1 90.94 155 TYR B N 1
ATOM 5763 C CA . TYR B 1 155 ? 3.119 0.153 -11.172 1 90.94 155 TYR B CA 1
ATOM 5764 C C . TYR B 1 155 ? 1.981 -0.818 -10.875 1 90.94 155 TYR B C 1
ATOM 5766 O O . TYR B 1 155 ? 1.381 -0.774 -9.797 1 90.94 155 TYR B O 1
ATOM 5774 N N . HIS B 1 156 ? 1.751 -1.678 -11.734 1 86.44 156 HIS B N 1
ATOM 5775 C CA . HIS B 1 156 ? 0.603 -2.566 -11.602 1 86.44 156 HIS B CA 1
ATOM 5776 C C . HIS B 1 156 ? 0.98 -3.852 -10.875 1 86.44 156 HIS B C 1
ATOM 5778 O O . HIS B 1 156 ? 0.152 -4.445 -10.18 1 86.44 156 HIS B O 1
ATOM 5784 N N . ASP B 1 157 ? 2.207 -4.316 -11.039 1 85.31 157 ASP B N 1
ATOM 5785 C CA . ASP B 1 157 ? 2.689 -5.48 -10.297 1 85.31 157 ASP B CA 1
ATOM 5786 C C . ASP B 1 157 ? 2.617 -5.242 -8.789 1 85.31 157 ASP B C 1
ATOM 5788 O O . ASP B 1 157 ? 2.203 -6.125 -8.039 1 85.31 157 ASP B O 1
ATOM 5792 N N . LEU B 1 158 ? 2.975 -4.039 -8.484 1 87.75 158 LEU B N 1
ATOM 5793 C CA . LEU B 1 158 ? 3.049 -3.727 -7.059 1 87.75 158 LEU B CA 1
ATOM 5794 C C . LEU B 1 158 ? 1.77 -3.049 -6.586 1 87.75 158 LEU B C 1
ATOM 5796 O O . LEU B 1 158 ? 1.655 -2.68 -5.414 1 87.75 158 LEU B O 1
ATOM 5800 N N . ASN B 1 159 ? 0.877 -2.879 -7.438 1 85.06 159 ASN B N 1
ATOM 5801 C CA . ASN B 1 159 ? -0.413 -2.273 -7.121 1 85.06 159 ASN B CA 1
ATOM 5802 C C . ASN B 1 159 ? -0.245 -0.892 -6.496 1 85.06 159 ASN B C 1
ATOM 5804 O O . ASN B 1 159 ? -0.84 -0.6 -5.457 1 85.06 159 ASN B O 1
ATOM 5808 N N . PHE B 1 160 ? 0.55 -0.036 -7.082 1 88.62 160 PHE B N 1
ATOM 5809 C CA . PHE B 1 160 ? 0.749 1.334 -6.625 1 88.62 160 PHE B CA 1
ATOM 5810 C C . PHE B 1 160 ? -0.444 2.207 -6.992 1 88.62 160 PHE B C 1
ATOM 5812 O O . PHE B 1 160 ? -1.062 2.012 -8.039 1 88.62 160 PHE B O 1
ATOM 5819 N N . THR B 1 161 ? -0.728 3.088 -6.078 1 84.69 161 THR B N 1
ATOM 5820 C CA . THR B 1 161 ? -1.666 4.141 -6.453 1 84.69 161 THR B CA 1
ATOM 5821 C C . THR B 1 161 ? -0.94 5.289 -7.152 1 84.69 161 THR B C 1
ATOM 5823 O O . THR B 1 161 ? 0.287 5.383 -7.09 1 84.69 161 THR B O 1
ATOM 5826 N N . ARG B 1 162 ? -1.699 6.102 -7.836 1 84.31 162 ARG B N 1
ATOM 5827 C CA . ARG B 1 162 ? -1.118 7.273 -8.484 1 84.31 162 ARG B CA 1
ATOM 5828 C C . ARG B 1 162 ? -0.471 8.203 -7.465 1 84.31 162 ARG B C 1
ATOM 5830 O O . ARG B 1 162 ? 0.584 8.781 -7.73 1 84.31 162 ARG B O 1
ATOM 5837 N N . SER B 1 163 ? -1.108 8.297 -6.32 1 85 163 SER B N 1
ATOM 5838 C CA . SER B 1 163 ? -0.581 9.148 -5.262 1 85 163 SER B CA 1
ATOM 5839 C C . SER B 1 163 ? 0.736 8.602 -4.719 1 85 163 SER B C 1
ATOM 5841 O O . SER B 1 163 ? 1.658 9.367 -4.43 1 85 163 SER B O 1
ATOM 5843 N N . GLN B 1 164 ? 0.819 7.332 -4.621 1 89.06 164 GLN B N 1
ATOM 5844 C CA . GLN B 1 164 ? 2.047 6.711 -4.133 1 89.06 164 GLN B CA 1
ATOM 5845 C C . GLN B 1 164 ? 3.195 6.914 -5.117 1 89.06 164 GLN B C 1
ATOM 5847 O O . GLN B 1 164 ? 4.305 7.273 -4.719 1 89.06 164 GLN B O 1
ATOM 5852 N N . MET B 1 165 ? 2.9 6.734 -6.387 1 92.44 165 MET B N 1
ATOM 5853 C CA . MET B 1 165 ? 3.934 6.914 -7.406 1 92.44 165 MET B CA 1
ATOM 5854 C C . MET B 1 165 ? 4.363 8.375 -7.496 1 92.44 165 MET B C 1
ATOM 5856 O O . MET B 1 165 ? 5.551 8.672 -7.617 1 92.44 165 MET B O 1
ATOM 5860 N N . GLY B 1 166 ? 3.355 9.227 -7.496 1 92.88 166 GLY B N 1
ATOM 5861 C CA . GLY B 1 166 ? 3.676 10.641 -7.488 1 92.88 166 GLY B CA 1
ATOM 5862 C C . GLY B 1 166 ? 4.477 11.062 -6.27 1 92.88 166 GLY B C 1
ATOM 5863 O O . GLY B 1 166 ? 5.406 11.867 -6.379 1 92.88 166 GLY B O 1
ATOM 5864 N N . GLY B 1 167 ? 4.055 10.547 -5.117 1 92.19 167 GLY B N 1
ATOM 5865 C CA . GLY B 1 167 ? 4.793 10.82 -3.893 1 92.19 167 GLY B CA 1
ATOM 5866 C C . GLY B 1 167 ? 6.223 10.305 -3.932 1 92.19 167 GLY B C 1
ATOM 5867 O O . GLY B 1 167 ? 7.141 10.984 -3.471 1 92.19 167 GLY B O 1
ATOM 5868 N N . LEU B 1 168 ? 6.395 9.125 -4.504 1 94.38 168 LEU B N 1
ATOM 5869 C CA . LEU B 1 168 ? 7.727 8.539 -4.625 1 94.38 168 LEU B CA 1
ATOM 5870 C C . LEU B 1 168 ? 8.625 9.422 -5.48 1 94.38 168 LEU B C 1
ATOM 5872 O O . LEU B 1 168 ? 9.773 9.695 -5.109 1 94.38 168 LEU B O 1
ATOM 5876 N N . LYS B 1 169 ? 8.156 9.891 -6.578 1 94.5 169 LYS B N 1
ATOM 5877 C CA . LYS B 1 169 ? 8.906 10.789 -7.449 1 94.5 169 LYS B CA 1
ATOM 5878 C C . LYS B 1 169 ? 9.258 12.086 -6.727 1 94.5 169 LYS B C 1
ATOM 5880 O O . LYS B 1 169 ? 10.383 12.578 -6.844 1 94.5 169 LYS B O 1
ATOM 5885 N N . LYS B 1 170 ? 8.32 12.602 -6.016 1 93.56 170 LYS B N 1
ATOM 5886 C CA . LYS B 1 170 ? 8.547 13.82 -5.25 1 93.56 170 LYS B CA 1
ATOM 5887 C C . LYS B 1 170 ? 9.648 13.617 -4.215 1 93.56 170 LYS B C 1
ATOM 5889 O O . LYS B 1 170 ? 10.477 14.508 -3.992 1 93.56 170 LYS B O 1
ATOM 5894 N N . TRP B 1 171 ? 9.594 12.461 -3.545 1 93.62 171 TRP B N 1
ATOM 5895 C CA . TRP B 1 171 ? 10.617 12.172 -2.545 1 93.62 171 TRP B CA 1
ATOM 5896 C C . TRP B 1 171 ? 12.008 12.164 -3.172 1 93.62 171 TRP B C 1
ATOM 5898 O O . TRP B 1 171 ? 12.953 12.711 -2.604 1 93.62 171 TRP B O 1
ATOM 5908 N N . PHE B 1 172 ? 12.156 11.586 -4.352 1 93.12 172 PHE B N 1
ATOM 5909 C CA . PHE B 1 172 ? 13.438 11.594 -5.039 1 93.12 172 PHE B CA 1
ATOM 5910 C C . PHE B 1 172 ? 13.875 13.016 -5.359 1 93.12 172 PHE B C 1
ATOM 5912 O O . PHE B 1 172 ? 15.023 13.391 -5.117 1 93.12 172 PHE B O 1
ATOM 5919 N N . SER B 1 173 ? 12.906 13.797 -5.777 1 89.25 173 SER B N 1
ATOM 5920 C CA . SER B 1 173 ? 13.203 15.172 -6.156 1 89.25 173 SER B CA 1
ATOM 5921 C C . SER B 1 173 ? 13.562 16.016 -4.938 1 89.25 173 SER B C 1
ATOM 5923 O O . SER B 1 173 ? 14.531 16.781 -4.961 1 89.25 173 SER B O 1
ATOM 5925 N N . THR B 1 174 ? 12.773 15.875 -3.879 1 88.25 174 THR B N 1
ATOM 5926 C CA . THR B 1 174 ? 12.969 16.672 -2.672 1 88.25 174 THR B CA 1
ATOM 5927 C C . THR B 1 174 ? 14.312 16.344 -2.029 1 88.25 174 THR B C 1
ATOM 5929 O O . THR B 1 174 ? 14.93 17.203 -1.393 1 88.25 174 THR B O 1
ATOM 5932 N N . HIS B 1 175 ? 14.852 15.203 -2.242 1 89 175 HIS B N 1
ATOM 5933 C CA . HIS B 1 175 ? 16.109 14.797 -1.628 1 89 175 HIS B CA 1
ATOM 5934 C C . HIS B 1 175 ? 17.266 14.883 -2.625 1 89 175 HIS B C 1
ATOM 5936 O O . HIS B 1 175 ? 18.312 14.273 -2.418 1 89 175 HIS B O 1
ATOM 5942 N N . ASN B 1 176 ? 17.031 15.492 -3.779 1 85.38 176 ASN B N 1
ATOM 5943 C CA . ASN B 1 176 ? 18.031 15.75 -4.816 1 85.38 176 ASN B CA 1
ATOM 5944 C C . ASN B 1 176 ? 18.594 14.453 -5.375 1 85.38 176 ASN B C 1
ATOM 5946 O O . ASN B 1 176 ? 19.797 14.352 -5.609 1 85.38 176 ASN B O 1
ATOM 5950 N N . MET B 1 177 ? 17.844 13.477 -5.453 1 90.44 177 MET B N 1
ATOM 5951 C CA . MET B 1 177 ? 18.219 12.195 -6.051 1 90.44 177 MET B CA 1
ATOM 5952 C C . MET B 1 177 ? 17.656 12.07 -7.461 1 90.44 177 MET B C 1
ATOM 5954 O O . MET B 1 177 ? 16.688 12.742 -7.805 1 90.44 177 MET B O 1
ATOM 5958 N N . MET B 1 178 ? 18.281 11.281 -8.148 1 89.12 178 MET B N 1
ATOM 5959 C CA . MET B 1 178 ? 17.781 11.039 -9.5 1 89.12 178 MET B CA 1
ATOM 5960 C C . MET B 1 178 ? 16.5 10.219 -9.477 1 89.12 178 MET B C 1
ATOM 5962 O O . MET B 1 178 ? 16.438 9.164 -8.836 1 89.12 178 MET B O 1
ATOM 5966 N N . ASP B 1 179 ? 15.5 10.719 -10.125 1 91.62 179 ASP B N 1
ATOM 5967 C CA . ASP B 1 179 ? 14.219 10.023 -10.266 1 91.62 179 ASP B CA 1
ATOM 5968 C C . ASP B 1 179 ? 14.32 8.891 -11.281 1 91.62 179 ASP B C 1
ATOM 5970 O O . ASP B 1 179 ? 14.5 9.133 -12.477 1 91.62 179 ASP B O 1
ATOM 5974 N N . PRO B 1 180 ? 14.227 7.633 -10.844 1 94.19 180 PRO B N 1
ATOM 5975 C CA . PRO B 1 180 ? 14.383 6.5 -11.766 1 94.19 180 PRO B CA 1
ATOM 5976 C C . PRO B 1 180 ? 13.117 6.219 -12.578 1 94.19 180 PRO B C 1
ATOM 5978 O O . PRO B 1 180 ? 13.109 5.316 -13.414 1 94.19 180 PRO B O 1
ATOM 5981 N N . PHE B 1 181 ? 12.086 6.984 -12.367 1 94.25 181 PHE B N 1
ATOM 5982 C CA . PHE B 1 181 ? 10.805 6.684 -13 1 94.25 181 PHE B CA 1
ATOM 5983 C C . PHE B 1 181 ? 10.484 7.691 -14.094 1 94.25 181 PHE B C 1
ATOM 5985 O O . PHE B 1 181 ? 10.805 8.875 -13.969 1 94.25 181 PHE B O 1
ATOM 5992 N N . PRO B 1 182 ? 9.867 7.191 -15.172 1 92.56 182 PRO B N 1
ATOM 5993 C CA . PRO B 1 182 ? 9.414 8.117 -16.203 1 92.56 182 PRO B CA 1
ATOM 5994 C C . PRO B 1 182 ? 8.203 8.945 -15.773 1 92.56 182 PRO B C 1
ATOM 5996 O O . PRO B 1 182 ? 7.699 8.766 -14.664 1 92.56 182 PRO B O 1
ATOM 5999 N N . SER B 1 183 ? 7.812 9.859 -16.594 1 91.38 183 SER B N 1
ATOM 6000 C CA . SER B 1 183 ? 6.633 10.672 -16.312 1 91.38 183 SER B CA 1
ATOM 6001 C C . SER B 1 183 ? 5.379 9.812 -16.219 1 91.38 183 SER B C 1
ATOM 6003 O O . SER B 1 183 ? 5.25 8.812 -16.922 1 91.38 183 SER B O 1
ATOM 6005 N N . LEU B 1 184 ? 4.445 10.188 -15.391 1 91.25 184 LEU B N 1
ATOM 6006 C CA . LEU B 1 184 ? 3.197 9.453 -15.203 1 91.25 184 LEU B CA 1
ATOM 6007 C C . LEU B 1 184 ? 2.357 9.477 -16.469 1 91.25 184 LEU B C 1
ATOM 6009 O O . LEU B 1 184 ? 1.577 8.555 -16.719 1 91.25 184 LEU B O 1
ATOM 6013 N N . HIS B 1 185 ? 2.594 10.469 -17.281 1 91.69 185 HIS B N 1
ATOM 6014 C CA . HIS B 1 185 ? 1.856 10.586 -18.531 1 91.69 185 HIS B CA 1
ATOM 6015 C C . HIS B 1 185 ? 2.211 9.453 -19.484 1 91.69 185 HIS B C 1
ATOM 6017 O O . HIS B 1 185 ? 1.337 8.906 -20.156 1 91.69 185 HIS B O 1
ATOM 6023 N N . LYS B 1 186 ? 3.41 9.078 -19.5 1 91.19 186 LYS B N 1
ATOM 6024 C CA . LYS B 1 186 ? 3.857 7.992 -20.375 1 91.19 186 LYS B CA 1
ATOM 6025 C C . LYS B 1 186 ? 3.264 6.656 -19.938 1 91.19 186 LYS B C 1
ATOM 6027 O O . LYS B 1 186 ? 2.926 5.82 -20.766 1 91.19 186 LYS B O 1
ATOM 6032 N N . ILE B 1 187 ? 3.139 6.5 -18.688 1 91 187 ILE B N 1
ATOM 6033 C CA . ILE B 1 187 ? 2.539 5.277 -18.156 1 91 187 ILE B CA 1
ATOM 6034 C C . ILE B 1 187 ? 1.062 5.227 -18.531 1 91 187 ILE B C 1
ATOM 6036 O O . ILE B 1 187 ? 0.552 4.172 -18.938 1 91 187 ILE B O 1
ATOM 6040 N N . ARG B 1 188 ? 0.402 6.359 -18.516 1 91.25 188 ARG B N 1
ATOM 6041 C CA . ARG B 1 188 ? -1.014 6.441 -18.875 1 91.25 188 ARG B CA 1
ATOM 6042 C C . ARG B 1 188 ? -1.237 6.121 -20.344 1 91.25 188 ARG B C 1
ATOM 6044 O O . ARG B 1 188 ? -2.252 5.52 -20.703 1 91.25 188 ARG B O 1
ATOM 6051 N N . GLU B 1 189 ? -0.286 6.527 -21.078 1 90.62 189 GLU B N 1
ATOM 6052 C CA . GLU B 1 189 ? -0.368 6.223 -22.516 1 90.62 189 GLU B CA 1
ATOM 6053 C C . GLU B 1 189 ? -0.317 4.719 -22.766 1 90.62 189 GLU B C 1
ATOM 6055 O O . GLU B 1 189 ? -1.091 4.188 -23.562 1 90.62 189 GLU B O 1
ATOM 6060 N N . ILE B 1 190 ? 0.505 4.062 -22.062 1 91.38 190 ILE B N 1
ATOM 6061 C CA . ILE B 1 190 ? 0.621 2.615 -22.203 1 91.38 190 ILE B CA 1
ATOM 6062 C C . ILE B 1 190 ? -0.649 1.947 -21.672 1 91.38 190 ILE B C 1
ATOM 6064 O O . ILE B 1 190 ? -1.147 0.993 -22.281 1 91.38 190 ILE B O 1
ATOM 6068 N N . GLU B 1 191 ? -1.162 2.465 -20.547 1 91.25 191 GLU B N 1
ATOM 6069 C CA . GLU B 1 191 ? -2.41 1.948 -19.984 1 91.25 191 GLU B CA 1
ATOM 6070 C C . GLU B 1 191 ? -3.549 2.057 -21 1 91.25 191 GLU B C 1
ATOM 6072 O O . GLU B 1 191 ? -4.359 1.137 -21.125 1 91.25 191 GLU B O 1
ATOM 6077 N N . GLY B 1 192 ? -3.547 3.154 -21.688 1 90.12 192 GLY B N 1
ATOM 6078 C CA . GLY B 1 192 ? -4.562 3.355 -22.703 1 90.12 192 GLY B CA 1
ATOM 6079 C C . GLY B 1 192 ? -4.445 2.383 -23.859 1 90.12 192 GLY B C 1
ATOM 6080 O O . GLY B 1 192 ? -5.457 1.951 -24.422 1 90.12 192 GLY B O 1
ATOM 6081 N N . ALA B 1 193 ? -3.264 1.994 -24.156 1 86.31 193 ALA B N 1
ATOM 6082 C CA . ALA B 1 193 ? -3.021 1.075 -25.266 1 86.31 193 ALA B CA 1
ATOM 6083 C C . ALA B 1 193 ? -3.324 -0.365 -24.859 1 86.31 193 ALA B C 1
ATOM 6085 O O . ALA B 1 193 ? -3.836 -1.147 -25.656 1 86.31 193 ALA B O 1
ATOM 6086 N N . VAL B 1 194 ? -3.01 -0.716 -23.641 1 87.19 194 VAL B N 1
ATOM 6087 C CA . VAL B 1 194 ? -3.16 -2.084 -23.156 1 87.19 194 VAL B CA 1
ATOM 6088 C C . VAL B 1 194 ? -4.633 -2.381 -22.906 1 87.19 194 VAL B C 1
ATOM 6090 O O . VAL B 1 194 ? -5.102 -3.498 -23.141 1 87.19 194 VAL B O 1
ATOM 6093 N N . ALA B 1 195 ? -5.332 -1.395 -22.328 1 89.25 195 ALA B N 1
ATOM 6094 C CA . ALA B 1 195 ? -6.754 -1.563 -22.047 1 89.25 195 ALA B CA 1
ATOM 6095 C C . ALA B 1 195 ? -7.562 -0.377 -22.562 1 89.25 195 ALA B C 1
ATOM 6097 O O . ALA B 1 195 ? -8.031 0.45 -21.766 1 89.25 195 ALA B O 1
ATOM 6098 N N . SER B 1 196 ? -7.777 -0.386 -23.828 1 87.19 196 SER B N 1
ATOM 6099 C CA . SER B 1 196 ? -8.578 0.664 -24.453 1 87.19 196 SER B CA 1
ATOM 6100 C C . SER B 1 196 ? -10.055 0.494 -24.141 1 87.19 196 SER B C 1
ATOM 6102 O O . SER B 1 196 ? -10.508 -0.607 -23.812 1 87.19 196 SER B O 1
ATOM 6104 N N . LYS B 1 197 ? -10.773 1.551 -24.234 1 84.88 197 LYS B N 1
ATOM 6105 C CA . LYS B 1 197 ? -12.195 1.551 -23.906 1 84.88 197 LYS B CA 1
ATOM 6106 C C . LYS B 1 197 ? -12.977 0.632 -24.844 1 84.88 197 LYS B C 1
ATOM 6108 O O . LYS B 1 197 ? -14.031 0.114 -24.469 1 84.88 197 LYS B O 1
ATOM 6113 N N . GLU B 1 198 ? -12.406 0.404 -25.953 1 88.44 198 GLU B N 1
ATOM 6114 C CA . GLU B 1 198 ? -13.086 -0.415 -26.953 1 88.44 198 GLU B CA 1
ATOM 6115 C C . GLU B 1 198 ? -12.914 -1.902 -26.656 1 88.44 198 GLU B C 1
ATOM 6117 O O . GLU B 1 198 ? -13.664 -2.734 -27.172 1 88.44 198 GLU B O 1
ATOM 6122 N N . MET B 1 199 ? -12.055 -2.271 -25.797 1 91.88 199 MET B N 1
ATOM 6123 C CA . MET B 1 199 ? -11.695 -3.666 -25.547 1 91.88 199 MET B CA 1
ATOM 6124 C C . MET B 1 199 ? -12.719 -4.34 -24.641 1 91.88 199 MET B C 1
ATOM 6126 O O . MET B 1 199 ? -12.805 -5.57 -24.609 1 91.88 199 MET B O 1
ATOM 6130 N N . TYR B 1 200 ? -13.43 -3.564 -23.922 1 93.94 200 TYR B N 1
ATOM 6131 C CA . TYR B 1 200 ? -14.375 -4.137 -22.969 1 93.94 200 TYR B CA 1
ATOM 6132 C C . TYR B 1 200 ? -15.617 -3.266 -22.844 1 93.94 200 TYR B C 1
ATOM 6134 O O . TYR B 1 200 ? -15.609 -2.098 -23.234 1 93.94 200 TYR B O 1
ATOM 6142 N N . THR B 1 201 ? -16.688 -3.824 -22.406 1 95.19 201 THR B N 1
ATOM 6143 C CA . THR B 1 201 ? -17.953 -3.145 -22.141 1 95.19 201 THR B CA 1
ATOM 6144 C C . THR B 1 201 ? -18.391 -3.344 -20.703 1 95.19 201 THR B C 1
ATOM 6146 O O . THR B 1 201 ? -18.25 -4.438 -20.141 1 95.19 201 THR B O 1
ATOM 6149 N N . VAL B 1 202 ? -18.766 -2.293 -20.062 1 94.75 202 VAL B N 1
ATOM 6150 C CA . VAL B 1 202 ? -19.328 -2.354 -18.719 1 94.75 202 VAL B CA 1
ATOM 6151 C C . VAL B 1 202 ? -20.766 -1.865 -18.734 1 94.75 202 VAL B C 1
ATOM 6153 O O . VAL B 1 202 ? -21.062 -0.771 -19.234 1 94.75 202 VAL B O 1
ATOM 6156 N N . THR B 1 203 ? -21.656 -2.662 -18.281 1 93.69 203 THR B N 1
ATOM 6157 C CA . THR B 1 203 ? -23.078 -2.33 -18.281 1 93.69 203 THR B CA 1
ATOM 6158 C C . THR B 1 203 ? -23.703 -2.57 -16.922 1 93.69 203 THR B C 1
ATOM 6160 O O . THR B 1 203 ? -23.109 -3.248 -16.078 1 93.69 203 THR B O 1
ATOM 6163 N N . GLN B 1 204 ? -24.766 -1.873 -16.641 1 92.69 204 GLN B N 1
ATOM 6164 C CA . GLN B 1 204 ? -25.547 -2.039 -15.414 1 92.69 204 GLN B CA 1
ATOM 6165 C C . GLN B 1 204 ? -27.016 -2.262 -15.734 1 92.69 204 GLN B C 1
ATOM 616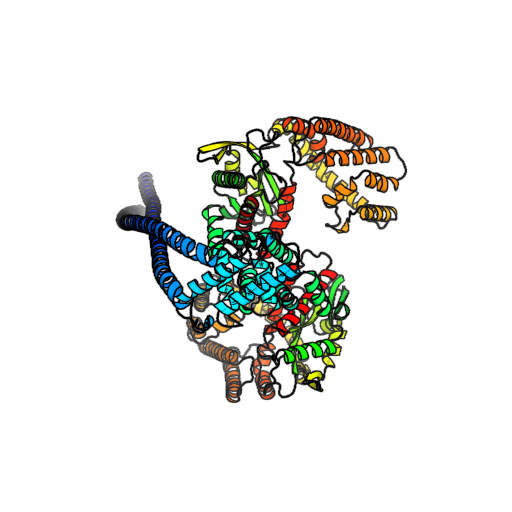7 O O . GLN B 1 204 ? -27.594 -1.565 -16.578 1 92.69 204 GLN B O 1
ATOM 6172 N N . LYS B 1 205 ? -27.578 -3.348 -15.164 1 90.44 205 LYS B N 1
ATOM 6173 C CA . LYS B 1 205 ? -29 -3.666 -15.391 1 90.44 205 LYS B CA 1
ATOM 6174 C C . LYS B 1 205 ? -29.688 -4.016 -14.078 1 90.44 205 LYS B C 1
ATOM 6176 O O . LYS B 1 205 ? -29.062 -4.492 -13.141 1 90.44 205 LYS B O 1
ATOM 6181 N N . GLN B 1 206 ? -30.953 -3.709 -14 1 90.56 206 GLN B N 1
ATOM 6182 C CA . GLN B 1 206 ? -31.781 -4.129 -12.875 1 90.56 206 GLN B CA 1
ATOM 6183 C C . GLN B 1 206 ? -32.406 -5.504 -13.125 1 90.56 206 GLN B C 1
ATOM 6185 O O . GLN B 1 206 ? -32.969 -5.746 -14.195 1 90.56 206 GLN B O 1
ATOM 6190 N N . VAL B 1 207 ? -32.094 -6.395 -12.211 1 86.56 207 VAL B N 1
ATOM 6191 C CA . VAL B 1 207 ? -32.625 -7.746 -12.352 1 86.56 207 VAL B CA 1
ATOM 6192 C C . VAL B 1 207 ? -33.438 -8.109 -11.117 1 86.56 207 VAL B C 1
ATOM 6194 O O . VAL B 1 207 ? -33.25 -7.551 -10.039 1 86.56 207 VAL B O 1
ATOM 6197 N N . PRO B 1 208 ? -34.438 -8.922 -11.227 1 82.75 208 PRO B N 1
ATOM 6198 C CA . PRO B 1 208 ? -35.219 -9.359 -10.07 1 82.75 208 PRO B CA 1
ATOM 6199 C C . PRO B 1 208 ? -34.375 -10.117 -9.039 1 82.75 208 PRO B C 1
ATOM 6201 O O . PRO B 1 208 ? -33.469 -10.883 -9.398 1 82.75 208 PRO B O 1
ATOM 6204 N N . ASP B 1 209 ? -34.438 -9.852 -7.676 1 77.5 209 ASP B N 1
ATOM 6205 C CA . ASP B 1 209 ? -33.594 -10.445 -6.629 1 77.5 209 ASP B CA 1
ATOM 6206 C C . ASP B 1 209 ? -34.25 -11.711 -6.074 1 77.5 209 ASP B C 1
ATOM 6208 O O . ASP B 1 209 ? -33.688 -12.344 -5.168 1 77.5 209 ASP B O 1
ATOM 6212 N N . GLY B 1 210 ? -35.125 -12.398 -6.723 1 67.62 210 GLY B N 1
ATOM 6213 C CA . GLY B 1 210 ? -35.781 -13.602 -6.262 1 67.62 210 GLY B CA 1
ATOM 6214 C C . GLY B 1 210 ? -36.844 -13.336 -5.195 1 67.62 210 GLY B C 1
ATOM 6215 O O . GLY B 1 210 ? -37.75 -14.133 -5.004 1 67.62 210 GLY B O 1
ATOM 6216 N N . ASN B 1 211 ? -36.625 -12.289 -4.312 1 71 211 ASN B N 1
ATOM 6217 C CA . ASN B 1 211 ? -37.562 -11.977 -3.24 1 71 211 ASN B CA 1
ATOM 6218 C C . ASN B 1 211 ? -38.562 -10.883 -3.65 1 71 211 ASN B C 1
ATOM 6220 O O . ASN B 1 211 ? -39.094 -10.188 -2.799 1 71 211 ASN B O 1
ATOM 6224 N N . GLY B 1 212 ? -38.75 -10.742 -4.922 1 73.31 212 GLY B N 1
ATOM 6225 C CA . GLY B 1 212 ? -39.719 -9.758 -5.387 1 73.31 212 GLY B CA 1
ATOM 6226 C C . GLY B 1 212 ? -39.094 -8.383 -5.574 1 73.31 212 GLY B C 1
ATOM 6227 O O . GLY B 1 212 ? -39.781 -7.473 -6.078 1 73.31 212 GLY B O 1
ATOM 6228 N N . GLY B 1 213 ? -37.875 -8.195 -5.094 1 80 213 GLY B N 1
ATOM 6229 C CA . GLY B 1 213 ? -37.219 -6.902 -5.285 1 80 213 GLY B CA 1
ATOM 6230 C C . GLY B 1 213 ? -36.312 -6.863 -6.496 1 80 213 GLY B C 1
ATOM 6231 O O . GLY B 1 213 ? -36.375 -7.734 -7.367 1 80 213 GLY B O 1
ATOM 6232 N N . LYS B 1 214 ? -35.781 -5.613 -6.797 1 84.75 214 LYS B N 1
ATOM 6233 C CA . LYS B 1 214 ? -34.844 -5.441 -7.91 1 84.75 214 LYS B CA 1
ATOM 6234 C C . LYS B 1 214 ? -33.406 -5.234 -7.41 1 84.75 214 LYS B C 1
ATOM 6236 O O . LYS B 1 214 ? -33.188 -4.574 -6.387 1 84.75 214 LYS B O 1
ATOM 6241 N N . LYS B 1 215 ? -32.531 -6.027 -8.031 1 85.38 215 LYS B N 1
ATOM 6242 C CA . LYS B 1 215 ? -31.125 -5.828 -7.734 1 85.38 215 LYS B CA 1
ATOM 6243 C C . LYS B 1 215 ? -30.375 -5.301 -8.953 1 85.38 215 LYS B C 1
ATOM 6245 O O . LYS B 1 215 ? -30.75 -5.582 -10.094 1 85.38 215 LYS B O 1
ATOM 6250 N N . THR B 1 216 ? -29.422 -4.445 -8.664 1 89.56 216 THR B N 1
ATOM 6251 C CA . THR B 1 216 ? -28.578 -3.893 -9.727 1 89.56 216 THR B CA 1
ATOM 6252 C C . THR B 1 216 ? -27.375 -4.785 -9.992 1 89.56 216 THR B C 1
ATOM 6254 O O . THR B 1 216 ? -26.609 -5.098 -9.078 1 89.56 216 THR B O 1
ATOM 6257 N N . VAL B 1 217 ? -27.344 -5.305 -11.258 1 92.62 217 VAL B N 1
ATOM 6258 C CA . VAL B 1 217 ? -26.219 -6.141 -11.648 1 92.62 217 VAL B CA 1
ATOM 6259 C C . VAL B 1 217 ? -25.297 -5.363 -12.594 1 92.62 217 VAL B C 1
ATOM 6261 O O . VAL B 1 217 ? -25.75 -4.848 -13.617 1 92.62 217 VAL B O 1
ATOM 6264 N N . THR B 1 218 ? -24.094 -5.207 -12.18 1 94.25 218 THR B N 1
ATOM 6265 C CA . THR B 1 218 ? -23.062 -4.594 -13.016 1 94.25 218 THR B CA 1
ATOM 6266 C C . THR B 1 218 ? -22.188 -5.66 -13.672 1 94.25 218 THR B C 1
ATOM 6268 O O . THR B 1 218 ? -21.703 -6.57 -13 1 94.25 218 THR B O 1
ATOM 6271 N N . THR B 1 219 ? -22.062 -5.566 -15.008 1 94.75 219 THR B N 1
ATOM 6272 C CA . THR B 1 219 ? -21.344 -6.566 -15.781 1 94.75 219 THR B CA 1
ATOM 6273 C C . THR B 1 219 ? -20.234 -5.91 -16.609 1 94.75 219 THR B C 1
ATOM 6275 O O . THR B 1 219 ? -20.438 -4.836 -17.188 1 94.75 219 THR B O 1
ATOM 6278 N N . ALA B 1 220 ? -19.078 -6.449 -16.531 1 95.81 220 ALA B N 1
ATOM 6279 C CA . ALA B 1 220 ? -17.984 -6.086 -17.422 1 95.81 220 ALA B CA 1
ATOM 6280 C C . ALA B 1 220 ? -17.484 -7.297 -18.203 1 95.81 220 ALA B C 1
ATOM 6282 O O . ALA B 1 220 ? -17.359 -8.391 -17.656 1 95.81 220 ALA B O 1
ATOM 6283 N N . PHE B 1 221 ? -17.312 -7.215 -19.469 1 95.25 221 PHE B N 1
ATOM 6284 C CA . PHE B 1 221 ? -16.812 -8.344 -20.25 1 95.25 221 PHE B CA 1
ATOM 6285 C C . PHE B 1 221 ? -16 -7.863 -21.453 1 95.25 221 PHE B C 1
ATOM 6287 O O . PHE B 1 221 ? -16.109 -6.707 -21.859 1 95.25 221 PHE B O 1
ATOM 6294 N N . LEU B 1 222 ? -15.195 -8.672 -22 1 94.75 222 LEU B N 1
ATOM 6295 C CA . LEU B 1 222 ? -14.375 -8.398 -23.172 1 94.75 222 LEU B CA 1
ATOM 6296 C C . LEU B 1 222 ? -15.227 -8.328 -24.438 1 94.75 222 LEU B C 1
ATOM 6298 O O . LEU B 1 222 ? -16.141 -9.141 -24.625 1 94.75 222 LEU B O 1
ATOM 6302 N N . ASN B 1 223 ? -14.875 -7.402 -25.297 1 94.06 223 ASN B N 1
ATOM 6303 C CA . ASN B 1 223 ? -15.664 -7.207 -26.516 1 94.06 223 ASN B CA 1
ATOM 6304 C C . ASN B 1 223 ? -15.211 -8.125 -27.641 1 94.06 223 ASN B C 1
ATOM 6306 O O . ASN B 1 223 ? -16.031 -8.648 -28.391 1 94.06 223 ASN B O 1
ATOM 6310 N N . ASN B 1 224 ? -13.906 -8.234 -27.781 1 92.75 224 ASN B N 1
ATOM 6311 C CA . ASN B 1 224 ? -13.336 -9.031 -28.859 1 92.75 224 ASN B CA 1
ATOM 6312 C C . ASN B 1 224 ? -12.383 -10.094 -28.312 1 92.75 224 ASN B C 1
ATOM 6314 O O . ASN B 1 224 ? -11.172 -9.898 -28.297 1 92.75 224 ASN B O 1
ATOM 6318 N N . VAL B 1 225 ? -12.938 -11.273 -28.047 1 92.12 225 VAL B N 1
ATOM 6319 C CA . VAL B 1 225 ? -12.195 -12.359 -27.406 1 92.12 225 VAL B CA 1
ATOM 6320 C C . VAL B 1 225 ? -11.133 -12.891 -28.359 1 92.12 225 VAL B C 1
ATOM 6322 O O . VAL B 1 225 ? -10 -13.156 -27.953 1 92.12 225 VAL B O 1
ATOM 6325 N N . GLN B 1 226 ? -11.453 -12.984 -29.609 1 90.62 226 GLN B N 1
ATOM 6326 C CA . GLN B 1 226 ? -10.531 -13.484 -30.625 1 90.62 226 GLN B CA 1
ATOM 6327 C C . GLN B 1 226 ? -9.273 -12.625 -30.688 1 90.62 226 GLN B C 1
ATOM 6329 O O . GLN B 1 226 ? -8.156 -13.148 -30.625 1 90.62 226 GLN B O 1
ATOM 6334 N N . GLN B 1 227 ? -9.555 -11.375 -30.859 1 89.56 227 GLN B N 1
ATOM 6335 C CA . GLN B 1 227 ? -8.422 -10.461 -30.969 1 89.56 227 GLN B CA 1
ATOM 6336 C C . GLN B 1 227 ? -7.566 -10.484 -29.703 1 89.56 227 GLN B C 1
ATOM 6338 O O . GLN B 1 227 ? -6.336 -10.461 -29.781 1 89.56 227 GLN B O 1
ATOM 6343 N N . PHE B 1 228 ? -8.195 -10.484 -28.625 1 90.88 228 PHE B N 1
ATOM 6344 C CA . PHE B 1 228 ? -7.461 -10.492 -27.359 1 90.88 228 PHE B CA 1
ATOM 6345 C C . PHE B 1 228 ? -6.613 -11.758 -27.25 1 90.88 228 PHE B C 1
ATOM 6347 O O . PHE B 1 228 ? -5.457 -11.695 -26.812 1 90.88 228 PHE B O 1
ATOM 6354 N N . MET B 1 229 ? -7.156 -12.852 -27.609 1 89.19 229 MET B N 1
ATOM 6355 C CA . MET B 1 229 ? -6.441 -14.125 -27.547 1 89.19 229 MET B CA 1
ATOM 6356 C C . MET B 1 229 ? -5.266 -14.133 -28.516 1 89.19 229 MET B C 1
ATOM 6358 O O . MET B 1 229 ? -4.188 -14.641 -28.188 1 89.19 229 MET B O 1
ATOM 6362 N N . ASN B 1 230 ? -5.492 -13.594 -29.703 1 89.38 230 ASN B N 1
ATOM 6363 C CA . ASN B 1 230 ? -4.395 -13.469 -30.656 1 89.38 230 ASN B CA 1
ATOM 6364 C C . ASN B 1 230 ? -3.221 -12.695 -30.062 1 89.38 230 ASN B C 1
ATOM 6366 O O . ASN B 1 230 ? -2.076 -13.148 -30.125 1 89.38 230 ASN B O 1
ATOM 6370 N N . ASP B 1 231 ? -3.623 -11.578 -29.469 1 86.19 231 ASP B N 1
ATOM 6371 C CA . ASP B 1 231 ? -2.604 -10.703 -28.906 1 86.19 231 ASP B CA 1
ATOM 6372 C C . ASP B 1 231 ? -1.887 -11.375 -27.734 1 86.19 231 ASP B C 1
ATOM 6374 O O . ASP B 1 231 ? -0.666 -11.266 -27.609 1 86.19 231 ASP B O 1
ATOM 6378 N N . ARG B 1 232 ? -2.65 -12.039 -26.938 1 87.88 232 ARG B N 1
ATOM 6379 C CA . ARG B 1 232 ? -2.088 -12.672 -25.75 1 87.88 232 ARG B CA 1
ATOM 6380 C C . ARG B 1 232 ? -1.14 -13.805 -26.125 1 87.88 232 ARG B C 1
ATOM 6382 O O . ARG B 1 232 ? -0.049 -13.922 -25.562 1 87.88 232 ARG B O 1
ATOM 6389 N N . VAL B 1 233 ? -1.559 -14.602 -26.984 1 86.12 233 VAL B N 1
ATOM 6390 C CA . VAL B 1 233 ? -0.726 -15.719 -27.422 1 86.12 233 VAL B CA 1
ATOM 6391 C C . VAL B 1 233 ? 0.526 -15.195 -28.109 1 86.12 233 VAL B C 1
ATOM 6393 O O . VAL B 1 233 ? 1.621 -15.734 -27.922 1 86.12 233 VAL B O 1
ATOM 6396 N N . GLN B 1 234 ? 0.357 -14.164 -28.922 1 86.56 234 GLN B N 1
ATOM 6397 C CA . GLN B 1 234 ? 1.514 -13.531 -29.547 1 86.56 234 GLN B CA 1
ATOM 6398 C C . GLN B 1 234 ? 2.518 -13.055 -28.5 1 86.56 234 GLN B C 1
ATOM 6400 O O . GLN B 1 234 ? 3.725 -13.25 -28.656 1 86.56 234 GLN B O 1
ATOM 6405 N N . GLN B 1 235 ? 1.954 -12.43 -27.5 1 84.25 235 GLN B N 1
ATOM 6406 C CA . GLN B 1 235 ? 2.801 -11.93 -26.422 1 84.25 235 GLN B CA 1
ATOM 6407 C C . GLN B 1 235 ? 3.555 -13.07 -25.734 1 84.25 235 GLN B C 1
ATOM 6409 O O . GLN B 1 235 ? 4.734 -12.938 -25.406 1 84.25 235 GLN B O 1
ATOM 6414 N N . LEU B 1 236 ? 2.904 -14.148 -25.484 1 83.44 236 LEU B N 1
ATOM 6415 C CA . LEU B 1 236 ? 3.518 -15.305 -24.844 1 83.44 236 LEU B CA 1
ATOM 6416 C C . LEU B 1 236 ? 4.617 -15.891 -25.719 1 83.44 236 LEU B C 1
ATOM 6418 O O . LEU B 1 236 ? 5.652 -16.328 -25.219 1 83.44 236 LEU B O 1
ATOM 6422 N N . ILE B 1 237 ? 4.398 -15.875 -27 1 82.81 237 ILE B N 1
ATOM 6423 C CA . ILE B 1 237 ? 5.387 -16.375 -27.938 1 82.81 237 ILE B CA 1
ATOM 6424 C C . ILE B 1 237 ? 6.602 -15.445 -27.953 1 82.81 237 ILE B C 1
ATOM 6426 O O . ILE B 1 237 ? 7.742 -15.914 -27.875 1 82.81 237 ILE B O 1
ATOM 6430 N N . ASP B 1 238 ? 6.289 -14.172 -28.016 1 81.38 238 ASP B N 1
ATOM 6431 C CA . ASP B 1 238 ? 7.355 -13.18 -28.078 1 81.38 238 ASP B CA 1
ATOM 6432 C C . ASP B 1 238 ? 8.242 -13.25 -26.844 1 81.38 238 ASP B C 1
ATOM 6434 O O . ASP B 1 238 ? 9.445 -13.008 -26.922 1 81.38 238 ASP B O 1
ATOM 6438 N N . CYS B 1 239 ? 7.68 -13.586 -25.766 1 79.69 239 CYS B N 1
ATOM 6439 C CA . CYS B 1 239 ? 8.422 -13.633 -24.516 1 79.69 239 CYS B CA 1
ATOM 6440 C C . CYS B 1 239 ? 8.914 -15.039 -24.219 1 79.69 239 CYS B C 1
ATOM 6442 O O . CYS B 1 239 ? 9.43 -15.312 -23.125 1 79.69 239 CYS B O 1
ATOM 6444 N N . GLU B 1 240 ? 8.648 -16 -25.062 1 79.56 240 GLU B N 1
ATOM 6445 C CA . GLU B 1 240 ? 9.094 -17.391 -24.969 1 79.56 240 GLU B CA 1
ATOM 6446 C C . GLU B 1 240 ? 8.484 -18.078 -23.75 1 79.56 240 GLU B C 1
ATOM 6448 O O . GLU B 1 240 ? 9.18 -18.781 -23.016 1 79.56 240 GLU B O 1
ATOM 6453 N N . LYS B 1 241 ? 7.262 -17.781 -23.547 1 80.75 241 LYS B N 1
ATOM 6454 C CA . LYS B 1 241 ? 6.578 -18.359 -22.391 1 80.75 241 LYS B CA 1
ATOM 6455 C C . LYS B 1 241 ? 5.59 -19.438 -22.812 1 80.75 241 LYS B C 1
ATOM 6457 O O . LYS B 1 241 ? 5.047 -20.172 -21.969 1 80.75 241 LYS B O 1
ATOM 6462 N N . LEU B 1 242 ? 5.398 -19.5 -24.062 1 81.38 242 LEU B N 1
ATOM 6463 C CA . LEU B 1 242 ? 4.48 -20.516 -24.578 1 81.38 242 LEU B CA 1
ATOM 6464 C C . LEU B 1 242 ? 5.195 -21.844 -24.797 1 81.38 242 LEU B C 1
ATOM 6466 O O . LEU B 1 242 ? 6.266 -21.891 -25.406 1 81.38 242 LEU B O 1
ATOM 6470 N N . GLY B 1 243 ? 4.754 -22.828 -24.047 1 75.31 243 GLY B N 1
ATOM 6471 C CA . GLY B 1 243 ? 5.328 -24.156 -24.219 1 75.31 243 GLY B CA 1
ATOM 6472 C C . GLY B 1 243 ? 4.316 -25.188 -24.656 1 75.31 243 GLY B C 1
ATOM 6473 O O . GLY B 1 243 ? 3.242 -25.312 -24.062 1 75.31 243 GLY B O 1
ATOM 6474 N N . LEU B 1 244 ? 4.551 -25.766 -25.812 1 70.5 244 LEU B N 1
ATOM 6475 C CA . LEU B 1 244 ? 3.721 -26.859 -26.297 1 70.5 244 LEU B CA 1
ATOM 6476 C C . LEU B 1 244 ? 4.297 -28.203 -25.875 1 70.5 244 LEU B C 1
ATOM 6478 O O . LEU B 1 244 ? 5.512 -28.406 -25.906 1 70.5 244 LEU B O 1
ATOM 6482 N N . ASP B 1 245 ? 3.584 -28.891 -25 1 66.81 245 ASP B N 1
ATOM 6483 C CA . ASP B 1 245 ? 4.047 -30.203 -24.531 1 66.81 245 ASP B CA 1
ATOM 6484 C C . ASP B 1 245 ? 3.152 -31.312 -25.062 1 66.81 245 ASP B C 1
ATOM 6486 O O . ASP B 1 245 ? 2.346 -31.094 -25.969 1 66.81 245 ASP B O 1
ATOM 6490 N N . GLY B 1 246 ? 3.473 -32.531 -24.625 1 64.5 246 GLY B N 1
ATOM 6491 C CA . GLY B 1 246 ? 2.732 -33.719 -25.078 1 64.5 246 GLY B CA 1
ATOM 6492 C C . GLY B 1 246 ? 1.259 -33.656 -24.719 1 64.5 246 GLY B C 1
ATOM 6493 O O . GLY B 1 246 ? 0.43 -34.25 -25.406 1 64.5 246 GLY B O 1
ATOM 6494 N N . CYS B 1 247 ? 0.961 -32.875 -23.719 1 67.12 247 CYS B N 1
ATOM 6495 C CA . CYS B 1 247 ? -0.436 -32.781 -23.312 1 67.12 247 CYS B CA 1
ATOM 6496 C C . CYS B 1 247 ? -1.212 -31.875 -24.281 1 67.12 247 CYS B C 1
ATOM 6498 O O . CYS B 1 247 ? -2.352 -32.188 -24.641 1 67.12 247 CYS B O 1
ATOM 6500 N N . THR B 1 248 ? -0.536 -30.844 -24.734 1 67.31 248 THR B N 1
ATOM 6501 C CA . THR B 1 248 ? -1.229 -29.844 -25.531 1 67.31 248 THR B CA 1
ATOM 6502 C C . THR B 1 248 ? -0.987 -30.078 -27.016 1 67.31 248 THR B C 1
ATOM 6504 O O . THR B 1 248 ? -1.744 -29.594 -27.859 1 67.31 248 THR B O 1
ATOM 6507 N N . LYS B 1 249 ? -0.019 -31 -27.219 1 66.25 249 LYS B N 1
ATOM 6508 C CA . LYS B 1 249 ? 0.343 -31.359 -28.594 1 66.25 249 LYS B CA 1
ATOM 6509 C C . LYS B 1 249 ? 0.568 -30.109 -29.438 1 66.25 249 LYS B C 1
ATOM 6511 O O . LYS B 1 249 ? 1.344 -29.234 -29.062 1 66.25 249 LYS B O 1
ATOM 6516 N N . ASP B 1 250 ? -0.262 -30.016 -30.484 1 68.56 250 ASP B N 1
ATOM 6517 C CA . ASP B 1 250 ? -0.011 -28.938 -31.438 1 68.56 250 ASP B CA 1
ATOM 6518 C C . ASP B 1 250 ? -1.007 -27.797 -31.266 1 68.56 250 ASP B C 1
ATOM 6520 O O . ASP B 1 250 ? -1.053 -26.875 -32.062 1 68.56 250 ASP B O 1
ATOM 6524 N N . GLY B 1 251 ? -1.674 -27.812 -30.141 1 79.19 251 GLY B N 1
ATOM 6525 C CA . GLY B 1 251 ? -2.682 -26.766 -30.016 1 79.19 251 GLY B CA 1
ATOM 6526 C C . GLY B 1 251 ? -2.615 -26.031 -28.688 1 79.19 251 GLY B C 1
ATOM 6527 O O . GLY B 1 251 ? -1.853 -26.422 -27.797 1 79.19 251 GLY B O 1
ATOM 6528 N N . ILE B 1 252 ? -3.326 -24.875 -28.688 1 83.5 252 ILE B N 1
ATOM 6529 C CA . ILE B 1 252 ? -3.467 -24.094 -27.453 1 83.5 252 ILE B CA 1
ATOM 6530 C C . ILE B 1 252 ? -4.629 -24.641 -26.625 1 83.5 252 ILE B C 1
ATOM 6532 O O . ILE B 1 252 ? -5.742 -24.812 -27.141 1 83.5 252 ILE B O 1
ATOM 6536 N N . TRP B 1 253 ? -4.301 -24.969 -25.438 1 82.88 253 TRP B N 1
ATOM 6537 C CA . TRP B 1 253 ? -5.34 -25.453 -24.531 1 82.88 253 TRP B CA 1
ATOM 6538 C C . TRP B 1 253 ? -5.883 -24.312 -23.672 1 82.88 253 TRP B C 1
ATOM 6540 O O . TRP B 1 253 ? -5.121 -23.594 -23.031 1 82.88 253 TRP B O 1
ATOM 6550 N N . LEU B 1 254 ? -7.188 -24.203 -23.75 1 82.62 254 LEU B N 1
ATOM 6551 C CA . LEU B 1 254 ? -7.852 -23.172 -22.953 1 82.62 254 LEU B CA 1
ATOM 6552 C C . LEU B 1 254 ? -8.758 -23.812 -21.906 1 82.62 254 LEU B C 1
ATOM 6554 O O . LEU B 1 254 ? -9.414 -24.812 -22.172 1 82.62 254 LEU B O 1
ATOM 6558 N N . ALA B 1 255 ? -8.664 -23.312 -20.719 1 80.81 255 ALA B N 1
ATOM 6559 C CA . ALA B 1 255 ? -9.609 -23.672 -19.656 1 80.81 255 ALA B CA 1
ATOM 6560 C C . ALA B 1 255 ? -10.453 -22.484 -19.234 1 80.81 255 ALA B C 1
ATOM 6562 O O . ALA B 1 255 ? -9.93 -21.375 -19.062 1 80.81 255 ALA B O 1
ATOM 6563 N N . ILE B 1 256 ? -11.742 -22.688 -19.297 1 82.25 256 ILE B N 1
ATOM 6564 C CA . ILE B 1 256 ? -12.641 -21.641 -18.797 1 82.25 256 ILE B CA 1
ATOM 6565 C C . ILE B 1 256 ? -12.875 -21.844 -17.312 1 82.25 256 ILE B C 1
ATOM 6567 O O . ILE B 1 256 ? -13.32 -22.906 -16.875 1 82.25 256 ILE B O 1
ATOM 6571 N N . LEU B 1 257 ? -12.523 -20.828 -16.594 1 83.12 257 LEU B N 1
ATOM 6572 C CA . LEU B 1 257 ? -12.633 -20.906 -15.141 1 83.12 257 LEU B CA 1
ATOM 6573 C C . LEU B 1 257 ? -13.547 -19.812 -14.602 1 83.12 257 LEU B C 1
ATOM 6575 O O . LEU B 1 257 ? -13.531 -18.688 -15.102 1 83.12 257 LEU B O 1
ATOM 6579 N N . GLY B 1 258 ? -14.438 -20.172 -13.711 1 82.44 258 GLY B N 1
ATOM 6580 C CA . GLY B 1 258 ? -15.312 -19.234 -13.047 1 82.44 258 GLY B CA 1
ATOM 6581 C C . GLY B 1 258 ? -15.383 -19.422 -11.547 1 82.44 258 GLY B C 1
ATOM 6582 O O . GLY B 1 258 ? -15.344 -20.562 -11.062 1 82.44 258 GLY B O 1
ATOM 6583 N N . ASP B 1 259 ? -15.344 -18.344 -10.875 1 81.94 259 ASP B N 1
ATOM 6584 C CA . ASP B 1 259 ? -15.445 -18.453 -9.422 1 81.94 259 ASP B CA 1
ATOM 6585 C C . ASP B 1 259 ? -16.141 -17.219 -8.836 1 81.94 259 ASP B C 1
ATOM 6587 O O . ASP B 1 259 ? -15.883 -16.094 -9.273 1 81.94 259 ASP B O 1
ATOM 6591 N N . LYS B 1 260 ? -17.047 -17.562 -7.965 1 81.88 260 LYS B N 1
ATOM 6592 C CA . LYS B 1 260 ? -17.719 -16.469 -7.266 1 81.88 260 LYS B CA 1
ATOM 6593 C C . LYS B 1 260 ? -17.016 -16.141 -5.953 1 81.88 260 LYS B C 1
ATOM 6595 O O . LYS B 1 260 ? -16.766 -17.016 -5.133 1 81.88 260 LYS B O 1
ATOM 6600 N N . GLY B 1 261 ? -16.5 -15 -5.926 1 73.19 261 GLY B N 1
ATOM 6601 C CA . GLY B 1 261 ? -15.953 -14.492 -4.676 1 73.19 261 GLY B CA 1
ATOM 6602 C C . GLY B 1 261 ? -16.797 -13.398 -4.051 1 73.19 261 GLY B C 1
ATOM 6603 O O . GLY B 1 261 ? -16.906 -12.305 -4.609 1 73.19 261 GLY B O 1
ATOM 6604 N N . ALA B 1 262 ? -17.375 -13.555 -2.865 1 69 262 ALA B N 1
ATOM 6605 C CA . ALA B 1 262 ? -18.234 -12.633 -2.139 1 69 262 ALA B CA 1
ATOM 6606 C C . ALA B 1 262 ? -19.422 -12.203 -2.998 1 69 262 ALA B C 1
ATOM 6608 O O . ALA B 1 262 ? -20.375 -12.969 -3.189 1 69 262 ALA B O 1
ATOM 6609 N N . ASP B 1 263 ? -19.234 -11.094 -3.713 1 76.44 263 ASP B N 1
ATOM 6610 C CA . ASP B 1 263 ? -20.406 -10.594 -4.406 1 76.44 263 ASP B CA 1
ATOM 6611 C C . ASP B 1 263 ? -20.234 -10.664 -5.922 1 76.44 263 ASP B C 1
ATOM 6613 O O . ASP B 1 263 ? -21.188 -10.453 -6.676 1 76.44 263 ASP B O 1
ATOM 6617 N N . GLU B 1 264 ? -19.062 -11.078 -6.348 1 86.88 264 GLU B N 1
ATOM 6618 C CA . GLU B 1 264 ? -18.797 -10.984 -7.781 1 86.88 264 GLU B CA 1
ATOM 6619 C C . GLU B 1 264 ? -18.328 -12.328 -8.344 1 86.88 264 GLU B C 1
ATOM 6621 O O . GLU B 1 264 ? -17.594 -13.062 -7.684 1 86.88 264 GLU B O 1
ATOM 6626 N N . ILE B 1 265 ? -18.812 -12.672 -9.492 1 88.62 265 ILE B N 1
ATOM 6627 C CA . ILE B 1 265 ? -18.328 -13.82 -10.258 1 88.62 265 ILE B CA 1
ATOM 6628 C C . ILE B 1 265 ? -17.312 -13.367 -11.297 1 88.62 265 ILE B C 1
ATOM 6630 O O . ILE B 1 265 ? -17.516 -12.367 -11.992 1 88.62 265 ILE B O 1
ATOM 6634 N N . LYS B 1 266 ? -16.219 -14.008 -11.305 1 89.56 266 LYS B N 1
ATOM 6635 C CA . LYS B 1 266 ? -15.164 -13.781 -12.297 1 89.56 266 LYS B CA 1
ATOM 6636 C C . LYS B 1 266 ? -15.031 -14.977 -13.234 1 89.56 266 LYS B C 1
ATOM 6638 O O . LYS B 1 266 ? -14.945 -16.125 -12.781 1 89.56 266 LYS B O 1
ATOM 6643 N N . VAL B 1 267 ? -15.141 -14.734 -14.438 1 89.62 267 VAL B N 1
ATOM 6644 C CA . VAL B 1 267 ? -14.898 -15.766 -15.445 1 89.62 267 VAL B CA 1
ATOM 6645 C C . VAL B 1 267 ? -13.633 -15.438 -16.234 1 89.62 267 VAL B C 1
ATOM 6647 O O . VAL B 1 267 ? -13.477 -14.328 -16.734 1 89.62 267 VAL B O 1
ATOM 6650 N N . CYS B 1 268 ? -12.742 -16.359 -16.219 1 90.06 268 CYS B N 1
ATOM 6651 C CA . CYS B 1 268 ? -11.453 -16.141 -16.859 1 90.06 268 CYS B CA 1
ATOM 6652 C C . CYS B 1 268 ? -11.109 -17.312 -17.781 1 90.06 268 CYS B C 1
ATOM 6654 O O . CYS B 1 268 ? -11.727 -18.375 -17.719 1 90.06 268 CYS B O 1
ATOM 6656 N N . ILE B 1 269 ? -10.242 -16.984 -18.688 1 87.56 269 ILE B N 1
ATOM 6657 C CA . ILE B 1 269 ? -9.641 -18 -19.547 1 87.56 269 ILE B CA 1
ATOM 6658 C C . ILE B 1 269 ? -8.195 -18.234 -19.109 1 87.56 269 ILE B C 1
ATOM 6660 O O . ILE B 1 269 ? -7.461 -17.297 -18.812 1 87.56 269 ILE B O 1
ATOM 6664 N N . ALA B 1 270 ? -7.891 -19.516 -18.969 1 85 270 ALA B N 1
ATOM 6665 C CA . ALA B 1 270 ? -6.508 -19.859 -18.656 1 85 270 ALA B CA 1
ATOM 6666 C C . ALA B 1 270 ? -5.832 -20.531 -19.844 1 85 270 ALA B C 1
ATOM 6668 O O . ALA B 1 270 ? -6.367 -21.484 -20.406 1 85 270 ALA B O 1
ATOM 6669 N N . VAL B 1 271 ? -4.746 -19.938 -20.219 1 81.69 271 VAL B N 1
ATOM 6670 C CA . VAL B 1 271 ? -3.91 -20.609 -21.203 1 81.69 271 VAL B CA 1
ATOM 6671 C C . VAL B 1 271 ? -3.008 -21.625 -20.516 1 81.69 271 VAL B C 1
ATOM 6673 O O . VAL B 1 271 ? -2.225 -21.266 -19.625 1 81.69 271 VAL B O 1
ATOM 6676 N N . ARG B 1 272 ? -3.072 -22.797 -20.938 1 79.75 272 ARG B N 1
ATOM 6677 C CA . ARG B 1 272 ? -2.42 -23.875 -20.188 1 79.75 272 ARG B CA 1
ATOM 6678 C C . ARG B 1 272 ? -1.045 -24.188 -20.766 1 79.75 272 ARG B C 1
ATOM 6680 O O . ARG B 1 272 ? -0.218 -24.812 -20.094 1 79.75 272 ARG B O 1
ATOM 6687 N N . ASN B 1 273 ? -0.757 -23.688 -21.969 1 80.31 273 ASN B N 1
ATOM 6688 C CA . ASN B 1 273 ? 0.517 -23.922 -22.641 1 80.31 273 ASN B CA 1
ATOM 6689 C C . ASN B 1 273 ? 1.627 -23.047 -22.078 1 80.31 273 ASN B C 1
ATOM 6691 O O . ASN B 1 273 ? 2.402 -22.453 -22.828 1 80.31 273 ASN B O 1
ATOM 6695 N N . VAL B 1 274 ? 1.654 -22.859 -20.781 1 81.12 274 VAL B N 1
ATOM 6696 C CA . VAL B 1 274 ? 2.666 -22 -20.172 1 81.12 274 VAL B CA 1
ATOM 6697 C C . VAL B 1 274 ? 3.371 -22.75 -19.047 1 81.12 274 VAL B C 1
ATOM 6699 O O . VAL B 1 274 ? 2.908 -23.797 -18.594 1 81.12 274 VAL B O 1
ATOM 6702 N N . THR B 1 275 ? 4.52 -22.234 -18.578 1 72.94 275 THR B N 1
ATOM 6703 C CA . THR B 1 275 ? 5.348 -22.891 -17.578 1 72.94 275 THR B CA 1
ATOM 6704 C C . THR B 1 275 ? 4.609 -22.969 -16.234 1 72.94 275 THR B C 1
ATOM 6706 O O . THR B 1 275 ? 4.695 -23.984 -15.539 1 72.94 275 THR B O 1
ATOM 6709 N N . SER B 1 276 ? 3.828 -21.984 -15.875 1 76.88 276 SER B N 1
ATOM 6710 C CA . SER B 1 276 ? 3.053 -21.984 -14.633 1 76.88 276 SER B CA 1
ATOM 6711 C C . SER B 1 276 ? 1.565 -21.797 -14.914 1 76.88 276 SER B C 1
ATOM 6713 O O . SER B 1 276 ? 0.98 -20.781 -14.547 1 76.88 276 SER B O 1
ATOM 6715 N N . PRO B 1 277 ? 1.048 -22.859 -15.312 1 76.06 277 PRO B N 1
ATOM 6716 C CA . PRO B 1 277 ? -0.323 -22.719 -15.805 1 76.06 277 PRO B CA 1
ATOM 6717 C C . PRO B 1 277 ? -1.319 -22.375 -14.703 1 76.06 277 PRO B C 1
ATOM 6719 O O . PRO B 1 277 ? -2.385 -21.828 -14.969 1 76.06 277 PRO B O 1
ATOM 6722 N N . ASN B 1 278 ? -0.971 -22.688 -13.453 1 76.75 278 ASN B N 1
ATOM 6723 C CA . ASN B 1 278 ? -1.926 -22.453 -12.375 1 76.75 278 ASN B CA 1
ATOM 6724 C C . ASN B 1 278 ? -1.684 -21.125 -11.68 1 76.75 278 ASN B C 1
ATOM 6726 O O . ASN B 1 278 ? -2.248 -20.859 -10.617 1 76.75 278 ASN B O 1
ATOM 6730 N N . SER B 1 279 ? -0.96 -20.344 -12.305 1 78.81 279 SER B N 1
ATOM 6731 C CA . SER B 1 279 ? -0.738 -19 -11.781 1 78.81 279 SER B CA 1
ATOM 6732 C C . SER B 1 279 ? -1.853 -18.047 -12.203 1 78.81 279 SER B C 1
ATOM 6734 O O . SER B 1 279 ? -2.334 -18.109 -13.336 1 78.81 279 SER B O 1
ATOM 6736 N N . SER B 1 280 ? -2.176 -17.219 -11.281 1 79.19 280 SER B N 1
ATOM 6737 C CA . SER B 1 280 ? -3.188 -16.219 -11.602 1 79.19 280 SER B CA 1
ATOM 6738 C C . SER B 1 280 ? -2.682 -15.242 -12.664 1 79.19 280 SER B C 1
ATOM 6740 O O . SER B 1 280 ? -3.473 -14.539 -13.281 1 79.19 280 SER B O 1
ATOM 6742 N N . HIS B 1 281 ? -1.479 -15.359 -12.914 1 75.69 281 HIS B N 1
ATOM 6743 C CA . HIS B 1 281 ? -0.864 -14.438 -13.859 1 75.69 281 HIS B CA 1
ATOM 6744 C C . HIS B 1 281 ? -1.175 -14.828 -15.297 1 75.69 281 HIS B C 1
ATOM 6746 O O . HIS B 1 281 ? -0.99 -14.031 -16.219 1 75.69 281 HIS B O 1
ATOM 6752 N N . ASN B 1 282 ? -1.669 -16 -15.469 1 79.19 282 ASN B N 1
ATOM 6753 C CA . ASN B 1 282 ? -1.948 -16.469 -16.828 1 79.19 282 ASN B CA 1
ATOM 6754 C C . ASN B 1 282 ? -3.445 -16.453 -17.125 1 79.19 282 ASN B C 1
ATOM 6756 O O . ASN B 1 282 ? -3.889 -17.047 -18.109 1 79.19 282 ASN B O 1
ATOM 6760 N N . LEU B 1 283 ? -4.074 -15.812 -16.281 1 86.5 283 LEU B N 1
ATOM 6761 C CA . LEU B 1 283 ? -5.516 -15.719 -16.469 1 86.5 283 LEU B CA 1
ATOM 6762 C C . LEU B 1 283 ? -5.875 -14.516 -17.344 1 86.5 283 LEU B C 1
ATOM 6764 O O . LEU B 1 283 ? -5.262 -13.453 -17.219 1 86.5 283 LEU B O 1
ATOM 6768 N N . ILE B 1 284 ? -6.797 -14.758 -18.203 1 88.19 284 ILE B N 1
ATOM 6769 C CA . ILE B 1 284 ? -7.398 -13.703 -19.016 1 88.19 284 ILE B CA 1
ATOM 6770 C C . ILE B 1 284 ? -8.828 -13.438 -18.547 1 88.19 284 ILE B C 1
ATOM 6772 O O . ILE B 1 284 ? -9.68 -14.328 -18.625 1 88.19 284 ILE B O 1
ATOM 6776 N N . PRO B 1 285 ? -9.023 -12.258 -18.078 1 91.56 285 PRO B N 1
ATOM 6777 C CA . PRO B 1 285 ? -10.398 -11.992 -17.641 1 91.56 285 PRO B CA 1
ATOM 6778 C C . PRO B 1 285 ? -11.383 -11.898 -18.797 1 91.56 285 PRO B C 1
ATOM 6780 O O . PRO B 1 285 ? -11.211 -11.055 -19.688 1 91.56 285 PRO B O 1
ATOM 6783 N N . LEU B 1 286 ? -12.352 -12.773 -18.812 1 92.88 286 LEU B N 1
ATOM 6784 C CA . LEU B 1 286 ? -13.414 -12.75 -19.812 1 92.88 286 LEU B CA 1
ATOM 6785 C C . LEU B 1 286 ? -14.523 -11.789 -19.406 1 92.88 286 LEU B C 1
ATOM 6787 O O . LEU B 1 286 ? -15.07 -11.078 -20.25 1 92.88 286 LEU B O 1
ATOM 6791 N N . GLY B 1 287 ? -14.836 -11.898 -18.141 1 93.94 287 GLY B N 1
ATOM 6792 C CA . GLY B 1 287 ? -15.867 -11.016 -17.625 1 93.94 287 GLY B CA 1
ATOM 6793 C C . GLY B 1 287 ? -16.094 -11.156 -16.125 1 93.94 287 GLY B C 1
ATOM 6794 O O . GLY B 1 287 ? -15.617 -12.109 -15.516 1 93.94 287 GLY B O 1
ATOM 6795 N N . VAL B 1 288 ? -16.75 -10.125 -15.562 1 93.62 288 VAL B N 1
ATOM 6796 C CA . VAL B 1 288 ? -17.109 -10.109 -14.148 1 93.62 288 VAL B CA 1
ATOM 6797 C C . VAL B 1 288 ? -18.547 -9.578 -13.992 1 93.62 288 VAL B C 1
ATOM 6799 O O . VAL B 1 288 ? -18.969 -8.711 -14.758 1 93.62 288 VAL B O 1
ATOM 6802 N N . PHE B 1 289 ? -19.281 -10.141 -13.094 1 92.38 289 PHE B N 1
ATOM 6803 C CA . PHE B 1 289 ? -20.594 -9.609 -12.766 1 92.38 289 PHE B CA 1
ATOM 6804 C C . PHE B 1 289 ? -20.984 -9.945 -11.328 1 92.38 289 PHE B C 1
ATOM 6806 O O . PHE B 1 289 ? -20.359 -10.82 -10.711 1 92.38 289 PHE B O 1
ATOM 6813 N N . ASN B 1 290 ? -21.938 -9.172 -10.727 1 90.19 290 ASN B N 1
ATOM 6814 C CA . ASN B 1 290 ? -22.328 -9.352 -9.336 1 90.19 290 ASN B CA 1
ATOM 6815 C C . ASN B 1 290 ? -23.703 -9.992 -9.211 1 90.19 290 ASN B C 1
ATOM 6817 O O . ASN B 1 290 ? -24.625 -9.391 -8.672 1 90.19 290 ASN B O 1
ATOM 6821 N N . ASP B 1 291 ? -23.828 -11.242 -9.625 1 87.69 291 ASP B N 1
ATOM 6822 C CA . ASP B 1 291 ? -25.047 -12.047 -9.539 1 87.69 291 ASP B CA 1
ATOM 6823 C C . ASP B 1 291 ? -24.719 -13.5 -9.172 1 87.69 291 ASP B C 1
ATOM 6825 O O . ASP B 1 291 ? -23.578 -13.805 -8.797 1 87.69 291 ASP B O 1
ATOM 6829 N N . ASP B 1 292 ? -25.719 -14.344 -9.234 1 81.69 292 ASP B N 1
ATOM 6830 C CA . ASP B 1 292 ? -25.531 -15.742 -8.859 1 81.69 292 ASP B CA 1
ATOM 6831 C C . ASP B 1 292 ? -24.641 -16.453 -9.883 1 81.69 292 ASP B C 1
ATOM 6833 O O . ASP B 1 292 ? -24.547 -16.031 -11.039 1 81.69 292 ASP B O 1
ATOM 6837 N N . GLU B 1 293 ? -24.031 -17.547 -9.445 1 77.81 293 GLU B N 1
ATOM 6838 C CA . GLU B 1 293 ? -23.016 -18.234 -10.242 1 77.81 293 GLU B CA 1
ATOM 6839 C C . GLU B 1 293 ? -23.656 -19.375 -11.055 1 77.81 293 GLU B C 1
ATOM 6841 O O . GLU B 1 293 ? -22.984 -20.359 -11.383 1 77.81 293 GLU B O 1
ATOM 6846 N N . SER B 1 294 ? -24.703 -19.234 -11.664 1 79.25 294 SER B N 1
ATOM 6847 C CA . SER B 1 294 ? -25.281 -20.281 -12.484 1 79.25 294 SER B CA 1
ATOM 6848 C C . SER B 1 294 ? -24.906 -20.109 -13.953 1 79.25 294 SER B C 1
ATOM 6850 O O . SER B 1 294 ? -24.562 -19 -14.383 1 79.25 294 SER B O 1
ATOM 6852 N N . ALA B 1 295 ? -24.875 -21.266 -14.641 1 79.94 295 ALA B N 1
ATOM 6853 C CA . ALA B 1 295 ? -24.578 -21.234 -16.062 1 79.94 295 ALA B CA 1
ATOM 6854 C C . ALA B 1 295 ? -25.547 -20.297 -16.797 1 79.94 295 ALA B C 1
ATOM 6856 O O . ALA B 1 295 ? -25.141 -19.609 -17.75 1 79.94 295 ALA B O 1
ATOM 6857 N N . GLU B 1 296 ? -26.734 -20.297 -16.344 1 81.94 296 GLU B N 1
ATOM 6858 C CA . GLU B 1 296 ? -27.734 -19.438 -16.953 1 81.94 296 GLU B CA 1
ATOM 6859 C C . GLU B 1 296 ? -27.391 -17.969 -16.766 1 81.94 296 GLU B C 1
ATOM 6861 O O . GLU B 1 296 ? -27.5 -17.172 -17.703 1 81.94 296 GLU B O 1
ATOM 6866 N N . LYS B 1 297 ? -26.922 -17.656 -15.625 1 86.94 297 LYS B N 1
ATOM 6867 C CA . LYS B 1 297 ? -26.594 -16.266 -15.336 1 86.94 297 LYS B CA 1
ATOM 6868 C C . LYS B 1 297 ? -25.312 -15.836 -16.062 1 86.94 297 LYS B C 1
ATOM 6870 O O . LYS B 1 297 ? -25.188 -14.68 -16.469 1 86.94 297 LYS B O 1
ATOM 6875 N N . VAL B 1 298 ? -24.422 -16.781 -16.219 1 88.69 298 VAL B N 1
ATOM 6876 C CA . VAL B 1 298 ? -23.219 -16.484 -16.984 1 88.69 298 VAL B CA 1
ATOM 6877 C C . VAL B 1 298 ? -23.578 -16.141 -18.438 1 88.69 298 VAL B C 1
ATOM 6879 O O . VAL B 1 298 ? -23.078 -15.172 -19 1 88.69 298 VAL B O 1
ATOM 6882 N N . MET B 1 299 ? -24.484 -16.953 -18.922 1 89.06 299 MET B N 1
ATOM 6883 C CA . MET B 1 299 ? -24.891 -16.719 -20.312 1 89.06 299 MET B CA 1
ATOM 6884 C C . MET B 1 299 ? -25.688 -15.422 -20.422 1 89.06 299 MET B C 1
ATOM 6886 O O . MET B 1 299 ? -25.578 -14.703 -21.422 1 89.06 299 MET B O 1
ATOM 6890 N N . GLU B 1 300 ? -26.375 -15.141 -19.453 1 89.56 300 GLU B N 1
ATOM 6891 C CA . GLU B 1 300 ? -27.188 -13.93 -19.453 1 89.56 300 GLU B CA 1
ATOM 6892 C C . GLU B 1 300 ? -26.312 -12.68 -19.422 1 89.56 300 GLU B C 1
ATOM 6894 O O . GLU B 1 300 ? -26.578 -11.719 -20.141 1 89.56 300 GLU B O 1
ATOM 6899 N N . HIS B 1 301 ? -25.312 -12.719 -18.625 1 91.25 301 HIS B N 1
ATOM 6900 C CA . HIS B 1 301 ? -24.547 -11.508 -18.375 1 91.25 301 HIS B CA 1
ATOM 6901 C C . HIS B 1 301 ? -23.312 -11.43 -19.266 1 91.25 301 HIS B C 1
ATOM 6903 O O . HIS B 1 301 ? -22.875 -10.336 -19.625 1 91.25 301 HIS B O 1
ATOM 6909 N N . LEU B 1 302 ? -22.734 -12.586 -19.578 1 92.5 302 LEU B N 1
ATOM 6910 C CA . LEU B 1 302 ? -21.5 -12.609 -20.359 1 92.5 302 LEU B CA 1
ATOM 6911 C C . LEU B 1 302 ? -21.734 -13.25 -21.719 1 92.5 302 LEU B C 1
ATOM 6913 O O . LEU B 1 302 ? -20.797 -13.695 -22.375 1 92.5 302 LEU B O 1
ATOM 6917 N N . GLY B 1 303 ? -22.891 -13.32 -22.141 1 88.62 303 GLY B N 1
ATOM 6918 C CA . GLY B 1 303 ? -23.312 -14 -23.359 1 88.62 303 GLY B CA 1
ATOM 6919 C C . GLY B 1 303 ? -22.438 -13.672 -24.562 1 88.62 303 GLY B C 1
ATOM 6920 O O . GLY B 1 303 ? -21.859 -14.57 -25.172 1 88.62 303 GLY B O 1
ATOM 6921 N N . PRO B 1 304 ? -22.281 -12.391 -24.828 1 89.69 304 PRO B N 1
ATOM 6922 C CA . PRO B 1 304 ? -21.5 -12.016 -26 1 89.69 304 PRO B CA 1
ATOM 6923 C C . PRO B 1 304 ? -20.062 -12.547 -25.953 1 89.69 304 PRO B C 1
ATOM 6925 O O . PRO B 1 304 ? -19.547 -13.023 -26.969 1 89.69 304 PRO B O 1
ATOM 6928 N N . ALA B 1 305 ? -19.469 -12.539 -24.844 1 90.69 305 ALA B N 1
ATOM 6929 C CA . ALA B 1 305 ? -18.094 -12.992 -24.703 1 90.69 305 ALA B CA 1
ATOM 6930 C C . ALA B 1 305 ? -18.016 -14.516 -24.734 1 90.69 305 ALA B C 1
ATOM 6932 O O . ALA B 1 305 ? -17.109 -15.086 -25.359 1 90.69 305 ALA B O 1
ATOM 6933 N N . VAL B 1 306 ? -18.969 -15.156 -24.109 1 88.75 306 VAL B N 1
ATOM 6934 C CA . VAL B 1 306 ? -18.984 -16.609 -24.047 1 88.75 306 VAL B CA 1
ATOM 6935 C C . VAL B 1 306 ? -19.25 -17.188 -25.438 1 88.75 306 VAL B C 1
ATOM 6937 O O . VAL B 1 306 ? -18.656 -18.203 -25.812 1 88.75 306 VAL B O 1
ATOM 6940 N N . GLU B 1 307 ? -20.109 -16.594 -26.141 1 88.62 307 GLU B N 1
ATOM 6941 C CA . GLU B 1 307 ? -20.391 -17.047 -27.5 1 88.62 307 GLU B CA 1
ATOM 6942 C C . GLU B 1 307 ? -19.156 -16.953 -28.391 1 88.62 307 GLU B C 1
ATOM 6944 O O . GLU B 1 307 ? -18.875 -17.859 -29.172 1 88.62 307 GLU B O 1
ATOM 6949 N N . GLN B 1 308 ? -18.438 -15.922 -28.25 1 90.75 308 GLN B N 1
ATOM 6950 C CA . GLN B 1 308 ? -17.203 -15.773 -29 1 90.75 308 GLN B CA 1
ATOM 6951 C C . GLN B 1 308 ? -16.172 -16.828 -28.609 1 90.75 308 GLN B C 1
ATOM 6953 O O . GLN B 1 308 ? -15.461 -17.359 -29.453 1 90.75 308 GLN B O 1
ATOM 6958 N N . LEU B 1 309 ? -16.141 -17.094 -27.375 1 88.75 309 LEU B N 1
ATOM 6959 C CA . LEU B 1 309 ? -15.211 -18.094 -26.875 1 88.75 309 LEU B CA 1
ATOM 6960 C C . LEU B 1 309 ? -15.531 -19.469 -27.438 1 88.75 309 LEU B C 1
ATOM 6962 O O . LEU B 1 309 ? -14.625 -20.219 -27.812 1 88.75 309 LEU B O 1
ATOM 6966 N N . ASN B 1 310 ? -16.781 -19.734 -27.484 1 85 310 ASN B N 1
ATOM 6967 C CA . ASN B 1 310 ? -17.219 -21.016 -28.016 1 85 310 ASN B CA 1
ATOM 6968 C C . ASN B 1 310 ? -16.906 -21.156 -29.5 1 85 310 ASN B C 1
ATOM 6970 O O . ASN B 1 310 ? -16.734 -22.266 -30 1 85 310 ASN B O 1
ATOM 6974 N N . GLN B 1 311 ? -16.719 -20.109 -30.141 1 86.06 311 GLN B N 1
ATOM 6975 C CA . GLN B 1 311 ? -16.453 -20.109 -31.578 1 86.06 311 GLN B CA 1
ATOM 6976 C C . GLN B 1 311 ? -14.945 -20.062 -31.844 1 86.06 311 GLN B C 1
ATOM 6978 O O . GLN B 1 311 ? -14.516 -20.172 -33 1 86.06 311 GLN B O 1
ATOM 6983 N N . LEU B 1 312 ? -14.242 -19.938 -30.781 1 89.12 312 LEU B N 1
ATOM 6984 C CA . LEU B 1 312 ? -12.805 -19.812 -30.953 1 89.12 312 LEU B CA 1
ATOM 6985 C C . LEU B 1 312 ? -12.188 -21.156 -31.328 1 89.12 312 LEU B C 1
ATOM 6987 O O . LEU B 1 312 ? -12.133 -22.078 -30.5 1 89.12 312 LEU B O 1
ATOM 6991 N N . ILE B 1 313 ? -11.664 -21.375 -32.531 1 86.56 313 ILE B N 1
ATOM 6992 C CA . ILE B 1 313 ? -11.148 -22.656 -32.969 1 86.56 313 ILE B CA 1
ATOM 6993 C C . ILE B 1 313 ? -9.648 -22.562 -33.219 1 86.56 313 ILE B C 1
ATOM 6995 O O . ILE B 1 313 ? -8.953 -23.562 -33.281 1 86.56 313 ILE B O 1
ATOM 6999 N N . ASP B 1 314 ? -9.227 -21.344 -33.438 1 88.19 314 ASP B N 1
ATOM 7000 C CA . ASP B 1 314 ? -7.797 -21.125 -33.656 1 88.19 314 ASP B CA 1
ATOM 7001 C C . ASP B 1 314 ? -7.391 -19.719 -33.219 1 88.19 314 ASP B C 1
ATOM 7003 O O . ASP B 1 314 ? -8.242 -18.875 -32.969 1 88.19 314 ASP B O 1
ATOM 7007 N N . VAL B 1 315 ? -6.172 -19.531 -33 1 88.31 315 VAL B N 1
ATOM 7008 C CA . VAL B 1 315 ? -5.578 -18.219 -32.781 1 88.31 315 VAL B CA 1
ATOM 7009 C C . VAL B 1 315 ? -4.562 -17.906 -33.875 1 88.31 315 VAL B C 1
ATOM 7011 O O . VAL B 1 315 ? -3.863 -18.797 -34.344 1 88.31 315 VAL B O 1
ATOM 7014 N N . GLU B 1 316 ? -4.535 -16.672 -34.281 1 89.19 316 GLU B N 1
ATOM 7015 C CA . GLU B 1 316 ? -3.617 -16.234 -35.344 1 89.19 316 GLU B CA 1
ATOM 7016 C C . GLU B 1 316 ? -2.439 -15.461 -34.75 1 89.19 316 GLU B C 1
ATOM 7018 O O . GLU B 1 316 ? -2.633 -14.469 -34.031 1 89.19 316 GLU B O 1
ATOM 7023 N N . VAL B 1 317 ? -1.264 -15.977 -34.938 1 86.5 317 VAL B N 1
ATOM 7024 C CA . VAL B 1 317 ? -0.066 -15.336 -34.406 1 86.5 317 VAL B CA 1
ATOM 7025 C C . VAL B 1 317 ? 0.955 -15.141 -35.531 1 86.5 317 VAL B C 1
ATOM 7027 O O . VAL B 1 317 ? 0.853 -15.766 -36.594 1 86.5 317 VAL B O 1
ATOM 7030 N N . ASP B 1 318 ? 1.834 -14.164 -35.281 1 83.19 318 ASP B N 1
ATOM 7031 C CA . ASP B 1 318 ? 2.936 -13.922 -36.219 1 83.19 318 ASP B CA 1
ATOM 7032 C C . ASP B 1 318 ? 4.219 -14.586 -35.719 1 83.19 318 ASP B C 1
ATOM 7034 O O . ASP B 1 318 ? 4.742 -14.242 -34.656 1 83.19 318 ASP B O 1
ATOM 7038 N N . ILE B 1 319 ? 4.586 -15.633 -36.406 1 75.56 319 ILE B N 1
ATOM 7039 C CA . ILE B 1 319 ? 5.855 -16.281 -36.094 1 75.56 319 ILE B CA 1
ATOM 7040 C C . ILE B 1 319 ? 6.824 -16.094 -37.25 1 75.56 319 ILE B C 1
ATOM 7042 O O . ILE B 1 319 ? 6.559 -16.531 -38.375 1 75.56 319 ILE B O 1
ATOM 7046 N N . CYS B 1 320 ? 7.934 -15.508 -37.031 1 72.56 320 CYS B N 1
ATOM 7047 C CA . CYS B 1 320 ? 8.961 -15.266 -38.031 1 72.56 320 CYS B CA 1
ATOM 7048 C C . CYS B 1 320 ? 8.359 -14.633 -39.281 1 72.56 320 CYS B C 1
ATOM 7050 O O . CYS B 1 320 ? 8.586 -15.117 -40.406 1 72.56 320 CYS B O 1
ATOM 7052 N N . ASN B 1 321 ? 7.445 -13.648 -39.156 1 73 321 ASN B N 1
ATOM 7053 C CA . ASN B 1 321 ? 6.844 -12.844 -40.219 1 73 321 ASN B CA 1
ATOM 7054 C C . ASN B 1 321 ? 5.855 -13.664 -41.062 1 73 321 ASN B C 1
ATOM 7056 O O . ASN B 1 321 ? 5.648 -13.375 -42.219 1 73 321 ASN B O 1
ATOM 7060 N N . GLU B 1 322 ? 5.516 -14.805 -40.5 1 75.06 322 GLU B N 1
ATOM 7061 C CA . GLU B 1 322 ? 4.469 -15.609 -41.156 1 75.06 322 GLU B CA 1
ATOM 7062 C C . GLU B 1 322 ? 3.262 -15.758 -40.219 1 75.06 322 GLU B C 1
ATOM 7064 O O . GLU B 1 322 ? 3.416 -16.031 -39.031 1 75.06 322 GLU B O 1
ATOM 7069 N N . ARG B 1 323 ? 2.289 -15.516 -40.875 1 84.25 323 ARG B N 1
ATOM 7070 C CA . ARG B 1 323 ? 1.049 -15.68 -40.125 1 84.25 323 ARG B CA 1
ATOM 7071 C C . ARG B 1 323 ? 0.662 -17.156 -40.031 1 84.25 323 ARG B C 1
ATOM 7073 O O . ARG B 1 323 ? 0.453 -17.812 -41.062 1 84.25 323 ARG B O 1
ATOM 7080 N N . VAL B 1 324 ? 0.583 -17.625 -38.719 1 82.38 324 VAL B N 1
ATOM 7081 C CA . VAL B 1 324 ? 0.292 -19.031 -38.469 1 82.38 324 VAL B CA 1
ATOM 7082 C C . VAL B 1 324 ? -0.955 -19.156 -37.594 1 82.38 324 VAL B C 1
ATOM 7084 O O . VAL B 1 324 ? -1.19 -18.312 -36.719 1 82.38 324 VAL B O 1
ATOM 7087 N N . LYS B 1 325 ? -1.711 -20.188 -37.969 1 86 325 LYS B N 1
ATOM 7088 C CA . LYS B 1 325 ? -2.881 -20.5 -37.156 1 86 325 LYS B CA 1
ATOM 7089 C C . LYS B 1 325 ? -2.602 -21.672 -36.219 1 86 325 LYS B C 1
ATOM 7091 O O . LYS B 1 325 ? -2.109 -22.703 -36.625 1 86 325 LYS B O 1
ATOM 7096 N N . ILE B 1 326 ? -2.846 -21.391 -34.938 1 82.5 326 ILE B N 1
ATOM 7097 C CA . ILE B 1 326 ? -2.682 -22.438 -33.969 1 82.5 326 ILE B CA 1
ATOM 7098 C C . ILE B 1 326 ? -4.051 -22.891 -33.438 1 82.5 326 ILE B C 1
ATOM 7100 O O . ILE B 1 326 ? -4.848 -22.078 -32.969 1 82.5 326 ILE B O 1
ATOM 7104 N N . PRO B 1 327 ? -4.305 -24.125 -33.562 1 81.12 327 PRO B N 1
ATOM 7105 C CA . PRO B 1 327 ? -5.613 -24.609 -33.094 1 81.12 327 PRO B CA 1
ATOM 7106 C C . PRO B 1 327 ? -5.812 -24.453 -31.609 1 81.12 327 PRO B C 1
ATOM 7108 O O . PRO B 1 327 ? -4.855 -24.578 -30.828 1 81.12 327 PRO B O 1
ATOM 7111 N N . VAL B 1 328 ? -7.074 -24.156 -31.266 1 82.38 328 VAL B N 1
ATOM 7112 C CA . VAL B 1 328 ? -7.457 -24.016 -29.859 1 82.38 328 VAL B CA 1
ATOM 7113 C C . VAL B 1 328 ? -8.352 -25.188 -29.453 1 82.38 328 VAL B C 1
ATOM 7115 O O . VAL B 1 328 ? -9.258 -25.562 -30.188 1 82.38 328 VAL B O 1
ATOM 7118 N N . ARG B 1 329 ? -7.992 -25.828 -28.328 1 76.12 329 ARG B N 1
ATOM 7119 C CA . ARG B 1 329 ? -8.805 -26.906 -27.766 1 76.12 329 ARG B CA 1
ATOM 7120 C C . ARG B 1 329 ? -9.375 -26.516 -26.406 1 76.12 329 ARG B C 1
ATOM 7122 O O . ARG B 1 329 ? -8.641 -26.047 -25.531 1 76.12 329 ARG B O 1
ATOM 7129 N N . HIS B 1 330 ? -10.695 -26.5 -26.344 1 66.38 330 HIS B N 1
ATOM 7130 C CA . HIS B 1 330 ? -11.359 -26.188 -25.078 1 66.38 330 HIS B CA 1
ATOM 7131 C C . HIS B 1 330 ? -11.414 -27.391 -24.172 1 66.38 330 HIS B C 1
ATOM 7133 O O . HIS B 1 330 ? -11.742 -28.5 -24.609 1 66.38 330 HIS B O 1
ATOM 7139 N N . CYS B 1 331 ? -10.758 -27.328 -23.141 1 55.47 331 CYS B N 1
ATOM 7140 C CA . CYS B 1 331 ? -10.867 -28.438 -22.188 1 55.47 331 CYS B CA 1
ATOM 7141 C C . CYS B 1 331 ? -12.234 -28.438 -21.516 1 55.47 331 CYS B C 1
ATOM 7143 O O . CYS B 1 331 ? -12.445 -27.75 -20.516 1 55.47 331 CYS B O 1
ATOM 7145 N N . ASN B 1 332 ? -13.305 -28.422 -22.328 1 47.66 332 ASN B N 1
ATOM 7146 C CA . ASN B 1 332 ? -14.641 -28.484 -21.75 1 47.66 332 ASN B CA 1
ATOM 7147 C C . ASN B 1 332 ? -14.883 -29.812 -21.031 1 47.66 332 ASN B C 1
ATOM 7149 O O . ASN B 1 332 ? -14.812 -30.875 -21.656 1 47.66 332 ASN B O 1
ATOM 7153 N N . ALA B 1 333 ? -14.711 -29.766 -19.844 1 41.09 3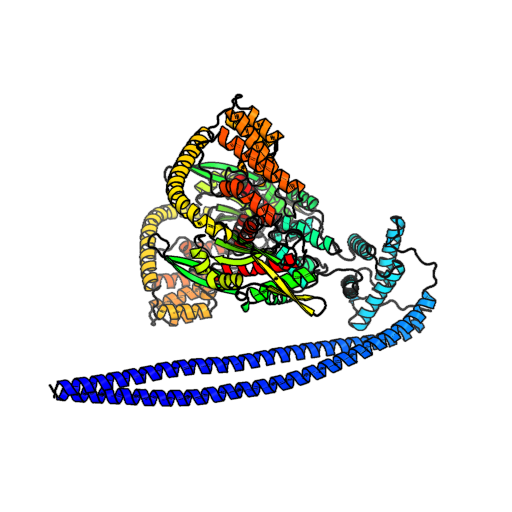33 ALA B N 1
ATOM 7154 C CA . ALA B 1 333 ? -15.125 -30.969 -19.125 1 41.09 333 ALA B CA 1
ATOM 7155 C C . ALA B 1 333 ? -16.547 -31.375 -19.516 1 41.09 333 ALA B C 1
ATOM 7157 O O . ALA B 1 333 ? -17 -32.469 -19.188 1 41.09 333 ALA B O 1
ATOM 7158 N N . SER B 1 334 ? -17.344 -30.406 -20 1 36.44 334 SER B N 1
ATOM 7159 C CA . SER B 1 334 ? -18.766 -30.688 -20.109 1 36.44 334 SER B CA 1
ATOM 7160 C C . SER B 1 334 ? -19.062 -31.656 -21.25 1 36.44 334 SER B C 1
ATOM 7162 O O . SER B 1 334 ? -20.125 -32.25 -21.297 1 36.44 334 SER B O 1
ATOM 7164 N N . LYS B 1 335 ? -18.391 -31.578 -22.312 1 35.06 335 LYS B N 1
ATOM 7165 C CA . LYS B 1 335 ? -18.953 -32.406 -23.375 1 35.06 335 LYS B CA 1
ATOM 7166 C C . LYS B 1 335 ? -19.109 -33.844 -22.938 1 35.06 335 LYS B C 1
ATOM 7168 O O . LYS B 1 335 ? -20.062 -34.531 -23.344 1 35.06 335 LYS B O 1
ATOM 7173 N N . ARG B 1 336 ? -18.016 -34.469 -22.469 1 34.16 336 ARG B N 1
ATOM 7174 C CA . ARG B 1 336 ? -18.25 -35.875 -22.125 1 34.16 336 ARG B CA 1
ATOM 7175 C C . ARG B 1 336 ? -19.203 -36 -20.953 1 34.16 336 ARG B C 1
ATOM 7177 O O . ARG B 1 336 ? -19.609 -37.094 -20.594 1 34.16 336 ARG B O 1
ATOM 7184 N N . LEU B 1 337 ? -19.453 -34.781 -20.375 1 33.38 337 LEU B N 1
ATOM 7185 C CA . LEU B 1 337 ? -20.516 -34.812 -19.391 1 33.38 337 LEU B CA 1
ATOM 7186 C C . LEU B 1 337 ? -21.891 -34.844 -20.062 1 33.38 337 LEU B C 1
ATOM 7188 O O . LEU B 1 337 ? -22.922 -34.906 -19.391 1 33.38 337 LEU B O 1
ATOM 7192 N N . GLU B 1 338 ? -22.094 -34.438 -21.234 1 32.81 338 GLU B N 1
ATOM 7193 C CA . GLU B 1 338 ? -23.391 -34.625 -21.906 1 32.81 338 GLU B CA 1
ATOM 7194 C C . GLU B 1 338 ? -23.859 -36.062 -21.766 1 32.81 338 GLU B C 1
ATOM 7196 O O . GLU B 1 338 ? -25.062 -36.312 -21.609 1 32.81 338 GLU B O 1
ATOM 7201 N N . SER B 1 339 ? -23.016 -37.031 -22.141 1 31.7 339 SER B N 1
ATOM 7202 C CA . SER B 1 339 ? -23.547 -38.375 -21.891 1 31.7 339 SER B CA 1
ATOM 7203 C C . SER B 1 339 ? -23.938 -38.562 -20.422 1 31.7 339 SER B C 1
ATOM 7205 O O . SER B 1 339 ? -24.75 -39.438 -20.094 1 31.7 339 SER B O 1
ATOM 7207 N N . SER B 1 340 ? -23.25 -37.875 -19.516 1 29.92 340 SER B N 1
ATOM 7208 C CA . SER B 1 340 ? -23.625 -37.938 -18.109 1 29.92 340 SER B CA 1
ATOM 7209 C C . SER B 1 340 ? -24.672 -36.906 -17.766 1 29.92 340 SER B C 1
ATOM 7211 O O . SER B 1 340 ? -24.984 -36.656 -16.594 1 29.92 340 SER B O 1
ATOM 7213 N N . LYS B 1 341 ? -25.203 -36.031 -18.516 1 32.62 341 LYS B N 1
ATOM 7214 C CA . LYS B 1 341 ? -26.406 -35.219 -18.359 1 32.62 341 LYS B CA 1
ATOM 7215 C C . LYS B 1 341 ? -27.562 -36.062 -17.797 1 32.62 341 LYS B C 1
ATOM 7217 O O . LYS B 1 341 ? -28.375 -35.562 -17.016 1 32.62 341 LYS B O 1
ATOM 7222 N N . LYS B 1 342 ? -27.781 -37.219 -18.375 1 31.69 342 LYS B N 1
ATOM 7223 C CA . LYS B 1 342 ? -28.781 -38.125 -17.828 1 31.69 342 LYS B CA 1
ATOM 7224 C C . LYS B 1 342 ? -28.516 -38.375 -16.344 1 31.69 342 LYS B C 1
ATOM 7226 O O . LYS B 1 342 ? -29.469 -38.469 -15.547 1 31.69 342 LYS B O 1
ATOM 7231 N N . LEU B 1 343 ? -27.234 -38.531 -15.977 1 30.3 343 LEU B N 1
ATOM 7232 C CA . LEU B 1 343 ? -26.938 -38.812 -14.57 1 30.3 343 LEU B CA 1
ATOM 7233 C C . LEU B 1 343 ? -27.031 -37.531 -13.742 1 30.3 343 LEU B C 1
ATOM 7235 O O . LEU B 1 343 ? -27.5 -37.562 -12.609 1 30.3 343 LEU B O 1
ATOM 7239 N N . PHE B 1 344 ? -26.781 -36.375 -14.25 1 32.09 344 PHE B N 1
ATOM 7240 C CA . PHE B 1 344 ? -26.922 -35.094 -13.516 1 32.09 344 PHE B CA 1
ATOM 7241 C C . PHE B 1 344 ? -28.391 -34.781 -13.281 1 32.09 344 PHE B C 1
ATOM 7243 O O . PHE B 1 344 ? -28.766 -34.25 -12.234 1 32.09 344 PHE B O 1
ATOM 7250 N N . GLU B 1 345 ? -29.281 -34.906 -14.227 1 37 345 GLU B N 1
ATOM 7251 C CA . GLU B 1 345 ? -30.719 -34.781 -13.984 1 37 345 GLU B CA 1
ATOM 7252 C C . GLU B 1 345 ? -31.172 -35.719 -12.883 1 37 345 GLU B C 1
ATOM 7254 O O . GLU B 1 345 ? -32.031 -35.375 -12.055 1 37 345 GLU B O 1
ATOM 7259 N N . SER B 1 346 ? -30.672 -37 -12.898 1 35.91 346 SER B N 1
ATOM 7260 C CA . SER B 1 346 ? -30.969 -37.906 -11.781 1 35.91 346 SER B CA 1
ATOM 7261 C C . SER B 1 346 ? -30.328 -37.375 -10.492 1 35.91 346 SER B C 1
ATOM 7263 O O . SER B 1 346 ? -30.906 -37.562 -9.414 1 35.91 346 SER B O 1
ATOM 7265 N N . LEU B 1 347 ? -29.172 -36.719 -10.57 1 34.75 347 LEU B N 1
ATOM 7266 C CA . LEU B 1 347 ? -28.484 -36.219 -9.383 1 34.75 347 LEU B CA 1
ATOM 7267 C C . LEU B 1 347 ? -29.078 -34.875 -8.938 1 34.75 347 LEU B C 1
ATOM 7269 O O . LEU B 1 347 ? -29.062 -34.562 -7.75 1 34.75 347 LEU B O 1
ATOM 7273 N N . GLN B 1 348 ? -29.594 -34.125 -9.711 1 38.66 348 GLN B N 1
ATOM 7274 C CA . GLN B 1 348 ? -30.312 -32.906 -9.281 1 38.66 348 GLN B CA 1
ATOM 7275 C C . GLN B 1 348 ? -31.516 -33.281 -8.422 1 38.66 348 GLN B C 1
ATOM 7277 O O . GLN B 1 348 ? -31.812 -32.625 -7.43 1 38.66 348 GLN B O 1
ATOM 7282 N N . SER B 1 349 ? -32.312 -34.281 -8.922 1 39.94 349 SER B N 1
ATOM 7283 C CA . SER B 1 349 ? -33.375 -34.781 -8.07 1 39.94 349 SER B CA 1
ATOM 7284 C C . SER B 1 349 ? -32.844 -35.312 -6.746 1 39.94 349 SER B C 1
ATOM 7286 O O . SER B 1 349 ? -33.438 -35.125 -5.691 1 39.94 349 SER B O 1
ATOM 7288 N N . GLU B 1 350 ? -31.656 -36.062 -6.773 1 38.88 350 GLU B N 1
ATOM 7289 C CA . GLU B 1 350 ? -31.016 -36.531 -5.555 1 38.88 350 GLU B CA 1
ATOM 7290 C C . GLU B 1 350 ? -30.266 -35.406 -4.855 1 38.88 350 GLU B C 1
ATOM 7292 O O . GLU B 1 350 ? -30.219 -35.344 -3.625 1 38.88 350 GLU B O 1
ATOM 7297 N N . ARG B 1 351 ? -29.812 -34.406 -5.484 1 38.47 351 ARG B N 1
ATOM 7298 C CA . ARG B 1 351 ? -29.234 -33.188 -4.898 1 38.47 351 ARG B CA 1
ATOM 7299 C C . ARG B 1 351 ? -30.25 -32.469 -4.031 1 38.47 351 ARG B C 1
ATOM 7301 O O . ARG B 1 351 ? -29.938 -32.031 -2.928 1 38.47 351 ARG B O 1
ATOM 7308 N N . ILE B 1 352 ? -31.438 -32.25 -4.531 1 42.88 352 ILE B N 1
ATOM 7309 C CA . ILE B 1 352 ? -32.5 -31.688 -3.691 1 42.88 352 ILE B CA 1
ATOM 7310 C C . ILE B 1 352 ? -32.719 -32.562 -2.467 1 42.88 352 ILE B C 1
ATOM 7312 O O . ILE B 1 352 ? -32.875 -32.062 -1.353 1 42.88 352 ILE B O 1
ATOM 7316 N N . LYS B 1 353 ? -32.719 -33.938 -2.617 1 41.72 353 LYS B N 1
ATOM 7317 C CA . LYS B 1 353 ? -32.812 -34.844 -1.475 1 41.72 353 LYS B CA 1
ATOM 7318 C C . LYS B 1 353 ? -31.547 -34.781 -0.631 1 41.72 353 LYS B C 1
ATOM 7320 O O . LYS B 1 353 ? -31.609 -34.812 0.6 1 41.72 353 LYS B O 1
ATOM 7325 N N . LEU B 1 354 ? -30.375 -34.594 -1.233 1 39.53 354 LEU B N 1
ATOM 7326 C CA . LEU B 1 354 ? -29.078 -34.594 -0.555 1 39.53 354 LEU B CA 1
ATOM 7327 C C . LEU B 1 354 ? -28.781 -33.219 0.051 1 39.53 354 LEU B C 1
ATOM 7329 O O . LEU B 1 354 ? -28.203 -33.125 1.131 1 39.53 354 LEU B O 1
ATOM 7333 N N . VAL B 1 355 ? -29.141 -32.156 -0.494 1 43.31 355 VAL B N 1
ATOM 7334 C CA . VAL B 1 355 ? -29.078 -30.875 0.177 1 43.31 355 VAL B CA 1
ATOM 7335 C C . VAL B 1 355 ? -29.906 -30.922 1.458 1 43.31 355 VAL B C 1
ATOM 7337 O O . VAL B 1 355 ? -29.484 -30.422 2.502 1 43.31 355 VAL B O 1
ATOM 7340 N N . LYS B 1 356 ? -31.078 -31.516 1.381 1 43.69 356 LYS B N 1
ATOM 7341 C CA . LYS B 1 356 ? -31.828 -31.719 2.613 1 43.69 356 LYS B CA 1
ATOM 7342 C C . LYS B 1 356 ? -31.078 -32.625 3.568 1 43.69 356 LYS B C 1
ATOM 7344 O O . LYS B 1 356 ? -31.031 -32.406 4.777 1 43.69 356 LYS B O 1
ATOM 7349 N N . LYS B 1 357 ? -30.484 -33.781 3.045 1 43.5 357 LYS B N 1
ATOM 7350 C CA . LYS B 1 357 ? -29.688 -34.688 3.889 1 43.5 357 LYS B CA 1
ATOM 7351 C C . LYS B 1 357 ? -28.359 -34.031 4.27 1 43.5 357 LYS B C 1
ATOM 7353 O O . LYS B 1 357 ? -27.875 -34.188 5.395 1 43.5 357 LYS B O 1
ATOM 7358 N N . ARG B 1 358 ? -27.703 -33.312 3.441 1 40.34 358 ARG B N 1
ATOM 7359 C CA . ARG B 1 358 ? -26.5 -32.531 3.766 1 40.34 358 ARG B CA 1
ATOM 7360 C C . ARG B 1 358 ? -26.797 -31.484 4.836 1 40.34 358 ARG B C 1
ATOM 7362 O O . ARG B 1 358 ? -26.031 -31.312 5.781 1 40.34 358 ARG B O 1
ATOM 7369 N N . ASP B 1 359 ? -27.844 -30.766 4.672 1 45.06 359 ASP B N 1
ATOM 7370 C CA . ASP B 1 359 ? -28.234 -29.891 5.77 1 45.06 359 ASP B CA 1
ATOM 7371 C C . ASP B 1 359 ? -28.516 -30.688 7.043 1 45.06 359 ASP B C 1
ATOM 7373 O O . ASP B 1 359 ? -28.141 -30.25 8.141 1 45.06 359 ASP B O 1
ATOM 7377 N N . ASP B 1 360 ? -29.078 -31.906 6.879 1 45.94 360 ASP B N 1
ATOM 7378 C CA . ASP B 1 360 ? -29.219 -32.781 8.023 1 45.94 360 ASP B CA 1
ATOM 7379 C C . ASP B 1 360 ? -27.875 -33.312 8.484 1 45.94 360 ASP B C 1
ATOM 7381 O O . ASP B 1 360 ? -27.594 -33.375 9.688 1 45.94 360 ASP B O 1
ATOM 7385 N N . ILE B 1 361 ? -26.984 -33.75 7.582 1 43.97 361 ILE B N 1
ATOM 7386 C CA . ILE B 1 361 ? -25.641 -34.188 7.934 1 43.97 361 ILE B CA 1
ATOM 7387 C C . ILE B 1 361 ? -24.797 -33 8.391 1 43.97 361 ILE B C 1
ATOM 7389 O O . ILE B 1 361 ? -24.047 -33.094 9.359 1 43.97 361 ILE B O 1
ATOM 7393 N N . LYS B 1 362 ? -24.859 -31.953 7.734 1 44.75 362 LYS B N 1
ATOM 7394 C CA . LYS B 1 362 ? -24.25 -30.734 8.25 1 44.75 362 LYS B CA 1
ATOM 7395 C C . LYS B 1 362 ? -24.797 -30.375 9.625 1 44.75 362 LYS B C 1
ATOM 7397 O O . LYS B 1 362 ? -24.047 -30 10.523 1 44.75 362 LYS B O 1
ATOM 7402 N N . GLN B 1 363 ? -26.062 -30.5 9.766 1 48.38 363 GLN B N 1
ATOM 7403 C CA . GLN B 1 363 ? -26.625 -30.328 11.102 1 48.38 363 GLN B CA 1
ATOM 7404 C C . GLN B 1 363 ? -26.141 -31.438 12.039 1 48.3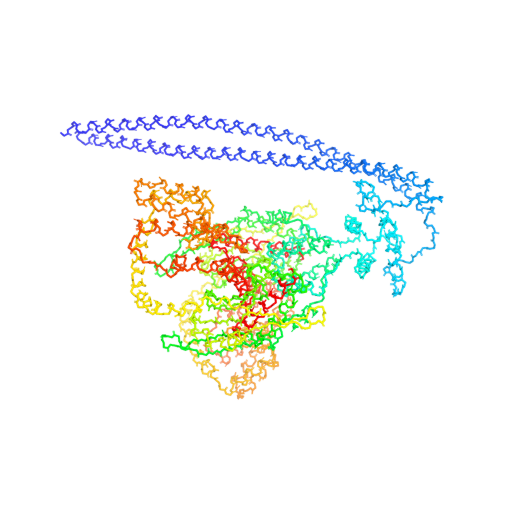8 363 GLN B C 1
ATOM 7406 O O . GLN B 1 363 ? -25.781 -31.156 13.195 1 48.38 363 GLN B O 1
ATOM 7411 N N . LYS B 1 364 ? -26.125 -32.719 11.578 1 45.53 364 LYS B N 1
ATOM 7412 C CA . LYS B 1 364 ? -25.547 -33.781 12.406 1 45.53 364 LYS B CA 1
ATOM 7413 C C . LYS B 1 364 ? -24.047 -33.625 12.547 1 45.53 364 LYS B C 1
ATOM 7415 O O . LYS B 1 364 ? -23.484 -33.844 13.617 1 45.53 364 LYS B O 1
ATOM 7420 N N . TYR B 1 365 ? -23.344 -33.281 11.477 1 42.09 365 TYR B N 1
ATOM 7421 C CA . TYR B 1 365 ? -21.922 -32.938 11.555 1 42.09 365 TYR B CA 1
ATOM 7422 C C . TYR B 1 365 ? -21.719 -31.688 12.391 1 42.09 365 TYR B C 1
ATOM 7424 O O . TYR B 1 365 ? -20.828 -31.656 13.258 1 42.09 365 TYR B O 1
ATOM 7432 N N . GLU B 1 366 ? -22.422 -30.688 12.164 1 46 366 GLU B N 1
ATOM 7433 C CA . GLU B 1 366 ? -22.359 -29.531 13.055 1 46 366 GLU B CA 1
ATOM 7434 C C . GLU B 1 366 ? -22.781 -29.906 14.477 1 46 366 GLU B C 1
ATOM 7436 O O . GLU B 1 366 ? -22.156 -29.484 15.445 1 46 366 GLU B O 1
ATOM 7441 N N . LYS B 1 367 ? -23.797 -30.75 14.562 1 45.44 367 LYS B N 1
ATOM 7442 C CA . LYS B 1 367 ? -24.109 -31.328 15.875 1 45.44 367 LYS B CA 1
ATOM 7443 C C . LYS B 1 367 ? -22.969 -32.219 16.359 1 45.44 367 LYS B C 1
ATOM 7445 O O . LYS B 1 367 ? -22.625 -32.219 17.547 1 45.44 367 LYS B O 1
ATOM 7450 N N . ARG B 1 368 ? -22.422 -33.062 15.461 1 43.44 368 ARG B N 1
ATOM 7451 C CA . ARG B 1 368 ? -21.25 -33.844 15.852 1 43.44 368 ARG B CA 1
ATOM 7452 C C . ARG B 1 368 ? -20.016 -32.938 15.984 1 43.44 368 ARG B C 1
ATOM 7454 O O . ARG B 1 368 ? -19.203 -33.125 16.891 1 43.44 368 ARG B O 1
ATOM 7461 N N . LEU B 1 369 ? -19.828 -32.062 15.055 1 44.44 369 LEU B N 1
ATOM 7462 C CA . LEU B 1 369 ? -18.797 -31.047 15.25 1 44.44 369 LEU B CA 1
ATOM 7463 C C . LEU B 1 369 ? -19.094 -30.219 16.5 1 44.44 369 LEU B C 1
ATOM 7465 O O . LEU B 1 369 ? -18.172 -29.844 17.234 1 44.44 369 LEU B O 1
ATOM 7469 N N . GLU B 1 370 ? -20.266 -29.734 16.609 1 43.41 370 GLU B N 1
ATOM 7470 C CA . GLU B 1 370 ? -20.641 -29.203 17.906 1 43.41 370 GLU B CA 1
ATOM 7471 C C . GLU B 1 370 ? -20.328 -30.203 19.016 1 43.41 370 GLU B C 1
ATOM 7473 O O . GLU B 1 370 ? -19.906 -29.812 20.109 1 43.41 370 GLU B O 1
ATOM 7478 N N . ILE B 1 371 ? -20.734 -31.422 18.828 1 39.16 371 ILE B N 1
ATOM 7479 C CA . ILE B 1 371 ? -20.281 -32.469 19.75 1 39.16 371 ILE B CA 1
ATOM 7480 C C . ILE B 1 371 ? -18.75 -32.531 19.734 1 39.16 371 ILE B C 1
ATOM 7482 O O . ILE B 1 371 ? -18.125 -32.688 20.781 1 39.16 371 ILE B O 1
ATOM 7486 N N . TRP B 1 372 ? -18.172 -32.594 18.547 1 38.03 372 TRP B N 1
ATOM 7487 C CA . TRP B 1 372 ? -16.719 -32.562 18.422 1 38.03 372 TRP B CA 1
ATOM 7488 C C . TRP B 1 372 ? -16.203 -31.125 18.594 1 38.03 372 TRP B C 1
ATOM 7490 O O . TRP B 1 372 ? -14.992 -30.906 18.672 1 38.03 372 TRP B O 1
ATOM 7500 N N . SER B 1 373 ? -16.781 -30.188 18.109 1 43 373 SER B N 1
ATOM 7501 C CA . SER B 1 373 ? -16.375 -28.844 18.469 1 43 373 SER B CA 1
ATOM 7502 C C . SER B 1 373 ? -16.203 -28.703 19.984 1 43 373 SER B C 1
ATOM 7504 O O . SER B 1 373 ? -15.836 -27.625 20.469 1 43 373 SER B O 1
ATOM 7506 N N . GLY B 1 374 ? -17.016 -29.391 20.703 1 41.38 374 GLY B N 1
ATOM 7507 C CA . GLY B 1 374 ? -16.797 -29.328 22.141 1 41.38 374 GLY B CA 1
ATOM 7508 C C . GLY B 1 374 ? -15.359 -29.609 22.547 1 41.38 374 GLY B C 1
ATOM 7509 O O . GLY B 1 374 ? -14.594 -30.156 21.75 1 41.38 374 GLY B O 1
ATOM 7510 N N . ASN B 1 375 ? -14.859 -28.828 23.5 1 48.91 375 ASN B N 1
ATOM 7511 C CA . ASN B 1 375 ? -13.648 -28.812 24.312 1 48.91 375 ASN B CA 1
ATOM 7512 C C . ASN B 1 375 ? -13.289 -30.219 24.781 1 48.91 375 ASN B C 1
ATOM 7514 O O . ASN B 1 375 ? -12.836 -30.406 25.922 1 48.91 375 ASN B O 1
ATOM 7518 N N . GLY B 1 376 ? -13.742 -31.188 24.062 1 59.81 376 GLY B N 1
ATOM 7519 C CA . GLY B 1 376 ? -13.344 -32.469 24.625 1 59.81 376 GLY B CA 1
ATOM 7520 C C . GLY B 1 376 ? -11.875 -32.781 24.438 1 59.81 376 GLY B C 1
ATOM 7521 O O . GLY B 1 376 ? -11.164 -32.031 23.75 1 59.81 376 GLY B O 1
ATOM 7522 N N . GLU B 1 377 ? -11.367 -33.719 25.156 1 69.06 377 GLU B N 1
ATOM 7523 C CA . GLU B 1 377 ? -9.961 -34.094 25.203 1 69.06 377 GLU B CA 1
ATOM 7524 C C . GLU B 1 377 ? -9.477 -34.594 23.844 1 69.06 377 GLU B C 1
ATOM 7526 O O . GLU B 1 377 ? -8.352 -34.281 23.438 1 69.06 377 GLU B O 1
ATOM 7531 N N . THR B 1 378 ? -10.375 -35.219 22.984 1 78.12 378 THR B N 1
ATOM 7532 C CA . THR B 1 378 ? -9.977 -35.719 21.688 1 78.12 378 THR B CA 1
ATOM 7533 C C . THR B 1 378 ? -9.727 -34.594 20.703 1 78.12 378 THR B C 1
ATOM 7535 O O . THR B 1 378 ? -8.758 -34.625 19.953 1 78.12 378 THR B O 1
ATOM 7538 N N . ARG B 1 379 ? -10.562 -33.625 20.688 1 77.69 379 ARG B N 1
ATOM 7539 C CA . ARG B 1 379 ? -10.406 -32.469 19.797 1 77.69 379 ARG B CA 1
ATOM 7540 C C . ARG B 1 379 ? -9.125 -31.703 20.125 1 77.69 379 ARG B C 1
ATOM 7542 O O . ARG B 1 379 ? -8.414 -31.266 19.219 1 77.69 379 ARG B O 1
ATOM 7549 N N . LYS B 1 380 ? -8.883 -31.547 21.375 1 76 380 LYS B N 1
ATOM 7550 C CA . LYS B 1 380 ? -7.66 -30.859 21.781 1 76 380 LYS B CA 1
ATOM 7551 C C . LYS B 1 380 ? -6.422 -31.625 21.297 1 76 380 LYS B C 1
ATOM 7553 O O . LYS B 1 380 ? -5.449 -31 20.859 1 76 380 LYS B O 1
ATOM 7558 N N . GLN B 1 381 ? -6.539 -32.938 21.359 1 83.25 381 GLN B N 1
ATOM 7559 C CA . GLN B 1 381 ? -5.43 -33.781 20.891 1 83.25 381 GLN B CA 1
ATOM 7560 C C . GLN B 1 381 ? -5.254 -33.656 19.391 1 83.25 381 GLN B C 1
ATOM 7562 O O . GLN B 1 381 ? -4.129 -33.531 18.891 1 83.25 381 GLN B O 1
ATOM 7567 N N . LEU B 1 382 ? -6.363 -33.594 18.703 1 86.25 382 LEU B N 1
ATOM 7568 C CA . LEU B 1 382 ? -6.312 -33.469 17.25 1 86.25 382 LEU B CA 1
ATOM 7569 C C . LEU B 1 382 ? -5.73 -32.125 16.844 1 86.25 382 LEU B C 1
ATOM 7571 O O . LEU B 1 382 ? -4.867 -32.062 15.969 1 86.25 382 LEU B O 1
ATOM 7575 N N . GLU B 1 383 ? -6.156 -31.141 17.469 1 82.56 383 GLU B N 1
ATOM 7576 C CA . GLU B 1 383 ? -5.68 -29.797 17.156 1 82.56 383 GLU B CA 1
ATOM 7577 C C . GLU B 1 383 ? -4.188 -29.656 17.438 1 82.56 383 GLU B C 1
ATOM 7579 O O . GLU B 1 383 ? -3.471 -28.984 16.688 1 82.56 383 GLU B O 1
ATOM 7584 N N . SER B 1 384 ? -3.801 -30.266 18.469 1 84 384 SER B N 1
ATOM 7585 C CA . SER B 1 384 ? -2.377 -30.25 18.781 1 84 384 SER B CA 1
ATOM 7586 C C . SER B 1 384 ? -1.563 -30.969 17.703 1 84 384 SER B C 1
ATOM 7588 O O . SER B 1 384 ? -0.491 -30.5 17.328 1 84 384 SER B O 1
ATOM 7590 N N . ILE B 1 385 ? -2.098 -32.094 17.203 1 88.75 385 ILE B N 1
ATOM 7591 C CA . ILE B 1 385 ? -1.411 -32.844 16.172 1 88.75 385 ILE B CA 1
ATOM 7592 C C . ILE B 1 385 ? -1.402 -32.031 14.867 1 88.75 385 ILE B C 1
ATOM 7594 O O . ILE B 1 385 ? -0.367 -31.938 14.211 1 88.75 385 ILE B O 1
ATOM 7598 N N . TRP B 1 386 ? -2.527 -31.453 14.516 1 88.56 386 TRP B N 1
ATOM 7599 C CA . TRP B 1 386 ? -2.611 -30.656 13.297 1 88.56 386 TRP B CA 1
ATOM 7600 C C . TRP B 1 386 ? -1.617 -29.5 13.328 1 88.56 386 TRP B C 1
ATOM 7602 O O . TRP B 1 386 ? -0.903 -29.266 12.352 1 88.56 386 TRP B O 1
ATOM 7612 N N . LYS B 1 387 ? -1.555 -28.875 14.43 1 87.31 387 LYS B N 1
ATOM 7613 C CA . LYS B 1 387 ? -0.643 -27.734 14.594 1 87.31 387 LYS B CA 1
ATOM 7614 C C . LYS B 1 387 ? 0.811 -28.188 14.453 1 87.31 387 LYS B C 1
ATOM 7616 O O . LYS B 1 387 ? 1.639 -27.453 13.898 1 87.31 387 LYS B O 1
ATOM 7621 N N . SER B 1 388 ? 1.075 -29.312 14.93 1 90.12 388 SER B N 1
ATOM 7622 C CA . SER B 1 388 ? 2.441 -29.828 14.852 1 90.12 388 SER B CA 1
ATOM 7623 C C . SER B 1 388 ? 2.855 -30.062 13.406 1 90.12 388 SER B C 1
ATOM 7625 O O . SER B 1 388 ? 4.047 -30.031 13.078 1 90.12 388 SER B O 1
ATOM 7627 N N . PHE B 1 389 ? 1.857 -30.297 12.57 1 92.38 389 PHE B N 1
ATOM 7628 C CA . PHE B 1 389 ? 2.152 -30.516 11.156 1 92.38 389 PHE B CA 1
ATOM 7629 C C . PHE B 1 389 ? 1.938 -29.25 10.352 1 92.38 389 PHE B C 1
ATOM 7631 O O . PHE B 1 389 ? 1.935 -29.281 9.117 1 92.38 389 PHE B O 1
ATOM 7638 N N . GLY B 1 390 ? 1.694 -28.188 11 1 86.38 390 GLY B N 1
ATOM 7639 C CA . GLY B 1 390 ? 1.62 -26.891 10.352 1 86.38 390 GLY B CA 1
ATOM 7640 C C . GLY B 1 390 ? 0.224 -26.547 9.875 1 86.38 390 GLY B C 1
ATOM 7641 O O . GLY B 1 390 ? 0.056 -25.672 9.008 1 86.38 390 GLY B O 1
ATOM 7642 N N . ALA B 1 391 ? -0.833 -27.219 10.219 1 85.31 391 ALA B N 1
ATOM 7643 C CA . ALA B 1 391 ? -2.217 -26.906 9.867 1 85.31 391 ALA B CA 1
ATOM 7644 C C . ALA B 1 391 ? -2.955 -26.266 11.039 1 85.31 391 ALA B C 1
ATOM 7646 O O . ALA B 1 391 ? -3.061 -26.859 12.109 1 85.31 391 ALA B O 1
ATOM 7647 N N . ASP B 1 392 ? -3.291 -24.953 10.805 1 74.25 392 ASP B N 1
ATOM 7648 C CA . ASP B 1 392 ? -3.971 -24.203 11.852 1 74.25 392 ASP B CA 1
ATOM 7649 C C . ASP B 1 392 ? -5.418 -23.891 11.461 1 74.25 392 ASP B C 1
ATOM 7651 O O . ASP B 1 392 ? -5.668 -23.156 10.516 1 74.25 392 ASP B O 1
ATOM 7655 N N . ILE B 1 393 ? -6.305 -24.484 12.125 1 67.38 393 ILE B N 1
ATOM 7656 C CA . ILE B 1 393 ? -7.719 -24.328 11.805 1 67.38 393 ILE B CA 1
ATOM 7657 C C . ILE B 1 393 ? -8.141 -22.875 12.055 1 67.38 393 ILE B C 1
ATOM 7659 O O . ILE B 1 393 ? -9.117 -22.406 11.469 1 67.38 393 ILE B O 1
ATOM 7663 N N . SER B 1 394 ? -7.414 -22.203 12.969 1 58.41 394 SER B N 1
ATOM 7664 C CA . SER B 1 394 ? -7.797 -20.828 13.289 1 58.41 394 SER B CA 1
ATOM 7665 C C . SER B 1 394 ? -7.441 -19.875 12.148 1 58.41 394 SER B C 1
ATOM 7667 O O . SER B 1 394 ? -7.855 -18.719 12.156 1 58.41 394 SER B O 1
ATOM 7669 N N . ALA B 1 395 ? -6.656 -20.344 11.117 1 50.28 395 ALA B N 1
ATOM 7670 C CA . ALA B 1 395 ? -6.141 -19.469 10.07 1 50.28 395 ALA B CA 1
ATOM 7671 C C . ALA B 1 395 ? -7.266 -18.984 9.156 1 50.28 395 ALA B C 1
ATOM 7673 O O . ALA B 1 395 ? -7.203 -17.875 8.625 1 50.28 395 ALA B O 1
ATOM 7674 N N . PHE B 1 396 ? -8.273 -19.797 8.805 1 44.06 396 PHE B N 1
ATOM 7675 C CA . PHE B 1 396 ? -9.328 -19.469 7.848 1 44.06 396 PHE B CA 1
ATOM 7676 C C . PHE B 1 396 ? -10.703 -19.812 8.422 1 44.06 396 PHE B C 1
ATOM 7678 O O . PHE B 1 396 ? -11.188 -20.938 8.258 1 44.06 396 PHE B O 1
ATOM 7685 N N . LYS B 1 397 ? -11.531 -19.031 8.688 1 50.34 397 LYS B N 1
ATOM 7686 C CA . LYS B 1 397 ? -12.906 -19.172 9.141 1 50.34 397 LYS B CA 1
ATOM 7687 C C . LYS B 1 397 ? -13.125 -20.5 9.852 1 50.34 397 LYS B C 1
ATOM 7689 O O . LYS B 1 397 ? -14.102 -21.203 9.586 1 50.34 397 LYS B O 1
ATOM 7694 N N . GLN B 1 398 ? -12.18 -20.938 10.617 1 53.72 398 GLN B N 1
ATOM 7695 C CA . GLN B 1 398 ? -12.258 -22.172 11.383 1 53.72 398 GLN B CA 1
ATOM 7696 C C . GLN B 1 398 ? -12.242 -23.391 10.461 1 53.72 398 GLN B C 1
ATOM 7698 O O . GLN B 1 398 ? -13 -24.344 10.672 1 53.72 398 GLN B O 1
ATOM 7703 N N . ASP B 1 399 ? -11.758 -23.094 9.188 1 64.75 399 ASP B N 1
ATOM 7704 C CA . ASP B 1 399 ? -11.562 -24.203 8.25 1 64.75 399 ASP B CA 1
ATOM 7705 C C . ASP B 1 399 ? -10.117 -24.25 7.758 1 64.75 399 ASP B C 1
ATOM 7707 O O . ASP B 1 399 ? -9.336 -23.344 8.023 1 64.75 399 ASP B O 1
ATOM 7711 N N . PHE B 1 400 ? -9.695 -25.5 7.176 1 76.62 400 PHE B N 1
ATOM 7712 C CA . PHE B 1 400 ? -8.359 -25.703 6.637 1 76.62 400 PHE B CA 1
ATOM 7713 C C . PHE B 1 400 ? -8.25 -25.125 5.227 1 76.62 400 PHE B C 1
ATOM 7715 O O . PHE B 1 400 ? -9.203 -25.219 4.445 1 76.62 400 PHE B O 1
ATOM 7722 N N . CYS B 1 401 ? -7.16 -24.438 4.977 1 75.44 401 CYS B N 1
ATOM 7723 C CA . CYS B 1 401 ? -6.891 -24.016 3.605 1 75.44 401 CYS B CA 1
ATOM 7724 C C . CYS B 1 401 ? -6.324 -25.172 2.785 1 75.44 401 CYS B C 1
ATOM 7726 O O . CYS B 1 401 ? -6.035 -26.234 3.326 1 75.44 401 CYS B O 1
ATOM 7728 N N . GLY B 1 402 ? -6.215 -24.984 1.51 1 75.75 402 GLY B N 1
ATOM 7729 C CA . GLY B 1 402 ? -5.688 -26 0.623 1 75.75 402 GLY B CA 1
ATOM 7730 C C . GLY B 1 402 ? -4.309 -26.484 1.026 1 75.75 402 GLY B C 1
ATOM 7731 O O . GLY B 1 402 ? -4.043 -27.688 1.013 1 75.75 402 GLY B O 1
ATOM 7732 N N . ASN B 1 403 ? -3.518 -25.609 1.473 1 79.06 403 ASN B N 1
ATOM 7733 C CA . ASN B 1 403 ? -2.172 -25.984 1.895 1 79.06 403 ASN B CA 1
ATOM 7734 C C . ASN B 1 403 ? -2.193 -26.828 3.168 1 79.06 403 ASN B C 1
ATOM 7736 O O . ASN B 1 403 ? -1.373 -27.734 3.334 1 79.06 403 ASN B O 1
ATOM 7740 N N . HIS B 1 404 ? -3.094 -26.484 4.055 1 84.56 404 HIS B N 1
ATOM 7741 C CA . HIS B 1 404 ? -3.248 -27.266 5.281 1 84.56 404 HIS B CA 1
ATOM 7742 C C . HIS B 1 404 ? -3.662 -28.703 4.98 1 84.56 404 HIS B C 1
ATOM 7744 O O . HIS B 1 404 ? -3.105 -29.641 5.547 1 84.56 404 HIS B O 1
ATOM 7750 N N . VAL B 1 405 ? -4.516 -28.734 4.02 1 86.62 405 VAL B N 1
ATOM 7751 C CA . VAL B 1 405 ? -5.02 -30.047 3.67 1 86.62 405 VAL B CA 1
ATOM 7752 C C . VAL B 1 405 ? -3.889 -30.906 3.084 1 86.62 405 VAL B C 1
ATOM 7754 O O . VAL B 1 405 ? -3.775 -32.094 3.387 1 86.62 405 VAL B O 1
ATOM 7757 N N . GLN B 1 406 ? -3.107 -30.312 2.33 1 88.25 406 GLN B N 1
ATOM 7758 C CA . GLN B 1 406 ? -1.974 -31.031 1.747 1 88.25 406 GLN B CA 1
ATOM 7759 C C . GLN B 1 406 ? -1.043 -31.562 2.832 1 88.25 406 GLN B C 1
ATOM 7761 O O . GLN B 1 406 ? -0.57 -32.688 2.746 1 88.25 406 GLN B O 1
ATOM 7766 N N . LYS B 1 407 ? -0.877 -30.828 3.828 1 91.69 407 LYS B N 1
ATOM 7767 C CA . LYS B 1 407 ? -0.011 -31.234 4.934 1 91.69 407 LYS B CA 1
ATOM 7768 C C . LYS B 1 407 ? -0.652 -32.344 5.754 1 91.69 407 LYS B C 1
ATOM 7770 O O . LYS B 1 407 ? 0.032 -33.281 6.199 1 91.69 407 LYS B O 1
ATOM 7775 N N . LEU B 1 408 ? -1.896 -32.219 5.828 1 92.38 408 LEU B N 1
ATOM 7776 C CA . LEU B 1 408 ? -2.623 -33.156 6.66 1 92.38 408 LEU B CA 1
ATOM 7777 C C . LEU B 1 408 ? -2.791 -34.5 5.941 1 92.38 408 LEU B C 1
ATOM 7779 O O . LEU B 1 408 ? -3.1 -35.531 6.57 1 92.38 408 LEU B O 1
ATOM 7783 N N . LEU B 1 409 ? -2.52 -34.469 4.652 1 94.19 409 LEU B N 1
ATOM 7784 C CA . LEU B 1 409 ? -2.658 -35.719 3.879 1 94.19 409 LEU B CA 1
ATOM 7785 C C . LEU B 1 409 ? -1.314 -36.406 3.74 1 94.19 409 LEU B C 1
ATOM 7787 O O . LEU B 1 409 ? -1.216 -37.438 3.066 1 94.19 409 LEU B O 1
ATOM 7791 N N . ASP B 1 410 ? -0.412 -35.844 4.43 1 94.12 410 ASP B N 1
ATOM 7792 C CA . ASP B 1 410 ? 0.852 -36.594 4.539 1 94.12 410 ASP B CA 1
ATOM 7793 C C . ASP B 1 410 ? 0.693 -37.844 5.391 1 94.12 410 ASP B C 1
ATOM 7795 O O . ASP B 1 410 ? -0.001 -37.812 6.406 1 94.12 410 ASP B O 1
ATOM 7799 N N . GLU B 1 411 ? 1.411 -38.906 4.949 1 94.19 411 GLU B N 1
ATOM 7800 C CA . GLU B 1 411 ? 1.245 -40.219 5.586 1 94.19 411 GLU B CA 1
ATOM 7801 C C . GLU B 1 411 ? 1.546 -40.125 7.078 1 94.19 411 GLU B C 1
ATOM 7803 O O . GLU B 1 411 ? 0.823 -40.719 7.895 1 94.19 411 GLU B O 1
ATOM 7808 N N . ASP B 1 412 ? 2.584 -39.375 7.414 1 94.12 412 ASP B N 1
ATOM 7809 C CA . ASP B 1 412 ? 2.965 -39.25 8.812 1 94.12 412 ASP B CA 1
ATOM 7810 C C . ASP B 1 412 ? 1.882 -38.531 9.617 1 94.12 412 ASP B C 1
ATOM 7812 O O . ASP B 1 412 ? 1.596 -38.875 10.758 1 94.12 412 ASP B O 1
ATOM 7816 N N . ALA B 1 413 ? 1.352 -37.562 9.031 1 94.94 413 ALA B N 1
ATOM 7817 C CA . ALA B 1 413 ? 0.297 -36.812 9.703 1 94.94 413 ALA B CA 1
ATOM 7818 C C . ALA B 1 413 ? -0.952 -37.656 9.898 1 94.94 413 ALA B C 1
ATOM 7820 O O . ALA B 1 413 ? -1.554 -37.656 10.977 1 94.94 413 ALA B O 1
ATOM 7821 N N . ILE B 1 414 ? -1.312 -38.375 8.852 1 94.38 414 ILE B N 1
ATOM 7822 C CA . ILE B 1 414 ? -2.496 -39.25 8.891 1 94.38 414 ILE B CA 1
ATOM 7823 C C . ILE B 1 414 ? -2.35 -40.281 10 1 94.38 414 ILE B C 1
ATOM 7825 O O . ILE B 1 414 ? -3.266 -40.469 10.797 1 94.38 414 ILE B O 1
ATOM 7829 N N . LYS B 1 415 ? -1.217 -40.875 10.109 1 93.19 415 LYS B N 1
ATOM 7830 C CA . LYS B 1 415 ? -0.965 -41.875 11.133 1 93.19 415 LYS B CA 1
ATOM 7831 C C . LYS B 1 415 ? -1.023 -41.281 12.531 1 93.19 415 LYS B C 1
ATOM 7833 O O . LYS B 1 415 ? -1.548 -41.906 13.461 1 93.19 415 LYS B O 1
ATOM 7838 N N . ALA B 1 416 ? -0.545 -40.062 12.602 1 92.44 416 ALA B N 1
ATOM 7839 C CA . ALA B 1 416 ? -0.512 -39.406 13.898 1 92.44 416 ALA B CA 1
ATOM 7840 C C . ALA B 1 416 ? -1.923 -39.125 14.406 1 92.44 416 ALA B C 1
ATOM 7842 O O . ALA B 1 416 ? -2.25 -39.438 15.555 1 92.44 416 ALA B O 1
ATOM 7843 N N . TYR B 1 417 ? -2.75 -38.594 13.539 1 89.94 417 TYR B N 1
ATOM 7844 C CA . TYR B 1 417 ? -4.047 -38.219 14.086 1 89.94 417 TYR B CA 1
ATOM 7845 C C . TYR B 1 417 ? -5.008 -39.406 14.078 1 89.94 417 TYR B C 1
ATOM 7847 O O . TYR B 1 417 ? -5.961 -39.438 14.859 1 89.94 417 TYR B O 1
ATOM 7855 N N . CYS B 1 418 ? -4.766 -40.438 13.297 1 90.81 418 CYS B N 1
ATOM 7856 C CA . CYS B 1 418 ? -5.602 -41.625 13.344 1 90.81 418 CYS B CA 1
ATOM 7857 C C . CYS B 1 418 ? -5.262 -42.5 14.562 1 90.81 418 CYS B C 1
ATOM 7859 O O . CYS B 1 418 ? -6.098 -43.25 15.039 1 90.81 418 CYS B O 1
ATOM 7861 N N . SER B 1 419 ? -4.078 -42.281 15.07 1 88.56 419 SER B N 1
ATOM 7862 C CA . SER B 1 419 ? -3.619 -43.062 16.203 1 88.56 419 SER B CA 1
ATOM 7863 C C . SER B 1 419 ? -4.367 -42.719 17.484 1 88.56 419 SER B C 1
ATOM 7865 O O . SER B 1 419 ? -4.387 -43.5 18.438 1 88.56 419 SER B O 1
ATOM 7867 N N . ILE B 1 420 ? -4.992 -41.594 17.469 1 85.56 420 ILE B N 1
ATOM 7868 C CA . ILE B 1 420 ? -5.699 -41.125 18.656 1 85.56 420 ILE B CA 1
ATOM 7869 C C . ILE B 1 420 ? -6.984 -41.938 18.828 1 85.56 420 ILE B C 1
ATOM 7871 O O . ILE B 1 420 ? -7.543 -42 19.922 1 85.56 420 ILE B O 1
ATOM 7875 N N . PHE B 1 421 ? -7.398 -42.562 17.797 1 85.5 421 PHE B N 1
ATOM 7876 C CA . PHE B 1 421 ? -8.648 -43.312 17.828 1 85.5 421 PHE B CA 1
ATOM 7877 C C . PHE B 1 421 ? -8.375 -44.781 18.109 1 85.5 421 PHE B C 1
ATOM 7879 O O . PHE B 1 421 ? -7.289 -45.312 17.812 1 85.5 421 PHE B O 1
ATOM 7886 N N . ALA B 1 422 ? -9.344 -45.438 18.766 1 83.12 422 ALA B N 1
ATOM 7887 C CA . ALA B 1 422 ? -9.227 -46.844 19.016 1 83.12 422 ALA B CA 1
ATOM 7888 C C . ALA B 1 422 ? -9.141 -47.625 17.703 1 83.12 422 ALA B C 1
ATOM 7890 O O . ALA B 1 422 ? -9.805 -47.281 16.719 1 83.12 422 ALA B O 1
ATOM 7891 N N . HIS B 1 423 ? -8.312 -48.688 17.719 1 85.88 423 HIS B N 1
ATOM 7892 C CA . HIS B 1 423 ? -8.102 -49.5 16.531 1 85.88 423 HIS B CA 1
ATOM 7893 C C . HIS B 1 423 ? -9.375 -50.25 16.141 1 85.88 423 HIS B C 1
ATOM 7895 O O . HIS B 1 423 ? -9.938 -50.969 16.953 1 85.88 423 HIS B O 1
ATOM 7901 N N . SER B 1 424 ? -9.93 -49.906 15.047 1 88.38 424 SER B N 1
ATOM 7902 C CA . SER B 1 424 ? -11.094 -50.562 14.461 1 88.38 424 SER B CA 1
ATOM 7903 C C . SER B 1 424 ? -10.945 -50.688 12.945 1 88.38 424 SER B C 1
ATOM 7905 O O . SER B 1 424 ? -10.172 -49.969 12.328 1 88.38 424 SER B O 1
ATOM 7907 N N . PRO B 1 425 ? -11.602 -51.688 12.414 1 89 425 PRO B N 1
ATOM 7908 C CA . PRO B 1 425 ? -11.539 -51.812 10.961 1 89 425 PRO B CA 1
ATOM 7909 C C . PRO B 1 425 ? -11.945 -50.531 10.234 1 89 425 PRO B C 1
ATOM 7911 O O . PRO B 1 425 ? -11.375 -50.219 9.195 1 89 425 PRO B O 1
ATOM 7914 N N . GLU B 1 426 ? -12.812 -49.938 10.812 1 87.38 426 GLU B N 1
ATOM 7915 C CA . GLU B 1 426 ? -13.273 -48.688 10.203 1 87.38 426 GLU B CA 1
ATOM 7916 C C . GLU B 1 426 ? -12.164 -47.625 10.164 1 87.38 426 GLU B C 1
ATOM 7918 O O . GLU B 1 426 ? -11.953 -47 9.141 1 87.38 426 GLU B O 1
ATOM 7923 N N . ILE B 1 427 ? -11.43 -47.531 11.227 1 90.25 427 ILE B N 1
ATOM 7924 C CA . ILE B 1 427 ? -10.367 -46.562 11.328 1 90.25 427 ILE B CA 1
ATOM 7925 C C . ILE B 1 427 ? -9.219 -46.938 10.391 1 90.25 427 ILE B C 1
ATOM 7927 O O . ILE B 1 427 ? -8.578 -46.062 9.797 1 90.25 427 ILE B O 1
ATOM 7931 N N . ILE B 1 428 ? -9.016 -48.188 10.234 1 92.44 428 ILE B N 1
ATOM 7932 C CA . ILE B 1 428 ? -7.961 -48.656 9.344 1 92.44 428 ILE B CA 1
ATOM 7933 C C . ILE B 1 428 ? -8.289 -48.281 7.906 1 92.44 428 ILE B C 1
ATOM 7935 O O . ILE B 1 428 ? -7.414 -47.781 7.172 1 92.44 428 ILE B O 1
ATOM 7939 N N . HIS B 1 429 ? -9.555 -48.469 7.582 1 92.69 429 HIS B N 1
ATOM 7940 C CA . HIS B 1 429 ? -9.961 -48.125 6.219 1 92.69 429 HIS B CA 1
ATOM 7941 C C . HIS B 1 429 ? -9.969 -46.625 5.992 1 92.69 429 HIS B C 1
ATOM 7943 O O . HIS B 1 429 ? -9.656 -46.156 4.895 1 92.69 429 HIS B O 1
ATOM 7949 N N . ILE B 1 430 ? -10.258 -45.906 6.996 1 93.31 430 ILE B N 1
ATOM 7950 C CA . ILE B 1 430 ? -10.211 -44.438 6.898 1 93.31 430 ILE B CA 1
ATOM 7951 C C . ILE B 1 430 ? -8.766 -44 6.73 1 93.31 430 ILE B C 1
ATOM 7953 O O . ILE B 1 430 ? -8.469 -43.125 5.902 1 93.31 430 ILE B O 1
ATOM 7957 N N . GLU B 1 431 ? -7.934 -44.531 7.5 1 94.5 431 GLU B N 1
ATOM 7958 C CA . GLU B 1 431 ? -6.508 -44.219 7.418 1 94.5 431 GLU B CA 1
ATOM 7959 C C . GLU B 1 431 ? -5.965 -44.5 6.016 1 94.5 431 GLU B C 1
ATOM 7961 O O . GLU B 1 431 ? -5.301 -43.656 5.426 1 94.5 431 GLU B O 1
ATOM 7966 N N . GLN B 1 432 ? -6.328 -45.688 5.539 1 95.06 432 GLN B N 1
ATOM 7967 C CA . GLN B 1 432 ? -5.848 -46.062 4.215 1 95.06 432 GLN B CA 1
ATOM 7968 C C . GLN B 1 432 ? -6.469 -45.188 3.133 1 95.06 432 GLN B C 1
ATOM 7970 O O . GLN B 1 432 ? -5.797 -44.812 2.168 1 95.06 432 GLN B O 1
ATOM 7975 N N . PHE B 1 433 ? -7.676 -44.844 3.291 1 95 433 PHE B N 1
ATOM 7976 C CA . PHE B 1 433 ? -8.352 -43.938 2.367 1 95 433 PHE B CA 1
ATOM 7977 C C . PHE B 1 433 ? -7.617 -42.594 2.293 1 95 433 PHE B C 1
ATOM 7979 O O . PHE B 1 433 ? -7.32 -42.125 1.201 1 95 433 PHE B O 1
ATOM 7986 N N . LEU B 1 434 ? -7.273 -42.125 3.43 1 95.94 434 LEU B N 1
ATOM 7987 C CA . LEU B 1 434 ? -6.613 -40.812 3.5 1 95.94 434 LEU B CA 1
ATOM 7988 C C . LEU B 1 434 ? -5.195 -40.875 2.939 1 95.94 434 LEU B C 1
ATOM 7990 O O . LEU B 1 434 ? -4.738 -39.969 2.271 1 95.94 434 LEU B O 1
ATOM 7994 N N . ILE B 1 435 ? -4.516 -41.938 3.168 1 96.38 435 ILE B N 1
ATOM 7995 C CA . ILE B 1 435 ? -3.166 -42.125 2.652 1 96.38 435 ILE B CA 1
ATOM 7996 C C . ILE B 1 435 ? -3.195 -42.125 1.125 1 96.38 435 ILE B C 1
ATOM 7998 O O . ILE B 1 435 ? -2.377 -41.469 0.474 1 96.38 435 ILE B O 1
ATOM 8002 N N . HIS B 1 436 ? -4.199 -42.844 0.608 1 95.75 436 HIS B N 1
ATOM 8003 C CA . HIS B 1 436 ? -4.293 -42.938 -0.844 1 95.75 436 HIS B CA 1
ATOM 8004 C C . HIS B 1 436 ? -4.766 -41.594 -1.449 1 95.75 436 HIS B C 1
ATOM 8006 O O . HIS B 1 436 ? -4.371 -41.25 -2.562 1 95.75 436 HIS B O 1
ATOM 8012 N N . LEU B 1 437 ? -5.539 -40.906 -0.706 1 95.38 437 LEU B N 1
ATOM 8013 C CA . LEU B 1 437 ? -5.91 -39.562 -1.143 1 95.38 437 LEU B CA 1
ATOM 8014 C C . LEU B 1 437 ? -4.684 -38.656 -1.212 1 95.38 437 LEU B C 1
ATOM 8016 O O . LEU B 1 437 ? -4.562 -37.844 -2.129 1 95.38 437 LEU B O 1
ATOM 8020 N N . GLY B 1 438 ? -3.867 -38.75 -0.241 1 95.25 438 GLY B N 1
ATOM 8021 C CA . GLY B 1 438 ? -2.611 -38.031 -0.254 1 95.25 438 GLY B CA 1
ATOM 8022 C C . GLY B 1 438 ? -1.725 -38.375 -1.432 1 95.25 438 GLY B C 1
ATOM 8023 O O . GLY B 1 438 ? -1.121 -37.5 -2.051 1 95.25 438 GLY B O 1
ATOM 8024 N N . LYS B 1 439 ? -1.651 -39.656 -1.749 1 94.81 439 LYS B N 1
ATOM 8025 C CA . LYS B 1 439 ? -0.875 -40.125 -2.896 1 94.81 439 LYS B CA 1
ATOM 8026 C C . LYS B 1 439 ? -1.439 -39.562 -4.199 1 94.81 439 LYS B C 1
ATOM 8028 O O . LYS B 1 439 ? -0.685 -39.156 -5.086 1 94.81 439 LYS B O 1
ATOM 8033 N N . PHE B 1 440 ? -2.764 -39.594 -4.219 1 94.56 440 PHE B N 1
ATOM 8034 C CA . PHE B 1 440 ? -3.436 -39.031 -5.387 1 94.56 440 PHE B CA 1
ATOM 8035 C C . PHE B 1 440 ? -3.107 -37.531 -5.547 1 94.56 440 PHE B C 1
ATOM 8037 O O . PHE B 1 440 ? -2.795 -37.094 -6.648 1 94.56 440 PHE B O 1
ATOM 8044 N N . GLN B 1 441 ? -3.164 -36.844 -4.492 1 92.56 441 GLN B N 1
ATOM 8045 C CA . GLN B 1 441 ? -2.895 -35.406 -4.512 1 92.56 441 GLN B CA 1
ATOM 8046 C C . GLN B 1 441 ? -1.484 -35.125 -5.02 1 92.56 441 GLN B C 1
ATOM 8048 O O . GLN B 1 441 ? -1.265 -34.156 -5.738 1 92.56 441 GLN B O 1
ATOM 8053 N N . LYS B 1 442 ? -0.563 -35.938 -4.668 1 91.56 442 LYS B N 1
ATOM 8054 C CA . LYS B 1 442 ? 0.826 -35.75 -5.078 1 91.56 442 LYS B CA 1
ATOM 8055 C C . LYS B 1 442 ? 0.987 -35.938 -6.582 1 91.56 442 LYS B C 1
ATOM 8057 O O . LYS B 1 442 ? 1.937 -35.438 -7.184 1 91.56 442 LYS B O 1
ATOM 8062 N N . LEU B 1 443 ? 0.027 -36.688 -7.129 1 92.06 443 LEU B N 1
ATOM 8063 C CA . LEU B 1 443 ? 0.074 -36.938 -8.562 1 92.06 443 LEU B CA 1
ATOM 8064 C C . LEU B 1 443 ? -0.598 -35.812 -9.344 1 92.06 443 LEU B C 1
ATOM 8066 O O . LEU B 1 443 ? -0.527 -35.781 -10.578 1 92.06 443 LEU B O 1
ATOM 8070 N N . CYS B 1 444 ? -1.219 -34.906 -8.641 1 89.38 444 CYS B N 1
ATOM 8071 C CA . CYS B 1 444 ? -1.871 -33.781 -9.289 1 89.38 444 CYS B CA 1
ATOM 8072 C C . CYS B 1 444 ? -0.886 -32.656 -9.516 1 89.38 444 CYS B C 1
ATOM 8074 O O . CYS B 1 444 ? -0.979 -31.594 -8.867 1 89.38 444 CYS B O 1
ATOM 8076 N N . VAL B 1 445 ? -0.014 -32.812 -10.523 1 86.38 445 VAL B N 1
ATOM 8077 C CA . VAL B 1 445 ? 1.021 -31.859 -10.859 1 86.38 445 VAL B CA 1
ATOM 8078 C C . VAL B 1 445 ? 0.681 -31.188 -12.188 1 86.38 445 VAL B C 1
ATOM 8080 O O . VAL B 1 445 ? 0.122 -31.812 -13.086 1 86.38 445 VAL B O 1
ATOM 8083 N N . ALA B 1 446 ? 1.03 -29.938 -12.305 1 82.12 446 ALA B N 1
ATOM 8084 C CA . ALA B 1 446 ? 0.672 -29.156 -13.484 1 82.12 446 ALA B CA 1
ATOM 8085 C C . ALA B 1 446 ? 1.663 -29.391 -14.617 1 82.12 446 ALA B C 1
ATOM 8087 O O . ALA B 1 446 ? 2.287 -28.438 -15.109 1 82.12 446 ALA B O 1
ATOM 8088 N N . ARG B 1 447 ? 1.79 -30.516 -14.961 1 83.12 447 ARG B N 1
ATOM 8089 C CA . ARG B 1 447 ? 2.633 -30.953 -16.078 1 83.12 447 ARG B CA 1
ATOM 8090 C C . ARG B 1 447 ? 2.121 -32.25 -16.672 1 83.12 447 ARG B C 1
ATOM 8092 O O . ARG B 1 447 ? 1.142 -32.812 -16.188 1 83.12 447 ARG B O 1
ATOM 8099 N N . GLU B 1 448 ? 2.791 -32.688 -17.734 1 85.19 448 GLU B N 1
ATOM 8100 C CA . GLU B 1 448 ? 2.451 -33.969 -18.359 1 85.19 448 GLU B CA 1
ATOM 8101 C C . GLU B 1 448 ? 2.854 -35.125 -17.453 1 85.19 448 GLU B C 1
ATOM 8103 O O . GLU B 1 448 ? 3.975 -35.156 -16.953 1 85.19 448 GLU B O 1
ATOM 8108 N N . LEU B 1 449 ? 1.902 -36.031 -17.266 1 90.69 449 LEU B N 1
ATOM 8109 C CA . LEU B 1 449 ? 2.158 -37.219 -16.438 1 90.69 449 LEU B CA 1
ATOM 8110 C C . LEU B 1 449 ? 2.816 -38.312 -17.266 1 90.69 449 LEU B C 1
ATOM 8112 O O . LEU B 1 449 ? 2.49 -38.5 -18.438 1 90.69 449 LEU B O 1
ATOM 8116 N N . THR B 1 450 ? 3.746 -38.969 -16.656 1 91.81 450 THR B N 1
ATOM 8117 C CA . THR B 1 450 ? 4.355 -40.156 -17.297 1 91.81 450 THR B CA 1
ATOM 8118 C C . THR B 1 450 ? 3.404 -41.344 -17.25 1 91.81 450 THR B C 1
ATOM 8120 O O . THR B 1 450 ? 2.436 -41.344 -16.5 1 91.81 450 THR B O 1
ATOM 8123 N N . ASP B 1 451 ? 3.693 -42.281 -18.109 1 91.5 451 ASP B N 1
ATOM 8124 C CA . ASP B 1 451 ? 2.881 -43.5 -18.125 1 91.5 451 ASP B CA 1
ATOM 8125 C C . ASP B 1 451 ? 2.859 -44.156 -16.75 1 91.5 451 ASP B C 1
ATOM 8127 O O . ASP B 1 451 ? 1.832 -44.688 -16.328 1 91.5 451 ASP B O 1
ATOM 8131 N N . PHE B 1 452 ? 3.945 -44.062 -16.156 1 94.69 452 PHE B N 1
ATOM 8132 C CA . PHE B 1 452 ? 4.051 -44.656 -14.82 1 94.69 452 PHE B CA 1
ATOM 8133 C C . PHE B 1 452 ? 3.146 -43.906 -13.844 1 94.69 452 PHE B C 1
ATOM 8135 O O . PHE B 1 452 ? 2.461 -44.531 -13.031 1 94.69 452 PHE B O 1
ATOM 8142 N N . GLU B 1 453 ? 3.131 -42.656 -13.914 1 95.5 453 GLU B N 1
ATOM 8143 C CA . GLU B 1 453 ? 2.312 -41.844 -13.016 1 95.5 453 GLU B CA 1
ATOM 8144 C C . GLU B 1 453 ? 0.825 -42.094 -13.266 1 95.5 453 GLU B C 1
ATOM 8146 O O . GLU B 1 453 ? 0.029 -42.125 -12.328 1 95.5 453 GLU B O 1
ATOM 8151 N N . ILE B 1 454 ? 0.481 -42.25 -14.469 1 94.81 454 ILE B N 1
ATOM 8152 C CA . ILE B 1 454 ? -0.911 -42.5 -14.836 1 94.81 454 ILE B CA 1
ATOM 8153 C C . ILE B 1 454 ? -1.364 -43.844 -14.289 1 94.81 454 ILE B C 1
ATOM 8155 O O . ILE B 1 454 ? -2.461 -43.969 -13.742 1 94.81 454 ILE B O 1
ATOM 8159 N N . SER B 1 455 ? -0.492 -44.812 -14.438 1 95.31 455 SER B N 1
ATOM 8160 C CA . SER B 1 455 ? -0.802 -46.125 -13.914 1 95.31 455 SER B CA 1
ATOM 8161 C C . SER B 1 455 ? -0.934 -46.094 -12.391 1 95.31 455 SER B C 1
ATOM 8163 O O . SER B 1 455 ? -1.827 -46.75 -11.828 1 95.31 455 SER B O 1
ATOM 8165 N N . THR B 1 456 ? -0.062 -45.375 -11.852 1 96 456 THR B N 1
ATOM 8166 C CA . THR B 1 456 ? -0.1 -45.25 -10.406 1 96 456 THR B CA 1
ATOM 8167 C C . THR B 1 456 ? -1.382 -44.562 -9.961 1 96 456 THR B C 1
ATOM 8169 O O . THR B 1 456 ? -1.971 -44.906 -8.938 1 96 456 THR B O 1
ATOM 8172 N N . MET B 1 457 ? -1.814 -43.594 -10.68 1 95.88 457 MET B N 1
ATOM 8173 C CA . MET B 1 457 ? -3.043 -42.875 -10.367 1 95.88 457 MET B CA 1
ATOM 8174 C C . MET B 1 457 ? -4.254 -43.812 -10.43 1 95.88 457 MET B C 1
ATOM 8176 O O . MET B 1 457 ? -5.125 -43.75 -9.562 1 95.88 457 MET B O 1
ATOM 8180 N N . LYS B 1 458 ? -4.227 -44.594 -11.406 1 95 458 LYS B N 1
ATOM 8181 C CA . LYS B 1 458 ? -5.309 -45.562 -11.555 1 95 458 LYS B CA 1
ATOM 8182 C C . LYS B 1 458 ? -5.387 -46.5 -10.352 1 95 458 LYS B C 1
ATOM 8184 O O . LYS B 1 458 ? -6.465 -46.719 -9.789 1 95 458 LYS B O 1
ATOM 8189 N N . LEU B 1 459 ? -4.262 -47 -10 1 96.06 459 LEU B N 1
ATOM 8190 C CA . LEU B 1 459 ? -4.199 -47.906 -8.859 1 96.06 459 LEU B CA 1
ATOM 8191 C C . LEU B 1 459 ? -4.629 -47.188 -7.578 1 96.06 459 LEU B C 1
ATOM 8193 O O . LEU B 1 459 ? -5.34 -47.781 -6.75 1 96.06 459 LEU B O 1
ATOM 8197 N N . THR B 1 460 ? -4.188 -46.031 -7.477 1 96.81 460 THR B N 1
ATOM 8198 C CA . THR B 1 460 ? -4.504 -45.25 -6.289 1 96.81 460 THR B CA 1
ATOM 8199 C C . THR B 1 460 ? -6.008 -45 -6.195 1 96.81 460 THR B C 1
ATOM 8201 O O . THR B 1 460 ? -6.594 -45.094 -5.113 1 96.81 460 THR B O 1
ATOM 8204 N N . ILE B 1 461 ? -6.621 -44.656 -7.273 1 95.75 461 ILE B N 1
ATOM 8205 C CA . ILE B 1 461 ? -8.055 -44.375 -7.297 1 95.75 461 ILE B CA 1
ATOM 8206 C C . ILE B 1 461 ? -8.828 -45.656 -6.961 1 95.75 461 ILE B C 1
ATOM 8208 O O . ILE B 1 461 ? -9.82 -45.594 -6.23 1 95.75 461 ILE B O 1
ATOM 8212 N N . ASP B 1 462 ? -8.336 -46.781 -7.441 1 94.12 462 ASP B N 1
ATOM 8213 C CA . ASP B 1 462 ? -8.945 -48.062 -7.102 1 94.12 462 ASP B CA 1
ATOM 8214 C C . ASP B 1 462 ? -8.883 -48.312 -5.598 1 94.12 462 ASP B C 1
ATOM 8216 O O . ASP B 1 462 ? -9.852 -48.781 -5.004 1 94.12 462 ASP B O 1
ATOM 8220 N N . ASP B 1 463 ? -7.762 -47.969 -5.07 1 95.5 463 ASP B N 1
ATOM 8221 C CA . ASP B 1 463 ? -7.59 -48.156 -3.631 1 95.5 463 ASP B CA 1
ATOM 8222 C C . ASP B 1 463 ? -8.523 -47.219 -2.852 1 95.5 463 ASP B C 1
ATOM 8224 O O . ASP B 1 463 ? -9.094 -47.625 -1.833 1 95.5 463 ASP B O 1
ATOM 8228 N N . ILE B 1 464 ? -8.633 -46 -3.309 1 94.62 464 ILE B N 1
ATOM 8229 C CA . ILE B 1 464 ? -9.539 -45.062 -2.674 1 94.62 464 ILE B CA 1
ATOM 8230 C C . ILE B 1 464 ? -10.961 -45.625 -2.689 1 94.62 464 ILE B C 1
ATOM 8232 O O . ILE B 1 464 ? -11.648 -45.625 -1.664 1 94.62 464 ILE B O 1
ATOM 8236 N N . TRP B 1 465 ? -11.273 -46.156 -3.855 1 91.5 465 TRP B N 1
ATOM 8237 C CA . TRP B 1 465 ? -12.594 -46.75 -4.012 1 91.5 465 TRP B CA 1
ATOM 8238 C C . TRP B 1 465 ? -12.781 -47.906 -3.021 1 91.5 465 TRP B C 1
ATOM 8240 O O . TRP B 1 465 ? -13.828 -48 -2.371 1 91.5 465 TRP B O 1
ATOM 8250 N N . PHE B 1 466 ? -11.844 -48.719 -2.898 1 91.94 466 PHE B N 1
ATOM 8251 C CA . PHE B 1 466 ? -11.898 -49.906 -2.061 1 91.94 466 PHE B CA 1
ATOM 8252 C C . PHE B 1 466 ? -12.109 -49.531 -0.597 1 91.94 466 PHE B C 1
ATOM 8254 O O . PHE B 1 466 ? -13.023 -50.062 0.056 1 91.94 466 PHE B O 1
ATOM 8261 N N . HIS B 1 467 ? -11.367 -48.656 -0.19 1 93.31 467 HIS B N 1
ATOM 8262 C CA . HIS B 1 467 ? -11.414 -48.312 1.227 1 93.31 467 HIS B CA 1
ATOM 8263 C C . HIS B 1 467 ? -12.656 -47.5 1.546 1 93.31 467 HIS B C 1
ATOM 8265 O O . HIS B 1 467 ? -13.242 -47.656 2.621 1 93.31 467 HIS B O 1
ATOM 8271 N N . LEU B 1 468 ? -13.008 -46.625 0.64 1 91.62 468 LEU B N 1
ATOM 8272 C CA . LEU B 1 468 ? -14.219 -45.812 0.83 1 91.62 468 LEU B CA 1
ATOM 8273 C C . LEU B 1 468 ? -15.438 -46.719 0.999 1 91.62 468 LEU B C 1
ATOM 8275 O O . LEU B 1 468 ? -16.281 -46.469 1.863 1 91.62 468 LEU B O 1
ATOM 8279 N N . ARG B 1 469 ? -15.516 -47.781 0.251 1 87.06 469 ARG B N 1
ATOM 8280 C CA . ARG B 1 469 ? -16.641 -48.688 0.292 1 87.06 469 ARG B CA 1
ATOM 8281 C C . ARG B 1 469 ? -16.672 -49.469 1.609 1 87.06 469 ARG B C 1
ATOM 8283 O O . ARG B 1 469 ? -17.734 -49.844 2.092 1 87.06 469 ARG B O 1
ATOM 8290 N N . LYS B 1 470 ? -15.547 -49.625 2.182 1 88.75 470 LYS B N 1
ATOM 8291 C CA . LYS B 1 470 ? -15.445 -50.406 3.398 1 88.75 470 LYS B CA 1
ATOM 8292 C C . LYS B 1 470 ? -15.914 -49.625 4.617 1 88.75 470 LYS B C 1
ATOM 8294 O O . LYS B 1 470 ? -16.547 -50.188 5.52 1 88.75 470 LYS B O 1
ATOM 8299 N N . PHE B 1 471 ? -15.57 -48.375 4.648 1 85.94 471 PHE B N 1
ATOM 8300 C CA . PHE B 1 471 ? -15.945 -47.656 5.855 1 85.94 471 PHE B CA 1
ATOM 8301 C C . PHE B 1 471 ? -17.188 -46.781 5.605 1 85.94 471 PHE B C 1
ATOM 8303 O O . PHE B 1 471 ? -17.859 -46.375 6.551 1 85.94 471 PHE B O 1
ATOM 8310 N N . ALA B 1 472 ? -17.484 -46.375 4.402 1 81.62 472 ALA B N 1
ATOM 8311 C CA . ALA B 1 472 ? -18.594 -45.5 4.105 1 81.62 472 ALA B CA 1
ATOM 8312 C C . ALA B 1 472 ? -19.438 -46.031 2.951 1 81.62 472 ALA B C 1
ATOM 8314 O O . ALA B 1 472 ? -19.703 -45.312 1.986 1 81.62 472 ALA B O 1
ATOM 8315 N N . SER B 1 473 ? -19.828 -47.25 3.09 1 75.25 473 SER B N 1
ATOM 8316 C CA . SER B 1 473 ? -20.578 -47.906 2.029 1 75.25 473 SER B CA 1
ATOM 8317 C C . SER B 1 473 ? -21.891 -47.188 1.74 1 75.25 473 SER B C 1
ATOM 8319 O O . SER B 1 473 ? -22.406 -47.219 0.621 1 75.25 473 SER B O 1
ATOM 8321 N N . HIS B 1 474 ? -22.281 -46.375 2.734 1 71 474 HIS B N 1
ATOM 8322 C CA . HIS B 1 474 ? -23.578 -45.719 2.617 1 71 474 HIS B CA 1
ATOM 8323 C C . HIS B 1 474 ? -23.438 -44.281 2.199 1 71 474 HIS B C 1
ATOM 8325 O O . HIS B 1 474 ? -24.438 -43.562 2.01 1 71 474 HIS B O 1
ATOM 8331 N N . LEU B 1 475 ? -22.219 -43.844 2.039 1 68.38 475 LEU B N 1
ATOM 8332 C CA . LEU B 1 475 ? -22 -42.438 1.766 1 68.38 475 LEU B CA 1
ATOM 8333 C C . LEU B 1 475 ? -22.406 -42.094 0.341 1 68.38 475 LEU B C 1
ATOM 8335 O O . LEU B 1 475 ? -22.109 -42.812 -0.599 1 68.38 475 LEU B O 1
ATOM 8339 N N . ASN B 1 476 ? -23.188 -41.094 0.238 1 66.12 476 ASN B N 1
ATOM 8340 C CA . ASN B 1 476 ? -23.484 -40.531 -1.071 1 66.12 476 ASN B CA 1
ATOM 8341 C C . ASN B 1 476 ? -22.266 -39.812 -1.657 1 66.12 476 ASN B C 1
ATOM 8343 O O . ASN B 1 476 ? -21.719 -38.906 -1.026 1 66.12 476 ASN B O 1
ATOM 8347 N N . VAL B 1 477 ? -21.859 -40.312 -2.783 1 71.75 477 VAL B N 1
ATOM 8348 C CA . VAL B 1 477 ? -20.688 -39.75 -3.443 1 71.75 477 VAL B CA 1
ATOM 8349 C C . VAL B 1 477 ? -21.016 -38.375 -4 1 71.75 477 VAL B C 1
ATOM 8351 O O . VAL B 1 477 ? -21.953 -38.219 -4.797 1 71.75 477 VAL B O 1
ATOM 8354 N N . THR B 1 478 ? -20.344 -37.375 -3.533 1 74.19 478 THR B N 1
ATOM 8355 C CA . THR B 1 478 ? -20.516 -36 -4.039 1 74.19 478 THR B CA 1
ATOM 8356 C C . THR B 1 478 ? -20.031 -35.906 -5.48 1 74.19 478 THR B C 1
ATOM 8358 O O . THR B 1 478 ? -19.25 -36.75 -5.938 1 74.19 478 THR B O 1
ATOM 8361 N N . PRO B 1 479 ? -20.516 -34.906 -6.18 1 70.56 479 PRO B N 1
ATOM 8362 C CA . PRO B 1 479 ? -20.094 -34.75 -7.574 1 70.56 479 PRO B CA 1
ATOM 8363 C C . PRO B 1 479 ? -18.578 -34.688 -7.73 1 70.56 479 PRO B C 1
ATOM 8365 O O . PRO B 1 479 ? -18.016 -35.312 -8.633 1 70.56 479 PRO B O 1
ATOM 8368 N N . LYS B 1 480 ? -17.969 -34.031 -6.867 1 76.12 480 LYS B N 1
ATOM 8369 C CA . LYS B 1 480 ? -16.516 -33.906 -6.961 1 76.12 480 LYS B CA 1
ATOM 8370 C C . LYS B 1 480 ? -15.836 -35.25 -6.695 1 76.12 480 LYS B C 1
ATOM 8372 O O . LYS B 1 480 ? -14.852 -35.594 -7.359 1 76.12 480 LYS B O 1
ATOM 8377 N N . LEU B 1 481 ? -16.422 -35.938 -5.793 1 82.31 481 LEU B N 1
ATOM 8378 C CA . LEU B 1 481 ? -15.883 -37.281 -5.504 1 82.31 481 LEU B CA 1
ATOM 8379 C C . LEU B 1 481 ? -16.156 -38.25 -6.652 1 82.31 481 LEU B C 1
ATOM 8381 O O . LEU B 1 481 ? -15.328 -39.094 -6.965 1 82.31 481 LEU B O 1
ATOM 8385 N N . HIS B 1 482 ? -17.281 -38.094 -7.223 1 80.69 482 HIS B N 1
ATOM 8386 C CA . HIS B 1 482 ? -17.625 -38.906 -8.375 1 80.69 482 HIS B CA 1
ATOM 8387 C C . HIS B 1 482 ? -16.656 -38.688 -9.531 1 80.69 482 HIS B C 1
ATOM 8389 O O . HIS B 1 482 ? -16.203 -39.656 -10.164 1 80.69 482 HIS B O 1
ATOM 8395 N N . VAL B 1 483 ? -16.391 -37.469 -9.75 1 82.44 483 VAL B N 1
ATOM 8396 C CA . VAL B 1 483 ? -15.445 -37.125 -10.805 1 82.44 483 VAL B CA 1
ATOM 8397 C C . VAL B 1 483 ? -14.094 -37.75 -10.508 1 82.44 483 VAL B C 1
ATOM 8399 O O . VAL B 1 483 ? -13.469 -38.344 -11.398 1 82.44 483 VAL B O 1
ATOM 8402 N N . LEU B 1 484 ? -13.703 -37.656 -9.32 1 87.19 484 LEU B N 1
ATOM 8403 C CA . LEU B 1 484 ? -12.422 -38.219 -8.914 1 87.19 484 LEU B CA 1
ATOM 8404 C C . LEU B 1 484 ? -12.391 -39.719 -9.141 1 87.19 484 LEU B C 1
ATOM 8406 O O . LEU B 1 484 ? -11.43 -40.25 -9.711 1 87.19 484 LEU B O 1
ATOM 8410 N N . LEU B 1 485 ? -13.492 -40.406 -8.812 1 87.75 485 LEU B N 1
ATOM 8411 C CA . LEU B 1 485 ? -13.508 -41.844 -8.742 1 87.75 485 LEU B CA 1
ATOM 8412 C C . LEU B 1 485 ? -13.812 -42.469 -10.109 1 87.75 485 LEU B C 1
ATOM 8414 O O . LEU B 1 485 ? -13.25 -43.5 -10.469 1 87.75 485 LEU B O 1
ATOM 8418 N N . GLU B 1 486 ? -14.586 -41.719 -10.891 1 85.25 486 GLU B N 1
ATOM 8419 C CA . GLU B 1 486 ? -15.117 -42.375 -12.086 1 85.25 486 GLU B CA 1
ATOM 8420 C C . GLU B 1 486 ? -14.555 -41.781 -13.352 1 85.25 486 GLU B C 1
ATOM 8422 O O . GLU B 1 486 ? -14.477 -42.438 -14.391 1 85.25 486 GLU B O 1
ATOM 8427 N N . HIS B 1 487 ? -14.133 -40.594 -13.273 1 85.69 487 HIS B N 1
ATOM 8428 C CA . HIS B 1 487 ? -13.852 -39.906 -14.531 1 85.69 487 HIS B CA 1
ATOM 8429 C C . HIS B 1 487 ? -12.391 -39.5 -14.625 1 85.69 487 HIS B C 1
ATOM 8431 O O . HIS B 1 487 ? -11.883 -39.219 -15.711 1 85.69 487 HIS B O 1
ATOM 8437 N N . THR B 1 488 ? -11.742 -39.406 -13.594 1 89.06 488 THR B N 1
ATOM 8438 C CA . THR B 1 488 ? -10.383 -38.875 -13.547 1 89.06 488 THR B CA 1
ATOM 8439 C C . THR B 1 488 ? -9.438 -39.719 -14.391 1 89.06 488 THR B C 1
ATOM 8441 O O . THR B 1 488 ? -8.656 -39.188 -15.188 1 89.06 488 THR B O 1
ATOM 8444 N N . VAL B 1 489 ? -9.547 -41 -14.32 1 88.94 489 VAL B N 1
ATOM 8445 C CA . VAL B 1 489 ? -8.609 -41.875 -15.008 1 88.94 489 VAL B CA 1
ATOM 8446 C C . VAL B 1 489 ? -8.781 -41.719 -16.516 1 88.94 489 VAL B C 1
ATOM 8448 O O . VAL B 1 489 ? -7.801 -41.625 -17.25 1 88.94 489 VAL B O 1
ATOM 8451 N N . GLN B 1 490 ? -10.031 -41.75 -16.938 1 85.75 490 GLN B N 1
ATOM 8452 C CA . GLN B 1 490 ? -10.305 -41.594 -18.359 1 85.75 490 GLN B CA 1
ATOM 8453 C C . GLN B 1 490 ? -9.758 -40.25 -18.875 1 85.75 490 GLN B C 1
ATOM 8455 O O . GLN B 1 490 ? -9.172 -40.188 -19.953 1 85.75 490 GLN B O 1
ATOM 8460 N N . PHE B 1 491 ? -9.906 -39.312 -18.125 1 86.12 491 PHE B N 1
ATOM 8461 C CA . PHE B 1 491 ? -9.445 -37.969 -18.5 1 86.12 491 PHE B CA 1
ATOM 8462 C C . PHE B 1 491 ? -7.93 -37.906 -18.578 1 86.12 491 PHE B C 1
ATOM 8464 O O . PHE B 1 491 ? -7.371 -37.375 -19.547 1 86.12 491 PHE B O 1
ATOM 8471 N N . VAL B 1 492 ? -7.305 -38.5 -17.656 1 89.19 492 VAL B N 1
ATOM 8472 C CA . VAL B 1 492 ? -5.852 -38.438 -17.562 1 89.19 492 VAL B CA 1
ATOM 8473 C C . VAL B 1 492 ? -5.227 -39.312 -18.656 1 89.19 492 VAL B C 1
ATOM 8475 O O . VAL B 1 492 ? -4.168 -38.969 -19.188 1 89.19 492 VAL B O 1
ATOM 8478 N N . GLU B 1 493 ? -5.902 -40.344 -18.969 1 87.69 493 GLU B N 1
ATOM 8479 C CA . GLU B 1 493 ? -5.406 -41.188 -20.047 1 87.69 493 GLU B CA 1
ATOM 8480 C C . GLU B 1 493 ? -5.453 -40.469 -21.375 1 87.69 493 GLU B C 1
ATOM 8482 O O . GLU B 1 493 ? -4.566 -40.625 -22.219 1 87.69 493 GLU B O 1
ATOM 8487 N N . LEU B 1 494 ? -6.445 -39.656 -21.453 1 82.06 494 LEU B N 1
ATOM 8488 C CA . LEU B 1 494 ? -6.637 -38.938 -22.719 1 82.06 494 LEU B CA 1
ATOM 8489 C C . LEU B 1 494 ? -5.738 -37.688 -22.781 1 82.06 494 LEU B C 1
ATOM 8491 O O . LEU B 1 494 ? -5.176 -37.406 -23.828 1 82.06 494 LEU B O 1
ATOM 8495 N N . HIS B 1 495 ? -5.586 -37.031 -21.719 1 81.12 495 HIS B N 1
ATOM 8496 C CA . HIS B 1 495 ? -4.973 -35.719 -21.766 1 81.12 495 HIS B CA 1
ATOM 8497 C C . HIS B 1 495 ? -3.621 -35.719 -21.062 1 81.12 495 HIS B C 1
ATOM 8499 O O . HIS B 1 495 ? -2.869 -34.75 -21.156 1 81.12 495 HIS B O 1
ATOM 8505 N N . ARG B 1 496 ? -3.355 -36.719 -20.266 1 85.62 496 ARG B N 1
ATOM 8506 C CA . ARG B 1 496 ? -2.078 -36.938 -19.594 1 85.62 496 ARG B CA 1
ATOM 8507 C C . ARG B 1 496 ? -1.838 -35.906 -18.5 1 85.62 496 ARG B C 1
ATOM 8509 O O . ARG B 1 496 ? -0.691 -35.562 -18.203 1 85.62 496 ARG B O 1
ATOM 8516 N N . THR B 1 497 ? -2.867 -35.25 -18.125 1 85.19 497 THR B N 1
ATOM 8517 C CA . THR B 1 497 ? -2.777 -34.312 -17.016 1 85.19 497 THR B CA 1
ATOM 8518 C C . THR B 1 497 ? -4.133 -34.156 -16.328 1 85.19 497 THR B C 1
ATOM 8520 O O . THR B 1 497 ? -5.172 -34.469 -16.922 1 85.19 497 THR B O 1
ATOM 8523 N N . LEU B 1 498 ? -4.109 -33.781 -15.078 1 83.19 498 LEU B N 1
ATOM 8524 C CA . LEU B 1 498 ? -5.316 -33.406 -14.352 1 83.19 498 LEU B CA 1
ATOM 8525 C C . LEU B 1 498 ? -5.207 -31.969 -13.82 1 83.19 498 LEU B C 1
ATOM 8527 O O . LEU B 1 498 ? -6.168 -31.203 -13.898 1 83.19 498 LEU B O 1
ATOM 8531 N N . ALA B 1 499 ? -4.066 -31.594 -13.406 1 80.81 499 ALA B N 1
ATOM 8532 C CA . ALA B 1 499 ? -3.85 -30.375 -12.633 1 80.81 499 ALA B CA 1
ATOM 8533 C C . ALA B 1 499 ? -3.73 -29.156 -13.547 1 80.81 499 ALA B C 1
ATOM 8535 O O . ALA B 1 499 ? -3.85 -28.016 -13.094 1 80.81 499 ALA B O 1
ATOM 8536 N N . LEU B 1 500 ? -3.492 -29.375 -14.82 1 76.75 500 LEU B N 1
ATOM 8537 C CA . LEU B 1 500 ? -3.451 -28.25 -15.742 1 76.75 500 LEU B CA 1
ATOM 8538 C C . LEU B 1 500 ? -4.805 -27.547 -15.797 1 76.75 500 LEU B C 1
ATOM 8540 O O . LEU B 1 500 ? -4.879 -26.359 -16.125 1 76.75 500 LEU B O 1
ATOM 8544 N N . THR B 1 501 ? -5.805 -28.281 -15.43 1 71.75 501 THR B N 1
ATOM 8545 C CA . THR B 1 501 ? -7.16 -27.75 -15.492 1 71.75 501 THR B CA 1
ATOM 8546 C C . THR B 1 501 ? -7.652 -27.359 -14.102 1 71.75 501 THR B C 1
ATOM 8548 O O . THR B 1 501 ? -8.852 -27.141 -13.898 1 71.75 501 THR B O 1
ATOM 8551 N N . SER B 1 502 ? -6.695 -27.266 -13.227 1 77.81 502 SER B N 1
ATOM 8552 C CA . SER B 1 502 ? -7.082 -27.016 -11.844 1 77.81 502 SER B CA 1
ATOM 8553 C C . SER B 1 502 ? -7.602 -25.594 -11.664 1 77.81 502 SER B C 1
ATOM 8555 O O . SER B 1 502 ? -7.27 -24.703 -12.453 1 77.81 502 SER B O 1
ATOM 8557 N N . GLU B 1 503 ? -8.461 -25.422 -10.656 1 76.75 503 GLU B N 1
ATOM 8558 C CA . GLU B 1 503 ? -9.086 -24.141 -10.336 1 76.75 503 GLU B CA 1
ATOM 8559 C C . GLU B 1 503 ? -8.156 -23.281 -9.484 1 76.75 503 GLU B C 1
ATOM 8561 O O . GLU B 1 503 ? -8.555 -22.203 -9.016 1 76.75 503 GLU B O 1
ATOM 8566 N N . GLN B 1 504 ? -6.957 -23.625 -9.391 1 77.38 504 GLN B N 1
ATOM 8567 C CA . GLN B 1 504 ? -6.043 -22.938 -8.484 1 77.38 504 GLN B CA 1
ATOM 8568 C C . GLN B 1 504 ? -5.82 -21.484 -8.922 1 77.38 504 GLN B C 1
ATOM 8570 O O . GLN B 1 504 ? -5.75 -20.578 -8.094 1 77.38 504 GLN B O 1
ATOM 8575 N N . SER B 1 505 ? -5.75 -21.297 -10.219 1 81.62 505 SER B N 1
ATOM 8576 C CA . SER B 1 505 ? -5.473 -19.953 -10.719 1 81.62 505 SER B CA 1
ATOM 8577 C C . SER B 1 505 ? -6.633 -19 -10.438 1 81.62 505 SER B C 1
ATOM 8579 O O . SER B 1 505 ? -6.422 -17.859 -10.039 1 81.62 505 SER B O 1
ATOM 8581 N N . ILE B 1 506 ? -7.789 -19.516 -10.57 1 85.06 506 ILE B N 1
ATOM 8582 C CA . ILE B 1 506 ? -8.953 -18.656 -10.414 1 85.06 506 ILE B CA 1
ATOM 8583 C C . ILE B 1 506 ? -9.188 -18.359 -8.93 1 85.06 506 ILE B C 1
ATOM 8585 O O . ILE B 1 506 ? -9.672 -17.281 -8.57 1 85.06 506 ILE B O 1
ATOM 8589 N N . GLU B 1 507 ? -8.844 -19.281 -8.102 1 80.81 507 GLU B N 1
ATOM 8590 C CA . GLU B 1 507 ? -8.93 -19.031 -6.664 1 80.81 507 GLU B CA 1
ATOM 8591 C C . GLU B 1 507 ? -7.992 -17.906 -6.242 1 80.81 507 GLU B C 1
ATOM 8593 O O . GLU B 1 507 ? -8.336 -17.094 -5.375 1 80.81 507 GLU B O 1
ATOM 8598 N N . SER B 1 508 ? -6.934 -17.859 -6.895 1 81.12 508 SER B N 1
ATOM 8599 C CA . SER B 1 508 ? -5.934 -16.844 -6.562 1 81.12 508 SER B CA 1
ATOM 8600 C C . SER B 1 508 ? -6.367 -15.461 -7.027 1 81.12 508 SER B C 1
ATOM 8602 O O . SER B 1 508 ? -5.906 -14.453 -6.496 1 81.12 508 SER B O 1
ATOM 8604 N N . ILE B 1 509 ? -7.191 -15.438 -7.996 1 86.38 509 ILE B N 1
ATOM 8605 C CA . ILE B 1 509 ? -7.617 -14.156 -8.539 1 86.38 509 ILE B CA 1
ATOM 8606 C C . ILE B 1 509 ? -8.484 -13.422 -7.516 1 86.38 509 ILE B C 1
ATOM 8608 O O . ILE B 1 509 ? -8.594 -12.195 -7.547 1 86.38 509 ILE B O 1
ATOM 8612 N N . HIS B 1 510 ? -9.055 -14.188 -6.621 1 83.44 510 HIS B N 1
ATOM 8613 C CA . HIS B 1 510 ? -9.859 -13.57 -5.574 1 83.44 510 HIS B CA 1
ATOM 8614 C C . HIS B 1 510 ? -9.047 -12.547 -4.789 1 83.44 510 HIS B C 1
ATOM 8616 O O . HIS B 1 510 ? -9.531 -11.453 -4.508 1 83.44 510 HIS B O 1
ATOM 8622 N N . ALA B 1 511 ? -7.895 -12.984 -4.527 1 80.62 511 ALA B N 1
ATOM 8623 C CA . ALA B 1 511 ? -7.039 -12.086 -3.756 1 80.62 511 ALA B CA 1
ATOM 8624 C C . ALA B 1 511 ? -6.746 -10.805 -4.531 1 80.62 511 ALA B C 1
ATOM 8626 O O . ALA B 1 511 ? -6.723 -9.711 -3.953 1 80.62 511 ALA B O 1
ATOM 8627 N N . ILE B 1 512 ? -6.539 -10.898 -5.781 1 85.94 512 ILE B N 1
ATOM 8628 C CA . ILE B 1 512 ? -6.234 -9.75 -6.629 1 85.94 512 ILE B CA 1
ATOM 8629 C C . ILE B 1 512 ? -7.453 -8.836 -6.719 1 85.94 512 ILE B C 1
ATOM 8631 O O . ILE B 1 512 ? -7.34 -7.621 -6.543 1 85.94 512 ILE B O 1
ATOM 8635 N N . VAL B 1 513 ? -8.578 -9.422 -6.914 1 88.06 513 VAL B N 1
ATOM 8636 C CA . VAL B 1 513 ? -9.805 -8.648 -7.059 1 88.06 513 VAL B CA 1
ATOM 8637 C C . VAL B 1 513 ? -10.133 -7.949 -5.742 1 88.06 513 VAL B C 1
ATOM 8639 O O . VAL B 1 513 ? -10.547 -6.789 -5.734 1 88.06 513 VAL B O 1
ATOM 8642 N N . ASN B 1 514 ? -9.922 -8.648 -4.707 1 83.5 514 ASN B N 1
ATOM 8643 C CA . ASN B 1 514 ? -10.156 -8.047 -3.396 1 83.5 514 ASN B CA 1
ATOM 8644 C C . ASN B 1 514 ? -9.258 -6.84 -3.162 1 83.5 514 ASN B C 1
ATOM 8646 O O . ASN B 1 514 ? -9.695 -5.828 -2.607 1 83.5 514 ASN B O 1
ATOM 8650 N N . ARG B 1 515 ? -8.086 -6.98 -3.531 1 82.44 515 ARG B N 1
ATOM 8651 C CA . ARG B 1 515 ? -7.16 -5.863 -3.41 1 82.44 515 ARG B CA 1
ATOM 8652 C C . ARG B 1 515 ? -7.609 -4.684 -4.266 1 82.44 515 ARG B C 1
ATOM 8654 O O . ARG B 1 515 ? -7.492 -3.527 -3.85 1 82.44 515 ARG B O 1
ATOM 8661 N N . LEU B 1 516 ? -8.031 -5 -5.414 1 87.44 516 LEU B N 1
ATOM 8662 C CA . LEU B 1 516 ? -8.484 -3.953 -6.324 1 87.44 516 LEU B CA 1
ATOM 8663 C C . LEU B 1 516 ? -9.758 -3.293 -5.801 1 87.44 516 LEU B C 1
ATOM 8665 O O . LEU B 1 516 ? -9.93 -2.078 -5.926 1 87.44 516 LEU B O 1
ATOM 8669 N N . LYS B 1 517 ? -10.57 -4.082 -5.199 1 85.56 517 LYS B N 1
ATOM 8670 C CA . LYS B 1 517 ? -11.789 -3.533 -4.609 1 85.56 517 LYS B CA 1
ATOM 8671 C C . LYS B 1 517 ? -11.461 -2.543 -3.494 1 85.56 517 LYS B C 1
ATOM 8673 O O . LYS B 1 517 ? -12.125 -1.515 -3.355 1 85.56 517 LYS B O 1
ATOM 8678 N N . MET B 1 518 ? -10.469 -2.934 -2.83 1 79.75 518 MET B N 1
ATOM 8679 C CA . MET B 1 518 ? -10.039 -2.041 -1.759 1 79.75 518 MET B CA 1
ATOM 8680 C C . MET B 1 518 ? -9.43 -0.764 -2.328 1 79.75 518 MET B C 1
ATOM 8682 O O . MET B 1 518 ? -9.648 0.325 -1.799 1 79.75 518 MET B O 1
ATOM 8686 N N . ARG B 1 519 ? -8.742 -0.921 -3.283 1 81.25 519 ARG B N 1
ATOM 8687 C CA . ARG B 1 519 ? -8.086 0.21 -3.928 1 81.25 519 ARG B CA 1
ATOM 8688 C C . ARG B 1 519 ? -9.109 1.217 -4.441 1 81.25 519 ARG B C 1
ATOM 8690 O O . ARG B 1 519 ? -8.906 2.428 -4.34 1 81.25 519 ARG B O 1
ATOM 8697 N N . TYR B 1 520 ? -10.164 0.679 -4.941 1 86.56 520 TYR B N 1
ATOM 8698 C CA . TYR B 1 520 ? -11.125 1.561 -5.594 1 86.56 520 TYR B CA 1
ATOM 8699 C C . TYR B 1 520 ? -12.375 1.733 -4.738 1 86.56 520 TYR B C 1
ATOM 8701 O O . TYR B 1 520 ? -13.445 2.055 -5.254 1 86.56 520 TYR B O 1
ATOM 8709 N N . ARG B 1 521 ? -12.219 1.502 -3.516 1 79 521 ARG B N 1
ATOM 8710 C CA . ARG B 1 521 ? -13.359 1.513 -2.602 1 79 521 ARG B CA 1
ATOM 8711 C C . ARG B 1 521 ? -13.977 2.902 -2.514 1 79 521 ARG B C 1
ATOM 8713 O O . ARG B 1 521 ? -15.172 3.041 -2.246 1 79 521 ARG B O 1
ATOM 8720 N N . THR B 1 522 ? -13.133 3.924 -2.711 1 71.81 522 THR B N 1
ATOM 8721 C CA . THR B 1 522 ? -13.602 5.297 -2.541 1 71.81 522 THR B CA 1
ATOM 8722 C C . THR B 1 522 ? -14.461 5.723 -3.725 1 71.81 522 THR B C 1
ATOM 8724 O O . THR B 1 522 ? -15.156 6.738 -3.656 1 71.81 522 THR B O 1
ATOM 8727 N N . GLU B 1 523 ? -14.375 4.852 -4.789 1 80.44 523 GLU B N 1
ATOM 8728 C CA . GLU B 1 523 ? -15.234 5.125 -5.938 1 80.44 523 GLU B CA 1
ATOM 8729 C C . GLU B 1 523 ? -16.688 4.746 -5.645 1 80.44 523 GLU B C 1
ATOM 8731 O O . GLU B 1 523 ? -17 3.564 -5.48 1 80.44 523 GLU B O 1
ATOM 8736 N N . ARG B 1 524 ? -17.516 5.723 -5.578 1 73.5 524 ARG B N 1
ATOM 8737 C CA . ARG B 1 524 ? -18.906 5.52 -5.156 1 73.5 524 ARG B CA 1
ATOM 8738 C C . ARG B 1 524 ? -19.734 4.926 -6.285 1 73.5 524 ARG B C 1
ATOM 8740 O O . ARG B 1 524 ? -20.672 4.164 -6.039 1 73.5 524 ARG B O 1
ATOM 8747 N N . ASP B 1 525 ? -19.328 5.418 -7.504 1 83.62 525 ASP B N 1
ATOM 8748 C CA . ASP B 1 525 ? -20.031 4.902 -8.672 1 83.62 525 ASP B CA 1
ATOM 8749 C C . ASP B 1 525 ? -19.625 3.465 -8.969 1 83.62 525 ASP B C 1
ATOM 8751 O O . ASP B 1 525 ? -18.469 3.201 -9.297 1 83.62 525 ASP B O 1
ATOM 8755 N N . GLU B 1 526 ? -20.641 2.586 -8.836 1 86.31 526 GLU B N 1
ATOM 8756 C CA . GLU B 1 526 ? -20.375 1.161 -9.008 1 86.31 526 GLU B CA 1
ATOM 8757 C C . GLU B 1 526 ? -19.891 0.861 -10.43 1 86.31 526 GLU B C 1
ATOM 8759 O O . GLU B 1 526 ? -19.016 0.019 -10.633 1 86.31 526 GLU B O 1
ATOM 8764 N N . LEU B 1 527 ? -20.578 1.527 -11.359 1 91 527 LEU B N 1
ATOM 8765 C CA . LEU B 1 527 ? -20.188 1.323 -12.75 1 91 527 LEU B CA 1
ATOM 8766 C C . LEU B 1 527 ? -18.719 1.684 -12.961 1 91 527 LEU B C 1
ATOM 8768 O O . LEU B 1 527 ? -17.969 0.942 -13.609 1 91 527 LEU B O 1
ATOM 8772 N N . ARG B 1 528 ? -18.328 2.764 -12.414 1 90.81 528 ARG B N 1
ATOM 8773 C CA . ARG B 1 528 ? -16.953 3.197 -12.539 1 90.81 528 ARG B CA 1
ATOM 8774 C C . ARG B 1 528 ? -16.016 2.279 -11.766 1 90.81 528 ARG B C 1
ATOM 8776 O O . ARG B 1 528 ? -14.906 1.98 -12.227 1 90.81 528 ARG B O 1
ATOM 8783 N N . ARG B 1 529 ? -16.469 1.825 -10.695 1 91.62 529 ARG B N 1
ATOM 8784 C CA . ARG B 1 529 ? -15.664 0.939 -9.867 1 91.62 529 ARG B CA 1
ATOM 8785 C C . ARG B 1 529 ? -15.359 -0.365 -10.602 1 91.62 529 ARG B C 1
ATOM 8787 O O . ARG B 1 529 ? -14.211 -0.813 -10.625 1 91.62 529 ARG B O 1
ATOM 8794 N N . VAL B 1 530 ? -16.359 -0.945 -11.172 1 92.62 530 VAL B N 1
ATOM 8795 C CA . VAL B 1 530 ? -16.188 -2.203 -11.891 1 92.62 530 VAL B CA 1
ATOM 8796 C C . VAL B 1 530 ? -15.32 -1.983 -13.125 1 92.62 530 VAL B C 1
ATOM 8798 O O . VAL B 1 530 ? -14.523 -2.854 -13.492 1 92.62 530 VAL B O 1
ATOM 8801 N N . THR B 1 531 ? -15.453 -0.797 -13.688 1 93.5 531 THR B N 1
ATOM 8802 C CA . THR B 1 531 ? -14.617 -0.454 -14.828 1 93.5 531 THR B CA 1
ATOM 8803 C C . THR B 1 531 ? -13.148 -0.445 -14.438 1 93.5 531 THR B C 1
ATOM 8805 O O . THR B 1 531 ? -12.312 -1.019 -15.141 1 93.5 531 THR B O 1
ATOM 8808 N N . PHE B 1 532 ? -12.891 0.132 -13.344 1 92.38 532 PHE B N 1
ATOM 8809 C CA . PHE B 1 532 ? -11.508 0.227 -12.883 1 92.38 532 PHE B CA 1
ATOM 8810 C C . PHE B 1 532 ? -10.961 -1.151 -12.539 1 92.38 532 PHE B C 1
ATOM 8812 O O . PHE B 1 532 ? -9.805 -1.464 -12.852 1 92.38 532 PHE B O 1
ATOM 8819 N N . ILE B 1 533 ? -11.758 -1.921 -11.945 1 92.19 533 ILE B N 1
ATOM 8820 C CA . ILE B 1 533 ? -11.328 -3.252 -11.531 1 92.19 533 ILE B CA 1
ATOM 8821 C C . ILE B 1 533 ? -11.031 -4.105 -12.766 1 92.19 533 ILE B C 1
ATOM 8823 O O . ILE B 1 533 ? -9.961 -4.723 -12.859 1 92.19 533 ILE B O 1
ATOM 8827 N N . PHE B 1 534 ? -11.898 -4.086 -13.688 1 94 534 PHE B N 1
ATOM 8828 C CA . PHE B 1 534 ? -11.727 -4.898 -14.891 1 94 534 PHE B CA 1
ATOM 8829 C C . PHE B 1 534 ? -10.523 -4.426 -15.695 1 94 534 PHE B C 1
ATOM 8831 O O . PHE B 1 534 ? -9.742 -5.242 -16.188 1 94 534 PHE B O 1
ATOM 8838 N N . ARG B 1 535 ? -10.422 -3.146 -15.773 1 93.19 535 ARG B N 1
ATOM 8839 C CA . ARG B 1 535 ? -9.273 -2.576 -16.453 1 93.19 535 ARG B CA 1
ATOM 8840 C C . ARG B 1 535 ? -7.969 -3.004 -15.789 1 93.19 535 ARG B C 1
ATOM 8842 O O . ARG B 1 535 ? -6.996 -3.344 -16.469 1 93.19 535 ARG B O 1
ATOM 8849 N N . SER B 1 536 ? -7.977 -2.953 -14.547 1 91.56 536 SER B N 1
ATOM 8850 C CA . SER B 1 536 ? -6.789 -3.352 -13.805 1 91.56 536 SER B CA 1
ATOM 8851 C C . SER B 1 536 ? -6.461 -4.824 -14.023 1 91.56 536 SER B C 1
ATOM 8853 O O . SER B 1 536 ? -5.289 -5.211 -14.047 1 91.56 536 SER B O 1
ATOM 8855 N N . LEU B 1 537 ? -7.457 -5.617 -14.133 1 90.88 537 LEU B N 1
ATOM 8856 C CA . LEU B 1 537 ? -7.234 -7.031 -14.422 1 90.88 537 LEU B CA 1
ATOM 8857 C C . LEU B 1 537 ? -6.566 -7.211 -15.781 1 90.88 537 LEU B C 1
ATOM 8859 O O . LEU B 1 537 ? -5.695 -8.07 -15.938 1 90.88 537 LEU B O 1
ATOM 8863 N N . LEU B 1 538 ? -6.965 -6.418 -16.688 1 90.88 538 LEU B N 1
ATOM 8864 C CA . LEU B 1 538 ? -6.344 -6.461 -18.016 1 90.88 538 LEU B CA 1
ATOM 8865 C C . LEU B 1 538 ? -4.883 -6.023 -17.938 1 90.88 538 LEU B C 1
ATOM 8867 O O . LEU B 1 538 ? -4.027 -6.594 -18.609 1 90.88 538 LEU B O 1
ATOM 8871 N N . PHE B 1 539 ? -4.668 -5.035 -17.109 1 90.62 539 PHE B N 1
ATOM 8872 C CA . PHE B 1 539 ? -3.285 -4.617 -16.891 1 90.62 539 PHE B CA 1
ATOM 8873 C C . PHE B 1 539 ? -2.457 -5.77 -16.328 1 90.62 539 PHE B C 1
ATOM 8875 O O . PHE B 1 539 ? -1.348 -6.027 -16.797 1 90.62 539 PHE B O 1
ATOM 8882 N N . ASN B 1 540 ? -2.969 -6.41 -15.367 1 86.62 540 ASN B N 1
ATOM 8883 C CA . ASN B 1 540 ? -2.262 -7.512 -14.719 1 86.62 540 ASN B CA 1
ATOM 8884 C C . ASN B 1 540 ? -1.963 -8.641 -15.703 1 86.62 540 ASN B C 1
ATOM 8886 O O . ASN B 1 540 ? -0.884 -9.234 -15.664 1 86.62 540 ASN B O 1
ATOM 8890 N N . THR B 1 541 ? -2.92 -8.914 -16.5 1 85.5 541 THR B N 1
ATOM 8891 C CA . THR B 1 541 ? -2.74 -9.953 -17.5 1 85.5 541 THR B CA 1
ATOM 8892 C C . THR B 1 541 ? -1.605 -9.586 -18.453 1 85.5 541 THR B C 1
ATOM 8894 O O . THR B 1 541 ? -0.778 -10.438 -18.797 1 85.5 541 THR B O 1
ATOM 8897 N N . HIS B 1 542 ? -1.592 -8.383 -18.844 1 84.62 542 HIS B N 1
ATOM 8898 C CA . HIS B 1 542 ? -0.55 -7.914 -19.75 1 84.62 542 HIS B CA 1
ATOM 8899 C C . HIS B 1 542 ? 0.825 -7.988 -19.094 1 84.62 542 HIS B C 1
ATOM 8901 O O . HIS B 1 542 ? 1.785 -8.461 -19.703 1 84.62 542 HIS B O 1
ATOM 8907 N N . VAL B 1 543 ? 0.859 -7.559 -17.922 1 81.56 543 VAL B N 1
ATOM 8908 C CA . VAL B 1 543 ? 2.121 -7.504 -17.203 1 81.56 543 VAL B CA 1
ATOM 8909 C C . VAL B 1 543 ? 2.643 -8.922 -16.969 1 81.56 543 VAL B C 1
ATOM 8911 O O . VAL B 1 543 ? 3.83 -9.188 -17.156 1 81.56 543 VAL B O 1
ATOM 8914 N N . ASN B 1 544 ? 1.848 -9.773 -16.578 1 74.19 544 ASN B N 1
ATOM 8915 C CA . ASN B 1 544 ? 2.246 -11.141 -16.25 1 74.19 544 ASN B CA 1
ATOM 8916 C C . ASN B 1 544 ? 2.623 -11.93 -17.5 1 74.19 544 ASN B C 1
ATOM 8918 O O . ASN B 1 544 ? 3.377 -12.898 -17.422 1 74.19 544 ASN B O 1
ATOM 8922 N N . GLY B 1 545 ? 2.074 -11.562 -18.594 1 66.88 545 GLY B N 1
ATOM 8923 C CA . GLY B 1 545 ? 2.424 -12.203 -19.844 1 66.88 545 GLY B CA 1
ATOM 8924 C C . GLY B 1 545 ? 3.779 -11.773 -20.375 1 66.88 545 GLY B C 1
ATOM 8925 O O . GLY B 1 545 ? 4.383 -12.477 -21.188 1 66.88 545 GLY B O 1
ATOM 8926 N N . THR B 1 546 ? 4.242 -10.648 -19.828 1 63.44 546 THR B N 1
ATOM 8927 C CA . THR B 1 546 ? 5.469 -10.109 -20.391 1 63.44 546 THR B CA 1
ATOM 8928 C C . THR B 1 546 ? 6.641 -10.305 -19.438 1 63.44 546 THR B C 1
ATOM 8930 O O . THR B 1 546 ? 7.801 -10.164 -19.828 1 63.44 546 THR B O 1
ATOM 8933 N N . CYS B 1 547 ? 6.391 -10.469 -18.156 1 59.5 547 CYS B N 1
ATOM 8934 C CA . CYS B 1 547 ? 7.48 -10.625 -17.203 1 59.5 547 CYS B CA 1
ATOM 8935 C C . CYS B 1 547 ? 7.824 -12.094 -17.016 1 59.5 547 CYS B C 1
ATOM 8937 O O . CYS B 1 547 ? 6.945 -12.961 -17.062 1 59.5 547 CYS B O 1
#

pLDDT: mean 77.38, std 17.02, 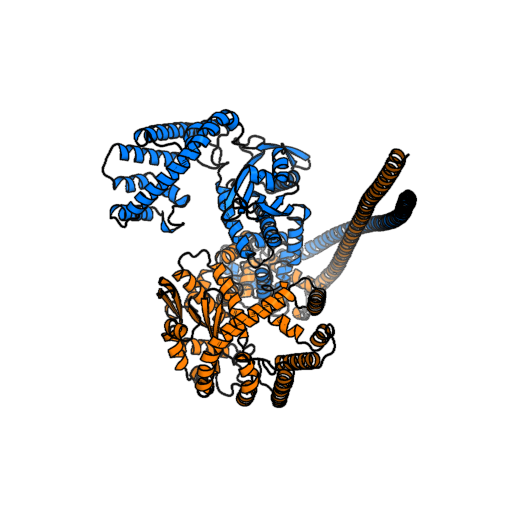range [28.5, 96.88]

Nearest PDB structures (foldseek):
  6pr5-assembly1_A  TM=6.692E-01  e=1.130E-08  Helicoverpa zea
  6cik-assembly1_C  TM=5.455E-01  e=1.904E-10  Mus musculus
  6dbw-assembly1_A  TM=5.908E-01  e=2.713E-09  Escherichia coli K-12
  6of2-assembly1_A  TM=2.987E-01  e=5.086E+00  Thermochaetoides thermophila DSM 1495
  6pr5-assembly1_A  TM=6.779E-01  e=1.510E-08  Helicoverpa zea

Organism: Caenorhabditis remanei (NCBI:txid31234)

Sequence (1094 aa):
MEYSIGETIQNLINERDEAIRRLSEARIIFQNNMRLKCGERDEMEKKYLVSQEEIKKSNQKINDLQKLAKLDKKEIERLQKDRDEKRNNPSPLKDYDVLRNAKVMTERVDKGITAMRSIAGQTHSKFFYRHVCERLDNQQLQKFKFTAYESFQLYHDLNFTRSQMGGLKKWFSTHNMMDPFPSLHKIREIEGAVASKEMYTVTQKQVPDGNGGKKTVTTAFLNNVQQFMNDRVQQLIDCEKLGLDGCTKDGIWLAILGDKGADEIKVCIAVRNVTSPNSSHNLIPLGVFNDDESAEKVMEHLGPAVEQLNQLIDVEVDICNERVKIPVRHCNASKRLESSKKLFESLQSERIKLVKKRDDIKQKYEKRLEIWSGNGETRKQLESIWKSFGADISAFKQDFCGNHVQKLLDEDAIKAYCSIFAHSPEIIHIEQFLIHLGKFQKLCVARELTDFEISTMKLTIDDIWFHLRKFASHLNVTPKLHVLLEHTVQFVELHRTLALTSEQSIESIHAIVNRLKMRYRTERDELRRVTFIFRSLLFNTHVNGTCMEYSIGETIQNLINERDEAIRRLSEARIIFQNNMRLKCGERDEMEKKYLVSQEEIKKSNQKINDLQKLAKLDKKEIERLQKDRDEKRNNPSPLKDYDVLRNAKVMTERVDKGITAMRSIAGQTHSKFFYRHVCERLDNQQLQKFKFTAYESFQLYHDLNFTRSQMGGLKKWFSTHNMMDPFPSLHKIREIEGAVASKEMYTVTQKQVPDGNGGKKTVTTAFLNNVQQFMNDRVQQLIDCEKLGLDGCTKDGIWLAILGDKGADEIKVCIAVRNVTSPNSSHNLIPLGVFNDDESAEKVMEHLGPAVEQLNQLIDVEVDICNERVKIPVRHCNASKRLESSKKLFESLQSERIKLVKKRDDIKQKYEKRLEIWSGNGETRKQLESIWKSFGADISAFKQDFCGNHVQKLLDEDAIKAYCSIFAHSPEIIHIEQFLIHLGKFQKLCVARELTDFEISTMKLTIDDIWFHLRKFASHLNVTPKLHVLLEHTVQFVELHRTLALTSEQSIESIHAIVNRLKMRYRTERDELRRVTFIFRSLLFNTHVNGTC

Radius of gyration: 38.53 Å; Cα contacts (8 Å, |Δi|>4): 1307; chains: 2; bounding box: 97×97×118 Å

InterPro domains:
  IPR009689 Protein of unknown function DUF1280 [PF06918] (102-314)

Solvent-accessible surface area (backbone atoms only — not comparable to full-atom values): 57794 Å² total; per-residue (Å²): 124,65,73,66,50,52,58,50,44,52,51,47,47,52,50,30,50,49,47,50,51,50,38,50,51,50,47,51,54,44,51,51,50,45,50,52,35,47,50,52,27,52,54,29,45,51,52,28,51,52,34,50,50,50,35,52,51,41,49,50,51,40,53,52,50,48,54,51,49,53,52,52,47,53,51,49,51,53,53,44,54,59,49,41,64,72,75,52,77,59,86,83,60,70,43,50,82,70,58,81,56,66,68,61,52,50,51,46,40,49,48,38,51,52,52,38,29,61,61,33,39,37,81,69,46,91,47,56,62,57,50,37,47,50,49,33,29,74,68,67,46,42,52,60,57,46,48,46,64,54,44,41,38,51,39,58,74,53,63,58,48,72,66,38,52,52,48,51,46,46,51,26,54,76,62,66,27,82,62,37,64,56,62,69,65,55,31,49,51,50,48,44,67,76,53,36,76,78,49,41,48,73,49,74,45,79,38,75,59,83,80,83,46,78,36,77,34,49,31,36,32,35,64,49,55,66,60,51,47,19,53,50,52,36,42,20,52,75,58,66,42,57,44,72,45,86,57,42,47,84,31,45,34,34,34,82,42,72,47,72,50,97,63,34,26,40,33,30,37,30,48,44,36,33,85,58,38,56,35,50,45,43,36,39,77,42,29,37,32,46,60,71,88,42,73,65,46,46,46,68,69,39,33,75,38,51,54,48,53,72,64,50,50,55,38,59,32,73,56,93,91,33,84,41,77,37,40,42,43,72,64,60,74,56,64,78,35,55,79,43,44,68,55,44,59,57,39,50,61,44,40,59,54,38,51,55,43,43,53,46,41,47,46,47,42,47,48,42,36,52,58,50,63,35,88,42,73,66,45,52,51,45,51,52,49,37,44,74,60,69,27,53,45,78,77,41,94,70,33,71,51,76,70,28,49,57,43,52,28,31,60,70,45,40,54,58,57,54,60,75,47,76,93,40,74,50,52,52,27,48,50,51,26,44,39,31,48,28,54,46,53,71,67,54,40,71,49,72,55,50,72,66,53,49,52,49,45,46,53,34,45,51,47,31,51,54,24,43,49,70,56,43,68,80,59,79,74,47,72,70,54,41,42,57,68,69,42,41,58,63,46,28,72,73,39,28,38,64,30,63,71,48,64,58,16,61,59,49,40,46,58,55,51,52,51,41,48,60,70,40,56,84,47,78,51,60,71,58,33,53,47,51,44,52,44,48,49,50,50,46,28,52,39,42,45,67,102,113,74,70,56,52,52,49,50,46,47,47,48,49,48,46,30,51,44,48,48,46,48,37,52,46,45,50,47,50,45,54,49,48,48,50,46,40,48,45,49,26,50,48,33,43,46,49,26,52,48,35,49,47,49,34,50,49,39,48,45,49,43,52,49,50,48,51,49,51,53,46,53,51,50,48,58,52,44,59,60,48,50,74,67,54,62,80,81,71,72,72,85,58,67,43,50,80,73,58,81,53,66,62,60,52,51,52,44,40,50,49,38,51,50,52,38,30,61,62,32,42,39,83,70,44,92,47,58,65,58,49,36,47,50,48,32,29,74,69,67,47,42,51,59,57,45,50,48,66,56,44,42,38,50,39,57,75,54,62,57,49,71,65,40,53,51,48,50,47,48,51,26,52,75,63,66,26,82,60,38,64,57,63,69,65,56,32,50,52,51,49,46,68,75,53,37,77,79,49,40,50,73,50,76,46,79,38,75,59,84,78,82,45,78,34,76,33,48,31,38,31,35,64,50,56,66,61,51,48,18,51,50,51,36,43,20,51,75,59,68,44,57,43,71,43,86,53,42,47,84,31,44,37,37,35,81,43,72,47,72,52,96,62,34,27,40,32,29,37,30,48,43,37,33,85,58,36,54,36,50,44,44,36,40,77,42,30,37,32,45,62,71,88,42,72,67,47,46,46,69,69,38,32,74,38,50,54,49,53,73,66,50,51,55,36,58,31,73,54,95,89,35,84,43,77,38,39,42,43,72,64,58,71,55,63,77,35,54,77,42,42,66,54,46,59,57,40,49,62,45,41,59,54,40,51,55,45,43,53,46,43,47,46,46,42,45,48,42,36,51,59,51,62,35,90,42,71,65,46,56,51,43,50,52,50,36,43,72,61,67,28,55,44,82,76,42,94,72,34,72,51,74,68,29,48,57,44,52,28,30,59,69,45,41,53,56,59,53,60,76,47,77,92,41,73,52,52,52,26,48,50,50,24,44,39,31,49,28,54,46,54,70,67,53,40,69,48,73,54,49,72,64,53,51,52,50,46,45,54,33,43,51,46,30,52,54,24,41,50,70,58,43,66,80,57,79,75,46,71,71,52,41,40,57,70,70,42,41,57,63,46,29,71,72,39,29,37,66,30,58,71,46,63,57,15,60,60,50,39,45,59,54,50,52,52,42,48,60,72,41,55,85,48,78,51,60,72,58,34,53,47,52,44,54,45,48,49,49,49,45,28,54,38,44,45,67,102

Secondary structure (DSSP, 8-state):
-HHHHHHHHHHHHHHHHHHHHHHHHHHHHHHHHHHHHHHHHHHHHHHHHHHHHHHHHHHHHHHHHHHHHHHHHHHHHHHHHHHHHHHS-S--PPPGGG---HHHHHHHHHHHHHHHHHHHTSSS-SSHHHHHHHHHHHTTSS--S--HHHHHHHHHHTT--HHHHHHHHHHHHHTT----S--HHHHHHHHHHHT-GGGEEEEEEEEE-SSSSEEEEEEEEES-HHHHHHHHHHHHHHTT-B---TTTTTSEEEEEEEEEETTEEEEEEEE-SBS-TTSGGGEEEEEEESS---HHHHHHHHHHHHHHHHT--EEEEEETTEEEEEEEEE--SSGGGSTTHHHHHHHHHHHHHHHHHHHHHHHHHHHHHHHHSS--HHHHHHHHHHHHTT--GGGBTTB--HHHHHHHTSHHHHHHHHTTS---HHHHHHHHHHHHHHHHHHH--SSPPPHHHHHHHHHHHHHHHHHHHHH-TTPPPPHHHHIIIIIHHHHHHHHS-SGGG-THHHHHHHHHHHHHHHHTTT---HHHHHHHHHHHHHHHHHHHHH-/-HHHHHHHHHHHHHHHHHHHHHHHHHHHHHHHHHHHHHHHHHHHHHHHHHHHHHHHHHHHHHHHHHHHHHHHHHHHHHHHHHHHHTTT----PPPGGG---HHHHHHHHHHHHHHHHHHHTSSS-SSHHHHHHHHHHHTTSS--S--HHHHHHHHHHTT--HHHHHHHHHHHHHTT----S--HHHHHHHHHHHS-GGGEEEEEEEEE-SSS-EEEEEEEEES-HHHHHHHHHHHHHHTT-B---TTTTTSEEEEEEEEEETTEEEEEEEE-SBS-TTSGGGEEEEEEESS---HHHHHHHHHHHHHHHHT--EEEEEETTEEEEEEEEE--SSHHHHTTHHHHHHHHHHHHHHHHHHHHHHHHHHHHHHHHSS--HHHHHHHHHHHHTT--GGGBTTB--HHHHHHHTSHHHHHHHHTTS---HHHHHHHHHHHHHHHHHHT--SSPPPHHHHHHHHHHHHHHHHHHHHH-TTPPPPHHHHIIIIIHHHHHHHHS-SGGG-THHHHHHHHHHHHHHHHTTT---HHHHHHHHHHHHHHHHHHHHH-